Protein 3FMC (pdb70)

CATH classification: 3.40.630.10 (+1 more: 2.40.50.100)

Sequence (1433 aa):
VDKHEVRVGELAAGQPLSSLPVYRFKGKGAGPSVYIQANVHGAEVQGNAVIYQLKLLEHYELLGDISLVPLANPLGINQKSGEFTLGRFDPITGVNWNREYLDHGFNIEVWYQEHSHLDDDTLITAFRATLVEECARRRLNNPWGVTTGHRLAVTLQSAHRADIVLDLHTGPKSCKHLYCCPEYERSAAQYFSIPYTLLIPNSFGGADEAAFVPWWTLAEVASSHGRELGVRVVSALTLELGSQERRIDLDDALEDAEGILAYLSHRGVIAETVLPKPKRYGCFLKNYRKFHAPKKAGVVEYLGKVGVPKATDPLVNLLRLDLYGTGEEELTVLRLPEDGVPILHFASASVHQGTELYKKVTKVFELVDKHEVRVGELAAGQQPLSLPVYRFKGKGAGPSVYIQANVHGAEVQGNAVIYQLKLLEHYELLGDISLVPLANPLGINQKSGEFFTLGRFDPITGVNWNREYLDHGFNIEVWYQEHSHLDDDTLITAFRATLVEECARRLNNPWGVTTGHRLAVTLQSAHRADIVLDLHTGPKKSCKHLYCPEYERSAAQQYFSSIPYTLLIPNSFGGADEAAFVPWWTLAEVASSHGRELGVRVSALTLELGSQERRIDLDDALEEDAEGILAYLSHRGVIAETVLPKPKRYGCFLKNYRKFHAPKAGVEYLGKVGVPKATDPLVNLLRLDLYGTGEELTVLRLLPEDGVPILHFASASSVHQGTELYKVTKVFELRVDKKHEVRVGELAAGQPLSLPVYRFKGKGAGPSVYIQANVHGAEVQGNAVIYQLKLLEHYELLGDISLVPLANPLGINQKSGEFTLGRFDPITGVNWNREYLDHGFNIEVWYQEHSHLDDDTLITAFRATLVEECARRLNNPWGVTTGHRLAVTLQSAHRADIVLDLHTGPKSCKHLYCPEYERSAAQYFSIPYTLLIPNSFGGADEAAFVPWWTLAEVASSHGRELLGVRRVVSALTLELGSQERRIDLDDALEEDAEGILAYLSHRGVIAETVLPKPKRYGCFLKNYRKFHAPKAGVEYLGKVGVPKAATTDDPLVNLLRLDLYGTGEELTVLRLLPEEDGVPILHFASASVHQGTELYKVTKVFELVDKHEVRRVGELAAGQPLSSLPVYRRFKGKGAGPSVYIQANVHGAEVQGNAVIYQLKLLEEHHYELLGDISLVPLANPLGINQKSGEFFTLGRFDPITGVNWNREYLDHGFNIEVWYQQEHSHLDDDTLITAFRATLVEECARRLNNPWGVTTGHRLAVTLQSAHRADIVLDLHTGPKSCKHLYCPEYERSAAQQYFSIPYTLLIPNSFGGADEAAFVPWWTLAEVASSHGRELGVRVVSALTLELGSQERRIDLDDALEEDAEGILAYLSHRGVIAETVLPKPKRYGCFLKNYRKFHAPKAGVEYLGKVGVPKAATTDDPLVNLLRLDLYGTGEELTVLRLLPEDGVPILHFASASVHQGTELYKVTKVFEL

B-factor: mean 22.58, std 10.39, range [2.0, 94.21]

Solvent-accessible surface area: 49249 Å² total

Structure (mmCIF, N/CA/C/O backbone):
data_3FMC
#
_entry.id   3FMC
#
_cell.length_a   98.279
_cell.length_b   140.101
_cell.length_c   164.170
_cell.angle_alpha   90.000
_cell.angle_beta   90.000
_cell.angle_gamma   90.000
#
_symmetry.space_group_name_H-M   'P 21 21 21'
#
loop_
_entity.id
_entity.type
_entity.pdbx_description
1 polymer 'Putative succinylglutamate desuccinylase / aspartoacylase'
2 non-polymer 'SULFATE ION'
3 non-polymer GLYCEROL
4 water water
#
loop_
_atom_site.group_PDB
_atom_site.id
_atom_site.type_symbol
_atom_site.label_atom_id
_atom_site.label_alt_id
_atom_site.label_comp_id
_atom_site.label_asym_id
_atom_site.label_entity_id
_atom_site.label_seq_id
_atom_site.pdbx_PDB_ins_code
_atom_site.Cartn_x
_atom_site.Cartn_y
_atom_site.Cartn_z
_atom_site.occupancy
_atom_site.B_iso_or_equiv
_atom_site.auth_seq_id
_atom_site.auth_comp_id
_atom_site.auth_asym_id
_atom_site.auth_atom_id
_atom_site.pdbx_PDB_model_num
ATOM 1 N N . VAL A 1 4 ? 118.243 31.888 52.609 1.00 51.43 3 VAL A N 1
ATOM 2 C CA . VAL A 1 4 ? 116.896 31.389 52.149 1.00 47.78 3 VAL A CA 1
ATOM 3 C C . VAL A 1 4 ? 116.780 29.861 52.311 1.00 45.95 3 VAL A C 1
ATOM 4 O O . VAL A 1 4 ? 117.409 29.095 51.552 1.00 47.21 3 VAL A O 1
ATOM 8 N N . ASP A 1 5 ? 115.962 29.435 53.280 1.00 39.85 4 ASP A N 1
ATOM 9 C CA . ASP A 1 5 ? 115.679 28.021 53.526 1.00 35.82 4 ASP A CA 1
ATOM 10 C C . ASP A 1 5 ? 114.858 27.482 52.336 1.00 31.99 4 ASP A C 1
ATOM 11 O O . ASP A 1 5 ? 113.942 28.141 51.866 1.00 26.84 4 ASP A O 1
ATOM 16 N N . LYS A 1 6 ? 115.208 26.309 51.835 1.00 27.17 5 LYS A N 1
ATOM 17 C CA . LYS A 1 6 ? 114.468 25.683 50.734 1.00 26.42 5 LYS A CA 1
ATOM 18 C C . LYS A 1 6 ? 114.114 24.248 51.067 1.00 24.55 5 LYS A C 1
ATOM 19 O O . LYS A 1 6 ? 114.950 23.524 51.597 1.00 24.18 5 LYS A O 1
ATOM 25 N N . HIS A 1 7 ? 112.894 23.832 50.782 1.00 22.61 6 HIS A N 1
ATOM 26 C CA . HIS A 1 7 ? 112.547 22.409 50.880 1.00 25.21 6 HIS A CA 1
ATOM 27 C C . HIS A 1 7 ? 111.693 22.054 49.663 1.00 23.57 6 HIS A C 1
ATOM 28 O O . HIS A 1 7 ? 111.333 22.929 48.880 1.00 23.65 6 HIS A O 1
ATOM 35 N N . GLU A 1 8 ? 111.438 20.776 49.476 1.00 22.69 7 GLU A N 1
ATOM 36 C CA . GLU A 1 8 ? 110.611 20.303 48.369 1.00 23.12 7 GLU A CA 1
ATOM 37 C C . GLU A 1 8 ? 109.334 19.654 48.915 1.00 21.39 7 GLU A C 1
ATOM 38 O O . GLU A 1 8 ? 109.333 19.007 49.968 1.00 21.78 7 GLU A O 1
ATOM 44 N N . VAL A 1 9 ? 108.242 19.854 48.208 1.00 17.66 8 VAL A N 1
ATOM 45 C CA . VAL A 1 9 ? 106.925 19.366 48.592 1.00 15.87 8 VAL A CA 1
ATOM 46 C C . VAL A 1 9 ? 106.419 18.482 47.461 1.00 17.74 8 VAL A C 1
ATOM 47 O O . VAL A 1 9 ? 106.407 18.901 46.318 1.00 17.35 8 VAL A O 1
ATOM 51 N N . ARG A 1 10 ? 106.042 17.243 47.783 1.00 16.57 9 ARG A N 1
ATOM 52 C CA . ARG A 1 10 ? 105.581 16.276 46.802 1.00 17.11 9 ARG A CA 1
ATOM 53 C C . ARG A 1 10 ? 104.115 16.541 46.479 1.00 17.05 9 ARG A C 1
ATOM 54 O O . ARG A 1 10 ? 103.300 16.715 47.378 1.00 15.47 9 ARG A O 1
ATOM 62 N N . VAL A 1 11 ? 103.788 16.627 45.195 1.00 15.99 10 VAL A N 1
ATOM 63 C CA . VAL A 1 11 ? 102.432 16.893 44.760 1.00 13.73 10 VAL A CA 1
ATOM 64 C C . VAL A 1 11 ? 101.851 15.825 43.829 1.00 14.65 10 VAL A C 1
ATOM 65 O O . VAL A 1 11 ? 100.680 15.892 43.472 1.00 17.22 10 VAL A O 1
ATOM 69 N N . GLY A 1 12 ? 102.655 14.856 43.416 1.00 16.37 11 GLY A N 1
ATOM 70 C CA . GLY A 1 12 ? 102.136 13.812 42.501 1.00 16.19 11 GLY A CA 1
ATOM 71 C C . GLY A 1 12 ? 103.247 12.880 42.072 1.00 15.56 11 GLY A C 1
ATOM 72 O O . GLY A 1 12 ? 104.354 12.897 42.640 1.00 14.68 11 GLY A O 1
ATOM 73 N N . GLU A 1 13 ? 102.957 12.098 41.043 1.00 18.88 12 GLU A N 1
ATOM 74 C CA . GLU A 1 13 ? 103.898 11.120 40.503 1.00 15.64 12 GLU A CA 1
ATOM 75 C C . GLU A 1 13 ? 103.419 10.729 39.106 1.00 15.43 12 GLU A C 1
ATOM 76 O O . GLU A 1 13 ? 102.223 10.528 38.865 1.00 13.16 12 GLU A O 1
ATOM 82 N N . LEU A 1 14 ? 104.385 10.504 38.231 1.00 13.87 13 LEU A N 1
ATOM 83 C CA . LEU A 1 14 ? 104.152 10.168 36.831 1.00 14.49 13 LEU A CA 1
ATOM 84 C C . LEU A 1 14 ? 104.325 8.664 36.610 1.00 14.10 13 LEU A C 1
ATOM 85 O O . LEU A 1 14 ? 105.042 7.988 37.353 1.00 13.65 13 LEU A O 1
ATOM 90 N N . ALA A 1 15 ? 103.657 8.188 35.578 1.00 14.15 14 ALA A N 1
ATOM 91 C CA . ALA A 1 15 ? 103.599 6.799 35.149 1.00 14.03 14 ALA A CA 1
ATOM 92 C C . ALA A 1 15 ? 104.923 6.102 35.066 1.00 15.62 14 ALA A C 1
ATOM 93 O O . ALA A 1 15 ? 105.013 4.961 35.500 1.00 16.11 14 ALA A O 1
ATOM 95 N N . ALA A 1 16 ? 105.936 6.770 34.494 1.00 14.34 15 ALA A N 1
ATOM 96 C CA . ALA A 1 16 ? 107.304 6.201 34.382 1.00 13.60 15 ALA A CA 1
ATOM 97 C C . ALA A 1 16 ? 108.104 6.160 35.699 1.00 13.36 15 ALA A C 1
ATOM 98 O O . ALA A 1 16 ? 109.175 5.558 35.760 1.00 18.27 15 ALA A O 1
ATOM 100 N N . GLY A 1 17 ? 107.539 6.737 36.758 1.00 15.67 16 GLY A N 1
ATOM 101 C CA . GLY A 1 17 ? 108.104 6.681 38.096 1.00 16.98 16 GLY A CA 1
ATOM 102 C C . GLY A 1 17 ? 108.547 7.974 38.727 1.00 19.89 16 GLY A C 1
ATOM 103 O O . GLY A 1 17 ? 108.730 8.041 39.941 1.00 22.64 16 GLY A O 1
ATOM 104 N N . GLN A 1 18 ? 108.646 9.030 37.933 1.00 17.93 17 GLN A N 1
ATOM 105 C CA . GLN A 1 18 ? 109.185 10.299 38.420 1.00 19.58 17 GLN A CA 1
ATOM 106 C C . GLN A 1 18 ? 108.252 11.012 39.386 1.00 18.05 17 GLN A C 1
ATOM 107 O O . GLN A 1 18 ? 107.069 11.122 39.123 1.00 15.40 17 GLN A O 1
ATOM 113 N N . PRO A 1 19 ? 108.769 11.429 40.541 1.00 20.82 18 PRO A N 1
ATOM 114 C CA . PRO A 1 19 ? 107.954 12.204 41.446 1.00 22.27 18 PRO A CA 1
ATOM 115 C C . PRO A 1 19 ? 107.763 13.625 40.922 1.00 18.80 18 PRO A C 1
ATOM 116 O O . PRO A 1 19 ? 108.620 14.176 40.210 1.00 21.86 18 PRO A O 1
ATOM 120 N N . LEU A 1 20 ? 106.614 14.179 41.251 1.00 16.04 19 LEU A N 1
ATOM 121 C CA . LEU A 1 20 ? 106.288 15.556 40.918 1.00 14.92 19 LEU A CA 1
ATOM 122 C C . LEU A 1 20 ? 106.406 16.341 42.238 1.00 17.40 19 LEU A C 1
ATOM 123 O O . LEU A 1 20 ? 105.681 16.070 43.190 1.00 15.75 19 LEU A O 1
ATOM 128 N N A SER A 1 21 ? 107.356 17.274 42.291 0.50 16.70 20 SER A N 1
ATOM 129 N N B SER A 1 21 ? 107.325 17.297 42.284 0.50 16.86 20 SER A N 1
ATOM 130 C CA A SER A 1 21 ? 107.606 18.059 43.488 0.50 16.48 20 SER A CA 1
ATOM 131 C CA B SER A 1 21 ? 107.545 18.071 43.486 0.50 17.15 20 SER A CA 1
ATOM 132 C C A SER A 1 21 ? 107.773 19.533 43.144 0.50 14.59 20 SER A C 1
ATOM 133 C C B SER A 1 21 ? 107.759 19.536 43.143 0.50 14.96 20 SER A C 1
ATOM 134 O O A SER A 1 21 ? 108.028 19.889 41.973 0.50 13.35 20 SER A O 1
ATOM 135 O O B SER A 1 21 ? 108.037 19.886 41.977 0.50 13.75 20 SER A O 1
ATOM 140 N N . LEU A 1 22 ? 107.599 20.367 44.172 1.00 14.56 21 LEU A N 1
ATOM 141 C CA . LEU A 1 22 ? 107.717 21.830 44.079 1.00 16.66 21 LEU A CA 1
ATOM 142 C C . LEU A 1 22 ? 108.811 22.328 45.013 1.00 18.01 21 LEU A C 1
ATOM 143 O O . LEU A 1 22 ? 108.989 21.767 46.121 1.00 17.63 21 LEU A O 1
ATOM 148 N N . PRO A 1 23 ? 109.537 23.396 44.593 1.00 16.32 22 PRO A N 1
ATOM 149 C CA . PRO A 1 23 ? 110.533 23.998 45.452 1.00 16.46 22 PRO A CA 1
ATOM 150 C C . PRO A 1 23 ? 109.842 25.076 46.269 1.00 17.41 22 PRO A C 1
ATOM 151 O O . PRO A 1 23 ? 109.113 25.885 45.696 1.00 17.95 22 PRO A O 1
ATOM 155 N N . VAL A 1 24 ? 110.047 25.080 47.596 1.00 16.91 23 VAL A N 1
ATOM 156 C CA . VAL A 1 24 ? 109.399 26.030 48.500 1.00 17.72 23 VAL A CA 1
ATOM 157 C C . VAL A 1 24 ? 110.546 26.772 49.156 1.00 18.98 23 VAL A C 1
ATOM 158 O O . VAL A 1 24 ? 111.391 26.155 49.823 1.00 20.91 23 VAL A O 1
ATOM 162 N N . TYR A 1 25 ? 110.596 28.078 48.943 1.00 18.44 24 TYR A N 1
ATOM 163 C CA . TYR A 1 25 ? 111.643 28.959 49.462 1.00 17.54 24 TYR A CA 1
ATOM 164 C C . TYR A 1 25 ? 111.058 29.743 50.602 1.00 21.14 24 TYR A C 1
ATOM 165 O O . TYR A 1 25 ? 109.937 30.244 50.497 1.00 18.30 24 TYR A O 1
ATOM 174 N N . ARG A 1 26 ? 111.764 29.774 51.746 1.00 22.09 25 ARG A N 1
ATOM 175 C CA . ARG A 1 26 ? 111.222 30.437 52.935 1.00 25.56 25 ARG A CA 1
ATOM 176 C C . ARG A 1 26 ? 112.216 31.456 53.524 1.00 23.71 25 ARG A C 1
ATOM 177 O O . ARG A 1 26 ? 113.411 31.201 53.607 1.00 23.44 25 ARG A O 1
ATOM 185 N N . PHE A 1 27 ? 111.701 32.640 53.827 1.00 23.55 26 PHE A N 1
ATOM 186 C CA . PHE A 1 27 ? 112.431 33.697 54.470 1.00 23.04 26 PHE A CA 1
ATOM 187 C C . PHE A 1 27 ? 111.799 33.789 55.880 1.00 25.32 26 PHE A C 1
ATOM 188 O O . PHE A 1 27 ? 110.586 33.909 56.021 1.00 22.75 26 PHE A O 1
ATOM 196 N N . LYS A 1 28 ? 112.624 33.697 56.918 1.00 25.89 27 LYS A N 1
ATOM 197 C CA . LYS A 1 28 ? 112.135 33.757 58.289 1.00 26.54 27 LYS A CA 1
ATOM 198 C C . LYS A 1 28 ? 112.017 35.215 58.728 1.00 25.44 27 LYS A C 1
ATOM 199 O O . LYS A 1 28 ? 112.929 35.995 58.536 1.00 29.77 27 LYS A O 1
ATOM 202 N N . GLY A 1 29 ? 110.856 35.580 59.256 1.00 26.97 28 GLY A N 1
ATOM 203 C CA . GLY A 1 29 ? 110.630 36.917 59.758 1.00 29.25 28 GLY A CA 1
ATOM 204 C C . GLY A 1 29 ? 111.113 37.038 61.194 1.00 29.00 28 GLY A C 1
ATOM 205 O O . GLY A 1 29 ? 111.253 36.044 61.886 1.00 25.77 28 GLY A O 1
ATOM 206 N N . LYS A 1 30 ? 111.421 38.256 61.600 1.00 34.32 29 LYS A N 1
ATOM 207 C CA . LYS A 1 30 ? 111.893 38.560 62.965 1.00 36.62 29 LYS A CA 1
ATOM 208 C C . LYS A 1 30 ? 111.065 39.740 63.354 1.00 36.42 29 LYS A C 1
ATOM 209 O O . LYS A 1 30 ? 111.436 40.878 63.066 1.00 40.21 29 LYS A O 1
ATOM 211 N N . GLY A 1 31 ? 109.892 39.462 63.915 1.00 36.40 30 GLY A N 1
ATOM 212 C CA . GLY A 1 31 ? 108.936 40.506 64.274 1.00 35.69 30 GLY A CA 1
ATOM 213 C C . GLY A 1 31 ? 107.516 39.968 64.322 1.00 32.70 30 GLY A C 1
ATOM 214 O O . GLY A 1 31 ? 107.302 38.752 64.319 1.00 34.21 30 GLY A O 1
ATOM 215 N N . ALA A 1 32 ? 106.548 40.879 64.388 1.00 31.41 31 ALA A N 1
ATOM 216 C CA . ALA A 1 32 ? 105.137 40.492 64.498 1.00 31.70 31 ALA A CA 1
ATOM 217 C C . ALA A 1 32 ? 104.375 40.783 63.218 1.00 30.54 31 ALA A C 1
ATOM 218 O O . ALA A 1 32 ? 103.156 40.956 63.257 1.00 32.17 31 ALA A O 1
ATOM 220 N N . GLY A 1 33 ? 105.086 40.845 62.093 1.00 27.57 32 GLY A N 1
ATOM 221 C CA . GLY A 1 33 ? 104.447 41.121 60.811 1.00 25.61 32 GLY A CA 1
ATOM 222 C C . GLY A 1 33 ? 103.665 39.923 60.280 1.00 24.47 32 GLY A C 1
ATOM 223 O O . GLY A 1 33 ? 103.908 38.760 60.704 1.00 22.12 32 GLY A O 1
ATOM 224 N N . PRO A 1 34 ? 102.703 40.187 59.375 1.00 20.95 33 PRO A N 1
ATOM 225 C CA . PRO A 1 34 ? 101.900 39.099 58.826 1.00 18.59 33 PRO A CA 1
ATOM 226 C C . PRO A 1 34 ? 102.714 38.136 58.016 1.00 17.38 33 PRO A C 1
ATOM 227 O O . PRO A 1 34 ? 103.738 38.526 57.446 1.00 18.36 33 PRO A O 1
ATOM 231 N N . SER A 1 35 ? 102.273 36.871 57.989 1.00 16.07 34 SER A N 1
ATOM 232 C CA . SER A 1 35 ? 102.946 35.856 57.170 1.00 17.00 34 SER A CA 1
ATOM 233 C C . SER A 1 35 ? 102.358 35.896 55.745 1.00 17.68 34 SER A C 1
ATOM 234 O O . SER A 1 35 ? 101.179 36.225 55.550 1.00 19.87 34 SER A O 1
ATOM 237 N N . VAL A 1 36 ? 103.210 35.575 54.784 1.00 17.08 35 VAL A N 1
ATOM 238 C CA . VAL A 1 36 ? 102.871 35.616 53.360 1.00 15.30 35 VAL A CA 1
ATOM 239 C C . VAL A 1 36 ? 103.203 34.284 52.662 1.00 15.92 35 VAL A C 1
ATOM 240 O O . VAL A 1 36 ? 104.234 33.640 52.920 1.00 15.14 35 VAL A O 1
ATOM 244 N N . TYR A 1 37 ? 102.306 33.885 51.772 1.00 14.10 36 TYR A N 1
ATOM 245 C CA . TYR A 1 37 ? 102.527 32.709 50.901 1.00 14.49 36 TYR A CA 1
ATOM 246 C C . TYR A 1 37 ? 102.334 33.197 49.458 1.00 14.16 36 TYR A C 1
ATOM 247 O O . TYR A 1 37 ? 101.310 33.797 49.177 1.00 13.34 36 TYR A O 1
ATOM 256 N N . ILE A 1 38 ? 103.336 32.989 48.608 1.00 14.57 37 ILE A N 1
ATOM 257 C CA . ILE A 1 38 ? 103.325 33.408 47.182 1.00 14.61 37 ILE A CA 1
ATOM 258 C C . ILE A 1 38 ? 103.590 32.176 46.322 1.00 12.91 37 ILE A C 1
ATOM 259 O O . ILE A 1 38 ? 104.462 31.391 46.623 1.00 14.18 37 ILE A O 1
ATOM 264 N N . GLN A 1 39 ? 102.810 31.997 45.259 1.00 13.32 38 GLN A N 1
ATOM 265 C CA . GLN A 1 39 ? 103.036 30.886 44.335 1.00 13.05 38 GLN A CA 1
ATOM 266 C C . GLN A 1 39 ? 102.881 31.389 42.904 1.00 12.22 38 GLN A C 1
ATOM 267 O O . GLN A 1 39 ? 102.227 32.413 42.657 1.00 13.17 38 GLN A O 1
ATOM 273 N N . ALA A 1 40 ? 103.491 30.668 41.964 1.00 12.45 39 ALA A N 1
ATOM 274 C CA . ALA A 1 40 ? 103.436 31.029 40.532 1.00 12.65 39 ALA A CA 1
ATOM 275 C C . ALA A 1 40 ? 103.351 29.774 39.670 1.00 14.18 39 ALA A C 1
ATOM 276 O O . ALA A 1 40 ? 103.777 28.714 40.110 1.00 13.06 39 ALA A O 1
ATOM 278 N N . ASN A 1 41 ? 102.766 29.932 38.478 1.00 13.36 40 ASN A N 1
ATOM 279 C CA . ASN A 1 41 ? 102.839 28.951 37.396 1.00 13.02 40 ASN A CA 1
ATOM 280 C C . ASN A 1 41 ? 102.003 27.689 37.661 1.00 12.56 40 ASN A C 1
ATOM 281 O O . ASN A 1 41 ? 102.356 26.601 37.198 1.00 14.62 40 ASN A O 1
ATOM 286 N N . VAL A 1 42 ? 100.871 27.855 38.345 1.00 12.25 41 VAL A N 1
ATOM 287 C CA . VAL A 1 42 ? 99.888 26.761 38.453 1.00 12.07 41 VAL A CA 1
ATOM 288 C C . VAL A 1 42 ? 99.391 26.450 37.048 1.00 11.21 41 VAL A C 1
ATOM 289 O O . VAL A 1 42 ? 99.146 25.302 36.718 1.00 12.99 41 VAL A O 1
ATOM 293 N N . HIS A 1 43 ? 99.223 27.509 36.235 1.00 10.23 42 HIS A N 1
ATOM 294 C CA . HIS A 1 43 ? 98.895 27.402 34.824 1.00 11.86 42 HIS A CA 1
ATOM 295 C C . HIS A 1 43 ? 100.248 27.354 34.127 1.00 11.58 42 HIS A C 1
ATOM 296 O O . HIS A 1 43 ? 101.021 28.315 34.150 1.00 14.15 42 HIS A O 1
ATOM 303 N N . GLY A 1 44 ? 100.511 26.234 33.492 1.00 12.30 43 GLY A N 1
ATOM 304 C CA . GLY A 1 44 ? 101.811 25.930 32.881 1.00 13.07 43 GLY A CA 1
ATOM 305 C C . GLY A 1 44 ? 102.412 26.953 31.957 1.00 9.77 43 GLY A C 1
ATOM 306 O O . GLY A 1 44 ? 103.643 27.127 31.935 1.00 13.00 43 GLY A O 1
ATOM 307 N N . ALA A 1 45 ? 101.574 27.596 31.138 1.00 13.05 44 ALA A N 1
ATOM 308 C CA . ALA A 1 45 ? 102.070 28.586 30.181 1.00 13.40 44 ALA A CA 1
ATOM 309 C C . ALA A 1 45 ? 102.388 29.936 30.797 1.00 13.27 44 ALA A C 1
ATOM 310 O O . ALA A 1 45 ? 103.077 30.752 30.168 1.00 12.82 44 ALA A O 1
ATOM 312 N N . GLU A 1 46 ? 101.939 30.144 32.036 1.00 12.37 45 GLU A N 1
ATOM 313 C CA . GLU A 1 46 ? 101.996 31.451 32.693 1.00 11.88 45 GLU A CA 1
ATOM 314 C C . GLU A 1 46 ? 103.326 31.599 33.464 1.00 8.65 45 GLU A C 1
ATOM 315 O O . GLU A 1 46 ? 103.364 31.754 34.667 1.00 15.17 45 GLU A O 1
ATOM 321 N N . VAL A 1 47 ? 104.414 31.562 32.696 1.00 9.59 46 VAL A N 1
ATOM 322 C CA . VAL A 1 47 ? 105.750 31.444 33.283 1.00 10.61 46 VAL A CA 1
ATOM 323 C C . VAL A 1 47 ? 106.357 32.701 33.895 1.00 11.51 46 VAL A C 1
ATOM 324 O O . VAL A 1 47 ? 107.230 32.605 34.737 1.00 11.50 46 VAL A O 1
ATOM 328 N N . GLN A 1 48 ? 105.864 33.882 33.525 1.00 12.47 47 GLN A N 1
ATOM 329 C CA . GLN A 1 48 ? 106.446 35.122 34.049 1.00 13.51 47 GLN A CA 1
ATOM 330 C C . GLN A 1 48 ? 106.408 35.213 35.568 1.00 13.78 47 GLN A C 1
ATOM 331 O O . GLN A 1 48 ? 107.279 35.842 36.189 1.00 12.98 47 GLN A O 1
ATOM 337 N N . GLY A 1 49 ? 105.401 34.607 36.200 1.00 13.87 48 GLY A N 1
ATOM 338 C CA . GLY A 1 49 ? 105.364 34.560 37.645 1.00 12.58 48 GLY A CA 1
ATOM 339 C C . GLY A 1 49 ? 106.642 34.051 38.288 1.00 10.92 48 GLY A C 1
ATOM 340 O O . GLY A 1 49 ? 106.924 34.398 39.406 1.00 12.22 48 GLY A O 1
ATOM 341 N N . ASN A 1 50 ? 107.362 33.155 37.617 1.00 12.00 49 ASN A N 1
ATOM 342 C CA . ASN A 1 50 ? 108.627 32.626 38.128 1.00 13.67 49 ASN A CA 1
ATOM 343 C C . ASN A 1 50 ? 109.682 33.747 38.174 1.00 15.53 49 ASN A C 1
ATOM 344 O O . ASN A 1 50 ? 110.443 33.856 39.127 1.00 15.49 49 ASN A O 1
ATOM 349 N N . ALA A 1 51 ? 109.720 34.546 37.100 1.00 12.03 50 ALA A N 1
ATOM 350 C CA . ALA A 1 51 ? 110.627 35.693 37.031 1.00 13.76 50 ALA A CA 1
ATOM 351 C C . ALA A 1 51 ? 110.297 36.728 38.108 1.00 14.25 50 ALA A C 1
ATOM 352 O O . ALA A 1 51 ? 111.216 37.290 38.707 1.00 14.52 50 ALA A O 1
ATOM 354 N N . VAL A 1 52 ? 109.009 36.914 38.429 1.00 12.78 51 VAL A N 1
ATOM 355 C CA . VAL A 1 52 ? 108.584 37.820 39.503 1.00 12.82 51 VAL A CA 1
ATOM 356 C C . VAL A 1 52 ? 109.070 37.313 40.850 1.00 15.58 51 VAL A C 1
ATOM 357 O O . VAL A 1 52 ? 109.588 38.088 41.640 1.00 15.73 51 VAL A O 1
ATOM 361 N N . ILE A 1 53 ? 108.921 36.013 41.100 1.00 13.49 52 ILE A N 1
ATOM 362 C CA . ILE A 1 53 ? 109.419 35.371 42.341 1.00 13.69 52 ILE A CA 1
ATOM 363 C C . ILE A 1 53 ? 110.945 35.527 42.424 1.00 13.15 52 ILE A C 1
ATOM 364 O O . ILE A 1 53 ? 111.455 35.866 43.490 1.00 14.48 52 ILE A O 1
ATOM 369 N N . TYR A 1 54 ? 111.644 35.296 41.320 1.00 13.86 53 TYR A N 1
ATOM 370 C CA . TYR A 1 54 ? 113.102 35.465 41.260 1.00 14.98 53 TYR A CA 1
ATOM 371 C C . TYR A 1 54 ? 113.501 36.880 41.685 1.00 18.03 53 TYR A C 1
ATOM 372 O O . TYR A 1 54 ? 114.320 37.078 42.590 1.00 16.18 53 TYR A O 1
ATOM 381 N N . GLN A 1 55 ? 112.854 37.865 41.075 1.00 17.93 54 GLN A N 1
ATOM 382 C CA . GLN A 1 55 ? 113.170 39.296 41.369 1.00 17.64 54 GLN A CA 1
ATOM 383 C C . GLN A 1 55 ? 112.778 39.652 42.784 1.00 17.54 54 GLN A C 1
ATOM 384 O O . GLN A 1 55 ? 113.517 40.374 43.474 1.00 16.16 54 GLN A O 1
ATOM 390 N N . LEU A 1 56 ? 111.632 39.164 43.238 1.00 15.47 55 LEU A N 1
ATOM 391 C CA . LEU A 1 56 ? 111.204 39.456 44.591 1.00 18.11 55 LEU A CA 1
ATOM 392 C C . LEU A 1 56 ? 112.211 38.903 45.640 1.00 20.38 55 LEU A C 1
ATOM 393 O O . LEU A 1 56 ? 112.601 39.605 46.590 1.00 17.54 55 LEU A O 1
ATOM 406 N N . LYS A 1 58 ? 115.375 38.296 45.151 1.00 18.56 57 LYS A N 1
ATOM 407 C CA . LYS A 1 58 ? 116.611 39.088 45.086 1.00 21.30 57 LYS A CA 1
ATOM 408 C C . LYS A 1 58 ? 116.445 40.389 45.892 1.00 21.17 57 LYS A C 1
ATOM 409 O O . LYS A 1 58 ? 117.348 40.792 46.618 1.00 23.15 57 LYS A O 1
ATOM 415 N N . LEU A 1 59 ? 115.293 41.040 45.761 1.00 21.62 58 LEU A N 1
ATOM 416 C CA . LEU A 1 59 ? 115.021 42.262 46.513 1.00 22.71 58 LEU A CA 1
ATOM 417 C C . LEU A 1 59 ? 114.899 41.992 48.005 1.00 26.30 58 LEU A C 1
ATOM 418 O O . LEU A 1 59 ? 115.507 42.710 48.795 1.00 26.59 58 LEU A O 1
ATOM 423 N N . LEU A 1 60 ? 114.117 40.981 48.396 1.00 21.47 59 LEU A N 1
ATOM 424 C CA . LEU A 1 60 ? 113.882 40.679 49.824 1.00 24.10 59 LEU A CA 1
ATOM 425 C C . LEU A 1 60 ? 115.153 40.470 50.617 1.00 28.23 59 LEU A C 1
ATOM 426 O O . LEU A 1 60 ? 115.177 40.678 51.846 1.00 31.77 59 LEU A O 1
ATOM 431 N N . GLU A 1 61 ? 116.200 40.051 49.922 1.00 29.17 60 GLU A N 1
ATOM 432 C CA . GLU A 1 61 ? 117.510 39.823 50.530 1.00 34.76 60 GLU A CA 1
ATOM 433 C C . GLU A 1 61 ? 118.137 41.097 51.078 1.00 35.40 60 GLU A C 1
ATOM 434 O O . GLU A 1 61 ? 119.178 41.013 51.712 1.00 40.53 60 GLU A O 1
ATOM 440 N N . HIS A 1 62 ? 117.522 42.261 50.845 1.00 33.80 61 HIS A N 1
ATOM 441 C CA . HIS A 1 62 ? 118.023 43.536 51.348 1.00 34.21 61 HIS A CA 1
ATOM 442 C C . HIS A 1 62 ? 116.985 44.308 52.181 1.00 31.55 61 HIS A C 1
ATOM 443 O O . HIS A 1 62 ? 117.109 45.520 52.376 1.00 33.66 61 HIS A O 1
ATOM 450 N N . TYR A 1 63 ? 115.951 43.628 52.648 1.00 26.31 62 TYR A N 1
ATOM 451 C CA . TYR A 1 63 ? 114.954 44.261 53.485 1.00 25.57 62 TYR A CA 1
ATOM 452 C C . TYR A 1 63 ? 114.921 43.568 54.836 1.00 27.21 62 TYR A C 1
ATOM 453 O O . TYR A 1 63 ? 115.466 42.482 55.005 1.00 28.44 62 TYR A O 1
ATOM 462 N N . GLU A 1 64 ? 114.294 44.231 55.799 1.00 25.31 63 GLU A N 1
ATOM 463 C CA . GLU A 1 64 ? 114.163 43.693 57.125 1.00 27.12 63 GLU A CA 1
ATOM 464 C C . GLU A 1 64 ? 112.808 43.033 57.192 1.00 23.44 63 GLU A C 1
ATOM 465 O O . GLU A 1 64 ? 111.795 43.723 57.228 1.00 20.11 63 GLU A O 1
ATOM 471 N N . LEU A 1 65 ? 112.798 41.701 57.201 1.00 24.29 64 LEU A N 1
ATOM 472 C CA . LEU A 1 65 ? 111.559 40.942 57.239 1.00 25.53 64 LEU A CA 1
ATOM 473 C C . LEU A 1 65 ? 110.993 40.859 58.650 1.00 24.05 64 LEU A C 1
ATOM 474 O O . LEU A 1 65 ? 111.638 40.358 59.570 1.00 23.24 64 LEU A O 1
ATOM 479 N N . LEU A 1 66 ? 109.777 41.365 58.810 1.00 23.95 65 LEU A N 1
ATOM 480 C CA . LEU A 1 66 ? 109.077 41.328 60.074 1.00 22.21 65 LEU A CA 1
ATOM 481 C C . LEU A 1 66 ? 108.150 40.116 60.114 1.00 22.93 65 LEU A C 1
ATOM 482 O O . LEU A 1 66 ? 107.819 39.617 61.188 1.00 20.37 65 LEU A O 1
ATOM 487 N N . GLY A 1 67 ? 107.733 39.647 58.941 1.00 22.74 66 GLY A N 1
ATOM 488 C CA . GLY A 1 67 ? 106.907 38.442 58.840 1.00 23.32 66 GLY A CA 1
ATOM 489 C C . GLY A 1 67 ? 107.511 37.377 57.938 1.00 21.02 66 GLY A C 1
ATOM 490 O O . GLY A 1 67 ? 108.347 37.674 57.074 1.00 23.36 66 GLY A O 1
ATOM 491 N N . ASP A 1 68 ? 107.071 36.139 58.126 1.00 19.06 67 ASP A N 1
ATOM 492 C CA . ASP A 1 68 ? 107.564 35.050 57.303 1.00 19.75 67 ASP A CA 1
ATOM 493 C C . ASP A 1 68 ? 107.030 35.181 55.889 1.00 19.65 67 ASP A C 1
ATOM 494 O O . ASP A 1 68 ? 105.885 35.578 55.686 1.00 19.86 67 ASP A O 1
ATOM 499 N N . ILE A 1 69 ? 107.868 34.799 54.928 1.00 19.08 68 ILE A N 1
ATOM 500 C CA . ILE A 1 69 ? 107.434 34.707 53.541 1.00 19.01 68 ILE A CA 1
ATOM 501 C C . ILE A 1 69 ? 107.860 33.362 52.950 1.00 19.05 68 ILE A C 1
ATOM 502 O O . ILE A 1 69 ? 109.033 32.996 53.020 1.00 21.41 68 ILE A O 1
ATOM 507 N N . SER A 1 70 ? 106.897 32.649 52.356 1.00 17.17 69 SER A N 1
ATOM 508 C CA . SER A 1 70 ? 107.154 31.419 51.632 1.00 17.11 69 SER A CA 1
ATOM 509 C C . SER A 1 70 ? 106.838 31.653 50.159 1.00 16.40 69 SER A C 1
ATOM 510 O O . SER A 1 70 ? 105.803 32.250 49.860 1.00 15.95 69 SER A O 1
ATOM 513 N N . LEU A 1 71 ? 107.717 31.201 49.259 1.00 14.91 70 LEU A N 1
ATOM 514 C CA . LEU A 1 71 ? 107.503 31.384 47.802 1.00 14.56 70 LEU A CA 1
ATOM 515 C C . LEU A 1 71 ? 107.632 30.051 47.056 1.00 12.30 70 LEU A C 1
ATOM 516 O O . LEU A 1 71 ? 108.628 29.303 47.252 1.00 15.40 70 LEU A O 1
ATOM 521 N N . VAL A 1 72 ? 106.630 29.767 46.218 1.00 12.48 71 VAL A N 1
ATOM 522 C CA . VAL A 1 72 ? 106.525 28.503 45.483 1.00 13.07 71 VAL A CA 1
ATOM 523 C C . VAL A 1 72 ? 106.438 28.775 43.965 1.00 12.37 71 VAL A C 1
ATOM 524 O O . VAL A 1 72 ? 105.353 28.846 43.413 1.00 13.40 71 VAL A O 1
ATOM 528 N N . PRO A 1 73 ? 107.592 28.934 43.314 1.00 12.43 72 PRO A N 1
ATOM 529 C CA . PRO A 1 73 ? 107.597 29.058 41.864 1.00 12.56 72 PRO A CA 1
ATOM 530 C C . PRO A 1 73 ? 107.421 27.645 41.307 1.00 13.53 72 PRO A C 1
ATOM 531 O O . PRO A 1 73 ? 107.439 26.651 42.080 1.00 13.86 72 PRO A O 1
ATOM 535 N N . LEU A 1 74 ? 107.207 27.530 40.003 1.00 12.41 73 LEU A N 1
ATOM 536 C CA . LEU A 1 74 ? 107.142 26.225 39.347 1.00 11.37 73 LEU A CA 1
ATOM 537 C C . LEU A 1 74 ? 106.156 25.290 40.044 1.00 12.84 73 LEU A C 1
ATOM 538 O O . LEU A 1 74 ? 106.432 24.100 40.251 1.00 13.47 73 LEU A O 1
ATOM 543 N N . ALA A 1 75 ? 104.999 25.844 40.381 1.00 13.94 74 ALA A N 1
ATOM 544 C CA . ALA A 1 75 ? 104.010 25.202 41.243 1.00 11.17 74 ALA A CA 1
ATOM 545 C C . ALA A 1 75 ? 103.188 24.049 40.653 1.00 13.94 74 ALA A C 1
ATOM 546 O O . ALA A 1 75 ? 102.465 23.396 41.379 1.00 18.35 74 ALA A O 1
ATOM 548 N N . ASN A 1 76 ? 103.328 23.793 39.363 1.00 13.14 75 ASN A N 1
ATOM 549 C CA . ASN A 1 76 ? 102.608 22.702 38.683 1.00 13.20 75 ASN A CA 1
ATOM 550 C C . ASN A 1 76 ? 103.472 22.109 37.604 1.00 11.85 75 ASN A C 1
ATOM 551 O O . ASN A 1 76 ? 103.241 22.359 36.407 1.00 11.81 75 ASN A O 1
ATOM 556 N N . PRO A 1 77 ? 104.500 21.301 37.989 1.00 12.24 76 PRO A N 1
ATOM 557 C CA . PRO A 1 77 ? 105.375 20.749 36.954 1.00 14.02 76 PRO A CA 1
ATOM 558 C C . PRO A 1 77 ? 104.656 19.940 35.866 1.00 11.38 76 PRO A C 1
ATOM 559 O O . PRO A 1 77 ? 105.067 19.973 34.688 1.00 12.80 76 PRO A O 1
ATOM 563 N N . LEU A 1 78 ? 103.613 19.191 36.225 1.00 13.29 77 LEU A N 1
ATOM 564 C CA . LEU A 1 78 ? 102.909 18.397 35.206 1.00 13.51 77 LEU A CA 1
ATOM 565 C C . LEU A 1 78 ? 102.343 19.337 34.111 1.00 13.65 77 LEU A C 1
ATOM 566 O O . LEU A 1 78 ? 102.425 19.043 32.940 1.00 12.97 77 LEU A O 1
ATOM 571 N N . GLY A 1 79 ? 101.763 20.471 34.511 1.00 13.66 78 GLY A N 1
ATOM 572 C CA . GLY A 1 79 ? 101.268 21.458 33.513 1.00 12.05 78 GLY A CA 1
ATOM 573 C C . GLY A 1 79 ? 102.388 22.228 32.813 1.00 12.39 78 GLY A C 1
ATOM 574 O O . GLY A 1 79 ? 102.337 22.473 31.598 1.00 13.59 78 GLY A O 1
ATOM 575 N N . ILE A 1 80 ? 103.412 22.617 33.567 1.00 10.91 79 ILE A N 1
ATOM 576 C CA . ILE A 1 80 ? 104.565 23.382 33.075 1.00 11.68 79 ILE A CA 1
ATOM 577 C C . ILE A 1 80 ? 105.299 22.604 31.964 1.00 13.95 79 ILE A C 1
ATOM 578 O O . ILE A 1 80 ? 105.757 23.152 30.975 1.00 12.30 79 ILE A O 1
ATOM 583 N N . ASN A 1 81 ? 105.404 21.289 32.148 1.00 12.55 80 ASN A N 1
ATOM 584 C CA . ASN A 1 81 ? 106.157 20.483 31.222 1.00 12.29 80 ASN A CA 1
ATOM 585 C C . ASN A 1 81 ? 105.354 19.911 30.052 1.00 13.79 80 ASN A C 1
ATOM 586 O O . ASN A 1 81 ? 105.927 19.190 29.230 1.00 15.55 80 ASN A O 1
ATOM 591 N N . GLN A 1 82 ? 104.075 20.275 29.950 1.00 12.14 81 GLN A N 1
ATOM 592 C CA . GLN A 1 82 ? 103.192 19.695 28.933 1.00 11.76 81 GLN A CA 1
ATOM 593 C C . GLN A 1 82 ? 103.190 20.540 27.667 1.00 12.70 81 GLN A C 1
ATOM 594 O O . GLN A 1 82 ? 102.678 21.636 27.680 1.00 13.60 81 GLN A O 1
ATOM 600 N N . LYS A 1 83 ? 103.771 20.028 26.590 1.00 15.11 82 LYS A N 1
ATOM 601 C CA . LYS A 1 83 ? 103.732 20.727 25.293 1.00 14.21 82 LYS A CA 1
ATOM 602 C C . LYS A 1 83 ? 102.748 20.074 24.318 1.00 13.94 82 LYS A C 1
ATOM 603 O O . LYS A 1 83 ? 102.530 18.850 24.351 1.00 12.98 82 LYS A O 1
ATOM 609 N N . SER A 1 84 ? 102.176 20.914 23.450 1.00 11.91 83 SER A N 1
ATOM 610 C CA . SER A 1 84 ? 101.364 20.477 22.296 1.00 11.84 83 SER A CA 1
ATOM 611 C C . SER A 1 84 ? 101.762 21.425 21.198 1.00 13.87 83 SER A C 1
ATOM 612 O O . SER A 1 84 ? 101.458 22.636 21.263 1.00 15.26 83 SER A O 1
ATOM 615 N N . GLY A 1 85 ? 102.497 20.935 20.215 1.00 13.92 84 GLY A N 1
ATOM 616 C CA . GLY A 1 85 ? 103.114 21.851 19.260 1.00 14.87 84 GLY A CA 1
ATOM 617 C C . GLY A 1 85 ? 104.102 22.736 20.015 1.00 16.12 84 GLY A C 1
ATOM 618 O O . GLY A 1 85 ? 104.656 22.352 21.053 1.00 14.54 84 GLY A O 1
ATOM 619 N N . GLU A 1 86 ? 104.239 23.986 19.577 1.00 16.63 85 GLU A N 1
ATOM 620 C CA . GLU A 1 86 ? 105.203 24.935 20.139 1.00 19.78 85 GLU A CA 1
ATOM 621 C C . GLU A 1 86 ? 104.530 25.816 21.193 1.00 22.03 85 GLU A C 1
ATOM 622 O O . GLU A 1 86 ? 104.742 27.031 21.231 1.00 28.20 85 GLU A O 1
ATOM 628 N N . PHE A 1 87 ? 103.702 25.204 22.029 1.00 14.96 86 PHE A N 1
ATOM 629 C CA . PHE A 1 87 ? 102.850 25.891 22.997 1.00 13.28 86 PHE A CA 1
ATOM 630 C C . PHE A 1 87 ? 102.733 24.974 24.207 1.00 14.62 86 PHE A C 1
ATOM 631 O O . PHE A 1 87 ? 102.617 23.748 24.062 1.00 13.88 86 PHE A O 1
ATOM 639 N N . THR A 1 88 ? 102.761 25.564 25.387 1.00 11.53 87 THR A N 1
ATOM 640 C CA . THR A 1 88 ? 102.565 24.814 26.605 1.00 12.37 87 THR A CA 1
ATOM 641 C C . THR A 1 88 ? 101.069 24.627 26.801 1.00 15.36 87 THR A C 1
ATOM 642 O O . THR A 1 88 ? 100.328 25.596 26.958 1.00 16.03 87 THR A O 1
ATOM 646 N N . LEU A 1 89 ? 100.632 23.358 26.813 1.00 10.65 88 LEU A N 1
ATOM 647 C CA . LEU A 1 89 ? 99.236 22.992 27.072 1.00 9.99 88 LEU A CA 1
ATOM 648 C C . LEU A 1 89 ? 99.140 22.831 28.595 1.00 14.13 88 LEU A C 1
ATOM 649 O O . LEU A 1 89 ? 99.102 21.710 29.134 1.00 13.14 88 LEU A O 1
ATOM 654 N N . GLY A 1 90 ? 99.083 23.969 29.297 1.00 11.40 89 GLY A N 1
ATOM 655 C CA . GLY A 1 90 ? 99.321 23.987 30.720 1.00 11.32 89 GLY A CA 1
ATOM 656 C C . GLY A 1 90 ? 98.231 24.440 31.617 1.00 11.80 89 GLY A C 1
ATOM 657 O O . GLY A 1 90 ? 98.447 24.522 32.837 1.00 13.19 89 GLY A O 1
ATOM 658 N N . ARG A 1 91 ? 97.057 24.639 31.031 1.00 12.25 90 ARG A N 1
ATOM 659 C CA . ARG A 1 91 ? 95.938 25.250 31.725 1.00 11.68 90 ARG A CA 1
ATOM 660 C C . ARG A 1 91 ? 95.003 24.262 32.402 1.00 11.98 90 ARG A C 1
ATOM 661 O O . ARG A 1 91 ? 94.373 24.576 33.427 1.00 10.51 90 ARG A O 1
ATOM 669 N N . PHE A 1 92 ? 94.926 23.065 31.828 1.00 12.38 91 PHE A N 1
ATOM 670 C CA . PHE A 1 92 ? 94.028 22.040 32.340 1.00 13.45 91 PHE A CA 1
ATOM 671 C C . PHE A 1 92 ? 94.652 20.667 32.203 1.00 10.94 91 PHE A C 1
ATOM 672 O O . PHE A 1 92 ? 95.594 20.448 31.419 1.00 13.83 91 PHE A O 1
ATOM 680 N N . ASP A 1 93 ? 94.074 19.738 32.956 1.00 13.54 92 ASP A N 1
ATOM 681 C CA . ASP A 1 93 ? 94.479 18.337 32.865 1.00 11.45 92 ASP A CA 1
ATOM 682 C C . ASP A 1 93 ? 94.228 17.902 31.420 1.00 11.03 92 ASP A C 1
ATOM 683 O O . ASP A 1 93 ? 93.090 17.933 30.939 1.00 11.95 92 ASP A O 1
ATOM 688 N N . PRO A 1 94 ? 95.287 17.479 30.704 1.00 10.04 93 PRO A N 1
ATOM 689 C CA . PRO A 1 94 ? 95.130 17.125 29.282 1.00 13.50 93 PRO A CA 1
ATOM 690 C C . PRO A 1 94 ? 94.267 15.873 29.076 1.00 14.50 93 PRO A C 1
ATOM 691 O O . PRO A 1 94 ? 93.745 15.637 27.976 1.00 14.11 93 PRO A O 1
ATOM 695 N N . ILE A 1 95 ? 94.123 15.083 30.140 1.00 13.20 94 ILE A N 1
ATOM 696 C CA . ILE A 1 95 ? 93.268 13.899 30.086 1.00 12.04 94 ILE A CA 1
ATOM 697 C C . ILE A 1 95 ? 91.784 14.274 30.178 1.00 15.00 94 ILE A C 1
ATOM 698 O O . ILE A 1 95 ? 90.955 13.824 29.369 1.00 13.04 94 ILE A O 1
ATOM 703 N N . THR A 1 96 ? 91.449 15.124 31.141 1.00 13.16 95 THR A N 1
ATOM 704 C CA . THR A 1 96 ? 90.030 15.404 31.437 1.00 13.20 95 THR A CA 1
ATOM 705 C C . THR A 1 96 ? 89.483 16.744 31.062 1.00 12.17 95 THR A C 1
ATOM 706 O O . THR A 1 96 ? 88.252 16.904 30.990 1.00 11.38 95 THR A O 1
ATOM 710 N N . GLY A 1 97 ? 90.400 17.704 30.863 1.00 12.77 96 GLY A N 1
ATOM 711 C CA . GLY A 1 97 ? 90.054 19.081 30.481 1.00 13.03 96 GLY A CA 1
ATOM 712 C C . GLY A 1 97 ? 89.814 19.979 31.671 1.00 13.41 96 GLY A C 1
ATOM 713 O O . GLY A 1 97 ? 89.516 21.160 31.512 1.00 11.73 96 GLY A O 1
ATOM 714 N N . VAL A 1 98 ? 90.023 19.454 32.892 1.00 11.45 97 VAL A N 1
ATOM 715 C CA . VAL A 1 98 ? 89.706 20.228 34.087 1.00 12.79 97 VAL A CA 1
ATOM 716 C C . VAL A 1 98 ? 90.801 21.232 34.370 1.00 12.81 97 VAL A C 1
ATOM 717 O O . VAL A 1 98 ? 91.928 20.860 34.558 1.00 11.70 97 VAL A O 1
ATOM 721 N N . ASN A 1 99 ? 90.421 22.507 34.414 1.00 11.80 98 ASN A N 1
ATOM 722 C CA . ASN A 1 99 ? 91.308 23.613 34.744 1.00 11.95 98 ASN A CA 1
ATOM 723 C C . ASN A 1 99 ? 91.964 23.384 36.110 1.00 11.31 98 ASN A C 1
ATOM 724 O O . ASN A 1 99 ? 91.282 23.133 37.093 1.00 12.57 98 ASN A O 1
ATOM 729 N N . TRP A 1 100 ? 93.296 23.469 36.176 1.00 10.92 99 TRP A N 1
ATOM 730 C CA . TRP A 1 100 ? 94.012 23.221 37.389 1.00 10.76 99 TRP A CA 1
ATOM 731 C C . TRP A 1 100 ? 93.603 24.213 38.466 1.00 9.56 99 TRP A C 1
ATOM 732 O O . TRP A 1 100 ? 93.591 23.867 39.637 1.00 13.37 99 TRP A O 1
ATOM 743 N N . ASN A 1 101 ? 93.271 25.439 38.068 1.00 12.39 100 ASN A N 1
ATOM 744 C CA . ASN A 1 101 ? 92.809 26.478 39.008 1.00 12.80 100 ASN A CA 1
ATOM 745 C C . ASN A 1 101 ? 91.292 26.429 39.225 1.00 13.14 100 ASN A C 1
ATOM 746 O O . ASN A 1 101 ? 90.668 27.439 39.582 1.00 12.58 100 ASN A O 1
ATOM 751 N N . ARG A 1 102 ? 90.685 25.260 38.956 1.00 13.03 101 ARG A N 1
ATOM 752 C CA . ARG A 1 102 ? 89.334 25.001 39.382 1.00 11.98 101 ARG A CA 1
ATOM 753 C C . ARG A 1 102 ? 89.252 23.796 40.349 1.00 13.55 101 ARG A C 1
ATOM 754 O O . ARG A 1 102 ? 88.160 23.347 40.683 1.00 14.21 101 ARG A O 1
ATOM 762 N N . GLU A 1 103 ? 90.406 23.330 40.798 1.00 11.07 102 GLU A N 1
ATOM 763 C CA . GLU A 1 103 ? 90.532 22.138 41.655 1.00 13.77 102 GLU A CA 1
ATOM 764 C C . GLU A 1 103 ? 90.733 22.399 43.152 1.00 15.72 102 GLU A C 1
ATOM 765 O O . GLU A 1 103 ? 91.040 21.465 43.928 1.00 15.28 102 GLU A O 1
ATOM 771 N N . TYR A 1 104 ? 90.583 23.641 43.594 1.00 13.70 103 TYR A N 1
ATOM 772 C CA . TYR A 1 104 ? 90.796 23.895 45.021 1.00 12.70 103 TYR A CA 1
ATOM 773 C C . TYR A 1 104 ? 89.574 23.401 45.837 1.00 13.12 103 TYR A C 1
ATOM 774 O O . TYR A 1 104 ? 88.485 23.071 45.293 1.00 14.64 103 TYR A O 1
ATOM 783 N N . LEU A 1 105 ? 89.773 23.329 47.144 1.00 12.80 104 LEU A N 1
ATOM 784 C CA . LEU A 1 105 ? 88.792 22.765 48.093 1.00 15.83 104 LEU A CA 1
ATOM 785 C C . LEU A 1 105 ? 87.895 23.815 48.768 1.00 15.62 104 LEU A C 1
ATOM 786 O O . LEU A 1 105 ? 88.384 24.724 49.435 1.00 16.18 104 LEU A O 1
ATOM 791 N N . ASP A 1 106 ? 86.590 23.675 48.554 1.00 16.90 105 ASP A N 1
ATOM 792 C CA . ASP A 1 106 ? 85.576 24.503 49.184 1.00 19.18 105 ASP A CA 1
ATOM 793 C C . ASP A 1 106 ? 85.332 23.873 50.522 1.00 20.58 105 ASP A C 1
ATOM 794 O O . ASP A 1 106 ? 84.874 22.764 50.584 1.00 24.63 105 ASP A O 1
ATOM 799 N N . HIS A 1 107 ? 85.662 24.553 51.594 1.00 24.23 106 HIS A N 1
ATOM 800 C CA . HIS A 1 107 ? 85.381 23.946 52.907 1.00 28.79 106 HIS A CA 1
ATOM 801 C C . HIS A 1 107 ? 83.865 23.894 53.141 1.00 31.91 106 HIS A C 1
ATOM 802 O O . HIS A 1 107 ? 83.199 24.915 53.224 1.00 36.95 106 HIS A O 1
ATOM 809 N N . GLY A 1 108 ? 83.362 22.671 53.246 1.00 37.52 107 GLY A N 1
ATOM 810 C CA . GLY A 1 108 ? 81.934 22.402 53.372 1.00 40.93 107 GLY A CA 1
ATOM 811 C C . GLY A 1 108 ? 81.281 22.704 54.718 1.00 39.28 107 GLY A C 1
ATOM 812 O O . GLY A 1 108 ? 80.142 23.182 54.761 1.00 43.46 107 GLY A O 1
ATOM 813 N N . PHE A 1 109 ? 82.028 22.470 55.791 1.00 34.65 108 PHE A N 1
ATOM 814 C CA . PHE A 1 109 ? 81.515 22.583 57.139 1.00 30.86 108 PHE A CA 1
ATOM 815 C C . PHE A 1 109 ? 80.711 23.852 57.466 1.00 30.87 108 PHE A C 1
ATOM 816 O O . PHE A 1 109 ? 80.850 24.914 56.839 1.00 25.23 108 PHE A O 1
ATOM 824 N N . ASN A 1 110 ? 79.820 23.707 58.438 1.00 28.25 109 ASN A N 1
ATOM 825 C CA . ASN A 1 110 ? 78.936 24.805 58.802 1.00 29.64 109 ASN A CA 1
ATOM 826 C C . ASN A 1 110 ? 79.711 25.765 59.687 1.00 26.25 109 ASN A C 1
ATOM 827 O O . ASN A 1 110 ? 80.077 25.422 60.826 1.00 24.91 109 ASN A O 1
ATOM 832 N N . ILE A 1 111 ? 79.973 26.964 59.148 1.00 25.32 110 ILE A N 1
ATOM 833 C CA . ILE A 1 111 ? 80.759 27.977 59.857 1.00 24.39 110 ILE A CA 1
ATOM 834 C C . ILE A 1 111 ? 79.966 28.588 61.033 1.00 23.49 110 ILE A C 1
ATOM 835 O O . ILE A 1 111 ? 80.554 28.964 62.048 1.00 23.23 110 ILE A O 1
ATOM 840 N N . GLU A 1 112 ? 78.650 28.708 60.864 1.00 24.56 111 GLU A N 1
ATOM 841 C CA . GLU A 1 112 ? 77.761 29.131 61.950 1.00 28.28 111 GLU A CA 1
ATOM 842 C C . GLU A 1 112 ? 77.963 28.197 63.155 1.00 26.97 111 GLU A C 1
ATOM 843 O O . GLU A 1 112 ? 78.219 28.641 64.280 1.00 26.86 111 GLU A O 1
ATOM 849 N N . VAL A 1 113 ? 77.927 26.889 62.919 1.00 26.38 112 VAL A N 1
ATOM 850 C CA . VAL A 1 113 ? 78.126 25.923 63.990 1.00 26.29 112 VAL A CA 1
ATOM 851 C C . VAL A 1 113 ? 79.546 25.953 64.524 1.00 27.02 112 VAL A C 1
ATOM 852 O O . VAL A 1 113 ? 79.783 25.924 65.745 1.00 26.79 112 VAL A O 1
ATOM 856 N N . TRP A 1 114 ? 80.517 26.052 63.626 1.00 24.62 113 TRP A N 1
ATOM 857 C CA . TRP A 1 114 ? 81.904 26.077 64.057 1.00 21.51 113 TRP A CA 1
ATOM 858 C C . TRP A 1 114 ? 82.108 27.274 64.986 1.00 24.55 113 TRP A C 1
ATOM 859 O O . TRP A 1 114 ? 82.769 27.151 66.026 1.00 25.01 113 TRP A O 1
ATOM 870 N N . TYR A 1 115 ? 81.577 28.434 64.575 1.00 24.43 114 TYR A N 1
ATOM 871 C CA . TYR A 1 115 ? 81.722 29.684 65.341 1.00 24.35 114 TYR A CA 1
ATOM 872 C C . TYR A 1 115 ? 81.118 29.510 66.746 1.00 26.42 114 TYR A C 1
ATOM 873 O O . TYR A 1 115 ? 81.769 29.810 67.734 1.00 25.90 114 TYR A O 1
ATOM 882 N N . GLN A 1 116 ? 79.883 29.026 66.816 1.00 27.49 115 GLN A N 1
ATOM 883 C CA . GLN A 1 116 ? 79.212 28.838 68.114 1.00 30.59 115 GLN A CA 1
ATOM 884 C C . GLN A 1 116 ? 80.017 27.933 69.006 1.00 31.45 115 GLN A C 1
ATOM 885 O O . GLN A 1 116 ? 80.181 28.214 70.200 1.00 31.08 115 GLN A O 1
ATOM 891 N N . GLU A 1 117 ? 80.585 26.884 68.434 1.00 29.94 116 GLU A N 1
ATOM 892 C CA . GLU A 1 117 ? 81.400 25.965 69.215 1.00 31.50 116 GLU A CA 1
ATOM 893 C C . GLU A 1 117 ? 82.736 26.532 69.668 1.00 29.61 116 GLU A C 1
ATOM 894 O O . GLU A 1 117 ? 83.394 25.925 70.503 1.00 34.00 116 GLU A O 1
ATOM 900 N N . HIS A 1 118 ? 83.155 27.681 69.141 1.00 27.12 117 HIS A N 1
ATOM 901 C CA . HIS A 1 118 ? 84.448 28.297 69.517 1.00 27.29 117 HIS A CA 1
ATOM 902 C C . HIS A 1 118 ? 84.303 29.737 70.008 1.00 25.67 117 HIS A C 1
ATOM 903 O O . HIS A 1 118 ? 85.303 30.399 70.314 1.00 27.76 117 HIS A O 1
ATOM 910 N N . SER A 1 119 ? 83.075 30.225 70.071 1.00 29.57 118 SER A N 1
ATOM 911 C CA . SER A 1 119 ? 82.837 31.642 70.387 1.00 33.67 118 SER A CA 1
ATOM 912 C C . SER A 1 119 ? 83.285 32.097 71.769 1.00 36.68 118 SER A C 1
ATOM 913 O O . SER A 1 119 ? 83.329 33.297 72.038 1.00 38.83 118 SER A O 1
ATOM 916 N N . HIS A 1 120 ? 83.587 31.141 72.640 1.00 36.48 119 HIS A N 1
ATOM 917 C CA . HIS A 1 120 ? 84.071 31.421 73.989 1.00 36.90 119 HIS A CA 1
ATOM 918 C C . HIS A 1 120 ? 85.578 31.689 73.998 1.00 37.29 119 HIS A C 1
ATOM 919 O O . HIS A 1 120 ? 86.136 32.116 75.028 1.00 36.20 119 HIS A O 1
ATOM 926 N N . LEU A 1 121 ? 86.245 31.418 72.870 1.00 32.96 120 LEU A N 1
ATOM 927 C CA . LEU A 1 121 ? 87.687 31.619 72.759 1.00 30.33 120 LEU A CA 1
ATOM 928 C C . LEU A 1 121 ? 88.004 33.070 72.445 1.00 31.67 120 LEU A C 1
ATOM 929 O O . LEU A 1 121 ? 87.184 33.759 71.862 1.00 32.62 120 LEU A O 1
ATOM 934 N N . ASP A 1 122 ? 89.198 33.541 72.826 1.00 29.68 121 ASP A N 1
ATOM 935 C CA . ASP A 1 122 ? 89.558 34.909 72.485 1.00 30.16 121 ASP A CA 1
ATOM 936 C C . ASP A 1 122 ? 89.899 34.952 70.994 1.00 30.61 121 ASP A C 1
ATOM 937 O O . ASP A 1 122 ? 90.095 33.902 70.374 1.00 29.96 121 ASP A O 1
ATOM 942 N N . ASP A 1 123 ? 89.939 36.160 70.425 1.00 32.16 122 ASP A N 1
ATOM 943 C CA . ASP A 1 123 ? 90.193 36.338 68.983 1.00 29.95 122 ASP A CA 1
ATOM 944 C C . ASP A 1 123 ? 91.343 35.538 68.453 1.00 29.73 122 ASP A C 1
ATOM 945 O O . ASP A 1 123 ? 91.172 34.821 67.477 1.00 28.23 122 ASP A O 1
ATOM 950 N N . ASP A 1 124 ? 92.517 35.659 69.080 1.00 30.47 123 ASP A N 1
ATOM 951 C CA . ASP A 1 124 ? 93.702 34.978 68.570 1.00 31.80 123 ASP A CA 1
ATOM 952 C C . ASP A 1 124 ? 93.594 33.467 68.646 1.00 31.86 123 ASP A C 1
ATOM 953 O O . ASP A 1 124 ? 94.047 32.764 67.733 1.00 31.31 123 ASP A O 1
ATOM 958 N N . THR A 1 125 ? 92.995 32.981 69.731 1.00 31.29 124 THR A N 1
ATOM 959 C CA . THR A 1 125 ? 92.811 31.543 69.949 1.00 29.97 124 THR A CA 1
ATOM 960 C C . THR A 1 125 ? 91.807 30.988 68.967 1.00 27.75 124 THR A C 1
ATOM 961 O O . THR A 1 125 ? 91.984 29.872 68.458 1.00 27.54 124 THR A O 1
ATOM 965 N N . LEU A 1 126 ? 90.750 31.755 68.736 1.00 25.63 125 LEU A N 1
ATOM 966 C CA . LEU A 1 126 ? 89.720 31.378 67.790 1.00 24.53 125 LEU A CA 1
ATOM 967 C C . LEU A 1 126 ? 90.330 31.310 66.368 1.00 22.72 125 LEU A C 1
ATOM 968 O O . LEU A 1 126 ? 90.097 30.361 65.634 1.00 23.53 125 LEU A O 1
ATOM 973 N N . ILE A 1 127 ? 91.128 32.304 66.011 1.00 22.23 126 ILE A N 1
ATOM 974 C CA . ILE A 1 127 ? 91.773 32.372 64.701 1.00 22.22 126 ILE A CA 1
ATOM 975 C C . ILE A 1 127 ? 92.705 31.178 64.484 1.00 23.90 126 ILE A C 1
ATOM 976 O O . ILE A 1 127 ? 92.685 30.548 63.421 1.00 20.93 126 ILE A O 1
ATOM 981 N N . THR A 1 128 ? 93.483 30.852 65.505 1.00 24.79 127 THR A N 1
ATOM 982 C CA . THR A 1 128 ? 94.398 29.714 65.458 1.00 22.65 127 THR A CA 1
ATOM 983 C C . THR A 1 128 ? 93.615 28.429 65.269 1.00 20.71 127 THR A C 1
ATOM 984 O O . THR A 1 128 ? 94.001 27.584 64.473 1.00 21.96 127 THR A O 1
ATOM 988 N N . ALA A 1 129 ? 92.494 28.306 65.959 1.00 21.76 128 ALA A N 1
ATOM 989 C CA . ALA A 1 129 ? 91.655 27.116 65.858 1.00 22.79 128 ALA A CA 1
ATOM 990 C C . ALA A 1 129 ? 91.037 26.998 64.463 1.00 22.03 128 ALA A C 1
ATOM 991 O O . ALA A 1 129 ? 90.894 25.902 63.921 1.00 23.38 128 ALA A O 1
ATOM 993 N N . PHE A 1 130 ? 90.556 28.118 63.921 1.00 20.40 129 PHE A N 1
ATOM 994 C CA . PHE A 1 130 ? 89.945 28.101 62.598 1.00 20.61 129 PHE A CA 1
ATOM 995 C C . PHE A 1 130 ? 90.959 27.678 61.543 1.00 18.83 129 PHE A C 1
ATOM 996 O O . PHE A 1 130 ? 90.651 26.867 60.684 1.00 18.86 129 PHE A O 1
ATOM 1004 N N . ARG A 1 131 ? 92.171 28.221 61.618 1.00 19.96 130 ARG A N 1
ATOM 1005 C CA . ARG A 1 131 ? 93.247 27.896 60.686 1.00 17.65 130 ARG A CA 1
ATOM 1006 C C . ARG A 1 131 ? 93.539 26.385 60.773 1.00 19.71 130 ARG A C 1
ATOM 1007 O O . ARG A 1 131 ? 93.679 25.682 59.753 1.00 17.92 130 ARG A O 1
ATOM 1015 N N . ALA A 1 132 ? 93.640 25.875 61.996 1.00 20.94 131 ALA A N 1
ATOM 1016 C CA . ALA A 1 132 ? 93.865 24.445 62.197 1.00 19.19 131 ALA A CA 1
ATOM 1017 C C . ALA A 1 132 ? 92.763 23.595 61.564 1.00 16.56 131 ALA A C 1
ATOM 1018 O O . ALA A 1 132 ? 93.061 22.551 60.902 1.00 19.39 131 ALA A O 1
ATOM 1020 N N . THR A 1 133 ? 91.505 24.039 61.680 1.00 16.85 132 THR A N 1
ATOM 1021 C CA . THR A 1 133 ? 90.391 23.323 61.111 1.00 17.15 132 THR A CA 1
ATOM 1022 C C . THR A 1 133 ? 90.539 23.266 59.567 1.00 19.28 132 THR A C 1
ATOM 1023 O O . THR A 1 133 ? 90.338 22.218 58.956 1.00 19.88 132 THR A O 1
ATOM 1027 N N . LEU A 1 134 ? 90.875 24.386 58.938 1.00 19.86 133 LEU A N 1
ATOM 1028 C CA . LEU A 1 134 ? 91.108 24.379 57.476 1.00 16.58 133 LEU A CA 1
ATOM 1029 C C . LEU A 1 134 ? 92.270 23.466 57.063 1.00 17.35 133 LEU A C 1
ATOM 1030 O O . LEU A 1 134 ? 92.142 22.748 56.094 1.00 18.19 133 LEU A O 1
ATOM 1035 N N . VAL A 1 135 ? 93.392 23.506 57.783 1.00 15.08 134 VAL A N 1
ATOM 1036 C CA . VAL A 1 135 ? 94.547 22.676 57.462 1.00 18.00 134 VAL A CA 1
ATOM 1037 C C . VAL A 1 135 ? 94.175 21.174 57.608 1.00 20.92 134 VAL A C 1
ATOM 1038 O O . VAL A 1 135 ? 94.508 20.333 56.760 1.00 19.06 134 VAL A O 1
ATOM 1042 N N . GLU A 1 136 ? 93.415 20.869 58.655 1.00 22.55 135 GLU A N 1
ATOM 1043 C CA . GLU A 1 136 ? 92.995 19.503 58.914 1.00 20.73 135 GLU A CA 1
ATOM 1044 C C . GLU A 1 136 ? 92.012 19.030 57.860 1.00 19.44 135 GLU A C 1
ATOM 1045 O O . GLU A 1 136 ? 92.087 17.881 57.427 1.00 20.04 135 GLU A O 1
ATOM 1051 N N . GLU A 1 137 ? 91.114 19.904 57.419 1.00 18.99 136 GLU A N 1
ATOM 1052 C CA . GLU A 1 137 ? 90.157 19.541 56.370 1.00 17.98 136 GLU A CA 1
ATOM 1053 C C . GLU A 1 137 ? 90.875 19.181 55.072 1.00 19.48 136 GLU A C 1
ATOM 1054 O O . GLU A 1 137 ? 90.410 18.303 54.327 1.00 16.84 136 GLU A O 1
ATOM 1060 N N . CYS A 1 138 ? 91.993 19.852 54.802 1.00 19.71 137 CYS A N 1
ATOM 1061 C CA . CYS A 1 138 ? 92.787 19.522 53.617 1.00 18.88 137 CYS A CA 1
ATOM 1062 C C . CYS A 1 138 ? 93.370 18.120 53.753 1.00 17.84 137 CYS A C 1
ATOM 1063 O O . CYS A 1 138 ? 93.348 17.330 52.780 1.00 17.62 137 CYS A O 1
ATOM 1066 N N . ALA A 1 139 ? 93.927 17.830 54.929 1.00 17.91 138 ALA A N 1
ATOM 1067 C CA . ALA A 1 139 ? 94.505 16.520 55.214 1.00 20.39 138 ALA A CA 1
ATOM 1068 C C . ALA A 1 139 ? 93.471 15.419 55.069 1.00 19.17 138 ALA A C 1
ATOM 1069 O O . ALA A 1 139 ? 93.744 14.346 54.496 1.00 21.08 138 ALA A O 1
ATOM 1071 N N A ARG A 1 140 ? 92.289 15.659 55.603 0.50 20.96 139 ARG A N 1
ATOM 1072 N N B ARG A 1 140 ? 92.278 15.679 55.594 0.50 21.46 139 ARG A N 1
ATOM 1073 C CA A ARG A 1 140 ? 91.212 14.691 55.501 0.50 21.53 139 ARG A CA 1
ATOM 1074 C CA B ARG A 1 140 ? 91.154 14.733 55.540 0.50 21.12 139 ARG A CA 1
ATOM 1075 C C A ARG A 1 140 ? 90.903 14.379 54.050 0.50 20.46 139 ARG A C 1
ATOM 1076 C C B ARG A 1 140 ? 90.743 14.414 54.096 0.50 20.51 139 ARG A C 1
ATOM 1077 O O A ARG A 1 140 ? 90.817 13.200 53.655 0.50 17.50 139 ARG A O 1
ATOM 1078 O O B ARG A 1 140 ? 90.375 13.277 53.762 0.50 17.83 139 ARG A O 1
ATOM 1093 N N . ARG A 1 141 ? 90.772 15.435 53.252 1.00 18.19 140 ARG A N 1
ATOM 1094 C CA . ARG A 1 141 ? 90.451 15.278 51.850 1.00 17.68 140 ARG A CA 1
ATOM 1095 C C . ARG A 1 141 ? 91.424 14.375 51.121 1.00 15.86 140 ARG A C 1
ATOM 1096 O O . ARG A 1 141 ? 91.017 13.573 50.249 1.00 17.95 140 ARG A O 1
ATOM 1104 N N . LEU A 1 142 ? 92.717 14.524 51.423 1.00 19.23 141 LEU A N 1
ATOM 1105 C CA . LEU A 1 142 ? 93.757 13.777 50.762 1.00 17.85 141 LEU A CA 1
ATOM 1106 C C . LEU A 1 142 ? 93.859 12.360 51.290 1.00 20.30 141 LEU A C 1
ATOM 1107 O O . LEU A 1 142 ? 94.466 11.510 50.642 1.00 22.67 141 LEU A O 1
ATOM 1112 N N . ASN A 1 143 ? 93.268 12.115 52.448 1.00 19.24 142 ASN A N 1
ATOM 1113 C CA . ASN A 1 143 ? 93.285 10.785 53.065 1.00 23.26 142 ASN A CA 1
ATOM 1114 C C . ASN A 1 143 ? 92.174 9.831 52.615 1.00 26.15 142 ASN A C 1
ATOM 1115 O O . ASN A 1 143 ? 92.105 8.732 53.074 1.00 37.84 142 ASN A O 1
ATOM 1120 N N . ASN A 1 144 ? 91.365 10.194 51.651 1.00 28.63 143 ASN A N 1
ATOM 1121 C CA . ASN A 1 144 ? 90.261 9.356 51.177 1.00 28.30 143 ASN A CA 1
ATOM 1122 C C . ASN A 1 144 ? 90.737 8.091 50.445 1.00 28.80 143 ASN A C 1
ATOM 1123 O O . ASN A 1 144 ? 91.582 8.179 49.539 1.00 27.34 143 ASN A O 1
ATOM 1128 N N . PRO A 1 145 ? 90.213 6.885 50.827 1.00 24.81 144 PRO A N 1
ATOM 1129 C CA . PRO A 1 145 ? 90.678 5.664 50.170 1.00 22.81 144 PRO A CA 1
ATOM 1130 C C . PRO A 1 145 ? 90.291 5.541 48.691 1.00 16.97 144 PRO A C 1
ATOM 1131 O O . PRO A 1 145 ? 90.859 4.710 47.956 1.00 19.32 144 PRO A O 1
ATOM 1135 N N . TRP A 1 146 ? 89.298 6.316 48.265 1.00 18.64 145 TRP A N 1
ATOM 1136 C CA . TRP A 1 146 ? 88.952 6.360 46.838 1.00 17.93 145 TRP A CA 1
ATOM 1137 C C . TRP A 1 146 ? 89.892 7.306 46.046 1.00 16.12 145 TRP A C 1
ATOM 1138 O O . TRP A 1 146 ? 89.801 7.387 44.805 1.00 17.35 145 TRP A O 1
ATOM 1149 N N . GLY A 1 147 ? 90.759 8.014 46.759 1.00 16.27 146 GLY A N 1
ATOM 1150 C CA . GLY A 1 147 ? 91.745 8.919 46.144 1.00 16.17 146 GLY A CA 1
ATOM 1151 C C . GLY A 1 147 ? 91.106 10.210 45.667 1.00 16.20 146 GLY A C 1
ATOM 1152 O O . GLY A 1 147 ? 89.892 10.442 45.833 1.00 14.69 146 GLY A O 1
ATOM 1153 N N . VAL A 1 148 ? 91.934 11.066 45.058 1.00 15.81 147 VAL A N 1
ATOM 1154 C CA . VAL A 1 148 ? 91.461 12.353 44.519 1.00 14.49 147 VAL A CA 1
ATOM 1155 C C . VAL A 1 148 ? 92.101 12.526 43.143 1.00 13.85 147 VAL A C 1
ATOM 1156 O O . VAL A 1 148 ? 93.092 11.824 42.800 1.00 14.63 147 VAL A O 1
ATOM 1160 N N . THR A 1 149 ? 91.592 13.478 42.357 1.00 13.83 148 THR A N 1
ATOM 1161 C CA . THR A 1 149 ? 92.178 13.689 41.024 1.00 14.17 148 THR A CA 1
ATOM 1162 C C . THR A 1 149 ? 93.619 14.196 41.094 1.00 14.34 148 THR A C 1
ATOM 1163 O O . THR A 1 149 ? 94.111 14.669 42.127 1.00 14.24 148 THR A O 1
ATOM 1167 N N . THR A 1 150 ? 94.305 14.073 39.979 1.00 12.26 149 THR A N 1
ATOM 1168 C CA . THR A 1 150 ? 95.662 14.562 39.881 1.00 11.42 149 THR A CA 1
ATOM 1169 C C . THR A 1 150 ? 95.693 16.059 40.245 1.00 13.98 149 THR A C 1
ATOM 1170 O O . THR A 1 150 ? 96.561 16.516 41.022 1.00 13.12 149 THR A O 1
ATOM 1174 N N . GLY A 1 151 ? 94.764 16.820 39.691 1.00 14.86 150 GLY A N 1
ATOM 1175 C CA . GLY A 1 151 ? 94.770 18.271 39.947 1.00 14.17 150 GLY A CA 1
ATOM 1176 C C . GLY A 1 151 ? 94.319 18.611 41.342 1.00 14.12 150 GLY A C 1
ATOM 1177 O O . GLY A 1 151 ? 94.741 19.636 41.889 1.00 13.40 150 GLY A O 1
ATOM 1178 N N . HIS A 1 152 ? 93.428 17.788 41.913 1.00 10.50 151 HIS A N 1
ATOM 1179 C CA . HIS A 1 152 ? 92.932 18.035 43.282 1.00 12.39 151 HIS A CA 1
ATOM 1180 C C . HIS A 1 152 ? 94.043 17.837 44.284 1.00 12.85 151 HIS A C 1
ATOM 1181 O O . HIS A 1 152 ? 94.191 18.640 45.197 1.00 12.89 151 HIS A O 1
ATOM 1188 N N . ARG A 1 153 ? 94.840 16.778 44.133 1.00 12.92 152 ARG A N 1
ATOM 1189 C CA . ARG A 1 153 ? 95.992 16.576 45.009 1.00 11.08 152 ARG A CA 1
ATOM 1190 C C . ARG A 1 153 ? 96.930 17.775 44.978 1.00 12.38 152 ARG A C 1
ATOM 1191 O O . ARG A 1 153 ? 97.359 18.276 46.012 1.00 13.47 152 ARG A O 1
ATOM 1199 N N . LEU A 1 154 ? 97.221 18.266 43.785 1.00 10.92 153 LEU A N 1
ATOM 1200 C CA . LEU A 1 154 ? 98.092 19.435 43.644 1.00 11.79 153 LEU A CA 1
ATOM 1201 C C . LEU A 1 154 ? 97.505 20.636 44.356 1.00 13.05 153 LEU A C 1
ATOM 1202 O O . LEU A 1 154 ? 98.142 21.243 45.195 1.00 12.58 153 LEU A O 1
ATOM 1207 N N . ALA A 1 155 ? 96.270 20.945 44.024 1.00 15.01 154 ALA A N 1
ATOM 1208 C CA . ALA A 1 155 ? 95.614 22.156 44.517 1.00 11.78 154 ALA A CA 1
ATOM 1209 C C . ALA A 1 155 ? 95.444 22.139 46.033 1.00 13.92 154 ALA A C 1
ATOM 1210 O O . ALA A 1 155 ? 95.643 23.144 46.705 1.00 14.26 154 ALA A O 1
ATOM 1212 N N . VAL A 1 156 ? 95.047 20.995 46.580 1.00 14.47 155 VAL A N 1
ATOM 1213 C CA . VAL A 1 156 ? 94.846 20.874 48.024 1.00 14.36 155 VAL A CA 1
ATOM 1214 C C . VAL A 1 156 ? 96.177 20.964 48.749 1.00 12.35 155 VAL A C 1
ATOM 1215 O O . VAL A 1 156 ? 96.266 21.548 49.839 1.00 15.38 155 VAL A O 1
ATOM 1219 N N . THR A 1 157 ? 97.222 20.423 48.142 1.00 13.70 156 THR A N 1
ATOM 1220 C CA . THR A 1 157 ? 98.556 20.535 48.721 1.00 13.39 156 THR A CA 1
ATOM 1221 C C . THR A 1 157 ? 99.029 22.005 48.825 1.00 14.50 156 THR A C 1
ATOM 1222 O O . THR A 1 157 ? 99.572 22.443 49.850 1.00 16.13 156 THR A O 1
ATOM 1226 N N . LEU A 1 158 ? 98.811 22.766 47.756 1.00 14.84 157 LEU A N 1
ATOM 1227 C CA . LEU A 1 158 ? 99.112 24.213 47.725 1.00 15.80 157 LEU A CA 1
ATOM 1228 C C . LEU A 1 158 ? 98.231 24.950 48.716 1.00 14.60 157 LEU A C 1
ATOM 1229 O O . LEU A 1 158 ? 98.727 25.816 49.483 1.00 13.90 157 LEU A O 1
ATOM 1234 N N . GLN A 1 159 ? 96.946 24.579 48.762 1.00 12.06 158 GLN A N 1
ATOM 1235 C CA . GLN A 1 159 ? 95.969 25.220 49.637 1.00 13.47 158 GLN A CA 1
ATOM 1236 C C . GLN A 1 159 ? 96.299 25.067 51.124 1.00 15.30 158 GLN A C 1
ATOM 1237 O O . GLN A 1 159 ? 96.208 26.013 51.904 1.00 14.42 158 GLN A O 1
ATOM 1243 N N . SER A 1 160 ? 96.727 23.876 51.499 1.00 16.89 159 SER A N 1
ATOM 1244 C CA . SER A 1 160 ? 97.134 23.622 52.858 1.00 17.07 159 SER A CA 1
ATOM 1245 C C . SER A 1 160 ? 98.235 24.591 53.273 1.00 15.64 159 SER A C 1
ATOM 1246 O O . SER A 1 160 ? 98.176 25.138 54.377 1.00 19.23 159 SER A O 1
ATOM 1257 N N . ALA A 1 162 ? 98.913 27.534 51.785 1.00 17.81 161 ALA A N 1
ATOM 1258 C CA . ALA A 1 162 ? 98.301 28.889 51.709 1.00 18.50 161 ALA A CA 1
ATOM 1259 C C . ALA A 1 162 ? 97.509 29.188 52.963 1.00 17.96 161 ALA A C 1
ATOM 1260 O O . ALA A 1 162 ? 97.605 30.286 53.501 1.00 17.98 161 ALA A O 1
ATOM 1262 N N . HIS A 1 163 ? 96.758 28.206 53.461 1.00 16.73 162 HIS A N 1
ATOM 1263 C CA . HIS A 1 163 ? 95.948 28.405 54.668 1.00 15.78 162 HIS A CA 1
ATOM 1264 C C . HIS A 1 163 ? 96.761 28.819 55.896 1.00 15.75 162 HIS A C 1
ATOM 1265 O O . HIS A 1 163 ? 96.213 29.411 56.849 1.00 19.69 162 HIS A O 1
ATOM 1272 N N . ARG A 1 164 ? 98.042 28.483 55.901 1.00 15.83 163 ARG A N 1
ATOM 1273 C CA . ARG A 1 164 ? 98.889 28.786 57.048 1.00 18.24 163 ARG A CA 1
ATOM 1274 C C . ARG A 1 164 ? 99.255 30.248 57.123 1.00 20.33 163 ARG A C 1
ATOM 1275 O O . ARG A 1 164 ? 99.652 30.715 58.195 1.00 18.80 163 ARG A O 1
ATOM 1283 N N . ALA A 1 165 ? 99.159 30.949 55.982 1.00 17.49 164 ALA A N 1
ATOM 1284 C CA . ALA A 1 165 ? 99.545 32.360 55.868 1.00 17.02 164 ALA A CA 1
ATOM 1285 C C . ALA A 1 165 ? 98.444 33.352 56.145 1.00 16.14 164 ALA A C 1
ATOM 1286 O O . ALA A 1 165 ? 97.248 33.046 56.087 1.00 17.09 164 ALA A O 1
ATOM 1288 N N . ASP A 1 166 ? 98.845 34.583 56.446 1.00 16.90 165 ASP A N 1
ATOM 1289 C CA . ASP A 1 166 ? 97.899 35.668 56.645 1.00 15.91 165 ASP A CA 1
ATOM 1290 C C . ASP A 1 166 ? 97.538 36.330 55.308 1.00 14.73 165 ASP A C 1
ATOM 1291 O O . ASP A 1 166 ? 96.449 36.895 55.143 1.00 14.74 165 ASP A O 1
ATOM 1296 N N . ILE A 1 167 ? 98.473 36.218 54.373 1.00 12.96 166 ILE A N 1
ATOM 1297 C CA . ILE A 1 167 ? 98.391 36.833 53.051 1.00 13.64 166 ILE A CA 1
ATOM 1298 C C . ILE A 1 167 ? 98.853 35.845 51.983 1.00 13.53 166 ILE A C 1
ATOM 1299 O O . ILE A 1 167 ? 99.986 35.305 52.057 1.00 15.55 166 ILE A O 1
ATOM 1304 N N . VAL A 1 168 ? 97.973 35.635 50.990 1.00 15.16 167 VAL A N 1
ATOM 1305 C CA . VAL A 1 168 ? 98.215 34.737 49.849 1.00 14.33 167 VAL A CA 1
ATOM 1306 C C . VAL A 1 168 ? 98.204 35.548 48.543 1.00 15.73 167 VAL A C 1
ATOM 1307 O O . VAL A 1 168 ? 97.247 36.283 48.264 1.00 16.22 167 VAL A O 1
ATOM 1311 N N . LEU A 1 169 ? 99.299 35.434 47.800 1.00 15.91 168 LEU A N 1
ATOM 1312 C CA . LEU A 1 169 ? 99.444 36.063 46.486 1.00 15.13 168 LEU A CA 1
ATOM 1313 C C . LEU A 1 169 ? 99.654 34.934 45.459 1.00 13.18 168 LEU A C 1
ATOM 1314 O O . LEU A 1 169 ? 100.605 34.183 45.552 1.00 15.04 168 LEU A O 1
ATOM 1319 N N . ASP A 1 170 ? 98.723 34.802 44.536 1.00 12.74 169 ASP A N 1
ATOM 1320 C CA . ASP A 1 170 ? 98.757 33.767 43.484 1.00 12.65 169 ASP A CA 1
ATOM 1321 C C . ASP A 1 170 ? 99.166 34.482 42.217 1.00 11.10 169 ASP A C 1
ATOM 1322 O O . ASP A 1 170 ? 98.422 35.338 41.746 1.00 13.81 169 ASP A O 1
ATOM 1327 N N . LEU A 1 171 ? 100.343 34.158 41.667 1.00 12.14 170 LEU A N 1
ATOM 1328 C CA . LEU A 1 171 ? 100.839 34.846 40.478 1.00 12.27 170 LEU A CA 1
ATOM 1329 C C . LEU A 1 171 ? 100.520 34.082 39.190 1.00 13.67 170 LEU A C 1
ATOM 1330 O O . LEU A 1 171 ? 101.013 32.953 39.001 1.00 12.27 170 LEU A O 1
ATOM 1335 N N . HIS A 1 172 ? 99.744 34.724 38.315 1.00 11.18 171 HIS A N 1
ATOM 1336 C CA . HIS A 1 172 ? 99.365 34.207 36.999 1.00 11.25 171 HIS A CA 1
ATOM 1337 C C . HIS A 1 172 ? 99.703 35.180 35.865 1.00 14.39 171 HIS A C 1
ATOM 1338 O O . HIS A 1 172 ? 100.243 36.247 36.075 1.00 14.01 171 HIS A O 1
ATOM 1345 N N . THR A 1 173 ? 99.329 34.791 34.663 1.00 13.60 172 THR A N 1
ATOM 1346 C CA . THR A 1 173 ? 99.367 35.695 33.528 1.00 11.72 172 THR A CA 1
ATOM 1347 C C . THR A 1 173 ? 98.119 35.468 32.728 1.00 12.92 172 THR A C 1
ATOM 1348 O O . THR A 1 173 ? 97.454 34.445 32.875 1.00 13.29 172 THR A O 1
ATOM 1352 N N . GLY A 1 174 ? 97.774 36.431 31.882 1.00 12.11 173 GLY A N 1
ATOM 1353 C CA . GLY A 1 174 ? 96.708 36.222 30.907 1.00 13.78 173 GLY A CA 1
ATOM 1354 C C . GLY A 1 174 ? 97.341 35.653 29.633 1.00 10.70 173 GLY A C 1
ATOM 1355 O O . GLY A 1 174 ? 98.536 35.319 29.628 1.00 14.54 173 GLY A O 1
ATOM 1356 N N . PRO A 1 175 ? 96.567 35.516 28.541 1.00 11.12 174 PRO A N 1
ATOM 1357 C CA . PRO A 1 175 ? 97.123 35.032 27.247 1.00 13.86 174 PRO A CA 1
ATOM 1358 C C . PRO A 1 175 ? 97.949 36.137 26.528 1.00 13.07 174 PRO A C 1
ATOM 1359 O O . PRO A 1 175 ? 99.171 36.233 26.755 1.00 10.55 174 PRO A O 1
ATOM 1363 N N . LYS A 1 176 ? 97.291 36.925 25.673 1.00 11.90 175 LYS A N 1
ATOM 1364 C CA . LYS A 1 176 ? 97.837 38.222 25.175 1.00 14.21 175 LYS A CA 1
ATOM 1365 C C . LYS A 1 176 ? 97.097 39.192 26.098 1.00 11.32 175 LYS A C 1
ATOM 1366 O O . LYS A 1 176 ? 95.902 39.368 25.951 1.00 13.54 175 LYS A O 1
ATOM 1372 N N . SER A 1 177 ? 97.797 39.768 27.085 1.00 13.92 176 SER A N 1
ATOM 1373 C CA . SER A 1 177 ? 97.116 40.449 28.170 1.00 12.93 176 SER A CA 1
ATOM 1374 C C . SER A 1 177 ? 97.845 41.615 28.793 1.00 12.72 176 SER A C 1
ATOM 1375 O O . SER A 1 177 ? 99.064 41.628 28.817 1.00 13.78 176 SER A O 1
ATOM 1378 N N . CYS A 1 178 ? 97.093 42.577 29.337 1.00 12.81 177 CYS A N 1
ATOM 1379 C CA . CYS A 1 178 ? 97.687 43.610 30.157 1.00 15.71 177 CYS A CA 1
ATOM 1380 C C . CYS A 1 178 ? 97.795 43.083 31.604 1.00 17.40 177 CYS A C 1
ATOM 1381 O O . CYS A 1 178 ? 97.279 41.993 31.947 1.00 12.97 177 CYS A O 1
ATOM 1384 N N . LYS A 1 179 ? 98.442 43.855 32.451 1.00 13.49 178 LYS A N 1
ATOM 1385 C CA . LYS A 1 179 ? 98.543 43.508 33.874 1.00 13.62 178 LYS A CA 1
ATOM 1386 C C . LYS A 1 179 ? 97.221 43.837 34.501 1.00 14.71 178 LYS A C 1
ATOM 1387 O O . LYS A 1 179 ? 96.679 44.939 34.297 1.00 13.62 178 LYS A O 1
ATOM 1393 N N . HIS A 1 180 ? 96.671 42.869 35.252 1.00 12.09 179 HIS A N 1
ATOM 1394 C CA . HIS A 1 180 ? 95.426 43.068 35.997 1.00 12.84 179 HIS A CA 1
ATOM 1395 C C . HIS A 1 180 ? 95.468 42.300 37.328 1.00 14.53 179 HIS A C 1
ATOM 1396 O O . HIS A 1 180 ? 96.355 41.473 37.522 1.00 15.57 179 HIS A O 1
ATOM 1403 N N . LEU A 1 181 ? 94.511 42.584 38.214 1.00 13.83 180 LEU A N 1
ATOM 1404 C CA . LEU A 1 181 ? 94.486 42.095 39.593 1.00 10.18 180 LEU A CA 1
ATOM 1405 C C . LEU A 1 181 ? 93.078 41.694 39.999 1.00 13.30 180 LEU A C 1
ATOM 1406 O O . LEU A 1 181 ? 92.109 42.373 39.679 1.00 16.07 180 LEU A O 1
ATOM 1411 N N . TYR A 1 182 ? 92.959 40.579 40.721 1.00 13.00 181 TYR A N 1
ATOM 1412 C CA . TYR A 1 182 ? 91.718 40.186 41.311 1.00 16.23 181 TYR A CA 1
ATOM 1413 C C . TYR A 1 182 ? 91.862 40.455 42.812 1.00 16.25 181 TYR A C 1
ATOM 1414 O O . TYR A 1 182 ? 92.844 40.027 43.454 1.00 14.25 181 TYR A O 1
ATOM 1423 N N A CYS A 1 183 ? 90.938 41.255 43.361 0.50 17.51 182 CYS A N 1
ATOM 1424 N N B CYS A 1 183 ? 90.811 41.044 43.354 0.50 18.76 182 CYS A N 1
ATOM 1425 C CA A CYS A 1 183 ? 90.862 41.555 44.807 0.50 15.36 182 CYS A CA 1
ATOM 1426 C CA B CYS A 1 183 ? 90.804 41.483 44.710 0.50 17.48 182 CYS A CA 1
ATOM 1427 C C A CYS A 1 183 ? 89.468 41.214 45.267 0.50 14.88 182 CYS A C 1
ATOM 1428 C C B CYS A 1 183 ? 89.424 41.255 45.284 0.50 16.18 182 CYS A C 1
ATOM 1429 O O A CYS A 1 183 ? 88.531 41.531 44.563 0.50 13.86 182 CYS A O 1
ATOM 1430 O O B CYS A 1 183 ? 88.457 41.689 44.686 0.50 15.23 182 CYS A O 1
ATOM 1435 N N . PRO A 1 184 ? 89.311 40.599 46.452 1.00 13.37 183 PRO A N 1
ATOM 1436 C CA . PRO A 1 184 ? 87.942 40.444 46.967 1.00 16.05 183 PRO A CA 1
ATOM 1437 C C . PRO A 1 184 ? 87.418 41.844 47.367 1.00 16.75 183 PRO A C 1
ATOM 1438 O O . PRO A 1 184 ? 88.217 42.732 47.668 1.00 13.12 183 PRO A O 1
ATOM 1442 N N . GLU A 1 185 ? 86.107 42.026 47.370 1.00 16.03 184 GLU A N 1
ATOM 1443 C CA . GLU A 1 185 ? 85.523 43.333 47.626 1.00 18.16 184 GLU A CA 1
ATOM 1444 C C . GLU A 1 185 ? 85.960 43.967 48.960 1.00 17.22 184 GLU A C 1
ATOM 1445 O O . GLU A 1 185 ? 86.140 45.194 49.034 1.00 19.23 184 GLU A O 1
ATOM 1451 N N . TYR A 1 186 ? 86.187 43.127 49.968 1.00 15.68 185 TYR A N 1
ATOM 1452 C CA . TYR A 1 186 ? 86.600 43.613 51.274 1.00 17.30 185 TYR A CA 1
ATOM 1453 C C . TYR A 1 186 ? 88.010 44.206 51.296 1.00 17.83 185 TYR A C 1
ATOM 1454 O O . TYR A 1 186 ? 88.360 44.867 52.277 1.00 19.23 185 TYR A O 1
ATOM 1463 N N . GLU A 1 187 ? 88.841 43.964 50.282 1.00 16.32 186 GLU A N 1
ATOM 1464 C CA . GLU A 1 187 ? 90.177 44.564 50.282 1.00 17.61 186 GLU A CA 1
ATOM 1465 C C . GLU A 1 187 ? 90.489 45.255 48.946 1.00 16.62 186 GLU A C 1
ATOM 1466 O O . GLU A 1 187 ? 91.582 45.118 48.356 1.00 17.72 186 GLU A O 1
ATOM 1472 N N . ARG A 1 188 ? 89.507 46.031 48.485 1.00 17.78 187 ARG A N 1
ATOM 1473 C CA . ARG A 1 188 ? 89.676 46.921 47.366 1.00 15.57 187 ARG A CA 1
ATOM 1474 C C . ARG A 1 188 ? 90.938 47.797 47.508 1.00 15.14 187 ARG A C 1
ATOM 1475 O O . ARG A 1 188 ? 91.631 48.070 46.521 1.00 15.79 187 ARG A O 1
ATOM 1483 N N . SER A 1 189 ? 91.272 48.186 48.736 1.00 17.28 188 SER A N 1
ATOM 1484 C CA . SER A 1 189 ? 92.419 49.042 48.993 1.00 16.76 188 SER A CA 1
ATOM 1485 C C . SER A 1 189 ? 93.750 48.441 48.555 1.00 17.41 188 SER A C 1
ATOM 1486 O O . SER A 1 189 ? 94.720 49.183 48.280 1.00 13.17 188 SER A O 1
ATOM 1489 N N . ALA A 1 190 ? 93.812 47.103 48.464 1.00 16.68 189 ALA A N 1
ATOM 1490 C CA . ALA A 1 190 ? 95.057 46.433 48.093 1.00 14.26 189 ALA A CA 1
ATOM 1491 C C . ALA A 1 190 ? 95.586 46.913 46.764 1.00 12.83 189 ALA A C 1
ATOM 1492 O O . ALA A 1 190 ? 96.805 46.980 46.574 1.00 13.82 189 ALA A O 1
ATOM 1494 N N . ALA A 1 191 ? 94.681 47.240 45.848 1.00 13.90 190 ALA A N 1
ATOM 1495 C CA . ALA A 1 191 ? 95.038 47.669 44.516 1.00 14.50 190 ALA A CA 1
ATOM 1496 C C . ALA A 1 191 ? 95.907 48.929 44.517 1.00 15.44 190 ALA A C 1
ATOM 1497 O O . ALA A 1 191 ? 96.713 49.138 43.613 1.00 16.85 190 ALA A O 1
ATOM 1499 N N . GLN A 1 192 ? 95.749 49.763 45.542 1.00 15.37 191 GLN A N 1
ATOM 1500 C CA . GLN A 1 192 ? 96.516 51.010 45.652 1.00 14.06 191 GLN A CA 1
ATOM 1501 C C . GLN A 1 192 ? 98.022 50.788 45.770 1.00 15.78 191 GLN A C 1
ATOM 1502 O O . GLN A 1 192 ? 98.771 51.673 45.452 1.00 15.60 191 GLN A O 1
ATOM 1508 N N . TYR A 1 193 ? 98.443 49.618 46.264 1.00 16.22 192 TYR A N 1
ATOM 1509 C CA . TYR A 1 193 ? 99.864 49.346 46.563 1.00 13.45 192 TYR A CA 1
ATOM 1510 C C . TYR A 1 193 ? 100.586 48.617 45.455 1.00 15.86 192 TYR A C 1
ATOM 1511 O O . TYR A 1 193 ? 101.780 48.857 45.262 1.00 15.94 192 TYR A O 1
ATOM 1520 N N . PHE A 1 194 ? 99.895 47.716 44.743 1.00 16.69 193 PHE A N 1
ATOM 1521 C CA . PHE A 1 194 ? 100.513 47.031 43.593 1.00 14.96 193 PHE A CA 1
ATOM 1522 C C . PHE A 1 194 ? 100.641 48.040 42.446 1.00 16.49 193 PHE A C 1
ATOM 1523 O O . PHE A 1 194 ? 100.056 49.112 42.514 1.00 16.25 193 PHE A O 1
ATOM 1531 N N . SER A 1 195 ? 101.411 47.693 41.422 1.00 15.23 194 SER A N 1
ATOM 1532 C CA . SER A 1 195 ? 101.581 48.500 40.220 1.00 16.27 194 SER A CA 1
ATOM 1533 C C . SER A 1 195 ? 100.738 47.955 39.065 1.00 14.85 194 SER A C 1
ATOM 1534 O O . SER A 1 195 ? 101.252 47.672 37.967 1.00 19.86 194 SER A O 1
ATOM 1537 N N . ILE A 1 196 ? 99.444 47.846 39.295 1.00 14.42 195 ILE A N 1
ATOM 1538 C CA . ILE A 1 196 ? 98.577 47.175 38.325 1.00 14.25 195 ILE A CA 1
ATOM 1539 C C . ILE A 1 196 ? 97.399 48.080 37.993 1.00 13.52 195 ILE A C 1
ATOM 1540 O O . ILE A 1 196 ? 96.628 48.441 38.863 1.00 13.03 195 ILE A O 1
ATOM 1545 N N . PRO A 1 197 ? 97.267 48.449 36.714 1.00 12.72 196 PRO A N 1
ATOM 1546 C CA . PRO A 1 197 ? 96.274 49.442 36.362 1.00 13.60 196 PRO A CA 1
ATOM 1547 C C . PRO A 1 197 ? 94.788 49.071 36.411 1.00 13.37 196 PRO A C 1
ATOM 1548 O O . PRO A 1 197 ? 93.967 49.961 36.502 1.00 13.17 196 PRO A O 1
ATOM 1552 N N . TYR A 1 198 ? 94.458 47.776 36.332 1.00 13.98 197 TYR A N 1
ATOM 1553 C CA . TYR A 1 198 ? 93.077 47.348 36.237 1.00 11.48 197 TYR A CA 1
ATOM 1554 C C . TYR A 1 198 ? 92.835 46.245 37.254 1.00 13.80 197 TYR A C 1
ATOM 1555 O O . TYR A 1 198 ? 93.569 45.253 37.280 1.00 15.17 197 TYR A O 1
ATOM 1564 N N . THR A 1 199 ? 91.818 46.435 38.093 1.00 11.62 198 THR A N 1
ATOM 1565 C CA . THR A 1 199 ? 91.476 45.494 39.122 1.00 12.82 198 THR A CA 1
ATOM 1566 C C . THR A 1 199 ? 90.047 45.032 38.990 1.00 13.50 198 THR A C 1
ATOM 1567 O O . THR A 1 199 ? 89.167 45.844 38.755 1.00 14.25 198 THR A O 1
ATOM 1571 N N . LEU A 1 200 ? 89.845 43.719 39.163 1.00 12.35 199 LEU A N 1
ATOM 1572 C CA . LEU A 1 200 ? 88.539 43.104 39.227 1.00 15.87 199 LEU A CA 1
ATOM 1573 C C . LEU A 1 200 ? 88.207 42.814 40.703 1.00 13.96 199 LEU A C 1
ATOM 1574 O O . LEU A 1 200 ? 88.972 42.173 41.413 1.00 15.64 199 LEU A O 1
ATOM 1579 N N . LEU A 1 201 ? 87.072 43.341 41.152 1.00 14.14 200 LEU A N 1
ATOM 1580 C CA . LEU A 1 201 ? 86.634 43.210 42.536 1.00 14.10 200 LEU A CA 1
ATOM 1581 C C . LEU A 1 201 ? 85.677 42.025 42.553 1.00 14.78 200 LEU A C 1
ATOM 1582 O O . LEU A 1 201 ? 84.663 42.041 41.852 1.00 15.74 200 LEU A O 1
ATOM 1587 N N . ILE A 1 202 ? 85.993 41.049 43.397 1.00 14.01 201 ILE A N 1
ATOM 1588 C CA . ILE A 1 202 ? 85.278 39.792 43.390 1.00 13.70 201 ILE A CA 1
ATOM 1589 C C . ILE A 1 202 ? 84.521 39.523 44.710 1.00 13.99 201 ILE A C 1
ATOM 1590 O O . ILE A 1 202 ? 84.920 39.965 45.799 1.00 16.00 201 ILE A O 1
ATOM 1595 N N . PRO A 1 203 ? 83.395 38.819 44.600 1.00 16.41 202 PRO A N 1
ATOM 1596 C CA . PRO A 1 203 ? 82.557 38.611 45.753 1.00 16.89 202 PRO A CA 1
ATOM 1597 C C . PRO A 1 203 ? 82.948 37.421 46.647 1.00 16.85 202 PRO A C 1
ATOM 1598 O O . PRO A 1 203 ? 83.883 36.637 46.327 1.00 14.87 202 PRO A O 1
ATOM 1602 N N . ASN A 1 204 ? 82.199 37.267 47.728 1.00 17.65 203 ASN A N 1
ATOM 1603 C CA . ASN A 1 204 ? 82.444 36.192 48.669 1.00 17.19 203 ASN A CA 1
ATOM 1604 C C . ASN A 1 204 ? 81.745 34.957 48.135 1.00 17.14 203 ASN A C 1
ATOM 1605 O O . ASN A 1 204 ? 80.640 34.608 48.583 1.00 16.04 203 ASN A O 1
ATOM 1610 N N . SER A 1 205 ? 82.382 34.316 47.179 1.00 18.36 204 SER A N 1
ATOM 1611 C CA . SER A 1 205 ? 81.811 33.175 46.501 1.00 19.43 204 SER A CA 1
ATOM 1612 C C . SER A 1 205 ? 82.927 32.244 46.070 1.00 19.62 204 SER A C 1
ATOM 1613 O O . SER A 1 205 ? 83.891 32.678 45.474 1.00 15.73 204 SER A O 1
ATOM 1616 N N . PHE A 1 206 ? 82.760 30.953 46.334 1.00 19.14 205 PHE A N 1
ATOM 1617 C CA . PHE A 1 206 ? 83.762 30.000 45.962 1.00 16.77 205 PHE A CA 1
ATOM 1618 C C . PHE A 1 206 ? 83.507 29.522 44.541 1.00 19.25 205 PHE A C 1
ATOM 1619 O O . PHE A 1 206 ? 82.423 29.037 44.224 1.00 19.24 205 PHE A O 1
ATOM 1627 N N . GLY A 1 207 ? 84.533 29.628 43.703 1.00 17.37 206 GLY A N 1
ATOM 1628 C CA . GLY A 1 207 ? 84.447 29.212 42.324 1.00 18.93 206 GLY A CA 1
ATOM 1629 C C . GLY A 1 207 ? 85.565 28.292 41.835 1.00 18.64 206 GLY A C 1
ATOM 1630 O O . GLY A 1 207 ? 85.813 28.210 40.618 1.00 23.37 206 GLY A O 1
ATOM 1631 N N . GLY A 1 208 ? 86.278 27.661 42.764 1.00 15.02 207 GLY A N 1
ATOM 1632 C CA . GLY A 1 208 ? 87.308 26.695 42.454 1.00 14.93 207 GLY A CA 1
ATOM 1633 C C . GLY A 1 208 ? 88.744 27.132 42.468 1.00 15.44 207 GLY A C 1
ATOM 1634 O O . GLY A 1 208 ? 89.631 26.286 42.404 1.00 14.24 207 GLY A O 1
ATOM 1635 N N . ALA A 1 209 ? 88.980 28.440 42.592 1.00 14.90 208 ALA A N 1
ATOM 1636 C CA . ALA A 1 209 ? 90.320 29.013 42.473 1.00 13.72 208 ALA A CA 1
ATOM 1637 C C . ALA A 1 209 ? 90.980 29.229 43.799 1.00 14.39 208 ALA A C 1
ATOM 1638 O O . ALA A 1 209 ? 90.296 29.262 44.828 1.00 14.76 208 ALA A O 1
ATOM 1648 N N . ASP A 1 211 ? 92.488 31.917 45.249 1.00 14.13 210 ASP A N 1
ATOM 1649 C CA . ASP A 1 211 ? 92.160 33.069 46.088 1.00 13.59 210 ASP A CA 1
ATOM 1650 C C . ASP A 1 211 ? 90.836 32.896 46.864 1.00 14.31 210 ASP A C 1
ATOM 1651 O O . ASP A 1 211 ? 90.806 33.071 48.081 1.00 15.63 210 ASP A O 1
ATOM 1656 N N . GLU A 1 212 ? 89.805 32.432 46.176 1.00 12.63 211 GLU A N 1
ATOM 1657 C CA . GLU A 1 212 ? 88.514 32.152 46.773 1.00 13.92 211 GLU A CA 1
ATOM 1658 C C . GLU A 1 212 ? 88.658 31.069 47.828 1.00 15.35 211 GLU A C 1
ATOM 1659 O O . GLU A 1 212 ? 88.114 31.204 48.914 1.00 14.41 211 GLU A O 1
ATOM 1665 N N . ALA A 1 213 ? 89.425 30.018 47.516 1.00 13.37 212 ALA A N 1
ATOM 1666 C CA . ALA A 1 213 ? 89.636 28.917 48.455 1.00 14.96 212 ALA A CA 1
ATOM 1667 C C . ALA A 1 213 ? 90.235 29.458 49.779 1.00 12.74 212 ALA A C 1
ATOM 1668 O O . ALA A 1 213 ? 89.873 29.004 50.899 1.00 13.05 212 ALA A O 1
ATOM 1670 N N . ALA A 1 214 ? 91.110 30.454 49.652 1.00 13.54 213 ALA A N 1
ATOM 1671 C CA . ALA A 1 214 ? 91.812 31.022 50.792 1.00 14.55 213 ALA A CA 1
ATOM 1672 C C . ALA A 1 214 ? 90.985 32.042 51.565 1.00 16.79 213 ALA A C 1
ATOM 1673 O O . ALA A 1 214 ? 91.043 32.051 52.802 1.00 16.56 213 ALA A O 1
ATOM 1675 N N . PHE A 1 215 ? 90.253 32.903 50.864 1.00 17.90 214 PHE A N 1
ATOM 1676 C CA . PHE A 1 215 ? 89.501 33.970 51.565 1.00 17.42 214 PHE A CA 1
ATOM 1677 C C . PHE A 1 215 ? 88.080 33.657 51.974 1.00 15.89 214 PHE A C 1
ATOM 1678 O O . PHE A 1 215 ? 87.594 34.158 53.002 1.00 16.09 214 PHE A O 1
ATOM 1686 N N . VAL A 1 216 ? 87.400 32.795 51.228 1.00 17.42 215 VAL A N 1
ATOM 1687 C CA . VAL A 1 216 ? 85.969 32.569 51.510 1.00 16.42 215 VAL A CA 1
ATOM 1688 C C . VAL A 1 216 ? 85.689 32.085 52.957 1.00 17.66 215 VAL A C 1
ATOM 1689 O O . VAL A 1 216 ? 84.774 32.608 53.606 1.00 19.00 215 VAL A O 1
ATOM 1693 N N . PRO A 1 217 ? 86.477 31.126 53.468 1.00 18.44 216 PRO A N 1
ATOM 1694 C CA . PRO A 1 217 ? 86.205 30.686 54.844 1.00 16.91 216 PRO A CA 1
ATOM 1695 C C . PRO A 1 217 ? 86.363 31.831 55.861 1.00 15.40 216 PRO A C 1
ATOM 1696 O O . PRO A 1 217 ? 85.550 31.982 56.757 1.00 15.65 216 PRO A O 1
ATOM 1700 N N . TRP A 1 218 ? 87.357 32.682 55.663 1.00 15.60 217 TRP A N 1
ATOM 1701 C CA . TRP A 1 218 ? 87.609 33.772 56.613 1.00 16.87 217 TRP A CA 1
ATOM 1702 C C . TRP A 1 218 ? 86.659 34.938 56.513 1.00 15.93 217 TRP A C 1
ATOM 1703 O O . TRP A 1 218 ? 86.309 35.571 57.519 1.00 16.02 217 TRP A O 1
ATOM 1714 N N . TRP A 1 219 ? 86.233 35.246 55.300 1.00 17.18 218 TRP A N 1
ATOM 1715 C CA . TRP A 1 219 ? 85.293 36.318 55.070 1.00 16.99 218 TRP A CA 1
ATOM 1716 C C . TRP A 1 219 ? 83.927 35.889 55.649 1.00 19.02 218 TRP A C 1
ATOM 1717 O O . TRP A 1 219 ? 83.212 36.682 56.308 1.00 15.55 218 TRP A O 1
ATOM 1728 N N . THR A 1 220 ? 83.576 34.631 55.417 1.00 17.77 219 THR A N 1
ATOM 1729 C CA . THR A 1 220 ? 82.338 34.075 55.948 1.00 18.57 219 THR A CA 1
ATOM 1730 C C . THR A 1 220 ? 82.355 34.032 57.501 1.00 18.00 219 THR A C 1
ATOM 1731 O O . THR A 1 220 ? 81.396 34.434 58.139 1.00 20.20 219 THR A O 1
ATOM 1735 N N . LEU A 1 221 ? 83.464 33.600 58.077 1.00 17.15 220 LEU A N 1
ATOM 1736 C CA . LEU A 1 221 ? 83.635 33.548 59.531 1.00 15.78 220 LEU A CA 1
ATOM 1737 C C . LEU A 1 221 ? 83.462 34.969 60.069 1.00 19.86 220 LEU A C 1
ATOM 1738 O O . LEU A 1 221 ? 82.738 35.178 61.058 1.00 17.47 220 LEU A O 1
ATOM 1743 N N . ALA A 1 222 ? 84.086 35.944 59.401 1.00 17.25 221 ALA A N 1
ATOM 1744 C CA . ALA A 1 222 ? 83.981 37.349 59.869 1.00 17.61 221 ALA A CA 1
ATOM 1745 C C . ALA A 1 222 ? 82.518 37.809 59.910 1.00 17.56 221 ALA A C 1
ATOM 1746 O O . ALA A 1 222 ? 82.079 38.472 60.877 1.00 18.68 221 ALA A O 1
ATOM 1748 N N . GLU A 1 223 ? 81.765 37.486 58.881 1.00 16.81 222 GLU A N 1
ATOM 1749 C CA . GLU A 1 223 ? 80.367 37.893 58.817 1.00 19.49 222 GLU A CA 1
ATOM 1750 C C . GLU A 1 223 ? 79.476 37.211 59.846 1.00 23.36 222 GLU A C 1
ATOM 1751 O O . GLU A 1 223 ? 78.562 37.849 60.395 1.00 22.71 222 GLU A O 1
ATOM 1757 N N . VAL A 1 224 ? 79.742 35.933 60.079 1.00 24.32 223 VAL A N 1
ATOM 1758 C CA . VAL A 1 224 ? 79.027 35.154 61.081 1.00 22.07 223 VAL A CA 1
ATOM 1759 C C . VAL A 1 224 ? 79.359 35.750 62.460 1.00 20.96 223 VAL A C 1
ATOM 1760 O O . VAL A 1 224 ? 78.439 36.046 63.218 1.00 22.83 223 VAL A O 1
ATOM 1764 N N . ALA A 1 225 ? 80.647 35.978 62.765 1.00 17.58 224 ALA A N 1
ATOM 1765 C CA . ALA A 1 225 ? 81.041 36.539 64.036 1.00 18.11 224 ALA A CA 1
ATOM 1766 C C . ALA A 1 225 ? 80.336 37.879 64.269 1.00 22.43 224 ALA A C 1
ATOM 1767 O O . ALA A 1 225 ? 79.708 38.083 65.305 1.00 24.08 224 ALA A O 1
ATOM 1769 N N . SER A 1 226 ? 80.376 38.761 63.282 1.00 22.48 225 SER A N 1
ATOM 1770 C CA . SER A 1 226 ? 79.749 40.075 63.410 1.00 25.56 225 SER A CA 1
ATOM 1771 C C . SER A 1 226 ? 78.240 39.958 63.595 1.00 26.69 225 SER A C 1
ATOM 1772 O O . SER A 1 226 ? 77.640 40.739 64.322 1.00 24.88 225 SER A O 1
ATOM 1775 N N . SER A 1 227 ? 77.620 38.980 62.963 1.00 24.45 226 SER A N 1
ATOM 1776 C CA . SER A 1 227 ? 76.176 38.785 63.117 1.00 26.25 226 SER A CA 1
ATOM 1777 C C . SER A 1 227 ? 75.814 38.421 64.565 1.00 28.52 226 SER A C 1
ATOM 1778 O O . SER A 1 227 ? 74.657 38.562 64.944 1.00 30.03 226 SER A O 1
ATOM 1781 N N . HIS A 1 228 ? 76.774 37.933 65.357 1.00 29.46 227 HIS A N 1
ATOM 1782 C CA . HIS A 1 228 ? 76.521 37.610 66.765 1.00 30.42 227 HIS A CA 1
ATOM 1783 C C . HIS A 1 228 ? 77.136 38.633 67.688 1.00 31.22 227 HIS A C 1
ATOM 1784 O O . HIS A 1 228 ? 77.388 38.355 68.857 1.00 33.78 227 HIS A O 1
ATOM 1791 N N . GLY A 1 229 ? 77.361 39.829 67.146 1.00 29.41 228 GLY A N 1
ATOM 1792 C CA . GLY A 1 229 ? 77.910 40.926 67.906 1.00 31.01 228 GLY A CA 1
ATOM 1793 C C . GLY A 1 229 ? 79.404 40.928 68.157 1.00 28.94 228 GLY A C 1
ATOM 1794 O O . GLY A 1 229 ? 79.890 41.747 68.937 1.00 30.13 228 GLY A O 1
ATOM 1795 N N . ARG A 1 230 ? 80.154 40.057 67.500 1.00 26.31 229 ARG A N 1
ATOM 1796 C CA . ARG A 1 230 ? 81.607 40.012 67.695 1.00 21.94 229 ARG A CA 1
ATOM 1797 C C . ARG A 1 230 ? 82.345 40.448 66.437 1.00 27.01 229 ARG A C 1
ATOM 1798 O O . ARG A 1 230 ? 82.349 39.732 65.413 1.00 23.70 229 ARG A O 1
ATOM 1806 N N . GLU A 1 231 ? 83.007 41.592 66.525 1.00 23.92 230 GLU A N 1
ATOM 1807 C CA . GLU A 1 231 ? 83.729 42.120 65.375 1.00 23.95 230 GLU A CA 1
ATOM 1808 C C . GLU A 1 231 ? 85.113 41.504 65.333 1.00 22.18 230 GLU A C 1
ATOM 1809 O O . GLU A 1 231 ? 86.076 42.062 65.819 1.00 24.24 230 GLU A O 1
ATOM 1815 N N . LEU A 1 232 ? 85.186 40.314 64.743 1.00 21.09 231 LEU A N 1
ATOM 1816 C CA . LEU A 1 232 ? 86.443 39.604 64.563 1.00 19.51 231 LEU A CA 1
ATOM 1817 C C . LEU A 1 232 ? 87.269 40.207 63.417 1.00 17.39 231 LEU A C 1
ATOM 1818 O O . LEU A 1 232 ? 88.494 40.420 63.557 1.00 19.76 231 LEU A O 1
ATOM 1823 N N . GLY A 1 233 ? 86.599 40.462 62.300 1.00 18.99 232 GLY A N 1
ATOM 1824 C CA . GLY A 1 233 ? 87.250 40.979 61.106 1.00 20.99 232 GLY A CA 1
ATOM 1825 C C . GLY A 1 233 ? 87.728 39.873 60.168 1.00 20.60 232 GLY A C 1
ATOM 1826 O O . GLY A 1 233 ? 87.901 38.741 60.590 1.00 20.22 232 GLY A O 1
ATOM 1827 N N . VAL A 1 234 ? 87.941 40.213 58.896 1.00 19.65 233 VAL A N 1
ATOM 1828 C CA . VAL A 1 234 ? 88.461 39.276 57.897 1.00 16.78 233 VAL A CA 1
ATOM 1829 C C . VAL A 1 234 ? 89.970 39.196 58.134 1.00 17.96 233 VAL A C 1
ATOM 1830 O O . VAL A 1 234 ? 90.665 40.193 58.006 1.00 19.99 233 VAL A O 1
ATOM 1834 N N . ARG A 1 235 ? 90.449 38.000 58.494 1.00 15.26 234 ARG A N 1
ATOM 1835 C CA . ARG A 1 235 ? 91.819 37.777 58.930 1.00 16.16 234 ARG A CA 1
ATOM 1836 C C . ARG A 1 235 ? 92.813 37.252 57.916 1.00 17.81 234 ARG A C 1
ATOM 1837 O O . ARG A 1 235 ? 93.949 36.950 58.267 1.00 19.95 234 ARG A O 1
ATOM 1845 N N A VAL A 1 236 ? 92.401 37.152 56.655 0.50 17.10 235 VAL A N 1
ATOM 1846 N N B VAL A 1 236 ? 92.398 37.169 56.658 0.50 17.95 235 VAL A N 1
ATOM 1847 C CA A VAL A 1 236 ? 93.287 36.689 55.581 0.50 15.57 235 VAL A CA 1
ATOM 1848 C CA B VAL A 1 236 ? 93.312 36.778 55.597 0.50 17.52 235 VAL A CA 1
ATOM 1849 C C A VAL A 1 236 ? 93.082 37.566 54.335 0.50 16.54 235 VAL A C 1
ATOM 1850 C C B VAL A 1 236 ? 93.114 37.700 54.398 0.50 16.70 235 VAL A C 1
ATOM 1851 O O A VAL A 1 236 ? 91.957 37.974 54.039 0.50 18.57 235 VAL A O 1
ATOM 1852 O O B VAL A 1 236 ? 92.050 38.272 54.201 0.50 18.42 235 VAL A O 1
ATOM 1859 N N . SER A 1 237 ? 94.182 37.856 53.638 1.00 14.92 236 SER A N 1
ATOM 1860 C CA . SER A 1 237 ? 94.168 38.569 52.376 1.00 14.01 236 SER A CA 1
ATOM 1861 C C . SER A 1 237 ? 94.555 37.529 51.328 1.00 14.22 236 SER A C 1
ATOM 1862 O O . SER A 1 237 ? 95.452 36.725 51.553 1.00 14.18 236 SER A O 1
ATOM 1865 N N . ALA A 1 238 ? 93.847 37.501 50.195 1.00 12.22 237 ALA A N 1
ATOM 1866 C CA . ALA A 1 238 ? 94.222 36.578 49.101 1.00 11.54 237 ALA A CA 1
ATOM 1867 C C . ALA A 1 238 ? 93.904 37.281 47.783 1.00 11.48 237 ALA A C 1
ATOM 1868 O O . ALA A 1 238 ? 92.752 37.587 47.479 1.00 12.80 237 ALA A O 1
ATOM 1870 N N . LEU A 1 239 ? 94.947 37.492 47.003 1.00 13.28 238 LEU A N 1
ATOM 1871 C CA . LEU A 1 239 ? 94.861 38.288 45.783 1.00 15.27 238 LEU A CA 1
ATOM 1872 C C . LEU A 1 239 ? 95.505 37.527 44.633 1.00 16.73 238 LEU A C 1
ATOM 1873 O O . LEU A 1 239 ? 96.444 36.748 44.829 1.00 15.78 238 LEU A O 1
ATOM 1878 N N . THR A 1 240 ? 95.030 37.769 43.418 1.00 14.95 239 THR A N 1
ATOM 1879 C CA . THR A 1 240 ? 95.550 37.067 42.253 1.00 14.81 239 THR A CA 1
ATOM 1880 C C . THR A 1 240 ? 96.041 38.128 41.293 1.00 12.65 239 THR A C 1
ATOM 1881 O O . THR A 1 240 ? 95.271 38.965 40.860 1.00 14.40 239 THR A O 1
ATOM 1885 N N . LEU A 1 241 ? 97.325 38.074 40.989 1.00 12.82 240 LEU A N 1
ATOM 1886 C CA . LEU A 1 241 ? 97.979 38.993 40.076 1.00 13.81 240 LEU A CA 1
ATOM 1887 C C . LEU A 1 241 ? 98.138 38.349 38.735 1.00 13.92 240 LEU A C 1
ATOM 1888 O O . LEU A 1 241 ? 98.753 37.272 38.642 1.00 14.05 240 LEU A O 1
ATOM 1893 N N . GLU A 1 242 ? 97.568 38.986 37.699 1.00 13.63 241 GLU A N 1
ATOM 1894 C CA . GLU A 1 242 ? 97.654 38.501 36.325 1.00 13.78 241 GLU A CA 1
ATOM 1895 C C . GLU A 1 242 ? 98.664 39.406 35.605 1.00 13.60 241 GLU A C 1
ATOM 1896 O O . GLU A 1 242 ? 98.330 40.461 35.100 1.00 15.00 241 GLU A O 1
ATOM 1902 N N . LEU A 1 243 ? 99.890 38.956 35.555 1.00 12.66 242 LEU A N 1
ATOM 1903 C CA . LEU A 1 243 ? 100.998 39.791 35.134 1.00 15.18 242 LEU A CA 1
ATOM 1904 C C . LEU A 1 243 ? 101.391 39.759 33.707 1.00 13.73 242 LEU A C 1
ATOM 1905 O O . LEU A 1 243 ? 102.449 39.296 33.330 1.00 16.90 242 LEU A O 1
ATOM 1910 N N . GLY A 1 244 ? 100.509 40.272 32.877 1.00 13.29 243 GLY A N 1
ATOM 1911 C CA . GLY A 1 244 ? 100.814 40.389 31.484 1.00 11.96 243 GLY A CA 1
ATOM 1912 C C . GLY A 1 244 ? 100.56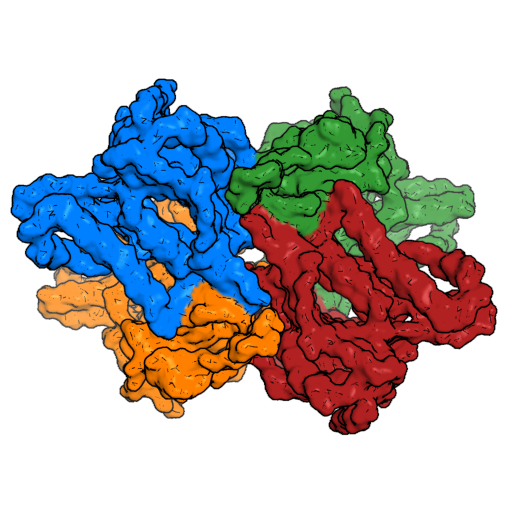0 39.112 30.716 1.00 11.75 243 GLY A C 1
ATOM 1913 O O . GLY A 1 244 ? 99.644 38.348 31.062 1.00 14.66 243 GLY A O 1
ATOM 1914 N N . SER A 1 245 ? 101.381 38.863 29.704 1.00 11.38 244 SER A N 1
ATOM 1915 C CA . SER A 1 245 ? 101.138 37.790 28.777 1.00 11.99 244 SER A CA 1
ATOM 1916 C C . SER A 1 245 ? 101.845 36.482 29.141 1.00 14.24 244 SER A C 1
ATOM 1917 O O . SER A 1 245 ? 102.885 36.457 29.828 1.00 13.44 244 SER A O 1
ATOM 1920 N N . GLN A 1 246 ? 101.281 35.395 28.625 1.00 13.17 245 GLN A N 1
ATOM 1921 C CA . GLN A 1 246 ? 101.810 34.062 28.855 1.00 12.58 245 GLN A CA 1
ATOM 1922 C C . GLN A 1 246 ? 102.989 33.792 27.918 1.00 14.05 245 GLN A C 1
ATOM 1923 O O . GLN A 1 246 ? 103.292 34.594 27.014 1.00 12.42 245 GLN A O 1
ATOM 1929 N N . GLU A 1 247 ? 103.635 32.643 28.112 1.00 13.80 246 GLU A N 1
ATOM 1930 C CA . GLU A 1 247 ? 104.711 32.191 27.249 1.00 13.53 246 GLU A CA 1
ATOM 1931 C C . GLU A 1 247 ? 105.771 33.227 27.048 1.00 15.31 246 GLU A C 1
ATOM 1932 O O . GLU A 1 247 ? 106.287 33.388 25.941 1.00 16.19 246 GLU A O 1
ATOM 1938 N N A ARG A 1 248 ? 106.132 33.888 28.142 0.50 13.39 247 ARG A N 1
ATOM 1939 N N B ARG A 1 248 ? 106.134 33.917 28.117 0.50 14.44 247 ARG A N 1
ATOM 1940 C CA A ARG A 1 248 ? 107.046 35.019 28.113 0.50 14.29 247 ARG A CA 1
ATOM 1941 C CA B ARG A 1 248 ? 107.189 34.908 28.021 0.50 15.12 247 ARG A CA 1
ATOM 1942 C C A ARG A 1 248 ? 107.802 35.142 29.421 0.50 13.79 247 ARG A C 1
ATOM 1943 C C B ARG A 1 248 ? 107.819 35.092 29.375 0.50 14.09 247 ARG A C 1
ATOM 1944 O O A ARG A 1 248 ? 107.188 35.052 30.495 0.50 13.70 247 ARG A O 1
ATOM 1945 O O B ARG A 1 248 ? 107.150 34.993 30.412 0.50 13.75 247 ARG A O 1
ATOM 1960 N N . ILE A 1 249 ? 109.120 35.366 29.327 1.00 13.93 248 ILE A N 1
ATOM 1961 C CA . ILE A 1 249 ? 109.921 35.732 30.486 1.00 14.25 248 ILE A CA 1
ATOM 1962 C C . ILE A 1 249 ? 110.484 37.130 30.141 1.00 12.83 248 ILE A C 1
ATOM 1963 O O . ILE A 1 249 ? 111.069 37.323 29.062 1.00 14.16 248 ILE A O 1
ATOM 1968 N N . ASP A 1 250 ? 110.244 38.105 31.019 1.00 14.28 249 ASP A N 1
ATOM 1969 C CA . ASP A 1 250 ? 110.779 39.464 30.828 1.00 13.35 249 ASP A CA 1
ATOM 1970 C C . ASP A 1 250 ? 111.258 39.922 32.211 1.00 13.37 249 ASP A C 1
ATOM 1971 O O . ASP A 1 250 ? 110.469 40.300 33.103 1.00 13.19 249 ASP A O 1
ATOM 1976 N N . LEU A 1 251 ? 112.553 39.769 32.419 1.00 15.73 250 LEU A N 1
ATOM 1977 C CA . LEU A 1 251 ? 113.126 40.059 33.741 1.00 16.74 250 LEU A CA 1
ATOM 1978 C C . LEU A 1 251 ? 112.981 41.508 34.211 1.00 16.70 250 LEU A C 1
ATOM 1979 O O . LEU A 1 251 ? 112.767 41.747 35.406 1.00 16.21 250 LEU A O 1
ATOM 1984 N N . ASP A 1 252 ? 113.140 42.476 33.315 1.00 17.28 251 ASP A N 1
ATOM 1985 C CA . ASP A 1 252 ? 112.952 43.884 33.705 1.00 19.14 251 ASP A CA 1
ATOM 1986 C C . ASP A 1 252 ? 111.510 44.147 34.106 1.00 18.29 251 ASP A C 1
ATOM 1987 O O . ASP A 1 252 ? 111.254 44.784 35.114 1.00 18.11 251 ASP A O 1
ATOM 1992 N N . ASP A 1 253 ? 110.569 43.631 33.335 1.00 17.51 252 ASP A N 1
ATOM 1993 C CA . ASP A 1 253 ? 109.159 43.819 33.659 1.00 17.52 252 ASP A CA 1
ATOM 1994 C C . ASP A 1 253 ? 108.784 43.136 34.991 1.00 16.87 252 ASP A C 1
ATOM 1995 O O . ASP A 1 253 ? 107.966 43.637 35.758 1.00 16.59 252 ASP A O 1
ATOM 2000 N N . ALA A 1 254 ? 109.342 41.954 35.221 1.00 18.82 253 ALA A N 1
ATOM 2001 C CA . ALA A 1 254 ? 109.136 41.174 36.444 1.00 16.07 253 ALA A CA 1
ATOM 2002 C C . ALA A 1 254 ? 109.625 41.973 37.676 1.00 16.43 253 ALA A C 1
ATOM 2003 O O . ALA A 1 254 ? 109.073 41.860 38.774 1.00 14.95 253 ALA A O 1
ATOM 2005 N N . LEU A 1 255 ? 110.704 42.733 37.505 1.00 19.97 254 LEU A N 1
ATOM 2006 C CA . LEU A 1 255 ? 111.211 43.582 38.591 1.00 18.39 254 LEU A CA 1
ATOM 2007 C C . LEU A 1 255 ? 110.193 44.647 38.959 1.00 17.77 254 LEU A C 1
ATOM 2008 O O . LEU A 1 255 ? 109.984 44.932 40.133 1.00 18.98 254 LEU A O 1
ATOM 2013 N N . GLU A 1 256 ? 109.576 45.266 37.951 1.00 16.29 255 GLU A N 1
ATOM 2014 C CA . GLU A 1 256 ? 108.567 46.246 38.215 1.00 18.59 255 GLU A CA 1
ATOM 2015 C C . GLU A 1 256 ? 107.433 45.634 38.998 1.00 17.40 255 GLU A C 1
ATOM 2016 O O . GLU A 1 256 ? 106.876 46.259 39.903 1.00 16.62 255 GLU A O 1
ATOM 2022 N N . ASP A 1 257 ? 107.064 44.402 38.646 1.00 16.80 256 ASP A N 1
ATOM 2023 C CA . ASP A 1 257 ? 105.954 43.720 39.343 1.00 14.05 256 ASP A CA 1
ATOM 2024 C C . ASP A 1 257 ? 106.339 43.462 40.808 1.00 13.25 256 ASP A C 1
ATOM 2025 O O . ASP A 1 257 ? 105.546 43.693 41.741 1.00 13.90 256 ASP A O 1
ATOM 2030 N N . ALA A 1 258 ? 107.569 43.004 40.991 1.00 14.43 257 ALA A N 1
ATOM 2031 C CA . ALA A 1 258 ? 108.130 42.694 42.314 1.00 12.45 257 ALA A CA 1
ATOM 2032 C C . ALA A 1 258 ? 108.199 43.955 43.183 1.00 13.09 257 ALA A C 1
ATOM 2033 O O . ALA A 1 258 ? 107.911 43.898 44.364 1.00 16.52 257 ALA A O 1
ATOM 2035 N N . GLU A 1 259 ? 108.533 45.107 42.581 1.00 16.65 258 GLU A N 1
ATOM 2036 C CA . GLU A 1 259 ? 108.561 46.391 43.303 1.00 15.20 258 GLU A CA 1
ATOM 2037 C C . GLU A 1 259 ? 107.183 46.765 43.821 1.00 15.35 258 GLU A C 1
ATOM 2038 O O . GLU A 1 259 ? 107.039 47.227 44.945 1.00 16.02 258 GLU A O 1
ATOM 2044 N N . GLY A 1 260 ? 106.156 46.526 43.021 1.00 12.50 259 GLY A N 1
ATOM 2045 C CA . GLY A 1 260 ? 104.790 46.730 43.479 1.00 14.75 259 GLY A CA 1
ATOM 2046 C C . GLY A 1 260 ? 104.393 45.813 44.611 1.00 14.97 259 GLY A C 1
ATOM 2047 O O . GLY A 1 260 ? 103.672 46.218 45.551 1.00 16.54 259 GLY A O 1
ATOM 2048 N N . ILE A 1 261 ? 104.797 44.542 44.532 1.00 16.29 260 ILE A N 1
ATOM 2049 C CA . ILE A 1 261 ? 104.512 43.595 45.592 1.00 16.25 260 ILE A CA 1
ATOM 2050 C C . ILE A 1 261 ? 105.172 44.077 46.922 1.00 13.99 260 ILE A C 1
ATOM 2051 O O . ILE A 1 261 ? 104.566 44.009 47.988 1.00 16.09 260 ILE A O 1
ATOM 2056 N N . LEU A 1 262 ? 106.401 44.569 46.828 1.00 16.93 261 LEU A N 1
ATOM 2057 C CA . LEU A 1 262 ? 107.107 45.101 47.990 1.00 20.36 261 LEU A CA 1
ATOM 2058 C C . LEU A 1 262 ? 106.346 46.262 48.646 1.00 19.29 261 LEU A C 1
ATOM 2059 O O . LEU A 1 262 ? 106.337 46.387 49.896 1.00 17.38 261 LEU A O 1
ATOM 2064 N N . ALA A 1 263 ? 105.697 47.080 47.818 1.00 14.80 262 ALA A N 1
ATOM 2065 C CA . ALA A 1 263 ? 104.905 48.207 48.313 1.00 15.25 262 ALA A CA 1
ATOM 2066 C C . ALA A 1 263 ? 103.738 47.687 49.151 1.00 16.57 262 ALA A C 1
ATOM 2067 O O . ALA A 1 263 ? 103.462 48.208 50.243 1.00 15.26 262 ALA A O 1
ATOM 2069 N N . TYR A 1 264 ? 103.080 46.627 48.660 1.00 15.73 263 TYR A N 1
ATOM 2070 C CA . TYR A 1 264 ? 101.994 46.014 49.409 1.00 14.52 263 TYR A CA 1
ATOM 2071 C C . TYR A 1 264 ? 102.558 45.378 50.682 1.00 15.85 263 TYR A C 1
ATOM 2072 O O . TYR A 1 264 ? 101.955 45.517 51.751 1.00 14.85 263 TYR A O 1
ATOM 2081 N N . LEU A 1 265 ? 103.707 44.683 50.573 1.00 15.64 264 LEU A N 1
ATOM 2082 C CA . LEU A 1 265 ? 104.346 44.046 51.761 1.00 15.96 264 LEU A CA 1
ATOM 2083 C C . LEU A 1 265 ? 104.740 45.112 52.804 1.00 18.05 264 LEU A C 1
ATOM 2084 O O . LEU A 1 265 ? 104.527 44.914 54.008 1.00 16.13 264 LEU A O 1
ATOM 2089 N N . SER A 1 266 ? 105.252 46.261 52.341 1.00 18.43 265 SER A N 1
ATOM 2090 C CA . SER A 1 266 ? 105.594 47.376 53.228 1.00 17.56 265 SER A CA 1
ATOM 2091 C C . SER A 1 266 ? 104.338 47.909 53.938 1.00 17.68 265 SER A C 1
ATOM 2092 O O . SER A 1 266 ? 104.310 48.068 55.157 1.00 18.39 265 SER A O 1
ATOM 2095 N N . HIS A 1 267 ? 103.292 48.140 53.172 1.00 18.55 266 HIS A N 1
ATOM 2096 C CA . HIS A 1 267 ? 101.991 48.585 53.686 1.00 18.34 266 HIS A CA 1
ATOM 2097 C C . HIS A 1 267 ? 101.466 47.645 54.777 1.00 20.27 266 HIS A C 1
ATOM 2098 O O . HIS A 1 267 ? 100.990 48.097 55.816 1.00 17.72 266 HIS A O 1
ATOM 2105 N N . ARG A 1 268 ? 101.612 46.326 54.565 1.00 17.65 267 ARG A N 1
ATOM 2106 C CA . ARG A 1 268 ? 101.082 45.353 55.516 1.00 17.76 267 ARG A CA 1
ATOM 2107 C C . ARG A 1 268 ? 101.990 45.071 56.684 1.00 17.96 267 ARG A C 1
ATOM 2108 O O . ARG A 1 268 ? 101.633 44.279 57.562 1.00 19.62 267 ARG A O 1
ATOM 2116 N N . GLY A 1 269 ? 103.166 45.700 56.692 1.00 18.84 268 GLY A N 1
ATOM 2117 C CA . GLY A 1 269 ? 104.128 45.519 57.776 1.00 19.94 268 GLY A CA 1
ATOM 2118 C C . GLY A 1 269 ? 104.889 44.216 57.736 1.00 20.60 268 GLY A C 1
ATOM 2119 O O . GLY A 1 269 ? 105.379 43.748 58.762 1.00 17.79 268 GLY A O 1
ATOM 2120 N N . VAL A 1 270 ? 104.990 43.609 56.549 1.00 20.07 269 VAL A N 1
ATOM 2121 C CA . VAL A 1 270 ? 105.723 42.402 56.389 1.00 18.66 269 VAL A CA 1
ATOM 2122 C C . VAL A 1 270 ? 107.218 42.721 56.373 1.00 17.88 269 VAL A C 1
ATOM 2123 O O . VAL A 1 270 ? 108.043 41.904 56.814 1.00 18.29 269 VAL A O 1
ATOM 2127 N N . ILE A 1 271 ? 107.552 43.878 55.792 1.00 20.62 270 ILE A N 1
ATOM 2128 C CA . ILE A 1 271 ? 108.923 44.397 55.767 1.00 19.39 270 ILE A CA 1
ATOM 2129 C C . ILE A 1 271 ? 108.905 45.703 56.568 1.00 20.92 270 ILE A C 1
ATOM 2130 O O . ILE A 1 271 ? 107.882 46.388 56.636 1.00 19.18 270 ILE A O 1
ATOM 2135 N N . ALA A 1 272 ? 110.032 46.000 57.211 1.00 20.30 271 ALA A N 1
ATOM 2136 C CA . ALA A 1 272 ? 110.140 47.168 58.118 1.00 22.88 271 ALA A CA 1
ATOM 2137 C C . ALA A 1 272 ? 110.216 48.458 57.330 1.00 21.96 271 ALA A C 1
ATOM 2138 O O . ALA A 1 272 ? 109.621 49.457 57.712 1.00 20.75 271 ALA A O 1
ATOM 2140 N N . GLU A 1 273 ? 110.934 48.419 56.217 1.00 23.09 272 GLU A N 1
ATOM 2141 C CA . GLU A 1 273 ? 111.109 49.587 55.396 1.00 21.94 272 GLU A CA 1
ATOM 2142 C C . GLU A 1 273 ? 109.814 50.123 54.774 1.00 24.97 272 GLU A C 1
ATOM 2143 O O . GLU A 1 273 ? 108.845 49.390 54.518 1.00 23.27 272 GLU A O 1
ATOM 2149 N N . THR A 1 274 ? 109.793 51.435 54.581 1.00 22.63 273 THR A N 1
ATOM 2150 C CA . THR A 1 274 ? 108.691 52.080 53.899 1.00 24.03 273 THR A CA 1
ATOM 2151 C C . THR A 1 274 ? 108.986 52.039 52.408 1.00 26.14 273 THR A C 1
ATOM 2152 O O . THR A 1 274 ? 110.022 52.549 51.963 1.00 27.73 273 THR A O 1
ATOM 2156 N N . VAL A 1 275 ? 108.129 51.342 51.659 1.00 24.58 274 VAL A N 1
ATOM 2157 C CA . VAL A 1 275 ? 108.232 51.275 50.214 1.00 20.95 274 VAL A CA 1
ATOM 2158 C C . VAL A 1 275 ? 106.891 51.809 49.729 1.00 19.52 274 VAL A C 1
ATOM 2159 O O . VAL A 1 275 ? 105.854 51.221 49.993 1.00 17.39 274 VAL A O 1
ATOM 2163 N N . LEU A 1 276 ? 106.907 52.959 49.067 1.00 18.65 275 LEU A N 1
ATOM 2164 C CA . LEU A 1 276 ? 105.697 53.589 48.620 1.00 17.55 275 LEU A CA 1
ATOM 2165 C C . LEU A 1 276 ? 105.196 53.015 47.282 1.00 17.69 275 LEU A C 1
ATOM 2166 O O . LEU A 1 276 ? 105.972 52.596 46.453 1.00 19.43 275 LEU A O 1
ATOM 2171 N N . PRO A 1 277 ? 103.885 53.060 47.066 1.00 16.98 276 PRO A N 1
ATOM 2172 C CA . PRO A 1 277 ? 103.319 52.625 45.804 1.00 18.39 276 PRO A CA 1
ATOM 2173 C C . PRO A 1 277 ? 103.749 53.503 44.664 1.00 18.28 276 PRO A C 1
ATOM 2174 O O . PRO A 1 277 ? 104.016 54.681 44.858 1.00 17.35 276 PRO A O 1
ATOM 2178 N N . LYS A 1 278 ? 103.752 52.935 43.467 1.00 17.16 277 LYS A N 1
ATOM 2179 C CA . LYS A 1 278 ? 104.055 53.690 42.262 1.00 18.00 277 LYS A CA 1
ATOM 2180 C C . LYS A 1 278 ? 102.924 54.652 41.974 1.00 17.32 277 LYS A C 1
ATOM 2181 O O . LYS A 1 278 ? 101.775 54.304 42.069 1.00 16.17 277 LYS A O 1
ATOM 2187 N N . PRO A 1 279 ? 103.244 55.927 41.751 1.00 16.22 278 PRO A N 1
ATOM 2188 C CA . PRO A 1 279 ? 102.178 56.861 41.430 1.00 17.70 278 PRO A CA 1
ATOM 2189 C C . PRO A 1 279 ? 101.699 56.626 39.987 1.00 17.24 278 PRO A C 1
ATOM 2190 O O . PRO A 1 279 ? 102.491 56.718 39.039 1.00 19.78 278 PRO A O 1
ATOM 2202 N N . LYS A 1 281 ? 97.578 55.889 37.665 1.00 18.35 280 LYS A N 1
ATOM 2203 C CA . LYS A 1 281 ? 96.122 55.748 37.685 1.00 19.79 280 LYS A CA 1
ATOM 2204 C C . LYS A 1 281 ? 95.766 54.241 37.822 1.00 17.06 280 LYS A C 1
ATOM 2205 O O . LYS A 1 281 ? 96.398 53.376 37.194 1.00 16.02 280 LYS A O 1
ATOM 2211 N N . ARG A 1 282 ? 94.777 53.977 38.651 1.00 18.67 281 ARG A N 1
ATOM 2212 C CA . ARG A 1 282 ? 94.316 52.642 38.933 1.00 13.48 281 ARG A CA 1
ATOM 2213 C C . ARG A 1 282 ? 92.812 52.648 38.795 1.00 17.00 281 ARG A C 1
ATOM 2214 O O . ARG A 1 282 ? 92.127 53.464 39.405 1.00 16.23 281 ARG A O 1
ATOM 2222 N N . TYR A 1 283 ? 92.315 51.698 38.011 1.00 12.97 282 TYR A N 1
ATOM 2223 C CA . TYR A 1 283 ? 90.930 51.551 37.698 1.00 14.15 282 TYR A CA 1
ATOM 2224 C C . TYR A 1 283 ? 90.450 50.164 38.139 1.00 18.37 282 TYR A C 1
ATOM 2225 O O . TYR A 1 283 ? 91.255 49.244 38.353 1.00 17.27 282 TYR A O 1
ATOM 2234 N N . GLY A 1 284 ? 89.126 50.035 38.190 1.00 18.17 283 GLY A N 1
ATOM 2235 C CA . GLY A 1 284 ? 88.514 48.774 38.547 1.00 19.30 283 GLY A CA 1
ATOM 2236 C C . GLY A 1 284 ? 87.173 48.525 37.897 1.00 15.10 283 GLY A C 1
ATOM 2237 O O . GLY A 1 284 ? 86.636 49.354 37.239 1.00 13.48 283 GLY A O 1
ATOM 2238 N N . CYS A 1 285 ? 86.688 47.312 38.068 1.00 15.53 284 CYS A N 1
ATOM 2239 C CA . CYS A 1 285 ? 85.313 46.968 37.766 1.00 15.16 284 CYS A CA 1
ATOM 2240 C C . CYS A 1 285 ? 84.890 45.798 38.650 1.00 16.02 284 CYS A C 1
ATOM 2241 O O . CYS A 1 285 ? 85.708 45.049 39.142 1.00 14.93 284 CYS A O 1
ATOM 2244 N N . PHE A 1 286 ? 83.609 45.694 38.891 1.00 14.87 285 PHE A N 1
ATOM 2245 C CA . PHE A 1 286 ? 83.089 44.587 39.640 1.00 14.01 285 PHE A CA 1
ATOM 2246 C C . PHE A 1 286 ? 83.004 43.410 38.684 1.00 14.60 285 PHE A C 1
ATOM 2247 O O . PHE A 1 286 ? 82.618 43.568 37.514 1.00 16.34 285 PHE A O 1
ATOM 2255 N N . LEU A 1 287 ? 83.365 42.226 39.192 1.00 15.59 286 LEU A N 1
ATOM 2256 C CA . LEU A 1 287 ? 83.458 41.003 38.376 1.00 15.30 286 LEU A CA 1
ATOM 2257 C C . LEU A 1 287 ? 82.303 40.765 37.400 1.00 16.24 286 LEU A C 1
ATOM 2258 O O . LEU A 1 287 ? 82.502 40.294 36.254 1.00 15.22 286 LEU A O 1
ATOM 2263 N N . LYS A 1 288 ? 81.075 41.057 37.846 1.00 17.02 287 LYS A N 1
ATOM 2264 C CA . LYS A 1 288 ? 79.909 40.856 37.007 1.00 18.46 287 LYS A CA 1
ATOM 2265 C C . LYS A 1 288 ? 79.944 41.655 35.707 1.00 18.57 287 LYS A C 1
ATOM 2266 O O . LYS A 1 288 ? 79.258 41.307 34.755 1.00 16.68 287 LYS A O 1
ATOM 2272 N N . ASN A 1 289 ? 80.725 42.734 35.659 1.00 15.02 288 ASN A N 1
ATOM 2273 C CA . ASN A 1 289 ? 80.869 43.525 34.454 1.00 12.91 288 ASN A CA 1
ATOM 2274 C C . ASN A 1 289 ? 82.092 43.190 33.564 1.00 12.54 288 ASN A C 1
ATOM 2275 O O . ASN A 1 289 ? 82.432 43.953 32.619 1.00 14.82 288 ASN A O 1
ATOM 2280 N N . TYR A 1 290 ? 82.742 42.069 33.856 1.00 14.48 289 TYR A N 1
ATOM 2281 C CA . TYR A 1 290 ? 83.905 41.596 33.086 1.00 14.21 289 TYR A CA 1
ATOM 2282 C C . TYR A 1 290 ? 83.258 40.670 32.068 1.00 17.01 289 TYR A C 1
ATOM 2283 O O . TYR A 1 290 ? 82.662 39.646 32.433 1.00 17.29 289 TYR A O 1
ATOM 2292 N N . ARG A 1 291 ? 83.361 41.060 30.806 1.00 13.93 290 ARG A N 1
ATOM 2293 C CA . ARG A 1 291 ? 82.631 40.421 29.707 1.00 13.39 290 ARG A CA 1
ATOM 2294 C C . ARG A 1 291 ? 83.496 39.664 28.753 1.00 14.17 290 ARG A C 1
ATOM 2295 O O . ARG A 1 291 ? 84.618 40.067 28.468 1.00 14.21 290 ARG A O 1
ATOM 2303 N N . LYS A 1 292 ? 82.945 38.576 28.227 1.00 13.79 291 LYS A N 1
ATOM 2304 C CA . LYS A 1 292 ? 83.630 37.749 27.242 1.00 15.89 291 LYS A CA 1
ATOM 2305 C C . LYS A 1 292 ? 83.052 38.060 25.867 1.00 14.94 291 LYS A C 1
ATOM 2306 O O . LYS A 1 292 ? 81.838 38.006 25.690 1.00 14.55 291 LYS A O 1
ATOM 2312 N N . PHE A 1 293 ? 83.931 38.359 24.907 1.00 14.45 292 PHE A N 1
ATOM 2313 C CA . PHE A 1 293 ? 83.501 38.636 23.530 1.00 13.25 292 PHE A CA 1
ATOM 2314 C C . PHE A 1 293 ? 83.886 37.450 22.649 1.00 13.66 292 PHE A C 1
ATOM 2315 O O . PHE A 1 293 ? 85.055 37.218 22.425 1.00 13.52 292 PHE A O 1
ATOM 2323 N N . HIS A 1 294 ? 82.896 36.738 22.113 1.00 12.99 293 HIS A N 1
ATOM 2324 C CA . HIS A 1 294 ? 83.126 35.546 21.284 1.00 14.99 293 HIS A CA 1
ATOM 2325 C C . HIS A 1 294 ? 82.976 35.878 19.801 1.00 14.98 293 HIS A C 1
ATOM 2326 O O . HIS A 1 294 ? 82.178 36.760 19.446 1.00 14.76 293 HIS A O 1
ATOM 2333 N N . ALA A 1 295 ? 83.765 35.201 18.962 1.00 13.23 294 ALA A N 1
ATOM 2334 C CA . ALA A 1 295 ? 83.697 35.368 17.518 1.00 10.08 294 ALA A CA 1
ATOM 2335 C C . ALA A 1 295 ? 82.270 35.098 17.034 1.00 13.73 294 ALA A C 1
ATOM 2336 O O . ALA A 1 295 ? 81.751 34.004 17.234 1.00 11.41 294 ALA A O 1
ATOM 2338 N N . PRO A 1 296 ? 81.627 36.093 16.378 1.00 13.38 295 PRO A N 1
ATOM 2339 C CA . PRO A 1 296 ? 80.289 35.865 15.839 1.00 15.47 295 PRO A CA 1
ATOM 2340 C C . PRO A 1 296 ? 80.285 35.086 14.526 1.00 15.97 295 PRO A C 1
ATOM 2341 O O . PRO A 1 296 ? 79.242 34.579 14.104 1.00 16.32 295 PRO A O 1
ATOM 2345 N N A LYS A 1 297 ? 81.461 35.006 13.896 0.50 16.95 296 LYS A N 1
ATOM 2346 N N B LYS A 1 297 ? 81.474 34.894 13.962 0.50 16.22 296 LYS A N 1
ATOM 2347 C CA A LYS A 1 297 ? 81.733 34.269 12.644 0.50 19.03 296 LYS A CA 1
ATOM 2348 C CA B LYS A 1 297 ? 81.693 34.270 12.659 0.50 18.53 296 LYS A CA 1
ATOM 2349 C C A LYS A 1 297 ? 83.133 33.736 12.770 0.50 16.26 296 LYS A C 1
ATOM 2350 C C B LYS A 1 297 ? 83.139 33.805 12.683 0.50 15.75 296 LYS A C 1
ATOM 2351 O O A LYS A 1 297 ? 83.938 34.285 13.508 0.50 16.69 296 LYS A O 1
ATOM 2352 O O B LYS A 1 297 ? 83.970 34.453 13.307 0.50 15.67 296 LYS A O 1
ATOM 2363 N N . ALA A 1 298 ? 83.446 32.700 12.007 1.00 16.06 297 ALA A N 1
ATOM 2364 C CA . ALA A 1 298 ? 84.805 32.140 11.988 1.00 12.78 297 ALA A CA 1
ATOM 2365 C C . ALA A 1 298 ? 85.673 32.978 11.068 1.00 15.06 297 ALA A C 1
ATOM 2366 O O . ALA A 1 298 ? 85.180 33.745 10.252 1.00 12.51 297 ALA A O 1
ATOM 2368 N N . GLY A 1 299 ? 86.972 32.837 11.206 1.00 13.74 298 GLY A N 1
ATOM 2369 C CA . GLY A 1 299 ? 87.874 33.427 10.219 1.00 14.83 298 GLY A CA 1
ATOM 2370 C C . GLY A 1 299 ? 89.235 33.749 10.770 1.00 14.47 298 GLY A C 1
ATOM 2371 O O . GLY A 1 299 ? 89.595 33.304 11.870 1.00 13.66 298 GLY A O 1
ATOM 2396 N N A VAL A 1 301 ? 92.077 36.585 12.028 0.50 12.60 300 VAL A N 1
ATOM 2397 N N B VAL A 1 301 ? 91.932 36.564 12.062 0.50 14.25 300 VAL A N 1
ATOM 2398 C CA A VAL A 1 301 ? 91.911 37.725 12.926 0.50 12.33 300 VAL A CA 1
ATOM 2399 C CA B VAL A 1 301 ? 91.781 37.826 12.764 0.50 14.03 300 VAL A CA 1
ATOM 2400 C C A VAL A 1 301 ? 93.128 38.639 13.063 0.50 12.08 300 VAL A C 1
ATOM 2401 C C B VAL A 1 301 ? 93.062 38.628 13.015 0.50 12.92 300 VAL A C 1
ATOM 2402 O O A VAL A 1 301 ? 94.243 38.183 13.400 0.50 11.72 300 VAL A O 1
ATOM 2403 O O B VAL A 1 301 ? 94.128 38.095 13.375 0.50 13.42 300 VAL A O 1
ATOM 2410 N N . GLU A 1 302 ? 92.903 39.935 12.823 1.00 14.02 301 GLU A N 1
ATOM 2411 C CA . GLU A 1 302 ? 93.891 40.968 13.074 1.00 13.47 301 GLU A CA 1
ATOM 2412 C C . GLU A 1 302 ? 93.320 41.748 14.282 1.00 14.95 301 GLU A C 1
ATOM 2413 O O . GLU A 1 302 ? 92.179 42.247 14.228 1.00 16.92 301 GLU A O 1
ATOM 2419 N N . TYR A 1 303 ? 94.031 41.724 15.419 1.00 14.75 302 TYR A N 1
ATOM 2420 C CA . TYR A 1 303 ? 93.552 42.310 16.661 1.00 14.09 302 TYR A CA 1
ATOM 2421 C C . TYR A 1 303 ? 93.810 43.832 16.628 1.00 16.69 302 TYR A C 1
ATOM 2422 O O . TYR A 1 303 ? 94.959 44.255 16.438 1.00 18.32 302 TYR A O 1
ATOM 2431 N N . LEU A 1 304 ? 92.750 44.614 16.769 1.00 16.50 303 LEU A N 1
ATOM 2432 C CA . LEU A 1 304 ? 92.841 46.106 16.747 1.00 16.74 303 LEU A CA 1
ATOM 2433 C C . LEU A 1 304 ? 92.796 46.741 18.134 1.00 19.34 303 LEU A C 1
ATOM 2434 O O . LEU A 1 304 ? 93.459 47.735 18.365 1.00 15.63 303 LEU A O 1
ATOM 2439 N N . GLY A 1 305 ? 92.000 46.166 19.044 1.00 16.09 304 GLY A N 1
ATOM 2440 C CA . GLY A 1 305 ? 91.883 46.604 20.425 1.00 18.01 304 GLY A CA 1
ATOM 2441 C C . GLY A 1 305 ? 93.134 46.269 21.175 1.00 20.36 304 GLY A C 1
ATOM 2442 O O . GLY A 1 305 ? 93.503 45.100 21.308 1.00 17.43 304 GLY A O 1
ATOM 2443 N N . LYS A 1 306 ? 93.820 47.301 21.633 1.00 18.10 305 LYS A N 1
ATOM 2444 C CA . LYS A 1 306 ? 95.076 47.115 22.338 1.00 18.60 305 LYS A CA 1
ATOM 2445 C C . LYS A 1 306 ? 94.767 46.855 23.772 1.00 15.66 305 LYS A C 1
ATOM 2446 O O . LYS A 1 306 ? 93.939 47.531 24.366 1.00 14.62 305 LYS A O 1
ATOM 2452 N N . VAL A 1 307 ? 95.408 45.838 24.343 1.00 17.42 306 VAL A N 1
ATOM 2453 C CA . VAL A 1 307 ? 95.108 45.486 25.727 1.00 18.15 306 VAL A CA 1
ATOM 2454 C C . VAL A 1 307 ? 95.466 46.625 26.640 1.00 18.51 306 VAL A C 1
ATOM 2455 O O . VAL A 1 307 ? 96.496 47.280 26.463 1.00 18.15 306 VAL A O 1
ATOM 2459 N N . GLY A 1 308 ? 94.595 46.881 27.602 1.00 16.34 307 GLY A N 1
ATOM 2460 C CA . GLY A 1 308 ? 94.831 47.910 28.619 1.00 19.10 307 GLY A CA 1
ATOM 2461 C C . GLY A 1 308 ? 94.531 49.341 28.172 1.00 18.99 307 GLY A C 1
ATOM 2462 O O . GLY A 1 308 ? 94.791 50.277 28.906 1.00 18.13 307 GLY A O 1
ATOM 2463 N N . VAL A 1 309 ? 93.942 49.498 26.998 1.00 20.71 308 VAL A N 1
ATOM 2464 C CA . VAL A 1 309 ? 93.598 50.822 26.444 1.00 20.71 308 VAL A CA 1
ATOM 2465 C C . VAL A 1 309 ? 92.056 50.933 26.341 1.00 19.61 308 VAL A C 1
ATOM 2466 O O . VAL A 1 309 ? 91.402 50.106 25.675 1.00 17.37 308 VAL A O 1
ATOM 2470 N N . PRO A 1 310 ? 91.467 51.927 27.017 1.00 18.28 309 PRO A N 1
ATOM 2471 C CA . PRO A 1 310 ? 90.018 52.105 26.923 1.00 20.88 309 PRO A CA 1
ATOM 2472 C C . PRO A 1 310 ? 89.535 52.312 25.510 1.00 18.69 309 PRO A C 1
ATOM 2473 O O . PRO A 1 310 ? 90.223 52.931 24.701 1.00 17.74 309 PRO A O 1
ATOM 2485 N N . LYS A 1 312 ? 85.594 52.719 23.143 1.00 18.83 311 LYS A N 1
ATOM 2486 C CA . LYS A 1 312 ? 84.184 53.078 23.249 1.00 16.71 311 LYS A CA 1
ATOM 2487 C C . LYS A 1 312 ? 83.319 52.091 22.513 1.00 16.59 311 LYS A C 1
ATOM 2488 O O . LYS A 1 312 ? 83.759 51.433 21.576 1.00 16.82 311 LYS A O 1
ATOM 2494 N N . ALA A 1 313 ? 82.061 52.020 22.929 1.00 17.29 312 ALA A N 1
ATOM 2495 C CA . ALA A 1 313 ? 81.069 51.235 22.224 1.00 17.92 312 ALA A CA 1
ATOM 2496 C C . ALA A 1 313 ? 81.130 51.533 20.727 1.00 18.35 312 ALA A C 1
ATOM 2497 O O . ALA A 1 313 ? 81.194 52.699 20.337 1.00 18.71 312 ALA A O 1
ATOM 2499 N N . THR A 1 314 ? 81.186 50.466 19.923 1.00 17.84 313 THR A N 1
ATOM 2500 C CA . THR A 1 314 ? 81.243 50.446 18.450 1.00 19.64 313 THR A CA 1
ATOM 2501 C C . THR A 1 314 ? 82.651 50.593 17.872 1.00 19.14 313 THR A C 1
ATOM 2502 O O . THR A 1 314 ? 82.801 50.511 16.661 1.00 18.46 313 THR A O 1
ATOM 2506 N N . ASP A 1 315 ? 83.670 50.828 18.709 1.00 19.50 314 ASP A N 1
ATOM 2507 C CA . ASP A 1 315 ? 85.053 50.933 18.202 1.00 19.75 314 ASP A CA 1
ATOM 2508 C C . ASP A 1 315 ? 85.493 49.571 17.654 1.00 18.65 314 ASP A C 1
ATOM 2509 O O . ASP A 1 315 ? 85.057 48.523 18.170 1.00 19.55 314 ASP A O 1
ATOM 2514 N N . PRO A 1 316 ? 86.341 49.571 16.618 1.00 21.54 315 PRO A N 1
ATOM 2515 C CA . PRO A 1 316 ? 86.796 48.279 16.058 1.00 21.87 315 PRO A CA 1
ATOM 2516 C C . PRO A 1 316 ? 87.610 47.469 17.057 1.00 20.10 315 PRO A C 1
ATOM 2517 O O . PRO A 1 316 ? 88.506 47.999 17.712 1.00 21.06 315 PRO A O 1
ATOM 2521 N N . LEU A 1 317 ? 87.257 46.204 17.217 1.00 20.54 316 LEU A N 1
ATOM 2522 C CA . LEU A 1 317 ? 88.008 45.320 18.098 1.00 18.09 316 LEU A CA 1
ATOM 2523 C C . LEU A 1 317 ? 88.905 44.418 17.243 1.00 15.47 316 LEU A C 1
ATOM 2524 O O . LEU A 1 317 ? 90.070 44.208 17.572 1.00 15.27 316 LEU A O 1
ATOM 2529 N N . VAL A 1 318 ? 88.363 43.863 16.146 1.00 14.20 317 VAL A N 1
ATOM 2530 C CA . VAL A 1 318 ? 89.201 43.093 15.241 1.00 15.79 317 VAL A CA 1
ATOM 2531 C C . VAL A 1 318 ? 88.756 43.273 13.793 1.00 15.03 317 VAL A C 1
ATOM 2532 O O . VAL A 1 318 ? 87.604 43.663 13.535 1.00 15.51 317 VAL A O 1
ATOM 2536 N N . ASN A 1 319 ? 89.702 43.029 12.887 1.00 13.86 318 ASN A N 1
ATOM 2537 C CA . ASN A 1 319 ? 89.387 42.830 11.489 1.00 15.44 318 ASN A CA 1
ATOM 2538 C C . ASN A 1 319 ? 89.299 41.314 11.317 1.00 17.54 318 ASN A C 1
ATOM 2539 O O . ASN A 1 319 ? 90.249 40.575 11.712 1.00 15.36 318 ASN A O 1
ATOM 2544 N N . LEU A 1 320 ? 88.226 40.858 10.678 1.00 15.62 319 LEU A N 1
ATOM 2545 C CA . LEU A 1 320 ? 88.019 39.428 10.373 1.00 15.91 319 LEU A CA 1
ATOM 2546 C C . LEU A 1 320 ? 88.187 39.189 8.856 1.00 15.24 319 LEU A C 1
ATOM 2547 O O . LEU A 1 320 ? 87.430 39.768 8.049 1.00 14.79 319 LEU A O 1
ATOM 2552 N N . LEU A 1 321 ? 89.192 38.391 8.485 1.00 13.81 320 LEU A N 1
ATOM 2553 C CA . LEU A 1 321 ? 89.567 38.127 7.116 1.00 11.72 320 LEU A CA 1
ATOM 2554 C C . LEU A 1 321 ? 89.141 36.732 6.673 1.00 14.40 320 LEU A C 1
ATOM 2555 O O . LEU A 1 321 ? 89.459 35.707 7.325 1.00 14.54 320 LEU A O 1
ATOM 2560 N N . ARG A 1 322 ? 88.480 36.693 5.525 1.00 13.03 321 ARG A N 1
ATOM 2561 C CA . ARG A 1 322 ? 87.886 35.467 4.974 1.00 13.61 321 ARG A CA 1
ATOM 2562 C C . ARG A 1 322 ? 88.262 35.292 3.540 1.00 14.98 321 ARG A C 1
ATOM 2563 O O . ARG A 1 322 ? 87.531 35.733 2.648 1.00 15.51 321 ARG A O 1
ATOM 2571 N N . LEU A 1 323 ? 89.390 34.625 3.313 1.00 12.86 322 LEU A N 1
ATOM 2572 C CA . LEU A 1 323 ? 89.877 34.390 1.958 1.00 14.18 322 LEU A CA 1
ATOM 2573 C C . LEU A 1 323 ? 88.947 33.541 1.134 1.00 15.09 322 LEU A C 1
ATOM 2574 O O . LEU A 1 323 ? 89.007 33.618 -0.104 1.00 17.75 322 LEU A O 1
ATOM 2579 N N . ASP A 1 324 ? 88.121 32.719 1.806 1.00 12.45 323 ASP A N 1
ATOM 2580 C CA . ASP A 1 324 ? 87.131 31.886 1.116 1.00 14.32 323 ASP A CA 1
ATOM 2581 C C . ASP A 1 324 ? 85.988 32.715 0.528 1.00 14.46 323 ASP A C 1
ATOM 2582 O O . ASP A 1 324 ? 85.190 32.192 -0.217 1.00 18.19 323 ASP A O 1
ATOM 2587 N N . LEU A 1 325 ? 85.875 33.965 0.988 1.00 13.36 324 LEU A N 1
ATOM 2588 C CA . LEU A 1 325 ? 84.784 34.881 0.640 1.00 18.99 324 LEU A CA 1
ATOM 2589 C C . LEU A 1 325 ? 85.288 36.117 -0.247 1.00 14.32 324 LEU A C 1
ATOM 2590 O O . LEU A 1 325 ? 84.631 37.106 -0.347 1.00 17.87 324 LEU A O 1
ATOM 2595 N N . TYR A 1 326 ? 86.454 35.957 -0.880 1.00 15.67 325 TYR A N 1
ATOM 2596 C CA . TYR A 1 326 ? 87.064 37.025 -1.620 1.00 17.62 325 TYR A CA 1
ATOM 2597 C C . TYR A 1 326 ? 86.119 37.447 -2.699 1.00 16.68 325 TYR A C 1
ATOM 2598 O O . TYR A 1 326 ? 85.565 36.587 -3.382 1.00 17.25 325 TYR A O 1
ATOM 2607 N N . GLY A 1 327 ? 85.966 38.759 -2.854 1.00 21.33 326 GLY A N 1
ATOM 2608 C CA . GLY A 1 327 ? 85.088 39.326 -3.885 1.00 26.30 326 GLY A CA 1
ATOM 2609 C C . GLY A 1 327 ? 83.598 39.316 -3.618 1.00 28.04 326 GLY A C 1
ATOM 2610 O O . GLY A 1 327 ? 82.838 39.871 -4.404 1.00 29.67 326 GLY A O 1
ATOM 2611 N N . THR A 1 328 ? 83.174 38.756 -2.489 1.00 22.78 327 THR A N 1
ATOM 2612 C CA . THR A 1 328 ? 81.770 38.616 -2.188 1.00 25.80 327 THR A CA 1
ATOM 2613 C C . THR A 1 328 ? 81.199 39.815 -1.485 1.00 28.19 327 THR A C 1
ATOM 2614 O O . THR A 1 328 ? 79.984 40.027 -1.527 1.00 28.72 327 THR A O 1
ATOM 2618 N N . GLY A 1 329 ? 82.053 40.558 -0.788 1.00 27.21 328 GLY A N 1
ATOM 2619 C CA . GLY A 1 329 ? 81.576 41.668 0.024 1.00 28.64 328 GLY A CA 1
ATOM 2620 C C . GLY A 1 329 ? 81.891 41.463 1.501 1.00 27.94 328 GLY A C 1
ATOM 2621 O O . GLY A 1 329 ? 81.931 42.422 2.248 1.00 32.12 328 GLY A O 1
ATOM 2622 N N . GLU A 1 330 ? 82.146 40.229 1.895 1.00 23.70 329 GLU A N 1
ATOM 2623 C CA . GLU A 1 330 ? 82.439 39.876 3.284 1.00 27.90 329 GLU A CA 1
ATOM 2624 C C . GLU A 1 330 ? 83.842 39.340 3.537 1.00 22.51 329 GLU A C 1
ATOM 2625 O O . GLU A 1 330 ? 84.068 38.677 4.560 1.00 22.34 329 GLU A O 1
ATOM 2631 N N A GLU A 1 331 ? 84.779 39.567 2.623 0.50 20.47 330 GLU A N 1
ATOM 2632 N N B GLU A 1 331 ? 84.740 39.616 2.590 0.50 20.53 330 GLU A N 1
ATOM 2633 C CA A GLU A 1 331 ? 86.116 39.018 2.824 0.50 18.29 330 GLU A CA 1
ATOM 2634 C CA B GLU A 1 331 ? 86.137 39.200 2.638 0.50 18.71 330 GLU A CA 1
ATOM 2635 C C A GLU A 1 331 ? 86.895 39.742 3.903 0.50 18.70 330 GLU A C 1
ATOM 2636 C C B GLU A 1 331 ? 86.838 39.739 3.872 0.50 19.06 330 GLU A C 1
ATOM 2637 O O A GLU A 1 331 ? 87.888 39.206 4.387 0.50 16.62 330 GLU A O 1
ATOM 2638 O O B GLU A 1 331 ? 87.652 39.052 4.480 0.50 18.58 330 GLU A O 1
ATOM 2649 N N . LEU A 1 332 ? 86.490 40.972 4.230 1.00 16.72 331 LEU A N 1
ATOM 2650 C CA . LEU A 1 332 ? 87.112 41.719 5.303 1.00 21.37 331 LEU A CA 1
ATOM 2651 C C . LEU A 1 332 ? 86.051 42.537 6.041 1.00 22.99 331 LEU A C 1
ATOM 2652 O O . LEU A 1 332 ? 85.500 43.503 5.519 1.00 20.07 331 LEU A O 1
ATOM 2657 N N . THR A 1 333 ? 85.778 42.156 7.272 1.00 18.97 332 THR A N 1
ATOM 2658 C CA . THR A 1 333 ? 84.748 42.806 8.081 1.00 20.47 332 THR A CA 1
ATOM 2659 C C . THR A 1 333 ? 85.340 43.222 9.429 1.00 21.25 332 THR A C 1
ATOM 2660 O O . THR A 1 333 ? 86.398 42.717 9.835 1.00 17.87 332 THR A O 1
ATOM 2664 N N . VAL A 1 334 ? 84.667 44.151 10.099 1.00 19.42 333 VAL A N 1
ATOM 2665 C CA . VAL A 1 334 ? 85.117 44.680 11.376 1.00 21.13 333 VAL A CA 1
ATOM 2666 C C . VAL A 1 334 ? 84.158 44.191 12.445 1.00 21.79 333 VAL A C 1
ATOM 2667 O O . VAL A 1 334 ? 82.948 44.274 12.266 1.00 21.97 333 VAL A O 1
ATOM 2671 N N . LEU A 1 335 ? 84.696 43.642 13.537 1.00 18.05 334 LEU A N 1
ATOM 2672 C CA . LEU A 1 335 ? 83.882 43.242 14.690 1.00 17.53 334 LEU A CA 1
ATOM 2673 C C . LEU A 1 335 ? 84.075 44.344 15.714 1.00 18.23 334 LEU A C 1
ATOM 2674 O O . LEU A 1 335 ? 85.201 44.776 15.933 1.00 18.84 334 LEU A O 1
ATOM 2679 N N . ARG A 1 336 ? 82.987 44.807 16.325 1.00 18.32 335 ARG A N 1
ATOM 2680 C CA . ARG A 1 336 ? 83.055 45.985 17.190 1.00 19.27 335 ARG A CA 1
ATOM 2681 C C . ARG A 1 336 ? 82.664 45.684 18.631 1.00 17.26 335 ARG A C 1
ATOM 2682 O O . ARG A 1 336 ? 81.917 44.733 18.916 1.00 18.73 335 ARG A O 1
ATOM 2690 N N . LEU A 1 337 ? 83.175 46.519 19.520 1.00 18.42 336 LEU A N 1
ATOM 2691 C CA . LEU A 1 337 ? 82.961 46.391 20.937 1.00 19.25 336 LEU A CA 1
ATOM 2692 C C . LEU A 1 337 ? 81.555 46.827 21.296 1.00 21.21 336 LEU A C 1
ATOM 2693 O O . LEU A 1 337 ? 81.169 47.950 20.961 1.00 20.02 336 LEU A O 1
ATOM 2698 N N . PRO A 1 338 ? 80.781 45.946 21.966 1.00 20.81 337 PRO A N 1
ATOM 2699 C CA . PRO A 1 338 ? 79.411 46.345 22.283 1.00 20.27 337 PRO A CA 1
ATOM 2700 C C . PRO A 1 338 ? 79.175 47.462 23.265 1.00 19.91 337 PRO A C 1
ATOM 2701 O O . PRO A 1 338 ? 78.149 48.066 23.163 1.00 18.13 337 PRO A O 1
ATOM 2705 N N . GLU A 1 339 ? 80.089 47.711 24.214 1.00 17.32 338 GLU A N 1
ATOM 2706 C CA . GLU A 1 339 ? 79.884 48.689 25.279 1.00 18.27 338 GLU A CA 1
ATOM 2707 C C . GLU A 1 339 ? 81.224 49.289 25.603 1.00 20.60 338 GLU A C 1
ATOM 2708 O O . GLU A 1 339 ? 82.243 48.602 25.456 1.00 18.38 338 GLU A O 1
ATOM 2714 N N . ASP A 1 340 ? 81.233 50.524 26.109 1.00 18.60 339 ASP A N 1
ATOM 2715 C CA . ASP A 1 340 ? 82.474 51.144 26.510 1.00 18.98 339 ASP A CA 1
ATOM 2716 C C . ASP A 1 340 ? 83.161 50.213 27.512 1.00 17.40 339 ASP A C 1
ATOM 2717 O O . ASP A 1 340 ? 82.536 49.717 28.460 1.00 18.77 339 ASP A O 1
ATOM 2722 N N . GLY A 1 341 ? 84.467 50.065 27.352 1.00 16.70 340 GLY A N 1
ATOM 2723 C CA . GLY A 1 341 ? 85.231 49.232 28.279 1.00 18.06 340 GLY A CA 1
ATOM 2724 C C . GLY A 1 341 ? 86.694 49.188 27.959 1.00 17.81 340 GLY A C 1
ATOM 2725 O O . GLY A 1 341 ? 87.191 49.876 27.049 1.00 17.09 340 GLY A O 1
ATOM 2726 N N . VAL A 1 342 ? 87.411 48.379 28.720 1.00 16.11 341 VAL A N 1
ATOM 2727 C CA . VAL A 1 342 ? 88.834 48.263 28.520 1.00 14.95 341 VAL A CA 1
ATOM 2728 C C . VAL A 1 342 ? 89.125 46.780 28.249 1.00 14.20 341 VAL A C 1
ATOM 2729 O O . VAL A 1 342 ? 88.870 45.919 29.133 1.00 14.13 341 VAL A O 1
ATOM 2733 N N . PRO A 1 343 ? 89.619 46.491 27.038 1.00 14.66 342 PRO A N 1
ATOM 2734 C CA . PRO A 1 343 ? 90.016 45.128 26.707 1.00 16.45 342 PRO A CA 1
ATOM 2735 C C . PRO A 1 343 ? 91.208 44.793 27.550 1.00 16.66 342 PRO A C 1
ATOM 2736 O O . PRO A 1 343 ? 92.165 45.548 27.571 1.00 15.88 342 PRO A O 1
ATOM 2740 N N . ILE A 1 344 ? 91.105 43.705 28.305 1.00 12.31 343 ILE A N 1
ATOM 2741 C CA . ILE A 1 344 ? 92.171 43.231 29.173 1.00 14.61 343 ILE A CA 1
ATOM 2742 C C . ILE A 1 344 ? 93.102 42.230 28.474 1.00 13.90 343 ILE A C 1
ATOM 2743 O O . ILE A 1 344 ? 94.326 42.275 28.630 1.00 13.46 343 ILE A O 1
ATOM 2748 N N . LEU A 1 345 ? 92.505 41.317 27.721 1.00 14.61 344 LEU A N 1
ATOM 2749 C CA . LEU A 1 345 ? 93.223 40.230 27.090 1.00 12.32 344 LEU A CA 1
ATOM 2750 C C . LEU A 1 345 ? 92.518 39.795 25.820 1.00 10.05 344 LEU A C 1
ATOM 2751 O O . LEU A 1 345 ? 91.304 40.012 25.668 1.00 13.25 344 LEU A O 1
ATOM 2756 N N . HIS A 1 346 ? 93.287 39.139 24.951 1.00 12.11 345 HIS A N 1
ATOM 2757 C CA . HIS A 1 346 ? 92.766 38.578 23.738 1.00 11.80 345 HIS A CA 1
ATOM 2758 C C . HIS A 1 346 ? 93.403 37.204 23.428 1.00 12.02 345 HIS A C 1
ATOM 2759 O O . HIS A 1 346 ? 94.445 36.830 23.980 1.00 10.39 345 HIS A O 1
ATOM 2766 N N . PHE A 1 347 ? 92.744 36.510 22.521 1.00 12.34 346 PHE A N 1
ATOM 2767 C CA . PHE A 1 347 ? 93.104 35.151 22.114 1.00 12.11 346 PHE A CA 1
ATOM 2768 C C . PHE A 1 347 ? 94.503 35.171 21.515 1.00 12.84 346 PHE A C 1
ATOM 2769 O O . PHE A 1 347 ? 94.894 36.115 20.806 1.00 11.25 346 PHE A O 1
ATOM 2777 N N . ALA A 1 348 ? 95.275 34.128 21.831 1.00 13.48 347 ALA A N 1
ATOM 2778 C CA . ALA A 1 348 ? 96.669 34.056 21.419 1.00 10.93 347 ALA A CA 1
ATOM 2779 C C . ALA A 1 348 ? 96.945 33.606 19.997 1.00 13.47 347 ALA A C 1
ATOM 2780 O O . ALA A 1 348 ? 98.105 33.633 19.565 1.00 15.41 347 ALA A O 1
ATOM 2782 N N . SER A 1 349 ? 95.907 33.204 19.277 1.00 11.14 348 SER A N 1
ATOM 2783 C CA . SER A 1 349 ? 95.984 32.664 17.940 1.00 12.16 348 SER A CA 1
ATOM 2784 C C . SER A 1 349 ? 95.187 33.603 17.016 1.00 9.45 348 SER A C 1
ATOM 2785 O O . SER A 1 349 ? 94.367 34.403 17.492 1.00 12.95 348 SER A O 1
ATOM 2788 N N . ALA A 1 350 ? 95.474 33.568 15.727 1.00 10.28 349 ALA A N 1
ATOM 2789 C CA . ALA A 1 350 ? 94.837 34.456 14.720 1.00 11.06 349 ALA A CA 1
ATOM 2790 C C . ALA A 1 350 ? 93.765 33.770 13.886 1.00 14.85 349 ALA A C 1
ATOM 2791 O O . ALA A 1 350 ? 93.395 34.283 12.839 1.00 17.87 349 ALA A O 1
ATOM 2793 N N . SER A 1 351 ? 93.383 32.547 14.253 1.00 14.81 350 SER A N 1
ATOM 2794 C CA . SER A 1 351 ? 92.369 31.835 13.530 1.00 14.34 350 SER A CA 1
ATOM 2795 C C . SER A 1 351 ? 91.370 31.320 14.551 1.00 16.18 350 SER A C 1
ATOM 2796 O O . SER A 1 351 ? 91.739 30.678 15.568 1.00 14.53 350 SER A O 1
ATOM 2799 N N . VAL A 1 352 ? 90.114 31.650 14.282 1.00 13.23 351 VAL A N 1
ATOM 2800 C CA . VAL A 1 352 ? 89.006 31.329 15.191 1.00 14.68 351 VAL A CA 1
ATOM 2801 C C . VAL A 1 352 ? 87.843 30.636 14.508 1.00 13.95 351 VAL A C 1
ATOM 2802 O O . VAL A 1 352 ? 87.601 30.849 13.325 1.00 14.62 351 VAL A O 1
ATOM 2806 N N . HIS A 1 353 ? 87.138 29.811 15.282 1.00 15.76 352 HIS A N 1
ATOM 2807 C CA . HIS A 1 353 ? 85.909 29.236 14.882 1.00 12.50 352 HIS A CA 1
ATOM 2808 C C . HIS A 1 353 ? 84.818 30.144 15.417 1.00 13.81 352 HIS A C 1
ATOM 2809 O O . HIS A 1 353 ? 85.068 31.025 16.269 1.00 13.18 352 HIS A O 1
ATOM 2816 N N . GLN A 1 354 ? 83.597 30.002 14.908 1.00 13.98 353 GLN A N 1
ATOM 2817 C CA . GLN A 1 354 ? 82.488 30.760 15.477 1.00 12.45 353 GLN A CA 1
ATOM 2818 C C . GLN A 1 354 ? 82.449 30.387 16.967 1.00 13.70 353 GLN A C 1
ATOM 2819 O O . GLN A 1 354 ? 82.560 29.190 17.321 1.00 13.57 353 GLN A O 1
ATOM 2825 N N . GLY A 1 355 ? 82.366 31.381 17.828 1.00 14.36 354 GLY A N 1
ATOM 2826 C CA . GLY A 1 355 ? 82.277 31.142 19.263 1.00 13.17 354 GLY A CA 1
ATOM 2827 C C . GLY A 1 355 ? 83.590 31.173 20.021 1.00 12.29 354 GLY A C 1
ATOM 2828 O O . GLY A 1 355 ? 83.582 31.295 21.242 1.00 14.10 354 GLY A O 1
ATOM 2829 N N . THR A 1 356 ? 84.724 31.104 19.331 1.00 11.05 355 THR A N 1
ATOM 2830 C CA . THR A 1 356 ? 86.007 31.210 20.013 1.00 11.69 355 THR A CA 1
ATOM 2831 C C . THR A 1 356 ? 86.059 32.537 20.788 1.00 12.99 355 THR A C 1
ATOM 2832 O O . THR A 1 356 ? 85.716 33.588 20.266 1.00 14.99 355 THR A O 1
ATOM 2836 N N . GLU A 1 357 ? 86.510 32.495 22.031 1.00 14.39 356 GLU A N 1
ATOM 2837 C CA . GLU A 1 357 ? 86.606 33.692 22.831 1.00 13.52 356 GLU A CA 1
ATOM 2838 C C . GLU A 1 357 ? 87.735 34.591 22.309 1.00 16.10 356 GLU A C 1
ATOM 2839 O O . GLU A 1 357 ? 88.911 34.225 22.424 1.00 13.12 356 GLU A O 1
ATOM 2845 N N . LEU A 1 358 ? 87.355 35.760 21.768 1.00 13.67 357 LEU A N 1
ATOM 2846 C CA . LEU A 1 358 ? 88.336 36.709 21.223 1.00 12.26 357 LEU A CA 1
ATOM 2847 C C . LEU A 1 358 ? 88.967 37.636 22.259 1.00 12.34 357 LEU A C 1
ATOM 2848 O O . LEU A 1 358 ? 90.175 37.862 22.224 1.00 12.79 357 LEU A O 1
ATOM 2853 N N . TYR A 1 359 ? 88.142 38.158 23.154 1.00 12.35 358 TYR A N 1
ATOM 2854 C CA . TYR A 1 359 ? 88.577 39.065 24.185 1.00 14.12 358 TYR A CA 1
ATOM 2855 C C . TYR A 1 359 ? 87.822 38.939 25.451 1.00 11.95 358 TYR A C 1
ATOM 2856 O O . TYR A 1 359 ? 86.704 38.411 25.453 1.00 11.10 358 TYR A O 1
ATOM 2865 N N A LYS A 1 360 ? 88.449 39.389 26.544 0.50 12.58 359 LYS A N 1
ATOM 2866 N N B LYS A 1 360 ? 88.448 39.424 26.525 0.50 13.33 359 LYS A N 1
ATOM 2867 C CA A LYS A 1 360 ? 87.745 39.671 27.790 0.50 12.99 359 LYS A CA 1
ATOM 2868 C CA B LYS A 1 360 ? 87.778 39.688 27.781 0.50 14.00 359 LYS A CA 1
ATOM 2869 C C A LYS A 1 360 ? 87.910 41.194 28.015 0.50 13.58 359 LYS A C 1
ATOM 2870 C C B LYS A 1 360 ? 87.919 41.207 28.017 0.50 14.13 359 LYS A C 1
ATOM 2871 O O A LYS A 1 360 ? 89.013 41.733 27.875 0.50 13.05 359 LYS A O 1
ATOM 2872 O O B LYS A 1 360 ? 89.017 41.760 27.894 0.50 13.64 359 LYS A O 1
ATOM 2883 N N . VAL A 1 361 ? 86.804 41.849 28.364 1.00 15.08 360 VAL A N 1
ATOM 2884 C CA . VAL A 1 361 ? 86.701 43.325 28.506 1.00 14.64 360 VAL A CA 1
ATOM 2885 C C . VAL A 1 361 ? 86.006 43.750 29.787 1.00 14.07 360 VAL A C 1
ATOM 2886 O O . VAL A 1 361 ? 84.904 43.267 30.109 1.00 14.28 360 VAL A O 1
ATOM 2898 N N . THR A 1 363 ? 83.882 46.224 31.668 1.00 14.51 362 THR A N 1
ATOM 2899 C CA . THR A 1 363 ? 82.907 47.238 31.352 1.00 14.91 362 THR A CA 1
ATOM 2900 C C . THR A 1 363 ? 82.511 47.944 32.659 1.00 16.23 362 THR A C 1
ATOM 2901 O O . THR A 1 363 ? 82.798 47.474 33.744 1.00 13.78 362 THR A O 1
ATOM 2905 N N . LYS A 1 364 ? 81.870 49.109 32.542 1.00 17.63 363 LYS A N 1
ATOM 2906 C CA . LYS A 1 364 ? 81.464 49.903 33.670 1.00 14.74 363 LYS A CA 1
ATOM 2907 C C . LYS A 1 364 ? 82.633 50.155 34.614 1.00 15.42 363 LYS A C 1
ATOM 2908 O O . LYS A 1 364 ? 82.514 50.037 35.845 1.00 17.53 363 LYS A O 1
ATOM 2914 N N . VAL A 1 365 ? 83.760 50.512 33.995 1.00 13.40 364 VAL A N 1
ATOM 2915 C CA . VAL A 1 365 ? 85.029 50.730 34.660 1.00 16.87 364 VAL A CA 1
ATOM 2916 C C . VAL A 1 365 ? 85.008 52.079 35.383 1.00 17.95 364 VAL A C 1
ATOM 2917 O O . VAL A 1 365 ? 84.443 53.055 34.880 1.00 15.86 364 VAL A O 1
ATOM 2921 N N . PHE A 1 366 ? 85.643 52.129 36.552 1.00 18.58 365 PHE A N 1
ATOM 2922 C CA . PHE A 1 366 ? 85.771 53.362 37.323 1.00 17.53 365 PHE A CA 1
ATOM 2923 C C . PHE A 1 366 ? 87.171 53.495 37.867 1.00 19.71 365 PHE A C 1
ATOM 2924 O O . PHE A 1 366 ? 87.921 52.511 37.964 1.00 16.28 365 PHE A O 1
ATOM 2932 N N . GLU A 1 367 ? 87.546 54.725 38.209 1.00 18.42 366 GLU A N 1
ATOM 2933 C CA . GLU A 1 367 ? 88.823 54.933 38.858 1.00 19.09 366 GLU A CA 1
ATOM 2934 C C . GLU A 1 367 ? 88.625 54.456 40.302 1.00 19.16 366 GLU A C 1
ATOM 2935 O O . GLU A 1 367 ? 87.604 54.747 40.956 1.00 21.15 366 GLU A O 1
ATOM 2941 N N . LEU A 1 368 ? 89.590 53.701 40.800 1.00 17.71 367 LEU A N 1
ATOM 2942 C CA . LEU A 1 368 ? 89.481 53.152 42.137 1.00 19.04 367 LEU A CA 1
ATOM 2943 C C . LEU A 1 368 ? 89.480 54.274 43.180 1.00 22.06 367 LEU A C 1
ATOM 2944 O O . LEU A 1 368 ? 90.212 55.267 42.970 1.00 18.45 367 LEU A O 1
ATOM 2950 N N . VAL B 1 4 ? 61.015 8.911 5.873 1.00 48.85 3 VAL B N 1
ATOM 2951 C CA . VAL B 1 4 ? 61.994 9.682 6.713 1.00 48.14 3 VAL B CA 1
ATOM 2952 C C . VAL B 1 4 ? 62.405 10.976 6.026 1.00 45.52 3 VAL B C 1
ATOM 2953 O O . VAL B 1 4 ? 62.959 10.936 4.937 1.00 48.26 3 VAL B O 1
ATOM 2957 N N . ASP B 1 5 ? 62.145 12.110 6.668 1.00 41.83 4 ASP B N 1
ATOM 2958 C CA . ASP B 1 5 ? 62.555 13.408 6.158 1.00 39.08 4 ASP B CA 1
ATOM 2959 C C . ASP B 1 5 ? 63.935 13.731 6.700 1.00 36.38 4 ASP B C 1
ATOM 2960 O O . ASP B 1 5 ? 64.166 13.551 7.885 1.00 35.03 4 ASP B O 1
ATOM 2965 N N . LYS B 1 6 ? 64.837 14.195 5.834 1.00 30.80 5 LYS B N 1
ATOM 2966 C CA . LYS B 1 6 ? 66.163 14.630 6.232 1.00 28.25 5 LYS B CA 1
ATOM 2967 C C . LYS B 1 6 ? 66.232 16.161 6.197 1.00 27.06 5 LYS B C 1
ATOM 2968 O O . LYS B 1 6 ? 65.598 16.836 5.346 1.00 26.66 5 LYS B O 1
ATOM 2974 N N . HIS B 1 7 ? 66.940 16.711 7.184 1.00 22.90 6 HIS B N 1
ATOM 2975 C CA . HIS B 1 7 ? 67.184 18.126 7.315 1.00 20.81 6 HIS B CA 1
ATOM 2976 C C . HIS B 1 7 ? 68.614 18.308 7.819 1.00 22.72 6 HIS B C 1
ATOM 2977 O O . HIS B 1 7 ? 69.277 17.350 8.218 1.00 22.52 6 HIS B O 1
ATOM 2984 N N . GLU B 1 8 ? 69.093 19.534 7.753 1.00 19.28 7 GLU B N 1
ATOM 2985 C CA . GLU B 1 8 ? 70.425 19.866 8.263 1.00 25.45 7 GLU B CA 1
ATOM 2986 C C . GLU B 1 8 ? 70.322 21.104 9.071 1.00 20.19 7 GLU B C 1
ATOM 2987 O O . GLU B 1 8 ? 69.689 22.061 8.647 1.00 25.56 7 GLU B O 1
ATOM 2993 N N . VAL B 1 9 ? 70.944 21.082 10.239 1.00 16.81 8 VAL B N 1
ATOM 2994 C CA . VAL B 1 9 ? 70.908 22.194 11.136 1.00 14.85 8 VAL B CA 1
ATOM 2995 C C . VAL B 1 9 ? 72.335 22.679 11.367 1.00 15.28 8 VAL B C 1
ATOM 2996 O O . VAL B 1 9 ? 73.218 21.876 11.643 1.00 17.17 8 VAL B O 1
ATOM 3000 N N . ARG B 1 10 ? 72.540 23.983 11.275 1.00 14.26 9 ARG B N 1
ATOM 3001 C CA . ARG B 1 10 ? 73.859 24.566 11.510 1.00 15.63 9 ARG B CA 1
ATOM 3002 C C . ARG B 1 10 ? 74.081 24.834 12.960 1.00 15.03 9 ARG B C 1
ATOM 3003 O O . ARG B 1 10 ? 73.187 25.332 13.652 1.00 14.77 9 ARG B O 1
ATOM 3011 N N . VAL B 1 11 ? 75.292 24.498 13.410 1.00 18.04 10 VAL B N 1
ATOM 3012 C CA . VAL B 1 11 ? 75.670 24.667 14.796 1.00 15.98 10 VAL B CA 1
ATOM 3013 C C . VAL B 1 11 ? 76.957 25.464 15.017 1.00 17.03 10 VAL B C 1
ATOM 3014 O O . VAL B 1 11 ? 77.304 25.743 16.162 1.00 17.03 10 VAL B O 1
ATOM 3018 N N . GLY B 1 12 ? 77.660 25.796 13.926 1.00 17.48 11 GLY B N 1
ATOM 3019 C CA . GLY B 1 12 ? 78.919 26.522 14.043 1.00 16.60 11 GLY B CA 1
ATOM 3020 C C . GLY B 1 12 ? 79.595 26.766 12.709 1.00 16.38 11 GLY B C 1
ATOM 3021 O O . GLY B 1 12 ? 79.006 26.533 11.664 1.00 13.90 11 GLY B O 1
ATOM 3022 N N . GLU B 1 13 ? 80.865 27.200 12.754 1.00 13.59 12 GLU B N 1
ATOM 3023 C CA . GLU B 1 13 ? 81.607 27.504 11.562 1.00 14.20 12 GLU B CA 1
ATOM 3024 C C . GLU B 1 13 ? 83.078 27.386 11.869 1.00 13.46 12 GLU B C 1
ATOM 3025 O O . GLU B 1 13 ? 83.513 27.849 12.920 1.00 14.08 12 GLU B O 1
ATOM 3031 N N . LEU B 1 14 ? 83.818 26.797 10.948 1.00 12.71 13 LEU B N 1
ATOM 3032 C CA . LEU B 1 14 ? 85.253 26.606 11.111 1.00 12.18 13 LEU B CA 1
ATOM 3033 C C . LEU B 1 14 ? 86.037 27.770 10.485 1.00 14.17 13 LEU B C 1
ATOM 3034 O O . LEU B 1 14 ? 85.613 28.390 9.492 1.00 15.48 13 LEU B O 1
ATOM 3039 N N . ALA B 1 15 ? 87.204 28.037 11.059 1.00 14.93 14 ALA B N 1
ATOM 3040 C CA . ALA B 1 15 ? 88.093 29.126 10.609 1.00 14.13 14 ALA B CA 1
ATOM 3041 C C . ALA B 1 15 ? 88.318 29.168 9.099 1.00 14.04 14 ALA B C 1
ATOM 3042 O O . ALA B 1 15 ? 88.303 30.255 8.521 1.00 17.91 14 ALA B O 1
ATOM 3044 N N . ALA B 1 16 ? 88.565 28.023 8.464 1.00 13.73 15 ALA B N 1
ATOM 3045 C CA . ALA B 1 16 ? 88.830 28.009 7.003 1.00 13.83 15 ALA B CA 1
ATOM 3046 C C . ALA B 1 16 ? 87.571 28.267 6.157 1.00 16.30 15 ALA B C 1
ATOM 3047 O O . ALA B 1 16 ? 87.661 28.407 4.922 1.00 17.05 15 ALA B O 1
ATOM 3049 N N . GLY B 1 17 ? 86.414 28.306 6.811 1.00 14.21 16 GLY B N 1
ATOM 3050 C CA . GLY B 1 17 ? 85.162 28.731 6.189 1.00 16.86 16 GLY B CA 1
ATOM 3051 C C . GLY B 1 17 ? 83.996 27.779 6.156 1.00 18.78 16 GLY B C 1
ATOM 3052 O O . GLY B 1 17 ? 82.862 28.206 5.950 1.00 22.71 16 GLY B O 1
ATOM 3053 N N A GLN B 1 18 ? 84.251 26.494 6.402 0.50 17.68 17 GLN B N 1
ATOM 3054 N N B GLN B 1 18 ? 84.251 26.521 6.449 0.50 16.07 17 GLN B N 1
ATOM 3055 C CA A GLN B 1 18 ? 83.187 25.499 6.359 0.50 21.48 17 GLN B CA 1
ATOM 3056 C CA B GLN B 1 18 ? 83.246 25.491 6.347 0.50 18.57 17 GLN B CA 1
ATOM 3057 C C A GLN B 1 18 ? 82.191 25.682 7.505 0.50 18.74 17 GLN B C 1
ATOM 3058 C C B GLN B 1 18 ? 82.226 25.509 7.515 0.50 18.05 17 GLN B C 1
ATOM 3059 O O A GLN B 1 18 ? 82.560 26.005 8.632 0.50 13.76 17 GLN B O 1
ATOM 3060 O O B GLN B 1 18 ? 82.620 25.483 8.687 0.50 14.08 17 GLN B O 1
ATOM 3071 N N . PRO B 1 19 ? 80.909 25.532 7.205 1.00 19.41 18 PRO B N 1
ATOM 3072 C CA . PRO B 1 19 ? 79.915 25.499 8.262 1.00 18.02 18 PRO B CA 1
ATOM 3073 C C . PRO B 1 19 ? 79.933 24.135 8.928 1.00 17.73 18 PRO B C 1
ATOM 3074 O O . PRO B 1 19 ? 80.329 23.144 8.320 1.00 20.90 18 PRO B O 1
ATOM 3078 N N . LEU B 1 20 ? 79.568 24.123 10.197 1.00 16.35 19 LEU B N 1
ATOM 3079 C CA . LEU B 1 20 ? 79.441 22.918 11.021 1.00 15.32 19 LEU B CA 1
ATOM 3080 C C . LEU B 1 20 ? 77.929 22.665 11.064 1.00 15.84 19 LEU B C 1
ATOM 3081 O O . LEU B 1 20 ? 77.131 23.558 11.396 1.00 16.17 19 LEU B O 1
ATOM 3086 N N . SER B 1 21 ? 77.525 21.477 10.644 1.00 16.88 20 SER B N 1
ATOM 3087 C CA . SER B 1 21 ? 76.124 21.179 10.607 1.00 18.48 20 SER B CA 1
ATOM 3088 C C . SER B 1 21 ? 75.883 19.716 10.976 1.00 18.61 20 SER B C 1
ATOM 3089 O O . SER B 1 21 ? 76.807 18.888 10.937 1.00 14.03 20 SER B O 1
ATOM 3092 N N . LEU B 1 22 ? 74.621 19.449 11.335 1.00 14.97 21 LEU B N 1
ATOM 3093 C CA . LEU B 1 22 ? 74.173 18.140 11.786 1.00 16.71 21 LEU B CA 1
ATOM 3094 C C . LEU B 1 22 ? 73.028 17.635 10.883 1.00 16.94 21 LEU B C 1
ATOM 3095 O O . LEU B 1 22 ? 72.200 18.437 10.436 1.00 17.90 21 LEU B O 1
ATOM 3100 N N . PRO B 1 23 ? 72.985 16.321 10.652 1.00 15.94 22 PRO B N 1
ATOM 3101 C CA . PRO B 1 23 ? 71.879 15.716 9.936 1.00 16.90 22 PRO B CA 1
ATOM 3102 C C . PRO B 1 23 ? 70.756 15.432 10.935 1.00 20.57 22 PRO B C 1
ATOM 3103 O O . PRO B 1 23 ? 71.007 14.861 11.991 1.00 20.39 22 PRO B O 1
ATOM 3107 N N . VAL B 1 24 ? 69.537 15.863 10.622 1.00 17.92 23 VAL B N 1
ATOM 3108 C CA . VAL B 1 24 ? 68.370 15.582 11.459 1.00 19.32 23 VAL B CA 1
ATOM 3109 C C . VAL B 1 24 ? 67.375 14.735 10.619 1.00 18.65 23 VAL B C 1
ATOM 3110 O O . VAL B 1 24 ? 66.841 15.206 9.606 1.00 19.57 23 VAL B O 1
ATOM 3114 N N . TYR B 1 25 ? 67.114 13.519 11.064 1.00 18.93 24 TYR B N 1
ATOM 3115 C CA . TYR B 1 25 ? 66.170 12.595 10.431 1.00 16.29 24 TYR B CA 1
ATOM 3116 C C . TYR B 1 25 ? 64.892 12.642 11.244 1.00 20.68 24 TYR B C 1
ATOM 3117 O O . TYR B 1 25 ? 64.923 12.510 12.472 1.00 19.36 24 TYR B O 1
ATOM 3126 N N . ARG B 1 26 ? 63.782 12.898 10.571 1.00 20.52 25 ARG B N 1
ATOM 3127 C CA . ARG B 1 26 ? 62.499 13.022 11.232 1.00 24.53 25 ARG B CA 1
ATOM 3128 C C . ARG B 1 26 ? 61.444 12.090 10.644 1.00 26.81 25 ARG B C 1
ATOM 3129 O O . ARG B 1 26 ? 61.178 12.099 9.441 1.00 27.27 25 ARG B O 1
ATOM 3137 N N . PHE B 1 27 ? 60.863 11.253 11.504 1.00 26.49 26 PHE B N 1
ATOM 3138 C CA . PHE B 1 27 ? 59.769 10.356 11.125 1.00 28.79 26 PHE B CA 1
ATOM 3139 C C . PHE B 1 27 ? 58.516 10.980 11.675 1.00 28.55 26 PHE B C 1
ATOM 3140 O O . PHE B 1 27 ? 58.455 11.257 12.860 1.00 24.70 26 PHE B O 1
ATOM 3148 N N . LYS B 1 28 ? 57.510 11.223 10.837 1.00 31.24 27 LYS B N 1
ATOM 3149 C CA . LYS B 1 28 ? 56.263 11.818 11.326 1.00 33.12 27 LYS B CA 1
ATOM 3150 C C . LYS B 1 28 ? 55.373 10.694 11.850 1.00 35.18 27 LYS B C 1
ATOM 3151 O O . LYS B 1 28 ? 55.233 9.645 11.212 1.00 36.75 27 LYS B O 1
ATOM 3154 N N . GLY B 1 29 ? 54.811 10.900 13.035 1.00 35.88 28 GLY B N 1
ATOM 3155 C CA . GLY B 1 29 ? 53.891 9.940 13.606 1.00 37.83 28 GLY B CA 1
ATOM 3156 C C . GLY B 1 29 ? 52.487 10.230 13.097 1.00 39.81 28 GLY B C 1
ATOM 3157 O O . GLY B 1 29 ? 52.180 11.361 12.720 1.00 39.36 28 GLY B O 1
ATOM 3158 N N . LYS B 1 30 ? 51.649 9.195 13.057 1.00 42.82 29 LYS B N 1
ATOM 3159 C CA . LYS B 1 30 ? 50.252 9.320 12.643 1.00 44.79 29 LYS B CA 1
ATOM 3160 C C . LYS B 1 30 ? 49.459 8.881 13.849 1.00 46.05 29 LYS B C 1
ATOM 3161 O O . LYS B 1 30 ? 49.151 7.699 13.992 1.00 48.58 29 LYS B O 1
ATOM 3163 N N . GLY B 1 31 ? 49.178 9.826 14.739 1.00 45.96 30 GLY B N 1
ATOM 3164 C CA . GLY B 1 31 ? 48.452 9.525 15.969 1.00 44.25 30 GLY B CA 1
ATOM 3165 C C . GLY B 1 31 ? 48.772 10.475 17.107 1.00 43.50 30 GLY B C 1
ATOM 3166 O O . GLY B 1 31 ? 49.392 11.527 16.932 1.00 45.35 30 GLY B O 1
ATOM 3167 N N . ALA B 1 32 ? 48.358 10.084 18.294 1.00 40.70 31 ALA B N 1
ATOM 3168 C CA . ALA B 1 32 ? 48.535 10.920 19.453 1.00 40.53 31 ALA B CA 1
ATOM 3169 C C . ALA B 1 32 ? 49.691 10.448 20.358 1.00 37.07 31 ALA B C 1
ATOM 3170 O O . ALA B 1 32 ? 49.705 10.755 21.555 1.00 39.35 31 ALA B O 1
ATOM 3172 N N . GLY B 1 33 ? 50.644 9.712 19.805 1.00 31.33 32 GLY B N 1
ATOM 3173 C CA . GLY B 1 33 ? 51.757 9.225 20.609 1.00 28.40 32 GLY B CA 1
ATOM 3174 C C . GLY B 1 33 ? 52.674 10.364 21.021 1.00 26.71 32 GLY B C 1
ATOM 3175 O O . GLY B 1 33 ? 52.651 11.437 20.402 1.00 25.88 32 GLY B O 1
ATOM 3176 N N . PRO B 1 34 ? 53.481 10.163 22.083 1.00 25.93 33 PRO B N 1
ATOM 3177 C CA . PRO B 1 34 ? 54.430 11.221 22.451 1.00 23.13 33 PRO B CA 1
ATOM 3178 C C . PRO B 1 34 ? 55.501 11.413 21.386 1.00 18.56 33 PRO B C 1
ATOM 3179 O O . PRO B 1 34 ? 55.815 10.473 20.652 1.00 21.65 33 PRO B O 1
ATOM 3183 N N . SER B 1 35 ? 56.069 12.618 21.346 1.00 20.97 34 SER B N 1
ATOM 3184 C CA . SER B 1 35 ? 57.151 12.927 20.420 1.00 21.25 34 SER B CA 1
ATOM 3185 C C . SER B 1 35 ? 58.481 12.614 21.072 1.00 21.06 34 SER B C 1
ATOM 3186 O O . SER B 1 35 ? 58.665 12.765 22.291 1.00 19.63 34 SER B O 1
ATOM 3189 N N . VAL B 1 36 ? 59.423 12.189 20.242 1.00 21.01 35 VAL B N 1
ATOM 3190 C CA . VAL B 1 36 ? 60.729 11.752 20.722 1.00 19.53 35 VAL B CA 1
ATOM 3191 C C . VAL B 1 36 ? 61.872 12.482 20.004 1.00 19.43 35 VAL B C 1
ATOM 3192 O O . VAL B 1 36 ? 61.742 12.830 18.823 1.00 18.79 35 VAL B O 1
ATOM 3196 N N . TYR B 1 37 ? 62.935 12.767 20.760 1.00 18.37 36 TYR B N 1
ATOM 3197 C CA . TYR B 1 37 ? 64.161 13.370 20.243 1.00 18.44 36 TYR B CA 1
ATOM 3198 C C . TYR B 1 37 ? 65.320 12.483 20.696 1.00 16.99 36 TYR B C 1
ATOM 3199 O O . TYR B 1 37 ? 65.494 12.249 21.880 1.00 16.15 36 TYR B O 1
ATOM 3208 N N . ILE B 1 38 ? 66.124 12.036 19.756 1.00 14.25 37 ILE B N 1
ATOM 3209 C CA . ILE B 1 38 ? 67.246 11.144 20.023 1.00 14.48 37 ILE B CA 1
ATOM 3210 C C . ILE B 1 38 ? 68.505 11.731 19.375 1.00 15.36 37 ILE B C 1
ATOM 3211 O O . ILE B 1 38 ? 68.472 12.110 18.202 1.00 18.32 37 ILE B O 1
ATOM 3216 N N . GLN B 1 39 ? 69.596 11.827 20.129 1.00 17.45 38 GLN B N 1
ATOM 3217 C CA . GLN B 1 39 ? 70.902 12.318 19.549 1.00 12.99 38 GLN B CA 1
ATOM 3218 C C . GLN B 1 39 ? 72.048 11.438 19.977 1.00 14.16 38 GLN B C 1
ATOM 3219 O O . GLN B 1 39 ? 71.960 10.750 20.989 1.00 16.32 38 GLN B O 1
ATOM 3225 N N . ALA B 1 40 ? 73.144 11.475 19.211 1.00 14.76 39 ALA B N 1
ATOM 3226 C CA . ALA B 1 40 ? 74.321 10.714 19.528 1.00 11.98 39 ALA B CA 1
ATOM 3227 C C . ALA B 1 40 ? 75.603 11.474 19.183 1.00 15.35 39 ALA B C 1
ATOM 3228 O O . ALA B 1 40 ? 75.613 12.348 18.325 1.00 13.53 39 ALA B O 1
ATOM 3230 N N . ASN B 1 41 ? 76.674 11.098 19.866 1.00 13.19 40 ASN B N 1
ATOM 3231 C CA . ASN B 1 41 ? 78.038 11.495 19.519 1.00 11.84 40 ASN B CA 1
ATOM 3232 C C . ASN B 1 41 ? 78.325 12.964 19.806 1.00 11.63 40 ASN B C 1
ATOM 3233 O O . ASN B 1 41 ? 79.099 13.576 19.075 1.00 12.58 40 ASN B O 1
ATOM 3238 N N . VAL B 1 42 ? 77.707 13.506 20.867 1.00 13.19 41 VAL B N 1
ATOM 3239 C CA . VAL B 1 42 ? 78.054 14.833 21.356 1.00 13.80 41 VAL B CA 1
ATOM 3240 C C . VAL B 1 42 ? 79.495 14.777 21.837 1.00 13.39 41 VAL B C 1
ATOM 3241 O O . VAL B 1 42 ? 80.258 15.727 21.638 1.00 13.97 41 VAL B O 1
ATOM 3245 N N . HIS B 1 43 ? 79.877 13.676 22.498 1.00 10.52 42 HIS B N 1
ATOM 3246 C CA . HIS B 1 43 ? 81.284 13.428 22.831 1.00 10.90 42 HIS B CA 1
ATOM 3247 C C . HIS B 1 43 ? 81.858 12.690 21.617 1.00 11.80 42 HIS B C 1
ATOM 3248 O O . HIS B 1 43 ? 81.399 11.573 21.235 1.00 12.29 42 HIS B O 1
ATOM 3255 N N . GLY B 1 44 ? 82.845 13.290 20.958 1.00 12.50 43 GLY B N 1
ATOM 3256 C CA . GLY B 1 44 ? 83.341 12.779 19.665 1.00 11.24 43 GLY B CA 1
ATOM 3257 C C . GLY B 1 44 ? 83.812 11.332 19.562 1.00 10.60 43 GLY B C 1
ATOM 3258 O O . GLY B 1 44 ? 83.711 10.676 18.532 1.00 14.29 43 GLY B O 1
ATOM 3259 N N . ALA B 1 45 ? 84.380 10.817 20.641 1.00 10.50 44 ALA B N 1
ATOM 3260 C CA . ALA B 1 45 ? 84.862 9.434 20.601 1.00 11.89 44 ALA B CA 1
ATOM 3261 C C . ALA B 1 45 ? 83.738 8.412 20.765 1.00 12.70 44 ALA B C 1
ATOM 3262 O O . ALA B 1 45 ? 83.978 7.233 20.563 1.00 14.32 44 ALA B O 1
ATOM 3264 N N . GLU B 1 46 ? 82.538 8.861 21.160 1.00 11.32 45 GLU B N 1
ATOM 3265 C CA . GLU B 1 46 ? 81.455 7.955 21.583 1.00 11.95 45 GLU B CA 1
ATOM 3266 C C . GLU B 1 46 ? 80.567 7.636 20.384 1.00 12.57 45 GLU B C 1
ATOM 3267 O O . GLU B 1 46 ? 79.389 7.971 20.318 1.00 15.86 45 GLU B O 1
ATOM 3273 N N . VAL B 1 47 ? 81.191 6.989 19.420 1.00 14.27 46 VAL B N 1
ATOM 3274 C CA . VAL B 1 47 ? 80.604 6.815 18.100 1.00 13.07 46 VAL B CA 1
ATOM 3275 C C . VAL B 1 47 ? 79.553 5.724 17.990 1.00 15.45 46 VAL B C 1
ATOM 3276 O O . VAL B 1 47 ? 78.753 5.732 17.030 1.00 14.06 46 VAL B O 1
ATOM 3280 N N . GLN B 1 48 ? 79.535 4.794 18.953 1.00 16.42 47 GLN B N 1
ATOM 3281 C CA . GLN B 1 48 ? 78.586 3.662 18.852 1.00 15.59 47 GLN B CA 1
ATOM 3282 C C . GLN B 1 48 ? 77.146 4.146 18.738 1.00 13.87 47 GLN B C 1
ATOM 3283 O O . GLN B 1 48 ? 76.324 3.471 18.111 1.00 16.73 47 GLN B O 1
ATOM 3289 N N . GLY B 1 49 ? 76.823 5.288 19.342 1.00 11.89 48 GLY B N 1
ATOM 3290 C CA . GLY B 1 49 ? 75.474 5.864 19.256 1.00 12.74 48 GLY B CA 1
ATOM 3291 C C . GLY B 1 49 ? 74.959 6.070 17.852 1.00 13.29 48 GLY B C 1
ATOM 3292 O O . GLY B 1 49 ? 73.743 5.990 17.583 1.00 12.32 48 GLY B O 1
ATOM 3293 N N . ASN B 1 50 ? 75.871 6.366 16.931 1.00 14.40 49 ASN B N 1
ATOM 3294 C CA . ASN B 1 50 ? 75.518 6.465 15.531 1.00 14.31 49 ASN B CA 1
ATOM 3295 C C . ASN B 1 50 ? 74.975 5.120 15.002 1.00 13.92 49 ASN B C 1
ATOM 3296 O O . ASN B 1 50 ? 73.984 5.101 14.269 1.00 14.50 49 ASN B O 1
ATOM 3301 N N . ALA B 1 51 ? 75.652 4.031 15.349 1.00 14.52 50 ALA B N 1
ATOM 3302 C CA . ALA B 1 51 ? 75.233 2.673 14.936 1.00 16.57 50 ALA B CA 1
ATOM 3303 C C . ALA B 1 51 ? 73.864 2.336 15.548 1.00 16.94 50 ALA B C 1
ATOM 3304 O O . ALA B 1 51 ? 73.020 1.708 14.905 1.00 15.33 50 ALA B O 1
ATOM 3306 N N . VAL B 1 52 ? 73.644 2.756 16.793 1.00 16.40 51 VAL B N 1
ATOM 3307 C CA . VAL B 1 52 ? 72.342 2.558 17.430 1.00 15.74 51 VAL B CA 1
ATOM 3308 C C . VAL B 1 52 ? 71.289 3.338 16.635 1.00 16.74 51 VAL B C 1
ATOM 3309 O O . VAL B 1 52 ? 70.224 2.813 16.335 1.00 16.75 51 VAL B O 1
ATOM 3313 N N . ILE B 1 53 ? 71.568 4.588 16.253 1.00 14.95 52 ILE B N 1
ATOM 3314 C CA . ILE B 1 53 ? 70.597 5.372 15.477 1.00 15.64 52 ILE B CA 1
ATOM 3315 C C . ILE B 1 53 ? 70.349 4.694 14.123 1.00 16.51 52 ILE B C 1
ATOM 3316 O O . ILE B 1 53 ? 69.195 4.575 13.718 1.00 16.54 52 ILE B O 1
ATOM 3321 N N . TYR B 1 54 ? 71.405 4.248 13.450 1.00 14.93 53 TYR B N 1
ATOM 3322 C CA . TYR B 1 54 ? 71.259 3.539 12.172 1.00 16.53 53 TYR B CA 1
ATOM 3323 C C . TYR B 1 54 ? 70.249 2.355 12.330 1.00 18.45 53 TYR B C 1
ATOM 3324 O O . TYR B 1 54 ? 69.262 2.246 11.585 1.00 16.64 53 TYR B O 1
ATOM 3333 N N . GLN B 1 55 ? 70.507 1.512 13.326 1.00 18.84 54 GLN B N 1
ATOM 3334 C CA . GLN B 1 55 ? 69.707 0.293 13.557 1.00 19.97 54 GLN B CA 1
ATOM 3335 C C . GLN B 1 55 ? 68.280 0.623 13.970 1.00 19.57 54 GLN B C 1
ATOM 3336 O O . GLN B 1 55 ? 67.352 -0.037 13.519 1.00 21.61 54 GLN B O 1
ATOM 3342 N N . LEU B 1 56 ? 68.098 1.648 14.781 1.00 17.17 55 LEU B N 1
ATOM 3343 C CA . LEU B 1 56 ? 66.755 2.084 15.164 1.00 19.08 55 LEU B CA 1
ATOM 3344 C C . LEU B 1 56 ? 65.945 2.587 13.965 1.00 21.01 55 LEU B C 1
ATOM 3345 O O . LEU B 1 56 ? 64.764 2.260 13.826 1.00 19.94 55 LEU B O 1
ATOM 3358 N N . LYS B 1 58 ? 66.385 1.773 10.815 1.00 19.58 57 LYS B N 1
ATOM 3359 C CA . LYS B 1 58 ? 66.118 0.577 9.999 1.00 23.11 57 LYS B CA 1
ATOM 3360 C C . LYS B 1 58 ? 64.900 -0.234 10.543 1.00 25.99 57 LYS B C 1
ATOM 3361 O O . LYS B 1 58 ? 64.048 -0.715 9.762 1.00 27.97 57 LYS B O 1
ATOM 3367 N N . LEU B 1 59 ? 64.821 -0.345 11.868 1.00 27.24 58 LEU B N 1
ATOM 3368 C CA . LEU B 1 59 ? 63.707 -1.006 12.550 1.00 25.51 58 LEU B CA 1
ATOM 3369 C C . LEU B 1 59 ? 62.437 -0.184 12.411 1.00 26.65 58 LEU B C 1
ATOM 3370 O O . LEU B 1 59 ? 61.388 -0.742 12.096 1.00 28.82 58 LEU B O 1
ATOM 3375 N N . LEU B 1 60 ? 62.528 1.137 12.630 1.00 26.04 59 LEU B N 1
ATOM 3376 C CA . LEU B 1 60 ? 61.360 2.026 12.658 1.00 28.26 59 LEU B CA 1
ATOM 3377 C C . LEU B 1 60 ? 60.588 1.983 11.348 1.00 34.63 59 LEU B C 1
ATOM 3378 O O . LEU B 1 60 ? 59.368 2.218 11.313 1.00 31.30 59 LEU B O 1
ATOM 3383 N N . GLU B 1 61 ? 61.310 1.693 10.275 1.00 38.67 60 GLU B N 1
ATOM 3384 C CA . GLU B 1 61 ? 60.693 1.598 8.964 1.00 45.26 60 GLU B CA 1
ATOM 3385 C C . GLU B 1 61 ? 59.658 0.464 8.914 1.00 46.68 60 GLU B C 1
ATOM 3386 O O . GLU B 1 61 ? 58.788 0.474 8.047 1.00 51.10 60 GLU B O 1
ATOM 3392 N N . HIS B 1 62 ? 59.698 -0.471 9.866 1.00 46.89 61 HIS B N 1
ATOM 3393 C CA . HIS B 1 62 ? 58.719 -1.549 9.905 1.00 46.61 61 HIS B CA 1
ATOM 3394 C C . HIS B 1 62 ? 57.685 -1.417 11.020 1.00 43.58 61 HIS B C 1
ATOM 3395 O O . HIS B 1 62 ? 56.980 -2.380 11.311 1.00 43.07 61 HIS B O 1
ATOM 3402 N N . TYR B 1 63 ? 57.599 -0.261 11.667 1.00 38.23 62 TYR B N 1
ATOM 3403 C CA . TYR B 1 63 ? 56.631 -0.091 12.745 1.00 34.57 62 TYR B CA 1
ATOM 3404 C C . TYR B 1 63 ? 55.657 0.982 12.393 1.00 31.60 62 TYR B C 1
ATOM 3405 O O . TYR B 1 63 ? 55.871 1.738 11.444 1.00 31.06 62 TYR B O 1
ATOM 3414 N N . GLU B 1 64 ? 54.571 1.031 13.155 1.00 28.78 63 GLU B N 1
ATOM 3415 C CA . GLU B 1 64 ? 53.556 2.042 12.960 1.00 30.92 63 GLU B CA 1
ATOM 3416 C C . GLU B 1 64 ? 53.802 3.148 13.960 1.00 29.97 63 GLU B C 1
ATOM 3417 O O . GLU B 1 64 ? 53.558 2.965 15.148 1.00 31.51 63 GLU B O 1
ATOM 3423 N N . LEU B 1 65 ? 54.251 4.298 13.465 1.00 30.65 64 LEU B N 1
ATOM 3424 C CA . LEU B 1 65 ? 54.557 5.426 14.325 1.00 31.83 64 LEU B CA 1
ATOM 3425 C C . LEU B 1 65 ? 53.338 6.260 14.675 1.00 31.00 64 LEU B C 1
ATOM 3426 O O . LEU B 1 65 ? 52.675 6.804 13.801 1.00 30.22 64 LEU B O 1
ATOM 3431 N N . LEU B 1 66 ? 53.091 6.389 15.974 1.00 28.13 65 LEU B N 1
ATOM 3432 C CA . LEU B 1 66 ? 51.989 7.153 16.497 1.00 28.12 65 LEU B CA 1
ATOM 3433 C C . LEU B 1 66 ? 52.430 8.535 16.965 1.00 29.28 65 LEU B C 1
ATOM 3434 O O . LEU B 1 66 ? 51.599 9.422 17.121 1.00 29.33 65 LEU B O 1
ATOM 3439 N N . GLY B 1 67 ? 53.728 8.699 17.220 1.00 25.19 66 GLY B N 1
ATOM 3440 C CA . GLY B 1 67 ? 54.288 9.980 17.612 1.00 24.81 66 GLY B CA 1
ATOM 3441 C C . GLY B 1 67 ? 55.481 10.291 16.717 1.00 22.15 66 GLY B C 1
ATOM 3442 O O . GLY B 1 67 ? 56.015 9.386 16.061 1.00 26.42 66 GLY B O 1
ATOM 3443 N N . ASP B 1 68 ? 55.862 11.563 16.662 1.00 22.03 67 ASP B N 1
ATOM 3444 C CA . ASP B 1 68 ? 57.008 12.004 15.848 1.00 22.94 67 ASP B CA 1
ATOM 3445 C C . ASP B 1 68 ? 58.321 11.585 16.492 1.00 23.26 67 ASP B C 1
ATOM 3446 O O . ASP B 1 68 ? 58.441 11.613 17.716 1.00 20.00 67 ASP B O 1
ATOM 3451 N N . ILE B 1 69 ? 59.307 11.201 15.678 1.00 22.75 68 ILE B N 1
ATOM 3452 C CA . ILE B 1 69 ? 60.638 10.865 16.215 1.00 21.84 68 ILE B CA 1
ATOM 3453 C C . ILE B 1 69 ? 61.688 11.623 15.401 1.00 20.57 68 ILE B C 1
ATOM 3454 O O . ILE B 1 69 ? 61.701 11.464 14.186 1.00 22.86 68 ILE B O 1
ATOM 3459 N N . SER B 1 70 ? 62.521 12.433 16.057 1.00 21.17 69 SER B N 1
ATOM 3460 C CA . SER B 1 70 ? 63.674 13.080 15.395 1.00 20.43 69 SER B CA 1
ATOM 3461 C C . SER B 1 70 ? 64.978 12.446 15.888 1.00 19.76 69 SER B C 1
ATOM 3462 O O . SER B 1 70 ? 65.170 12.262 17.100 1.00 18.16 69 SER B O 1
ATOM 3465 N N . LEU B 1 71 ? 65.884 12.144 14.961 1.00 15.94 70 LEU B N 1
ATOM 3466 C CA . LEU B 1 71 ? 67.145 11.468 15.271 1.00 18.13 70 LEU B CA 1
ATOM 3467 C C . LEU B 1 71 ? 68.336 12.311 14.738 1.00 17.81 70 LEU B C 1
ATOM 3468 O O . LEU B 1 71 ? 68.360 12.674 13.579 1.00 20.00 70 LEU B O 1
ATOM 3473 N N . VAL B 1 72 ? 69.259 12.626 15.635 1.00 15.69 71 VAL B N 1
ATOM 3474 C CA . VAL B 1 72 ? 70.412 13.467 15.319 1.00 14.37 71 VAL B CA 1
ATOM 3475 C C . VAL B 1 72 ? 71.716 12.700 15.596 1.00 14.21 71 VAL B C 1
ATOM 3476 O O . VAL B 1 72 ? 72.326 12.830 16.687 1.00 13.86 71 VAL B O 1
ATOM 3480 N N . PRO B 1 73 ? 72.158 11.893 14.621 1.00 14.61 72 PRO B N 1
ATOM 3481 C CA . PRO B 1 73 ? 73.429 11.237 14.781 1.00 15.31 72 PRO B CA 1
ATOM 3482 C C . PRO B 1 73 ? 74.497 12.298 14.487 1.00 15.92 72 PRO B C 1
ATOM 3483 O O . PRO B 1 73 ? 74.155 13.399 14.061 1.00 14.70 72 PRO B O 1
ATOM 3487 N N . LEU B 1 74 ? 75.749 11.989 14.787 1.00 13.83 73 LEU B N 1
ATOM 3488 C CA . LEU B 1 74 ? 76.853 12.850 14.434 1.00 14.24 73 LEU B CA 1
ATOM 3489 C C . LEU B 1 74 ? 76.603 14.274 14.917 1.00 14.72 73 LEU B C 1
ATOM 3490 O O . LEU B 1 74 ? 76.818 15.264 14.186 1.00 14.04 73 LEU B O 1
ATOM 3495 N N . ALA B 1 75 ? 76.200 14.391 16.181 1.00 13.20 74 ALA B N 1
ATOM 3496 C CA . ALA B 1 75 ? 75.701 15.656 16.705 1.00 12.62 74 ALA B CA 1
ATOM 3497 C C . ALA B 1 75 ? 76.731 16.728 17.054 1.00 14.47 74 ALA B C 1
ATOM 3498 O O . ALA B 1 75 ? 76.338 17.821 17.419 1.00 19.20 74 ALA B O 1
ATOM 3500 N N . ASN B 1 76 ? 78.016 16.414 16.938 1.00 12.33 75 ASN B N 1
ATOM 3501 C CA . ASN B 1 76 ? 79.103 17.353 17.280 1.00 12.81 75 ASN B CA 1
ATOM 3502 C C . ASN B 1 76 ? 80.276 17.144 16.350 1.00 11.61 75 ASN B C 1
ATOM 3503 O O . ASN B 1 76 ? 81.310 16.577 16.759 1.00 12.48 75 ASN B O 1
ATOM 3508 N N . PRO B 1 77 ? 80.133 17.555 15.070 1.00 12.18 76 PRO B N 1
ATOM 3509 C CA . PRO B 1 77 ? 81.259 17.319 14.126 1.00 13.50 76 PRO B CA 1
ATOM 3510 C C . PRO B 1 77 ? 82.623 17.881 14.557 1.00 12.40 76 PRO B C 1
ATOM 3511 O O . PRO B 1 77 ? 83.652 17.256 14.281 1.00 11.50 76 PRO B O 1
ATOM 3515 N N . LEU B 1 78 ? 82.625 19.026 15.232 1.00 11.45 77 LEU B N 1
ATOM 3516 C CA . LEU B 1 78 ? 83.910 19.600 15.693 1.00 13.69 77 LEU B CA 1
ATOM 3517 C C . LEU B 1 78 ? 84.596 18.626 16.618 1.00 11.57 77 LEU B C 1
ATOM 3518 O O . LEU B 1 78 ? 85.778 18.421 16.516 1.00 13.58 77 LEU B O 1
ATOM 3523 N N . GLY B 1 79 ? 83.858 18.024 17.550 1.00 11.83 78 GLY B N 1
ATOM 3524 C CA . GLY B 1 79 ? 84.466 17.013 18.428 1.00 11.34 78 GLY B CA 1
ATOM 3525 C C . GLY B 1 79 ? 84.737 15.687 17.761 1.00 11.43 78 GLY B C 1
ATOM 3526 O O . GLY B 1 79 ? 85.756 15.032 17.997 1.00 14.03 78 GLY B O 1
ATOM 3527 N N . ILE B 1 80 ? 83.799 15.243 16.924 1.00 13.68 79 ILE B N 1
ATOM 3528 C CA . ILE B 1 80 ? 83.915 13.966 16.197 1.00 12.14 79 ILE B CA 1
ATOM 3529 C C . ILE B 1 80 ? 85.190 13.920 15.327 1.00 10.71 79 ILE B C 1
ATOM 3530 O O . ILE B 1 80 ? 85.887 12.898 15.257 1.00 12.86 79 ILE B O 1
ATOM 3535 N N . ASN B 1 81 ? 85.475 15.040 14.647 1.00 11.02 80 ASN B N 1
ATOM 3536 C CA . ASN B 1 81 ? 86.576 15.107 13.689 1.00 10.39 80 ASN B CA 1
ATOM 3537 C C . ASN B 1 81 ? 87.954 15.441 14.279 1.00 13.38 80 ASN B C 1
ATOM 3538 O O . ASN B 1 81 ? 88.962 15.458 13.554 1.00 15.02 80 ASN B O 1
ATOM 3543 N N . GLN B 1 82 ? 87.992 15.631 15.585 1.00 12.25 81 GLN B N 1
ATOM 3544 C CA . GLN B 1 82 ? 89.208 16.034 16.313 1.00 11.04 81 GLN B CA 1
ATOM 3545 C C . GLN B 1 82 ? 90.005 14.833 16.758 1.00 12.11 81 GLN B C 1
ATOM 3546 O O . GLN B 1 82 ? 89.611 14.101 17.685 1.00 14.65 81 GLN B O 1
ATOM 3552 N N . LYS B 1 83 ? 91.138 14.632 16.111 1.00 14.37 82 LYS B N 1
ATOM 3553 C CA . LYS B 1 83 ? 92.045 13.555 16.454 1.00 16.95 82 LYS B CA 1
ATOM 3554 C C . LYS B 1 83 ? 93.269 14.076 17.187 1.00 18.09 82 LYS B C 1
ATOM 3555 O O . LYS B 1 83 ? 93.665 15.225 17.025 1.00 15.58 82 LYS B O 1
ATOM 3561 N N . SER B 1 84 ? 93.813 13.239 18.067 1.00 14.26 83 SER B N 1
ATOM 3562 C CA . SER B 1 84 ? 95.060 13.493 18.775 1.00 14.09 83 SER B CA 1
ATOM 3563 C C . SER B 1 84 ? 95.683 12.114 18.914 1.00 15.96 83 SER B C 1
ATOM 3564 O O . SER B 1 84 ? 95.152 11.271 19.627 1.00 13.62 83 SER B O 1
ATOM 3567 N N . GLY B 1 85 ? 96.746 11.871 18.161 1.00 13.78 84 GLY B N 1
ATOM 3568 C CA . GLY B 1 85 ? 97.287 10.528 18.047 1.00 15.17 84 GLY B CA 1
ATOM 3569 C C . GLY B 1 85 ? 96.238 9.666 17.381 1.00 16.69 84 GLY B C 1
ATOM 3570 O O . GLY B 1 85 ? 95.418 10.142 16.588 1.00 17.33 84 GLY B O 1
ATOM 3571 N N . GLU B 1 86 ? 96.196 8.397 17.757 1.00 17.52 85 GLU B N 1
ATOM 3572 C CA . GLU B 1 86 ? 95.289 7.454 17.151 1.00 19.35 85 GLU B CA 1
ATOM 3573 C C . GLU B 1 86 ? 93.996 7.361 17.930 1.00 20.82 85 GLU B C 1
ATOM 3574 O O . GLU B 1 86 ? 93.455 6.283 18.070 1.00 29.26 85 GLU B O 1
ATOM 3580 N N A PHE B 1 87 ? 93.448 8.487 18.331 0.50 17.07 86 PHE B N 1
ATOM 3581 N N B PHE B 1 87 ? 93.561 8.504 18.489 0.50 14.57 86 PHE B N 1
ATOM 3582 C CA A PHE B 1 87 ? 92.204 8.486 19.044 0.50 16.91 86 PHE B CA 1
ATOM 3583 C CA B PHE B 1 87 ? 92.443 8.673 19.448 0.50 14.92 86 PHE B CA 1
ATOM 3584 C C A PHE B 1 87 ? 91.540 9.820 18.811 0.50 14.83 86 PHE B C 1
ATOM 3585 C C B PHE B 1 87 ? 91.643 9.956 19.126 0.50 13.64 86 PHE B C 1
ATOM 3586 O O A PHE B 1 87 ? 92.122 10.741 18.229 0.50 15.97 86 PHE B O 1
ATOM 3587 O O B PHE B 1 87 ? 92.256 11.009 18.798 0.50 12.11 86 PHE B O 1
ATOM 3602 N N . THR B 1 88 ? 90.306 9.910 19.259 1.00 13.98 87 THR B N 1
ATOM 3603 C CA . THR B 1 88 ? 89.483 11.101 19.061 1.00 12.85 87 THR B CA 1
ATOM 3604 C C . THR B 1 88 ? 89.523 11.908 20.359 1.00 15.18 87 THR B C 1
ATOM 3605 O O . THR B 1 88 ? 89.189 11.377 21.441 1.00 16.41 87 THR B O 1
ATOM 3609 N N . LEU B 1 89 ? 89.923 13.175 20.250 1.00 10.45 88 LEU B N 1
ATOM 3610 C CA . LEU B 1 89 ? 89.949 14.105 21.375 1.00 10.76 88 LEU B CA 1
ATOM 3611 C C . LEU B 1 89 ? 88.618 14.850 21.258 1.00 12.26 88 LEU B C 1
ATOM 3612 O O . LEU B 1 89 ? 88.549 16.028 20.868 1.00 10.33 88 LEU B O 1
ATOM 3617 N N . GLY B 1 90 ? 87.560 14.138 21.656 1.00 10.88 89 GLY B N 1
ATOM 3618 C CA . GLY B 1 90 ? 86.207 14.544 21.402 1.00 11.70 89 GLY B CA 1
ATOM 3619 C C . GLY B 1 90 ? 85.350 14.939 22.556 1.00 11.60 89 GLY B C 1
ATOM 3620 O O . GLY B 1 90 ? 84.230 15.293 22.343 1.00 11.72 89 GLY B O 1
ATOM 3621 N N . ARG B 1 91 ? 85.877 14.891 23.774 1.00 12.23 90 ARG B N 1
ATOM 3622 C CA . ARG B 1 91 ? 85.077 15.126 24.957 1.00 13.01 90 ARG B CA 1
ATOM 3623 C C . ARG B 1 91 ? 84.898 16.562 25.357 1.00 11.91 90 ARG B C 1
ATOM 3624 O O . ARG B 1 91 ? 83.875 16.935 25.940 1.00 11.99 90 ARG B O 1
ATOM 3632 N N . PHE B 1 92 ? 85.898 17.378 25.055 1.00 10.61 91 PHE B N 1
ATOM 3633 C CA . PHE B 1 92 ? 85.903 18.765 25.468 1.00 10.93 91 PHE B CA 1
ATOM 3634 C C . PHE B 1 92 ? 86.478 19.674 24.384 1.00 9.61 91 PHE B C 1
ATOM 3635 O O . PHE B 1 92 ? 87.191 19.213 23.494 1.00 14.00 91 PHE B O 1
ATOM 3643 N N . ASP B 1 93 ? 86.170 20.969 24.500 1.00 10.33 92 ASP B N 1
ATOM 3644 C CA . ASP B 1 93 ? 86.734 21.950 23.575 1.00 10.36 92 ASP B CA 1
ATOM 3645 C C . ASP B 1 93 ? 88.278 21.889 23.772 1.00 7.57 92 ASP B C 1
ATOM 3646 O O . ASP B 1 93 ? 88.742 22.094 24.909 1.00 14.14 92 ASP B O 1
ATOM 3651 N N . PRO B 1 94 ? 89.041 21.548 22.716 1.00 10.83 93 PRO B N 1
ATOM 3652 C CA . PRO B 1 94 ? 90.496 21.433 22.878 1.00 13.48 93 PRO B CA 1
ATOM 3653 C C . PRO B 1 94 ? 91.201 22.725 23.241 1.00 12.45 93 PRO B C 1
ATOM 3654 O O . PRO B 1 94 ? 92.344 22.692 23.742 1.00 12.33 93 PRO B O 1
ATOM 3658 N N . ILE B 1 95 ? 90.538 23.855 22.983 1.00 12.49 94 ILE B N 1
ATOM 3659 C CA . ILE B 1 95 ? 91.087 25.170 23.314 1.00 10.40 94 ILE B CA 1
ATOM 3660 C C . ILE B 1 95 ? 90.974 25.420 24.798 1.00 14.11 94 ILE B C 1
ATOM 3661 O O . ILE B 1 95 ? 91.939 25.821 25.427 1.00 13.18 94 ILE B O 1
ATOM 3666 N N . THR B 1 96 ? 89.797 25.168 25.366 1.00 11.80 95 THR B N 1
ATOM 3667 C CA . THR B 1 96 ? 89.510 25.597 26.727 1.00 12.33 95 THR B CA 1
ATOM 3668 C C . THR B 1 96 ? 89.366 24.500 27.786 1.00 12.11 95 THR B C 1
ATOM 3669 O O . THR B 1 96 ? 89.440 24.794 28.985 1.00 11.92 95 THR B O 1
ATOM 3673 N N . GLY B 1 97 ? 89.143 23.276 27.333 1.00 11.76 96 GLY B N 1
ATOM 3674 C CA . GLY B 1 97 ? 88.976 22.119 28.195 1.00 12.59 96 GLY B CA 1
ATOM 3675 C C . GLY B 1 97 ? 87.574 21.902 28.681 1.00 11.62 96 GLY B C 1
ATOM 3676 O O . GLY B 1 97 ? 87.312 20.930 29.398 1.00 12.44 96 GLY B O 1
ATOM 3677 N N . VAL B 1 98 ? 86.628 22.735 28.243 1.00 12.25 97 VAL B N 1
ATOM 3678 C CA . VAL B 1 98 ? 85.234 22.615 28.716 1.00 11.51 97 VAL B CA 1
ATOM 3679 C C . VAL B 1 98 ? 84.512 21.473 28.017 1.00 14.50 97 VAL B C 1
ATOM 3680 O O . VAL B 1 98 ? 84.447 21.422 26.787 1.00 11.16 97 VAL B O 1
ATOM 3684 N N . ASN B 1 99 ? 83.981 20.561 28.837 1.00 10.64 98 ASN B N 1
ATOM 3685 C CA . ASN B 1 99 ? 83.242 19.394 28.388 1.00 12.00 98 ASN B CA 1
ATOM 3686 C C . ASN B 1 99 ? 82.032 19.849 27.561 1.00 9.67 98 ASN B C 1
ATOM 3687 O O . ASN B 1 99 ? 81.241 20.667 28.006 1.00 12.10 98 ASN B O 1
ATOM 3692 N N . TRP B 1 100 ? 81.863 19.296 26.373 1.00 13.61 99 TRP B N 1
ATOM 3693 C CA . TRP B 1 100 ? 80.772 19.719 25.504 1.00 13.30 99 TRP B CA 1
ATOM 3694 C C . TRP B 1 100 ? 79.434 19.426 26.158 1.00 13.07 99 TRP B C 1
ATOM 3695 O O . TRP B 1 100 ? 78.417 20.105 25.872 1.00 13.25 99 TRP B O 1
ATOM 3706 N N . ASN B 1 101 ? 79.432 18.389 27.006 1.00 15.49 100 ASN B N 1
ATOM 3707 C CA . ASN B 1 101 ? 78.221 17.983 27.732 1.00 14.44 100 ASN B CA 1
ATOM 3708 C C . ASN B 1 101 ? 78.088 18.696 29.073 1.00 13.95 100 ASN B C 1
ATOM 3709 O O . ASN B 1 101 ? 77.451 18.186 29.968 1.00 14.96 100 ASN B O 1
ATOM 3714 N N . ARG B 1 102 ? 78.734 19.852 29.224 1.00 12.77 101 ARG B N 1
ATOM 3715 C CA . ARG B 1 102 ? 78.513 20.728 30.347 1.00 12.92 101 ARG B CA 1
ATOM 3716 C C . ARG B 1 102 ? 78.096 22.141 29.886 1.00 13.24 101 ARG B C 1
ATOM 3717 O O . ARG B 1 102 ? 78.030 23.089 30.684 1.00 14.13 101 ARG B O 1
ATOM 3725 N N . GLU B 1 103 ? 77.756 22.261 28.608 1.00 14.59 102 GLU B N 1
ATOM 3726 C CA . GLU B 1 103 ? 77.409 23.544 27.974 1.00 14.18 102 GLU B CA 1
ATOM 3727 C C . GLU B 1 103 ? 75.931 23.821 27.801 1.00 13.74 102 GLU B C 1
ATOM 3728 O O . GLU B 1 103 ? 75.563 24.786 27.160 1.00 16.11 102 GLU B O 1
ATOM 3734 N N . TYR B 1 104 ? 75.077 22.961 28.350 1.00 14.21 103 TYR B N 1
ATOM 3735 C CA . TYR B 1 104 ? 73.655 23.158 28.178 1.00 13.04 103 TYR B CA 1
ATOM 3736 C C . TYR B 1 104 ? 73.183 24.316 29.053 1.00 14.63 103 TYR B C 1
ATOM 3737 O O . TYR B 1 104 ? 73.893 24.786 29.949 1.00 13.83 103 TYR B O 1
ATOM 3746 N N . LEU B 1 105 ? 71.991 24.787 28.762 1.00 13.94 104 LEU B N 1
ATOM 3747 C CA . LEU B 1 105 ? 71.458 25.962 29.410 1.00 14.84 104 LEU B CA 1
ATOM 3748 C C . LEU B 1 105 ? 70.460 25.627 30.551 1.00 14.70 104 LEU B C 1
ATOM 3749 O O . LEU B 1 105 ? 69.510 24.870 30.352 1.00 15.73 104 LEU B O 1
ATOM 3754 N N . ASP B 1 106 ? 70.727 26.223 31.715 1.00 17.51 105 ASP B N 1
ATOM 3755 C CA . ASP B 1 106 ? 69.881 26.133 32.891 1.00 20.57 105 ASP B CA 1
ATOM 3756 C C . ASP B 1 106 ? 69.043 27.379 32.780 1.00 19.49 105 ASP B C 1
ATOM 3757 O O . ASP B 1 106 ? 69.553 28.513 32.767 1.00 22.04 105 ASP B O 1
ATOM 3762 N N . HIS B 1 107 ? 67.751 27.198 32.666 1.00 20.51 106 HIS B N 1
ATOM 3763 C CA . HIS B 1 107 ? 66.870 28.345 32.504 1.00 22.33 106 HIS B CA 1
ATOM 3764 C C . HIS B 1 107 ? 66.783 29.159 33.793 1.00 26.55 106 HIS B C 1
ATOM 3765 O O . HIS B 1 107 ? 66.478 28.618 34.844 1.00 25.98 106 HIS B O 1
ATOM 3772 N N . GLY B 1 108 ? 67.037 30.450 33.694 1.00 30.85 107 GLY B N 1
ATOM 3773 C CA . GLY B 1 108 ? 67.045 31.303 34.870 1.00 34.14 107 GLY B CA 1
ATOM 3774 C C . GLY B 1 108 ? 65.697 31.812 35.380 1.00 35.95 107 GLY B C 1
ATOM 3775 O O . GLY B 1 108 ? 65.568 32.135 36.576 1.00 39.00 107 GLY B O 1
ATOM 3776 N N . PHE B 1 109 ? 64.703 31.880 34.503 1.00 31.42 108 PHE B N 1
ATOM 3777 C CA . PHE B 1 109 ? 63.416 32.461 34.871 1.00 29.62 108 PHE B CA 1
ATOM 3778 C C . PHE B 1 109 ? 62.724 31.781 36.057 1.00 28.89 108 PHE B C 1
ATOM 3779 O O . PHE B 1 109 ? 62.872 30.577 36.307 1.00 26.40 108 PHE B O 1
ATOM 3787 N N . ASN B 1 110 ? 61.955 32.579 36.797 1.00 31.07 109 ASN B N 1
ATOM 3788 C CA . ASN B 1 110 ? 61.279 32.091 38.003 1.00 30.10 109 ASN B CA 1
ATOM 3789 C C . ASN B 1 110 ? 60.080 31.231 37.656 1.00 27.86 109 ASN B C 1
ATOM 3790 O O . ASN B 1 110 ? 59.067 31.732 37.162 1.00 29.90 109 ASN B O 1
ATOM 3795 N N . ILE B 1 111 ? 60.183 29.938 37.923 1.00 26.87 110 ILE B N 1
ATOM 3796 C CA . ILE B 1 111 ? 59.120 29.009 37.550 1.00 26.70 110 ILE B CA 1
ATOM 3797 C C . ILE B 1 111 ? 57.843 29.201 38.395 1.00 29.22 110 ILE B C 1
ATOM 3798 O O . ILE B 1 111 ? 56.733 28.978 37.920 1.00 29.39 110 ILE B O 1
ATOM 3803 N N . GLU B 1 112 ? 58.021 29.604 39.642 1.00 32.17 111 GLU B N 1
ATOM 3804 C CA . GLU B 1 112 ? 56.911 29.905 40.524 1.00 33.56 111 GLU B CA 1
ATOM 3805 C C . GLU B 1 112 ? 56.081 31.062 39.932 1.00 32.78 111 GLU B C 1
ATOM 3806 O O . GLU B 1 112 ? 54.874 30.946 39.831 1.00 33.17 111 GLU B O 1
ATOM 3812 N N . VAL B 1 113 ? 56.732 32.157 39.537 1.00 30.43 112 VAL B N 1
ATOM 3813 C CA . VAL B 1 113 ? 56.044 33.305 38.964 1.00 30.90 112 VAL B CA 1
ATOM 3814 C C . VAL B 1 113 ? 55.384 32.912 37.666 1.00 31.79 112 VAL B C 1
ATOM 3815 O O . VAL B 1 113 ? 54.229 33.252 37.427 1.00 29.29 112 VAL B O 1
ATOM 3819 N N . TRP B 1 114 ? 56.127 32.183 36.817 1.00 29.67 113 TRP B N 1
ATOM 3820 C CA . TRP B 1 114 ? 55.613 31.715 35.546 1.00 26.80 113 TRP B CA 1
ATOM 3821 C C . TRP B 1 114 ? 54.341 30.904 35.767 1.00 28.24 113 TRP B C 1
ATOM 3822 O O . TRP B 1 114 ? 53.331 31.094 35.074 1.00 26.13 113 TRP B O 1
ATOM 3833 N N . TYR B 1 115 ? 54.418 29.942 36.687 1.00 28.44 114 TYR B N 1
ATOM 3834 C CA . TYR B 1 115 ? 53.260 29.106 37.002 1.00 31.20 114 TYR B CA 1
ATOM 3835 C C . TYR B 1 115 ? 52.083 29.995 37.419 1.00 32.35 114 TYR B C 1
ATOM 3836 O O . TYR B 1 115 ? 50.984 29.849 36.918 1.00 32.46 114 TYR B O 1
ATOM 3845 N N . GLN B 1 116 ? 52.325 30.926 38.324 1.00 34.23 115 GLN B N 1
ATOM 3846 C CA . GLN B 1 116 ? 51.227 31.786 38.778 1.00 37.35 115 GLN B CA 1
ATOM 3847 C C . GLN B 1 116 ? 50.558 32.475 37.599 1.00 37.54 115 GLN B C 1
ATOM 3848 O O . GLN B 1 116 ? 49.337 32.465 37.474 1.00 37.77 115 GLN B O 1
ATOM 3854 N N . GLU B 1 117 ? 51.365 32.997 36.693 1.00 36.41 116 GLU B N 1
ATOM 3855 C CA . GLU B 1 117 ? 50.845 33.682 35.525 1.00 35.53 116 GLU B CA 1
ATOM 3856 C C . GLU B 1 117 ? 50.132 32.798 34.516 1.00 33.04 116 GLU B C 1
ATOM 3857 O O . GLU B 1 117 ? 49.480 33.331 33.639 1.00 33.38 116 GLU B O 1
ATOM 3863 N N . HIS B 1 118 ? 50.257 31.471 34.620 1.00 31.09 117 HIS B N 1
ATOM 3864 C CA . HIS B 1 118 ? 49.600 30.532 33.706 1.00 29.81 117 HIS B CA 1
ATOM 3865 C C . HIS B 1 118 ? 48.703 29.514 34.369 1.00 30.59 117 HIS B C 1
ATOM 3866 O O . HIS B 1 118 ? 48.172 28.622 33.687 1.00 28.88 117 HIS B O 1
ATOM 3873 N N . SER B 1 119 ? 48.538 29.616 35.690 1.00 33.07 118 SER B N 1
ATOM 3874 C CA . SER B 1 119 ? 47.800 28.596 36.477 1.00 35.57 118 SER B CA 1
ATOM 3875 C C . SER B 1 119 ? 46.367 28.365 36.050 1.00 38.71 118 SER B C 1
ATOM 3876 O O . SER B 1 119 ? 45.821 27.280 36.275 1.00 41.90 118 SER B O 1
ATOM 3879 N N . HIS B 1 120 ? 45.764 29.384 35.448 1.00 39.12 119 HIS B N 1
ATOM 3880 C CA . HIS B 1 120 ? 44.406 29.289 34.916 1.00 39.74 119 HIS B CA 1
ATOM 3881 C C . HIS B 1 120 ? 44.258 28.356 33.709 1.00 39.81 119 HIS B C 1
ATOM 3882 O O . HIS B 1 120 ? 43.156 27.905 33.395 1.00 41.66 119 HIS B O 1
ATOM 3889 N N . LEU B 1 121 ? 45.350 28.056 33.024 1.00 36.98 120 LEU B N 1
ATOM 3890 C CA . LEU B 1 121 ? 45.261 27.218 31.828 1.00 36.14 120 LEU B CA 1
ATOM 3891 C C . LEU B 1 121 ? 45.047 25.781 32.204 1.00 35.10 120 LEU B C 1
ATOM 3892 O O . LEU B 1 121 ? 45.443 25.374 33.278 1.00 39.28 120 LEU B O 1
ATOM 3897 N N . ASP B 1 122 ? 44.431 25.014 31.321 1.00 32.69 121 ASP B N 1
ATOM 3898 C CA . ASP B 1 122 ? 44.306 23.593 31.532 1.00 34.34 121 ASP B CA 1
ATOM 3899 C C . ASP B 1 122 ? 45.695 22.969 31.309 1.00 35.78 121 ASP B C 1
ATOM 3900 O O . ASP B 1 122 ? 46.645 23.650 30.880 1.00 32.14 121 ASP B O 1
ATOM 3905 N N . ASP B 1 123 ? 45.800 21.672 31.570 1.00 34.70 122 ASP B N 1
ATOM 3906 C CA . ASP B 1 123 ? 47.094 20.995 31.503 1.00 35.63 122 ASP B CA 1
ATOM 3907 C C . ASP B 1 123 ? 47.775 21.128 30.159 1.00 32.81 122 ASP B C 1
ATOM 3908 O O . ASP B 1 123 ? 48.907 21.603 30.098 1.00 30.69 122 ASP B O 1
ATOM 3913 N N . ASP B 1 124 ? 47.093 20.712 29.101 1.00 29.82 123 ASP B N 1
ATOM 3914 C CA . ASP B 1 124 ? 47.684 20.739 27.769 1.00 30.34 123 ASP B CA 1
ATOM 3915 C C . ASP B 1 124 ? 48.173 22.117 27.290 1.00 29.14 123 ASP B C 1
ATOM 3916 O O . ASP B 1 124 ? 49.212 22.208 26.633 1.00 28.51 123 ASP B O 1
ATOM 3921 N N . THR B 1 125 ? 47.446 23.174 27.630 1.00 28.92 124 THR B N 1
ATOM 3922 C CA . THR B 1 125 ? 47.783 24.521 27.185 1.00 29.47 124 THR B CA 1
ATOM 3923 C C . THR B 1 125 ? 48.909 25.053 28.015 1.00 29.25 124 THR B C 1
ATOM 3924 O O . THR B 1 125 ? 49.808 25.749 27.502 1.00 30.75 124 THR B O 1
ATOM 3928 N N . LEU B 1 126 ? 48.890 24.708 29.300 1.00 28.25 125 LEU B N 1
ATOM 3929 C CA . LEU B 1 126 ? 49.973 25.112 30.197 1.00 25.83 125 LEU B CA 1
ATOM 3930 C C . LEU B 1 126 ? 51.295 24.443 29.719 1.00 22.47 125 LEU B C 1
ATOM 3931 O O . LEU B 1 126 ? 52.351 25.087 29.717 1.00 25.93 125 LEU B O 1
ATOM 3936 N N . ILE B 1 127 ? 51.216 23.182 29.321 1.00 20.30 126 ILE B N 1
ATOM 3937 C CA . ILE B 1 127 ? 52.371 22.419 28.833 1.00 22.40 126 ILE B CA 1
ATOM 3938 C C . ILE B 1 127 ? 52.881 23.067 27.506 1.00 24.49 126 ILE B C 1
ATOM 3939 O O . ILE B 1 127 ? 54.075 23.291 27.324 1.00 20.53 126 ILE B O 1
ATOM 3944 N N . THR B 1 128 ? 51.963 23.357 26.594 1.00 22.73 127 THR B N 1
ATOM 3945 C CA . THR B 1 128 ? 52.311 24.041 25.343 1.00 22.42 127 THR B CA 1
ATOM 3946 C C . THR B 1 128 ? 52.987 25.385 25.620 1.00 21.13 127 THR B C 1
ATOM 3947 O O . THR B 1 128 ? 53.990 25.701 24.984 1.00 22.50 127 THR B O 1
ATOM 3951 N N . ALA B 1 129 ? 52.459 26.154 26.569 1.00 20.04 128 ALA B N 1
ATOM 3952 C CA . ALA B 1 129 ? 53.001 27.452 26.924 1.00 21.76 128 ALA B CA 1
ATOM 3953 C C . ALA B 1 129 ? 54.423 27.316 27.523 1.00 24.18 128 ALA B C 1
ATOM 3954 O O . ALA B 1 129 ? 55.331 28.125 27.244 1.00 22.47 128 ALA B O 1
ATOM 3956 N N . PHE B 1 130 ? 54.617 26.314 28.370 1.00 22.04 129 PHE B N 1
ATOM 3957 C CA . PHE B 1 130 ? 55.903 26.164 29.043 1.00 20.16 129 PHE B CA 1
ATOM 3958 C C . PHE B 1 130 ? 56.937 25.771 28.003 1.00 18.67 129 PHE B C 1
ATOM 3959 O O . PHE B 1 130 ? 58.039 26.301 27.998 1.00 18.84 129 PHE B O 1
ATOM 3967 N N . ARG B 1 131 ? 56.564 24.840 27.140 1.00 19.60 130 ARG B N 1
ATOM 3968 C CA . ARG B 1 131 ? 57.435 24.368 26.076 1.00 20.08 130 ARG B CA 1
ATOM 3969 C C . ARG B 1 131 ? 57.874 25.533 25.168 1.00 20.68 130 ARG B C 1
ATOM 3970 O O . ARG B 1 131 ? 59.055 25.678 24.862 1.00 17.20 130 ARG B O 1
ATOM 3978 N N . ALA B 1 132 ? 56.921 26.381 24.799 1.00 18.45 131 ALA B N 1
ATOM 3979 C CA . ALA B 1 132 ? 57.192 27.564 23.968 1.00 17.44 131 ALA B CA 1
ATOM 3980 C C . ALA B 1 132 ? 58.165 28.505 24.667 1.00 18.38 131 ALA B C 1
ATOM 3981 O O . ALA B 1 132 ? 59.083 29.068 24.042 1.00 19.38 131 ALA B O 1
ATOM 3983 N N . THR B 1 133 ? 57.995 28.672 25.969 1.00 16.54 132 THR B N 1
ATOM 3984 C CA . THR B 1 133 ? 58.886 29.534 26.759 1.00 17.04 132 THR B CA 1
ATOM 3985 C C . THR B 1 133 ? 60.328 28.996 26.712 1.00 17.20 132 THR B C 1
ATOM 3986 O O . THR B 1 133 ? 61.254 29.750 26.511 1.00 18.15 132 THR B O 1
ATOM 3990 N N . LEU B 1 134 ? 60.491 27.686 26.901 1.00 18.40 133 LEU B N 1
ATOM 3991 C CA . LEU B 1 134 ? 61.812 27.050 26.895 1.00 17.48 133 LEU B CA 1
ATOM 3992 C C . LEU B 1 134 ? 62.525 27.232 25.550 1.00 16.09 133 LEU B C 1
ATOM 3993 O O . LEU B 1 134 ? 63.700 27.599 25.518 1.00 17.05 133 LEU B O 1
ATOM 3998 N N . VAL B 1 135 ? 61.808 26.951 24.467 1.00 17.85 134 VAL B N 1
ATOM 3999 C CA . VAL B 1 135 ? 62.281 27.166 23.083 1.00 15.40 134 VAL B CA 1
ATOM 4000 C C . VAL B 1 135 ? 62.667 28.630 22.892 1.00 17.94 134 VAL B C 1
ATOM 4001 O O . VAL B 1 135 ? 63.787 28.932 22.419 1.00 17.79 134 VAL B O 1
ATOM 4005 N N . GLU B 1 136 ? 61.815 29.545 23.365 1.00 18.26 135 GLU B N 1
ATOM 4006 C CA . GLU B 1 136 ? 62.088 30.965 23.189 1.00 19.40 135 GLU B CA 1
ATOM 4007 C C . GLU B 1 136 ? 63.329 31.392 23.964 1.00 21.63 135 GLU B C 1
ATOM 4008 O O . GLU B 1 136 ? 64.133 32.176 23.459 1.00 20.01 135 GLU B O 1
ATOM 4014 N N . GLU B 1 137 ? 63.494 30.889 25.186 1.00 18.37 136 GLU B N 1
ATOM 4015 C CA . GLU B 1 137 ? 64.678 31.216 26.007 1.00 18.06 136 GLU B CA 1
ATOM 4016 C C . GLU B 1 137 ? 65.955 30.749 25.343 1.00 16.71 136 GLU B C 1
ATOM 4017 O O . GLU B 1 137 ? 66.971 31.430 25.463 1.00 17.91 136 GLU B O 1
ATOM 4023 N N . CYS B 1 138 ? 65.920 29.613 24.659 1.00 17.36 137 CYS B N 1
ATOM 4024 C CA . CYS B 1 138 ? 67.112 29.171 23.897 1.00 18.19 137 CYS B CA 1
ATOM 4025 C C . CYS B 1 138 ? 67.460 30.158 22.800 1.00 18.74 137 CYS B C 1
ATOM 4026 O O . CYS B 1 138 ? 68.645 30.464 22.560 1.00 15.77 137 CYS B O 1
ATOM 4029 N N . ALA B 1 139 ? 66.447 30.611 22.081 1.00 18.99 138 ALA B N 1
ATOM 4030 C CA . ALA B 1 139 ? 66.673 31.622 21.018 1.00 20.41 138 ALA B CA 1
ATOM 4031 C C . ALA B 1 139 ? 67.277 32.913 21.595 1.00 19.01 138 ALA B C 1
ATOM 4032 O O . ALA B 1 139 ? 68.257 33.434 21.057 1.00 17.94 138 ALA B O 1
ATOM 4034 N N . ARG B 1 140 ? 66.713 33.418 22.689 1.00 19.79 139 ARG B N 1
ATOM 4035 C CA . ARG B 1 140 ? 67.217 34.622 23.358 1.00 22.98 139 ARG B CA 1
ATOM 4036 C C . ARG B 1 140 ? 68.713 34.484 23.740 1.00 22.73 139 ARG B C 1
ATOM 4037 O O . ARG B 1 140 ? 69.556 35.416 23.589 1.00 21.65 139 ARG B O 1
ATOM 4045 N N . ARG B 1 141 ? 69.059 33.290 24.184 1.00 22.07 140 ARG B N 1
ATOM 4046 C CA . ARG B 1 141 ? 70.409 33.006 24.593 1.00 22.95 140 ARG B CA 1
ATOM 4047 C C . ARG B 1 141 ? 71.408 33.135 23.458 1.00 19.86 140 ARG B C 1
ATOM 4048 O O . ARG B 1 141 ? 72.521 33.607 23.661 1.00 21.51 140 ARG B O 1
ATOM 4056 N N . LEU B 1 142 ? 71.011 32.713 22.262 1.00 22.57 141 LEU B N 1
ATOM 4057 C CA . LEU B 1 142 ? 71.930 32.752 21.117 1.00 21.09 141 LEU B CA 1
ATOM 4058 C C . LEU B 1 142 ? 72.026 34.149 20.493 1.00 24.85 141 LEU B C 1
ATOM 4059 O O . LEU B 1 142 ? 72.922 34.407 19.717 1.00 26.02 141 LEU B O 1
ATOM 4064 N N . ASN B 1 143 ? 71.087 35.032 20.822 1.00 20.19 142 ASN B N 1
ATOM 4065 C CA . ASN B 1 143 ? 71.097 36.402 20.342 1.00 22.76 142 ASN B CA 1
ATOM 4066 C C . ASN B 1 143 ? 71.737 37.278 21.430 1.00 22.22 142 ASN B C 1
ATOM 4067 O O . ASN B 1 143 ? 71.048 37.680 22.380 1.00 25.87 142 ASN B O 1
ATOM 4072 N N . ASN B 1 144 ? 73.038 37.563 21.288 1.00 22.01 143 ASN B N 1
ATOM 4073 C CA . ASN B 1 144 ? 73.844 38.313 22.280 1.00 19.98 143 ASN B CA 1
ATOM 4074 C C . ASN B 1 144 ? 74.989 38.962 21.489 1.00 19.54 143 ASN B C 1
ATOM 4075 O O . ASN B 1 144 ? 75.711 38.256 20.803 1.00 16.80 143 ASN B O 1
ATOM 4080 N N . PRO B 1 145 ? 75.146 40.293 21.548 1.00 18.46 144 PRO B N 1
ATOM 4081 C CA . PRO B 1 145 ? 76.253 40.922 20.791 1.00 19.51 144 PRO B CA 1
ATOM 4082 C C . PRO B 1 145 ? 77.641 40.505 21.275 1.00 16.74 144 PRO B C 1
ATOM 4083 O O . PRO B 1 145 ? 78.619 40.680 20.533 1.00 19.63 144 PRO B O 1
ATOM 4087 N N . TRP B 1 146 ? 77.719 39.960 22.496 1.00 18.24 145 TRP B N 1
ATOM 4088 C CA . TRP B 1 146 ? 78.981 39.449 23.032 1.00 16.43 145 TRP B CA 1
ATOM 4089 C C . TRP B 1 146 ? 79.209 37.987 22.605 1.00 16.57 145 TRP B C 1
ATOM 4090 O O . TRP B 1 146 ? 80.269 37.440 22.820 1.00 15.99 145 TRP B O 1
ATOM 4101 N N . GLY B 1 147 ? 78.194 37.363 22.017 1.00 15.19 146 GLY B N 1
ATOM 4102 C CA . GLY B 1 147 ? 78.300 36.009 21.514 1.00 15.46 146 GLY B CA 1
ATOM 4103 C C . GLY B 1 147 ? 78.258 34.990 22.613 1.00 14.85 146 GLY B C 1
ATOM 4104 O O . GLY B 1 147 ? 78.068 35.310 23.788 1.00 12.39 146 GLY B O 1
ATOM 4105 N N . VAL B 1 148 ? 78.431 33.738 22.203 1.00 17.79 147 VAL B N 1
ATOM 4106 C CA . VAL B 1 148 ? 78.438 32.581 23.108 1.00 16.82 147 VAL B CA 1
ATOM 4107 C C . VAL B 1 148 ? 79.563 31.644 22.693 1.00 15.29 147 VAL B C 1
ATOM 4108 O O . VAL B 1 148 ? 80.043 31.707 21.559 1.00 13.90 147 VAL B O 1
ATOM 4112 N N . THR B 1 149 ? 80.011 30.784 23.614 1.00 15.84 148 THR B N 1
ATOM 4113 C CA . THR B 1 149 ? 81.059 29.825 23.271 1.00 13.57 148 THR B CA 1
ATOM 4114 C C . THR B 1 149 ? 80.656 28.897 22.131 1.00 12.36 148 THR B C 1
ATOM 4115 O O . THR B 1 149 ? 79.471 28.720 21.811 1.00 12.36 148 THR B O 1
ATOM 4119 N N . THR B 1 150 ? 81.663 28.302 21.498 1.00 12.86 149 THR B N 1
ATOM 4120 C CA . THR B 1 150 ? 81.480 27.293 20.449 1.00 12.64 149 THR B CA 1
ATOM 4121 C C . THR B 1 150 ? 80.588 26.140 20.983 1.00 11.77 149 THR B C 1
ATOM 4122 O O . THR B 1 150 ? 79.633 25.722 20.332 1.00 12.59 149 THR B O 1
ATOM 4126 N N . GLY B 1 151 ? 80.913 25.659 22.170 1.00 12.25 150 GLY B N 1
ATOM 4127 C CA . GLY B 1 151 ? 80.185 24.545 22.777 1.00 13.23 150 GLY B CA 1
ATOM 4128 C C . GLY B 1 151 ? 78.797 24.980 23.194 1.00 13.40 150 GLY B C 1
ATOM 4129 O O . GLY B 1 151 ? 77.844 24.180 23.081 1.00 12.06 150 GLY B O 1
ATOM 4130 N N . HIS B 1 152 ? 78.650 26.219 23.664 1.00 11.36 151 HIS B N 1
ATOM 4131 C CA . HIS B 1 152 ? 77.311 26.718 24.060 1.00 11.63 151 HIS B CA 1
ATOM 4132 C C . HIS B 1 152 ? 76.360 26.878 22.903 1.00 11.56 151 HIS B C 1
ATOM 4133 O O . HIS B 1 152 ? 75.168 26.484 23.016 1.00 11.85 151 HIS B O 1
ATOM 4140 N N . ARG B 1 153 ? 76.847 27.376 21.755 1.00 13.19 152 ARG B N 1
ATOM 4141 C CA . ARG B 1 153 ? 76.011 27.432 20.549 1.00 13.89 152 ARG B CA 1
ATOM 4142 C C . ARG B 1 153 ? 75.560 26.044 20.167 1.00 14.04 152 ARG B C 1
ATOM 4143 O O . ARG B 1 153 ? 74.406 25.860 19.811 1.00 12.64 152 ARG B O 1
ATOM 4151 N N . LEU B 1 154 ? 76.481 25.071 20.147 1.00 12.98 153 LEU B N 1
ATOM 4152 C CA . LEU B 1 154 ? 76.100 23.704 19.803 1.00 14.39 153 LEU B CA 1
ATOM 4153 C C . LEU B 1 154 ? 75.017 23.170 20.763 1.00 12.90 153 LEU B C 1
ATOM 4154 O O . LEU B 1 154 ? 73.946 22.723 20.337 1.00 13.50 153 LEU B O 1
ATOM 4159 N N . ALA B 1 155 ? 75.303 23.272 22.049 1.00 13.51 154 ALA B N 1
ATOM 4160 C CA . ALA B 1 155 ? 74.455 22.708 23.100 1.00 11.54 154 ALA B CA 1
ATOM 4161 C C . ALA B 1 155 ? 73.048 23.327 23.105 1.00 12.95 154 ALA B C 1
ATOM 4162 O O . ALA B 1 155 ? 72.051 22.596 23.182 1.00 15.47 154 ALA B O 1
ATOM 4164 N N . VAL B 1 156 ? 72.966 24.647 22.972 1.00 13.58 155 VAL B N 1
ATOM 4165 C CA . VAL B 1 156 ? 71.682 25.369 22.951 1.00 14.78 155 VAL B CA 1
ATOM 4166 C C . VAL B 1 156 ? 70.841 25.028 21.700 1.00 14.65 155 VAL B C 1
ATOM 4167 O O . VAL B 1 156 ? 69.622 24.893 21.781 1.00 16.44 155 VAL B O 1
ATOM 4171 N N . THR B 1 157 ? 71.511 24.828 20.565 1.00 13.18 156 THR B N 1
ATOM 4172 C CA . THR B 1 157 ? 70.873 24.397 19.343 1.00 14.55 156 THR B CA 1
ATOM 4173 C C . THR B 1 157 ? 70.236 23.002 19.525 1.00 14.59 156 THR B C 1
ATOM 4174 O O . THR B 1 157 ? 69.081 22.776 19.164 1.00 13.75 156 THR B O 1
ATOM 4178 N N . LEU B 1 158 ? 70.989 22.066 20.077 1.00 14.51 157 LEU B N 1
ATOM 4179 C CA . LEU B 1 158 ? 70.482 20.713 20.343 1.00 13.21 157 LEU B CA 1
ATOM 4180 C C . LEU B 1 158 ? 69.333 20.742 21.353 1.00 16.46 157 LEU B C 1
ATOM 4181 O O . LEU B 1 158 ? 68.282 20.147 21.125 1.00 15.44 157 LEU B O 1
ATOM 4186 N N . GLN B 1 159 ? 69.494 21.558 22.392 1.00 14.28 158 GLN B N 1
ATOM 4187 C CA . GLN B 1 159 ? 68.548 21.687 23.480 1.00 13.36 158 GLN B CA 1
ATOM 4188 C C . GLN B 1 159 ? 67.262 22.280 22.974 1.00 16.39 158 GLN B C 1
ATOM 4189 O O . GLN B 1 159 ? 66.193 21.860 23.389 1.00 16.25 158 GLN B O 1
ATOM 4195 N N . SER B 1 160 ? 67.341 23.250 22.057 1.00 14.64 159 SER B N 1
ATOM 4196 C CA . SER B 1 160 ? 66.104 23.830 21.546 1.00 17.69 159 SER B CA 1
ATOM 4197 C C . SER B 1 160 ? 65.262 22.750 20.848 1.00 15.43 159 SER B C 1
ATOM 4198 O O . SER B 1 160 ? 64.032 22.717 20.983 1.00 18.55 159 SER B O 1
ATOM 4209 N N . ALA B 1 162 ? 65.509 19.485 21.543 1.00 16.15 161 ALA B N 1
ATOM 4210 C CA . ALA B 1 162 ? 65.087 18.562 22.586 1.00 15.53 161 ALA B CA 1
ATOM 4211 C C . ALA B 1 162 ? 63.853 19.059 23.369 1.00 16.22 161 ALA B C 1
ATOM 4212 O O . ALA B 1 162 ? 62.950 18.266 23.686 1.00 16.65 161 ALA B O 1
ATOM 4214 N N . HIS B 1 163 ? 63.804 20.352 23.667 1.00 14.81 162 HIS B N 1
ATOM 4215 C CA . HIS B 1 163 ? 62.680 20.955 24.392 1.00 14.54 162 HIS B CA 1
ATOM 4216 C C . HIS B 1 163 ? 61.315 20.770 23.694 1.00 18.34 162 HIS B C 1
ATOM 4217 O O . HIS B 1 163 ? 60.276 20.767 24.351 1.00 18.26 162 HIS B O 1
ATOM 4224 N N . ARG B 1 164 ? 61.348 20.600 22.372 1.00 18.11 163 ARG B N 1
ATOM 4225 C CA . ARG B 1 164 ? 60.151 20.403 21.571 1.00 18.34 163 ARG B CA 1
ATOM 4226 C C . ARG B 1 164 ? 59.553 19.012 21.699 1.00 19.43 163 ARG B C 1
ATOM 4227 O O . ARG B 1 164 ? 58.390 18.837 21.348 1.00 21.41 163 ARG B O 1
ATOM 4235 N N . ALA B 1 165 ? 60.335 18.037 22.209 1.00 20.32 164 ALA B N 1
ATOM 4236 C CA . ALA B 1 165 ? 59.898 16.659 22.376 1.00 16.95 164 ALA B CA 1
ATOM 4237 C C . ALA B 1 165 ? 59.398 16.360 23.785 1.00 18.22 164 ALA B C 1
ATOM 4238 O O . ALA B 1 165 ? 59.748 17.024 24.783 1.00 16.71 164 ALA B O 1
ATOM 4240 N N . ASP B 1 166 ? 58.593 15.307 23.849 1.00 19.81 165 ASP B N 1
ATOM 4241 C CA . ASP B 1 166 ? 58.058 14.780 25.140 1.00 18.07 165 ASP B CA 1
ATOM 4242 C C . ASP B 1 166 ? 59.084 13.820 25.773 1.00 17.25 165 ASP B C 1
ATOM 4243 O O . ASP B 1 166 ? 59.114 13.646 26.996 1.00 19.16 165 ASP B O 1
ATOM 4248 N N . ILE B 1 167 ? 59.913 13.204 24.928 1.00 15.82 166 ILE B N 1
ATOM 4249 C CA . ILE B 1 167 ? 60.928 12.219 25.354 1.00 15.19 166 ILE B CA 1
ATOM 4250 C C . ILE B 1 167 ? 62.249 12.531 24.667 1.00 16.02 166 ILE B C 1
ATOM 4251 O O . ILE B 1 167 ? 62.285 12.676 23.421 1.00 16.73 166 ILE B O 1
ATOM 4256 N N . VAL B 1 168 ? 63.310 12.609 25.473 1.00 16.58 167 VAL B N 1
ATOM 4257 C CA . VAL B 1 168 ? 64.662 12.903 25.005 1.00 16.87 167 VAL B CA 1
ATOM 4258 C C . VAL B 1 168 ? 65.559 11.744 25.358 1.00 15.73 167 VAL B C 1
ATOM 4259 O O . VAL B 1 168 ? 65.600 11.320 26.535 1.00 15.40 167 VAL B O 1
ATOM 4263 N N . LEU B 1 169 ? 66.236 11.174 24.367 1.00 14.09 168 LEU B N 1
ATOM 4264 C CA . LEU B 1 169 ? 67.200 10.094 24.648 1.00 14.74 168 LEU B CA 1
ATOM 4265 C C . LEU B 1 169 ? 68.581 10.583 24.149 1.00 15.66 168 LEU B C 1
ATOM 4266 O O . LEU B 1 169 ? 68.759 10.798 22.942 1.00 15.80 168 LEU B O 1
ATOM 4271 N N . ASP B 1 170 ? 69.540 10.706 25.073 1.00 16.35 169 ASP B N 1
ATOM 4272 C CA . ASP B 1 170 ? 70.906 11.164 24.757 1.00 14.52 169 ASP B CA 1
ATOM 4273 C C . ASP B 1 170 ? 71.807 9.937 24.767 1.00 15.02 169 ASP B C 1
ATOM 4274 O O . ASP B 1 170 ? 71.982 9.269 25.792 1.00 13.37 169 ASP B O 1
ATOM 4279 N N . LEU B 1 171 ? 72.334 9.597 23.595 1.00 13.41 170 LEU B N 1
ATOM 4280 C CA . LEU B 1 171 ? 73.161 8.399 23.414 1.00 11.26 170 LEU B CA 1
ATOM 4281 C C . LEU B 1 171 ? 74.656 8.698 23.501 1.00 16.03 170 LEU B C 1
ATOM 4282 O O . LEU B 1 171 ? 75.235 9.405 22.646 1.00 13.26 170 LEU B O 1
ATOM 4287 N N . HIS B 1 172 ? 75.244 8.103 24.527 1.00 13.26 171 HIS B N 1
ATOM 4288 C CA . HIS B 1 172 ? 76.654 8.195 24.861 1.00 13.71 171 HIS B CA 1
ATOM 4289 C C . HIS B 1 172 ? 77.275 6.823 24.957 1.00 14.83 171 HIS B C 1
ATOM 4290 O O . HIS B 1 172 ? 76.595 5.783 24.771 1.00 14.11 171 HIS B O 1
ATOM 4297 N N . THR B 1 173 ? 78.580 6.822 25.207 1.00 11.41 172 THR B N 1
ATOM 4298 C CA . THR B 1 173 ? 79.289 5.625 25.631 1.00 14.07 172 THR B CA 1
ATOM 4299 C C . THR B 1 173 ? 80.202 6.011 26.794 1.00 15.16 172 THR B C 1
ATOM 4300 O O . THR B 1 173 ? 80.439 7.206 27.051 1.00 13.84 172 THR B O 1
ATOM 4304 N N . GLY B 1 174 ? 80.707 5.016 27.509 1.00 14.43 173 GLY B N 1
ATOM 4305 C CA . GLY B 1 174 ? 81.738 5.235 28.490 1.00 14.69 173 GLY B CA 1
ATOM 4306 C C . GLY B 1 174 ? 83.087 4.970 27.818 1.00 14.19 173 GLY B C 1
ATOM 4307 O O . GLY B 1 174 ? 83.157 4.814 26.620 1.00 13.93 173 GLY B O 1
ATOM 4308 N N . PRO B 1 175 ? 84.190 4.945 28.594 1.00 13.81 174 PRO B N 1
ATOM 4309 C CA . PRO B 1 175 ? 85.532 4.693 28.011 1.00 12.24 174 PRO B CA 1
ATOM 4310 C C . PRO B 1 175 ? 85.669 3.191 27.717 1.00 15.24 174 PRO B C 1
ATOM 4311 O O . PRO B 1 175 ? 85.415 2.757 26.591 1.00 14.06 174 PRO B O 1
ATOM 4315 N N A LYS B 1 176 ? 86.138 2.428 28.706 0.50 15.59 175 LYS B N 1
ATOM 4316 N N B LYS B 1 176 ? 86.147 2.425 28.695 0.50 16.21 175 LYS B N 1
ATOM 4317 C CA A LYS B 1 176 ? 86.075 0.963 28.667 0.50 15.32 175 LYS B CA 1
ATOM 4318 C CA B LYS B 1 176 ? 86.059 0.965 28.630 0.50 15.56 175 LYS B CA 1
ATOM 4319 C C A LYS B 1 176 ? 84.936 0.796 29.654 0.50 13.66 175 LYS B C 1
ATOM 4320 C C B LYS B 1 176 ? 84.944 0.784 29.643 0.50 13.91 175 LYS B C 1
ATOM 4321 O O A LYS B 1 176 ? 85.120 1.075 30.829 0.50 13.18 175 LYS B O 1
ATOM 4322 O O B LYS B 1 176 ? 85.158 1.032 30.821 0.50 13.44 175 LYS B O 1
ATOM 4333 N N . SER B 1 177 ? 83.752 0.441 29.161 1.00 14.01 176 SER B N 1
ATOM 4334 C CA . SER B 1 177 ? 82.568 0.452 29.960 1.00 13.92 176 SER B CA 1
ATOM 4335 C C . SER B 1 177 ? 81.495 -0.581 29.635 1.00 14.28 176 SER B C 1
ATOM 4336 O O . SER B 1 177 ? 81.357 -1.018 28.496 1.00 14.03 176 SER B O 1
ATOM 4339 N N . CYS B 1 178 ? 80.709 -0.947 30.643 1.00 15.69 177 CYS B N 1
ATOM 4340 C CA . CYS B 1 178 ? 79.513 -1.762 30.417 1.00 15.64 177 CYS B CA 1
ATOM 4341 C C . CYS B 1 178 ? 78.394 -0.788 30.062 1.00 16.77 177 CYS B C 1
ATOM 4342 O O . CYS B 1 178 ? 78.550 0.454 30.155 1.00 16.10 177 CYS B O 1
ATOM 4345 N N . LYS B 1 179 ? 77.273 -1.340 29.615 1.00 16.65 178 LYS B N 1
ATOM 4346 C CA . LYS B 1 179 ? 76.094 -0.561 29.342 1.00 16.65 178 LYS B CA 1
ATOM 4347 C C . LYS B 1 179 ? 75.443 -0.128 30.651 1.00 16.63 178 LYS B C 1
ATOM 4348 O O . LYS B 1 179 ? 75.220 -0.944 31.572 1.00 18.70 178 LYS B O 1
ATOM 4354 N N . HIS B 1 180 ? 75.176 1.172 30.726 1.00 15.61 179 HIS B N 1
ATOM 4355 C CA . HIS B 1 180 ? 74.505 1.764 31.854 1.00 16.70 179 HIS B CA 1
ATOM 4356 C C . HIS B 1 180 ? 73.571 2.893 31.423 1.00 18.03 179 HIS B C 1
ATOM 4357 O O . HIS B 1 180 ? 73.660 3.398 30.306 1.00 17.60 179 HIS B O 1
ATOM 4364 N N . LEU B 1 181 ? 72.705 3.279 32.347 1.00 17.37 180 LEU B N 1
ATOM 4365 C CA . LEU B 1 181 ? 71.644 4.248 32.113 1.00 16.51 180 LEU B CA 1
ATOM 4366 C C . LEU B 1 181 ? 71.556 5.259 33.222 1.00 17.65 180 LEU B C 1
ATOM 4367 O O . LEU B 1 181 ? 71.682 4.917 34.388 1.00 15.73 180 LEU B O 1
ATOM 4372 N N . TYR B 1 182 ? 71.357 6.519 32.842 1.00 16.08 181 TYR B N 1
ATOM 4373 C CA . TYR B 1 182 ? 71.047 7.575 33.776 1.00 16.14 181 TYR B CA 1
ATOM 4374 C C . TYR B 1 182 ? 69.548 7.830 33.609 1.00 19.65 181 TYR B C 1
ATOM 4375 O O . TYR B 1 182 ? 69.050 8.091 32.486 1.00 18.06 181 TYR B O 1
ATOM 4384 N N . CYS B 1 183 ? 68.840 7.771 34.723 1.00 17.73 182 CYS B N 1
ATOM 4385 C CA . CYS B 1 183 ? 67.394 7.862 34.744 1.00 19.83 182 CYS B CA 1
ATOM 4386 C C . CYS B 1 183 ? 66.958 8.735 35.905 1.00 19.95 182 CYS B C 1
ATOM 4387 O O . CYS B 1 183 ? 67.414 8.543 37.029 1.00 20.56 182 CYS B O 1
ATOM 4390 N N . PRO B 1 184 ? 66.125 9.747 35.651 1.00 18.57 183 PRO B N 1
ATOM 4391 C CA . PRO B 1 184 ? 65.702 10.587 36.779 1.00 18.79 183 PRO B CA 1
ATOM 4392 C C . PRO B 1 184 ? 64.830 9.783 37.768 1.00 18.70 183 PRO B C 1
ATOM 4393 O O . PRO B 1 184 ? 64.061 8.919 37.341 1.00 17.90 183 PRO B O 1
ATOM 4397 N N . GLU B 1 185 ? 64.943 10.113 39.045 1.00 21.17 184 GLU B N 1
ATOM 4398 C CA . GLU B 1 185 ? 64.168 9.442 40.108 1.00 21.04 184 GLU B CA 1
ATOM 4399 C C . GLU B 1 185 ? 62.677 9.430 39.871 1.00 23.25 184 GLU B C 1
ATOM 4400 O O . GLU B 1 185 ? 61.993 8.497 40.311 1.00 23.32 184 GLU B O 1
ATOM 4406 N N . TYR B 1 186 ? 62.155 10.449 39.189 1.00 20.32 185 TYR B N 1
ATOM 4407 C CA . TYR B 1 186 ? 60.703 10.506 38.925 1.00 20.76 185 TYR B CA 1
ATOM 4408 C C . TYR B 1 186 ? 60.186 9.478 37.915 1.00 20.95 185 TYR B C 1
ATOM 4409 O O . TYR B 1 186 ? 58.969 9.298 37.783 1.00 23.37 185 TYR B O 1
ATOM 4418 N N . GLU B 1 187 ? 61.069 8.811 37.183 1.00 21.71 186 GLU B N 1
ATOM 4419 C CA . GLU B 1 187 ? 60.629 7.804 36.219 1.00 23.54 186 GLU B CA 1
ATOM 4420 C C . GLU B 1 187 ? 61.541 6.593 36.308 1.00 21.75 186 GLU B C 1
ATOM 4421 O O . GLU B 1 187 ? 62.097 6.098 35.331 1.00 19.75 186 GLU B O 1
ATOM 4427 N N . ARG B 1 188 ? 61.662 6.073 37.517 1.00 22.19 187 ARG B N 1
ATOM 4428 C CA . ARG B 1 188 ? 62.449 4.853 37.738 1.00 22.27 187 ARG B CA 1
ATOM 4429 C C . ARG B 1 188 ? 61.973 3.664 36.907 1.00 18.98 187 ARG B C 1
ATOM 4430 O O . ARG B 1 188 ? 62.772 2.772 36.527 1.00 22.44 187 ARG B O 1
ATOM 4438 N N . SER B 1 189 ? 60.674 3.663 36.594 1.00 22.51 188 SER B N 1
ATOM 4439 C CA . SER B 1 189 ? 60.048 2.640 35.745 1.00 23.01 188 SER B CA 1
ATOM 4440 C C . SER B 1 189 ? 60.627 2.513 34.349 1.00 22.32 188 SER B C 1
ATOM 4441 O O . SER B 1 189 ? 60.572 1.441 33.736 1.00 21.35 188 SER B O 1
ATOM 4444 N N . ALA B 1 190 ? 61.192 3.596 33.827 1.00 23.45 189 ALA B N 1
ATOM 4445 C CA . ALA B 1 190 ? 61.807 3.570 32.500 1.00 19.65 189 ALA B CA 1
ATOM 4446 C C . ALA B 1 190 ? 62.858 2.490 32.303 1.00 18.91 189 ALA B C 1
ATOM 4447 O O . ALA B 1 190 ? 62.946 1.868 31.239 1.00 20.70 189 ALA B O 1
ATOM 4449 N N . ALA B 1 191 ? 63.656 2.279 33.345 1.00 20.75 190 ALA B N 1
ATOM 4450 C CA . ALA B 1 191 ? 64.767 1.337 33.340 1.00 21.25 190 ALA B CA 1
ATOM 4451 C C . ALA B 1 191 ? 64.405 -0.087 32.946 1.00 22.84 190 ALA B C 1
ATOM 4452 O O . ALA B 1 191 ? 65.201 -0.783 32.325 1.00 23.87 190 ALA B O 1
ATOM 4454 N N A GLN B 1 192 ? 63.197 -0.532 33.272 0.50 23.99 191 GLN B N 1
ATOM 4455 N N B GLN B 1 192 ? 63.164 -0.478 33.254 0.50 23.74 191 GLN B N 1
ATOM 4456 C CA A GLN B 1 192 ? 62.802 -1.901 32.938 0.50 23.34 191 GLN B CA 1
ATOM 4457 C CA B GLN B 1 192 ? 62.648 -1.819 32.964 0.50 23.16 191 GLN B CA 1
ATOM 4458 C C A GLN B 1 192 ? 62.576 -2.167 31.454 0.50 22.28 191 GLN B C 1
ATOM 4459 C C B GLN B 1 192 ? 62.512 -2.145 31.484 0.50 21.97 191 GLN B C 1
ATOM 4460 O O A GLN B 1 192 ? 62.506 -3.325 31.061 0.50 23.91 191 GLN B O 1
ATOM 4461 O O B GLN B 1 192 ? 62.462 -3.313 31.124 0.50 23.43 191 GLN B O 1
ATOM 4472 N N . TYR B 1 193 ? 62.454 -1.121 30.632 1.00 21.42 192 TYR B N 1
ATOM 4473 C CA . TYR B 1 193 ? 62.208 -1.307 29.197 1.00 20.11 192 TYR B CA 1
ATOM 4474 C C . TYR B 1 193 ? 63.452 -1.420 28.340 1.00 22.37 192 TYR B C 1
ATOM 4475 O O . TYR B 1 193 ? 63.449 -2.137 27.333 1.00 20.75 192 TYR B O 1
ATOM 4484 N N . PHE B 1 194 ? 64.502 -0.700 28.736 1.00 21.09 193 PHE B N 1
ATOM 4485 C CA . PHE B 1 194 ? 65.775 -0.719 27.993 1.00 21.25 193 PHE B CA 1
ATOM 4486 C C . PHE B 1 194 ? 66.503 -2.023 28.275 1.00 21.02 193 PHE B C 1
ATOM 4487 O O . PHE B 1 194 ? 66.124 -2.749 29.192 1.00 21.90 193 PHE B O 1
ATOM 4495 N N A SER B 1 195 ? 67.533 -2.311 27.483 0.50 19.78 194 SER B N 1
ATOM 4496 N N B SER B 1 195 ? 67.530 -2.314 27.476 0.50 19.79 194 SER B N 1
ATOM 4497 C CA A SER B 1 195 ? 68.343 -3.512 27.637 0.50 20.35 194 SER B CA 1
ATOM 4498 C CA B SER B 1 195 ? 68.351 -3.511 27.625 0.50 20.36 194 SER B CA 1
ATOM 4499 C C A SER B 1 195 ? 69.690 -3.143 28.263 0.50 20.55 194 SER B C 1
ATOM 4500 C C B SER B 1 195 ? 69.693 -3.139 28.262 0.50 20.54 194 SER B C 1
ATOM 4501 O O A SER B 1 195 ? 70.772 -3.391 27.696 0.50 21.59 194 SER B O 1
ATOM 4502 O O B SER B 1 195 ? 70.778 -3.381 27.698 0.50 21.54 194 SER B O 1
ATOM 4507 N N . ILE B 1 196 ? 69.605 -2.563 29.449 1.00 19.22 195 ILE B N 1
ATOM 4508 C CA . ILE B 1 196 ? 70.741 -2.062 30.154 1.00 18.72 195 ILE B CA 1
ATOM 4509 C C . ILE B 1 196 ? 70.755 -2.559 31.614 1.00 20.04 195 ILE B C 1
ATOM 4510 O O . ILE B 1 196 ? 69.848 -2.242 32.392 1.00 20.44 195 ILE B O 1
ATOM 4515 N N . PRO B 1 197 ? 71.797 -3.296 31.990 1.00 20.55 196 PRO B N 1
ATOM 4516 C CA . PRO B 1 197 ? 71.838 -3.931 33.333 1.00 18.79 196 PRO B CA 1
ATOM 4517 C C . PRO B 1 197 ? 71.998 -3.037 34.544 1.00 20.02 196 PRO B C 1
ATOM 4518 O O . PRO B 1 197 ? 71.555 -3.413 35.638 1.00 18.77 196 PRO B O 1
ATOM 4522 N N . TYR B 1 198 ? 72.608 -1.863 34.374 1.00 14.83 197 TYR B N 1
ATOM 4523 C CA . TYR B 1 198 ? 72.824 -0.964 35.489 1.00 15.75 197 TYR B CA 1
ATOM 4524 C C . TYR B 1 198 ? 72.303 0.447 35.223 1.00 18.66 197 TYR B C 1
ATOM 4525 O O . TYR B 1 198 ? 72.630 1.055 34.200 1.00 18.43 197 TYR B O 1
ATOM 4534 N N . THR B 1 199 ? 71.508 0.952 36.169 1.00 17.92 198 THR B N 1
ATOM 4535 C CA . THR B 1 199 ? 70.913 2.262 36.120 1.00 17.88 198 THR B CA 1
ATOM 4536 C C . THR B 1 199 ? 71.229 3.119 37.338 1.00 17.30 198 THR B C 1
ATOM 4537 O O . THR B 1 199 ? 71.116 2.661 38.470 1.00 15.73 198 THR B O 1
ATOM 4541 N N . LEU B 1 200 ? 71.636 4.374 37.088 1.00 16.50 199 LEU B N 1
ATOM 4542 C CA . LEU B 1 200 ? 71.869 5.380 38.085 1.00 16.31 199 LEU B CA 1
ATOM 4543 C C . LEU B 1 200 ? 70.653 6.259 38.112 1.00 19.69 199 LEU B C 1
ATOM 4544 O O . LEU B 1 200 ? 70.270 6.827 37.074 1.00 16.90 199 LEU B O 1
ATOM 4549 N N . LEU B 1 201 ? 70.047 6.380 39.297 1.00 18.06 200 LEU B N 1
ATOM 4550 C CA . LEU B 1 201 ? 68.841 7.220 39.489 1.00 18.67 200 LEU B CA 1
ATOM 4551 C C . LEU B 1 201 ? 69.332 8.573 39.932 1.00 18.84 200 LEU B C 1
ATOM 4552 O O . LEU B 1 201 ? 70.058 8.697 40.912 1.00 18.86 200 LEU B O 1
ATOM 4557 N N . ILE B 1 202 ? 68.943 9.615 39.203 1.00 19.51 201 ILE B N 1
ATOM 4558 C CA . ILE B 1 202 ? 69.528 10.914 39.447 1.00 17.92 201 ILE B CA 1
ATOM 4559 C C . ILE B 1 202 ? 68.461 11.931 39.901 1.00 18.17 201 ILE B C 1
ATOM 4560 O O . ILE B 1 202 ? 67.286 11.832 39.527 1.00 19.60 201 ILE B O 1
ATOM 4565 N N . PRO B 1 203 ? 68.855 12.899 40.716 1.00 19.67 202 PRO B N 1
ATOM 4566 C CA . PRO B 1 203 ? 67.917 13.845 41.294 1.00 20.66 202 PRO B CA 1
ATOM 4567 C C . PRO B 1 203 ? 67.625 15.085 40.448 1.00 18.98 202 PRO B C 1
ATOM 4568 O O . PRO B 1 203 ? 68.226 15.282 39.382 1.00 21.11 202 PRO B O 1
ATOM 4572 N N . ASN B 1 204 ? 66.763 15.944 40.985 1.00 19.81 203 ASN B N 1
ATOM 4573 C CA . ASN B 1 204 ? 66.365 17.169 40.324 1.00 19.57 203 ASN B CA 1
ATOM 4574 C C . ASN B 1 204 ? 67.446 18.208 40.543 1.00 18.64 203 ASN B C 1
ATOM 4575 O O . ASN B 1 204 ? 67.349 19.043 41.438 1.00 20.42 203 ASN B O 1
ATOM 4580 N N . SER B 1 205 ? 68.484 18.137 39.719 1.00 16.62 204 SER B N 1
ATOM 4581 C CA . SER B 1 205 ? 69.612 19.045 39.838 1.00 18.13 204 SER B CA 1
ATOM 4582 C C . SER B 1 205 ? 70.212 19.262 38.455 1.00 17.03 204 SER B C 1
ATOM 4583 O O . SER B 1 205 ? 70.396 18.317 37.730 1.00 16.99 204 SER B O 1
ATOM 4586 N N . PHE B 1 206 ? 70.568 20.504 38.133 1.00 19.03 205 PHE B N 1
ATOM 4587 C CA . PHE B 1 206 ? 71.186 20.830 36.849 1.00 16.73 205 PHE B CA 1
ATOM 4588 C C . PHE B 1 206 ? 72.686 20.831 37.011 1.00 18.64 205 PHE B C 1
ATOM 4589 O O . PHE B 1 206 ? 73.211 21.548 37.856 1.00 18.64 205 PHE B O 1
ATOM 4597 N N . GLY B 1 207 ? 73.368 20.039 36.213 1.00 19.92 206 GLY B N 1
ATOM 4598 C CA . GLY B 1 207 ? 74.831 19.960 36.238 1.00 22.20 206 GLY B CA 1
ATOM 4599 C C . GLY B 1 207 ? 75.481 20.147 34.868 1.00 22.63 206 GLY B C 1
ATOM 4600 O O . GLY B 1 207 ? 76.583 19.681 34.633 1.00 26.84 206 GLY B O 1
ATOM 4601 N N . GLY B 1 208 ? 74.770 20.790 33.958 1.00 20.65 207 GLY B N 1
ATOM 4602 C CA . GLY B 1 208 ? 75.317 21.151 32.648 1.00 17.91 207 GLY B CA 1
ATOM 4603 C C . GLY B 1 208 ? 75.039 20.215 31.510 1.00 16.92 207 GLY B C 1
ATOM 4604 O O . GLY B 1 208 ? 75.318 20.578 30.370 1.00 13.50 207 GLY B O 1
ATOM 4605 N N . ALA B 1 209 ? 74.482 19.032 31.778 1.00 13.77 208 ALA B N 1
ATOM 4606 C CA . ALA B 1 209 ? 74.279 18.001 30.745 1.00 12.00 208 ALA B CA 1
ATOM 4607 C C . ALA B 1 209 ? 72.893 18.071 30.068 1.00 13.36 208 ALA B C 1
ATOM 4608 O O . ALA B 1 209 ? 71.969 18.691 30.603 1.00 14.54 208 ALA B O 1
ATOM 4618 N N . ASP B 1 211 ? 70.400 15.802 29.589 1.00 14.41 210 ASP B N 1
ATOM 4619 C CA . ASP B 1 211 ? 69.221 15.233 30.239 1.00 16.18 210 ASP B CA 1
ATOM 4620 C C . ASP B 1 211 ? 68.652 16.161 31.297 1.00 15.65 210 ASP B C 1
ATOM 4621 O O . ASP B 1 211 ? 67.456 16.478 31.287 1.00 17.45 210 ASP B O 1
ATOM 4626 N N . GLU B 1 212 ? 69.551 16.667 32.125 1.00 16.71 211 GLU B N 1
ATOM 4627 C CA . GLU B 1 212 ? 69.238 17.650 33.161 1.00 15.06 211 GLU B CA 1
ATOM 4628 C C . GLU B 1 212 ? 68.621 18.906 32.549 1.00 15.50 211 GLU B C 1
ATOM 4629 O O . GLU B 1 212 ? 67.615 19.430 33.038 1.00 12.62 211 GLU B O 1
ATOM 4635 N N . ALA B 1 213 ? 69.263 19.427 31.497 1.00 15.78 212 ALA B N 1
ATOM 4636 C CA . ALA B 1 213 ? 68.761 20.614 30.789 1.00 13.49 212 ALA B CA 1
ATOM 4637 C C . ALA B 1 213 ? 67.292 20.424 30.358 1.00 13.34 212 ALA B C 1
ATOM 4638 O O . ALA B 1 213 ? 66.483 21.344 30.470 1.00 16.28 212 ALA B O 1
ATOM 4640 N N . ALA B 1 214 ? 66.983 19.214 29.892 1.00 14.69 213 ALA B N 1
ATOM 4641 C CA . ALA B 1 214 ? 65.654 18.863 29.372 1.00 14.74 213 ALA B CA 1
ATOM 4642 C C . ALA B 1 214 ? 64.644 18.620 30.473 1.00 18.62 213 ALA B C 1
ATOM 4643 O O . ALA B 1 214 ? 63.467 19.028 30.348 1.00 18.18 213 ALA B O 1
ATOM 4645 N N . PHE B 1 215 ? 65.065 17.929 31.532 1.00 18.37 214 PHE B N 1
ATOM 4646 C CA . PHE B 1 215 ? 64.093 17.571 32.573 1.00 19.28 214 PHE B CA 1
ATOM 4647 C C . PHE B 1 215 ? 63.978 18.540 33.739 1.00 17.11 214 PHE B C 1
ATOM 4648 O O . PHE B 1 215 ? 62.914 18.650 34.307 1.00 17.43 214 PHE B O 1
ATOM 4656 N N . VAL B 1 216 ? 65.027 19.281 34.065 1.00 18.27 215 VAL B N 1
ATOM 4657 C CA . VAL B 1 216 ? 64.969 20.152 35.266 1.00 18.24 215 VAL B CA 1
ATOM 4658 C C . VAL B 1 216 ? 63.800 21.167 35.253 1.00 21.61 215 VAL B C 1
ATOM 4659 O O . VAL B 1 216 ? 63.091 21.281 36.236 1.00 18.99 215 VAL B O 1
ATOM 4663 N N . PRO B 1 217 ? 63.579 21.885 34.130 1.00 18.84 216 PRO B N 1
ATOM 4664 C CA . PRO B 1 217 ? 62.475 22.837 34.150 1.00 17.59 216 PRO B CA 1
ATOM 4665 C C . PRO B 1 217 ? 61.100 22.197 34.424 1.00 16.05 216 PRO B C 1
ATOM 4666 O O . PRO B 1 217 ? 60.284 22.742 35.164 1.00 18.74 216 PRO B O 1
ATOM 4670 N N . TRP B 1 218 ? 60.860 21.047 33.824 1.00 17.02 217 TRP B N 1
ATOM 4671 C CA . TRP B 1 218 ? 59.585 20.343 33.967 1.00 17.77 217 TRP B CA 1
ATOM 4672 C C . TRP B 1 218 ? 59.387 19.699 35.357 1.00 20.07 217 TRP B C 1
ATOM 4673 O O . TRP B 1 218 ? 58.253 19.623 35.876 1.00 19.80 217 TRP B O 1
ATOM 4684 N N . TRP B 1 219 ? 60.489 19.240 35.928 1.00 19.86 218 TRP B N 1
ATOM 4685 C CA . TRP B 1 219 ? 60.473 18.642 37.259 1.00 21.20 218 TRP B CA 1
ATOM 4686 C C . TRP B 1 219 ? 60.213 19.757 38.266 1.00 21.37 218 TRP B C 1
ATOM 4687 O O . TRP B 1 219 ? 59.412 19.621 39.194 1.00 22.38 218 TRP B O 1
ATOM 4698 N N . THR B 1 220 ? 60.890 20.882 38.106 1.00 20.18 219 THR B N 1
ATOM 4699 C CA . THR B 1 220 ? 60.638 22.013 38.955 1.00 20.10 219 THR B CA 1
ATOM 4700 C C . THR B 1 220 ? 59.200 22.507 38.768 1.00 25.02 219 THR B C 1
ATOM 4701 O O . THR B 1 220 ? 58.550 22.831 39.742 1.00 24.76 219 THR B O 1
ATOM 4705 N N . LEU B 1 221 ? 58.689 22.508 37.531 1.00 24.14 220 LEU B N 1
ATOM 4706 C CA . LEU B 1 221 ? 57.305 22.907 37.276 1.00 21.60 220 LEU B CA 1
ATOM 4707 C C . LEU B 1 221 ? 56.317 21.996 38.007 1.00 23.30 220 LEU B C 1
ATOM 4708 O O . LEU B 1 221 ? 55.346 22.501 38.572 1.00 21.98 220 LEU B O 1
ATOM 4713 N N . ALA B 1 222 ? 56.523 20.680 37.914 1.00 21.33 221 ALA B N 1
ATOM 4714 C CA . ALA B 1 222 ? 55.703 19.661 38.605 1.00 23.52 221 ALA B CA 1
ATOM 4715 C C . ALA B 1 222 ? 55.624 19.923 40.133 1.00 25.28 221 ALA B C 1
ATOM 4716 O O . ALA B 1 222 ? 54.540 19.823 40.748 1.00 27.99 221 ALA B O 1
ATOM 4718 N N . GLU B 1 223 ? 56.774 20.241 40.725 1.00 24.85 222 GLU B N 1
ATOM 4719 C CA . GLU B 1 223 ? 56.891 20.546 42.149 1.00 27.14 222 GLU B CA 1
ATOM 4720 C C . GLU B 1 223 ? 56.075 21.796 42.494 1.00 28.87 222 GLU B C 1
ATOM 4721 O O . GLU B 1 223 ? 55.340 21.822 43.486 1.00 27.28 222 GLU B O 1
ATOM 4727 N N . VAL B 1 224 ? 56.225 22.851 41.693 1.00 27.42 223 VAL B N 1
ATOM 4728 C CA . VAL B 1 224 ? 55.487 24.107 41.898 1.00 27.23 223 VAL B CA 1
ATOM 4729 C C . VAL B 1 224 ? 53.987 23.872 41.739 1.00 28.62 223 VAL B C 1
ATOM 4730 O O . VAL B 1 224 ? 53.202 24.269 42.611 1.00 31.72 223 VAL B O 1
ATOM 4734 N N . ALA B 1 225 ? 53.591 23.197 40.660 1.00 26.07 224 ALA B N 1
ATOM 4735 C CA . ALA B 1 225 ? 52.168 22.911 40.420 1.00 27.41 224 ALA B CA 1
ATOM 4736 C C . ALA B 1 225 ? 51.554 22.193 41.624 1.00 30.15 224 ALA B C 1
ATOM 4737 O O . ALA B 1 225 ? 50.551 22.642 42.183 1.00 34.51 224 ALA B O 1
ATOM 4739 N N . SER B 1 226 ? 52.196 21.107 42.034 1.00 30.88 225 SER B N 1
ATOM 4740 C CA . SER B 1 226 ? 51.756 20.292 43.161 1.00 35.04 225 SER B CA 1
ATOM 4741 C C . SER B 1 226 ? 51.645 21.098 44.461 1.00 37.16 225 SER B C 1
ATOM 4742 O O . SER B 1 226 ? 50.701 20.912 45.230 1.00 40.38 225 SER B O 1
ATOM 4745 N N . SER B 1 227 ? 52.583 22.010 44.698 1.00 35.91 226 SER B N 1
ATOM 4746 C CA . SER B 1 227 ? 52.528 22.837 45.882 1.00 39.44 226 SER B CA 1
ATOM 4747 C C . SER B 1 227 ? 51.264 23.702 45.884 1.00 41.01 226 SER B C 1
ATOM 4748 O O . SER B 1 227 ? 50.829 24.134 46.950 1.00 43.40 226 SER B O 1
ATOM 4751 N N . HIS B 1 228 ? 50.704 23.988 44.710 1.00 41.67 227 HIS B N 1
ATOM 4752 C CA . HIS B 1 228 ? 49.446 24.745 44.611 1.00 40.87 227 HIS B CA 1
ATOM 4753 C C . HIS B 1 228 ? 48.263 23.819 44.341 1.00 43.68 227 HIS B C 1
ATOM 4754 O O . HIS B 1 228 ? 47.258 24.223 43.732 1.00 46.48 227 HIS B O 1
ATOM 4761 N N . GLY B 1 229 ? 48.397 22.568 44.772 1.00 42.91 228 GLY B N 1
ATOM 4762 C CA . GLY B 1 229 ? 47.330 21.597 44.655 1.00 43.21 228 GLY B CA 1
ATOM 4763 C C . GLY B 1 229 ? 47.053 21.053 43.284 1.00 43.34 228 GLY B C 1
ATOM 4764 O O . GLY B 1 229 ? 46.029 20.411 43.078 1.00 47.02 228 GLY B O 1
ATOM 4765 N N . ARG B 1 230 ? 47.950 21.287 42.331 1.00 40.61 229 ARG B N 1
ATOM 4766 C CA . ARG B 1 230 ? 47.748 20.772 40.996 1.00 36.78 229 ARG B CA 1
ATOM 4767 C C . ARG B 1 230 ? 48.777 19.685 40.706 1.00 34.84 229 ARG B C 1
ATOM 4768 O O . ARG B 1 230 ? 49.964 19.968 40.626 1.00 35.61 229 ARG B O 1
ATOM 4776 N N . GLU B 1 231 ? 48.320 18.454 40.538 1.00 33.21 230 GLU B N 1
ATOM 4777 C CA . GLU B 1 231 ? 49.230 17.326 40.267 1.00 34.14 230 GLU B CA 1
ATOM 4778 C C . GLU B 1 231 ? 49.463 17.182 38.774 1.00 32.64 230 GLU B C 1
ATOM 4779 O O . GLU B 1 231 ? 48.971 16.251 38.101 1.00 33.39 230 GLU B O 1
ATOM 4785 N N . LEU B 1 232 ? 50.228 18.132 38.254 1.00 30.32 231 LEU B N 1
ATOM 4786 C CA . LEU B 1 232 ? 50.544 18.165 36.832 1.00 25.76 231 LEU B CA 1
ATOM 4787 C C . LEU B 1 232 ? 51.356 16.956 36.420 1.00 25.32 231 LEU B C 1
ATOM 4788 O O . LEU B 1 232 ? 51.036 16.309 35.452 1.00 27.97 231 LEU B O 1
ATOM 4793 N N . GLY B 1 233 ? 52.379 16.600 37.190 1.00 26.29 232 GLY B N 1
ATOM 4794 C CA . GLY B 1 233 ? 53.263 15.486 36.795 1.00 25.21 232 GLY B CA 1
ATOM 4795 C C . GLY B 1 233 ? 54.444 16.084 36.039 1.00 25.33 232 GLY B C 1
ATOM 4796 O O . GLY B 1 233 ? 54.373 17.252 35.611 1.00 22.43 232 GLY B O 1
ATOM 4797 N N . VAL B 1 234 ? 55.531 15.313 35.929 1.00 24.58 233 VAL B N 1
ATOM 4798 C CA . VAL B 1 234 ? 56.753 15.750 35.196 1.00 22.68 233 VAL B CA 1
ATOM 4799 C C . VAL B 1 234 ? 56.463 15.344 33.749 1.00 21.30 233 VAL B C 1
ATOM 4800 O O . VAL B 1 234 ? 56.384 14.160 33.422 1.00 21.19 233 VAL B O 1
ATOM 4804 N N . ARG B 1 235 ? 56.260 16.343 32.897 1.00 21.39 234 ARG B N 1
ATOM 4805 C CA . ARG B 1 235 ? 55.762 16.124 31.535 1.00 21.68 234 ARG B CA 1
ATOM 4806 C C . ARG B 1 235 ? 56.782 15.848 30.419 1.00 22.84 234 ARG B C 1
ATOM 4807 O O . ARG B 1 235 ? 56.441 15.785 29.253 1.00 22.28 234 ARG B O 1
ATOM 4815 N N . VAL B 1 236 ? 58.023 15.629 30.806 1.00 20.99 235 VAL B N 1
ATOM 4816 C CA . VAL B 1 236 ? 59.054 15.235 29.878 1.00 20.85 235 VAL B CA 1
ATOM 4817 C C . VAL B 1 236 ? 59.812 14.071 30.494 1.00 15.98 235 VAL B C 1
ATOM 4818 O O . VAL B 1 236 ? 59.941 14.018 31.707 1.00 18.08 235 VAL B O 1
ATOM 4822 N N . SER B 1 237 ? 60.276 13.156 29.650 1.00 16.83 236 SER B N 1
ATOM 4823 C CA . SER B 1 237 ? 61.200 12.084 30.045 1.00 17.71 236 SER B CA 1
ATOM 4824 C C . SER B 1 237 ? 62.539 12.420 29.370 1.00 18.69 236 SER B C 1
ATOM 4825 O O . SER B 1 237 ? 62.554 12.845 28.215 1.00 18.79 236 SER B O 1
ATOM 4828 N N . ALA B 1 238 ? 63.642 12.261 30.086 1.00 18.93 237 ALA B N 1
ATOM 4829 C CA . ALA B 1 238 ? 64.964 12.541 29.535 1.00 16.62 237 ALA B CA 1
ATOM 4830 C C . ALA B 1 238 ? 65.933 11.575 30.147 1.00 15.86 237 ALA B C 1
ATOM 4831 O O . ALA B 1 238 ? 66.129 11.554 31.376 1.00 18.38 237 ALA B O 1
ATOM 4833 N N . LEU B 1 239 ? 66.484 10.718 29.298 1.00 16.44 238 LEU B N 1
ATOM 4834 C CA . LEU B 1 239 ? 67.369 9.636 29.741 1.00 19.43 238 LEU B CA 1
ATOM 4835 C C . LEU B 1 239 ? 68.678 9.616 28.945 1.00 19.36 238 LEU B C 1
ATOM 4836 O O . LEU B 1 239 ? 68.696 9.984 27.777 1.00 19.06 238 LEU B O 1
ATOM 4841 N N . THR B 1 240 ? 69.765 9.213 29.599 1.00 17.73 239 THR B N 1
ATOM 4842 C CA . THR B 1 240 ? 71.073 9.132 28.951 1.00 16.43 239 THR B CA 1
ATOM 4843 C C . THR B 1 240 ? 71.516 7.697 28.970 1.00 16.37 239 THR B C 1
ATOM 4844 O O . THR B 1 240 ? 71.596 7.118 30.047 1.00 15.28 239 THR B O 1
ATOM 4848 N N . LEU B 1 241 ? 71.757 7.123 27.780 1.00 14.91 240 LEU B N 1
ATOM 4849 C CA . LEU B 1 241 ? 72.189 5.758 27.605 1.00 15.88 240 LEU B CA 1
ATOM 4850 C C . LEU B 1 241 ? 73.701 5.747 27.349 1.00 17.43 240 LEU B C 1
ATOM 4851 O O . LEU B 1 241 ? 74.186 6.394 26.416 1.00 16.30 240 LEU B O 1
ATOM 4856 N N . GLU B 1 242 ? 74.451 5.076 28.221 1.00 15.23 241 GLU B N 1
ATOM 4857 C CA . GLU B 1 242 ? 75.890 4.933 28.071 1.00 15.72 241 GLU B CA 1
ATOM 4858 C C . GLU B 1 242 ? 76.075 3.524 27.551 1.00 15.49 241 GLU B C 1
ATOM 4859 O O . GLU B 1 242 ? 76.192 2.560 28.320 1.00 16.48 241 GLU B O 1
ATOM 4865 N N . LEU B 1 243 ? 76.183 3.407 26.224 1.00 13.34 242 LEU B N 1
ATOM 4866 C CA . LEU B 1 243 ? 76.122 2.112 25.548 1.00 13.37 242 LEU B CA 1
ATOM 4867 C C . LEU B 1 243 ? 77.472 1.458 25.283 1.00 13.63 242 LEU B C 1
ATOM 4868 O O . LEU B 1 243 ? 77.907 1.305 24.142 1.00 19.38 242 LEU B O 1
ATOM 4873 N N . GLY B 1 244 ? 78.151 1.081 26.361 1.00 12.87 243 GLY B N 1
ATOM 4874 C CA . GLY B 1 244 ? 79.364 0.324 26.200 1.00 12.02 243 GLY B CA 1
ATOM 4875 C C . GLY B 1 244 ? 80.536 1.273 26.044 1.00 14.33 243 GLY B C 1
ATOM 4876 O O . GLY B 1 244 ? 80.493 2.405 26.548 1.00 14.24 243 GLY B O 1
ATOM 4877 N N . SER B 1 245 ? 81.541 0.793 25.325 1.00 14.58 244 SER B N 1
ATOM 4878 C CA . SER B 1 245 ? 82.826 1.472 25.204 1.00 15.97 244 SER B CA 1
ATOM 4879 C C . SER B 1 245 ? 82.892 2.436 23.993 1.00 16.69 244 SER B C 1
ATOM 4880 O O . SER B 1 245 ? 82.125 2.331 23.027 1.00 13.48 244 SER B O 1
ATOM 4883 N N . GLN B 1 246 ? 83.828 3.387 24.095 1.00 14.64 245 GLN B N 1
ATOM 4884 C CA . GLN B 1 246 ? 84.065 4.400 23.083 1.00 13.97 245 GLN B CA 1
ATOM 4885 C C . GLN B 1 246 ? 84.963 3.862 21.990 1.00 13.67 245 GLN B C 1
ATOM 4886 O O . GLN B 1 246 ? 85.446 2.741 22.063 1.00 13.45 245 GLN B O 1
ATOM 4892 N N . GLU B 1 247 ? 85.156 4.669 20.956 1.00 13.95 246 GLU B N 1
ATOM 4893 C CA . GLU B 1 247 ? 86.067 4.329 19.879 1.00 14.58 246 GLU B CA 1
ATOM 4894 C C . GLU B 1 247 ? 85.749 2.977 19.231 1.00 16.42 246 GLU B C 1
ATOM 4895 O O . GLU B 1 247 ? 86.647 2.258 18.835 1.00 17.80 246 GLU B O 1
ATOM 4901 N N A ARG B 1 248 ? 84.470 2.650 19.105 0.50 15.47 247 ARG B N 1
ATOM 4902 N N B ARG B 1 248 ? 84.452 2.693 19.108 0.50 14.60 247 ARG B N 1
ATOM 4903 C CA A ARG B 1 248 ? 84.098 1.385 18.479 0.50 15.90 247 ARG B CA 1
ATOM 4904 C CA B ARG B 1 248 ? 83.962 1.385 18.673 0.50 14.96 247 ARG B CA 1
ATOM 4905 C C A ARG B 1 248 ? 82.700 1.442 17.931 0.50 14.57 247 ARG B C 1
ATOM 4906 C C B ARG B 1 248 ? 82.636 1.444 17.950 0.50 13.96 247 ARG B C 1
ATOM 4907 O O A ARG B 1 248 ? 81.820 2.125 18.466 0.50 14.15 247 ARG B O 1
ATOM 4908 O O B ARG B 1 248 ? 81.719 2.147 18.392 0.50 13.39 247 ARG B O 1
ATOM 4923 N N . ILE B 1 249 ? 82.527 0.705 16.847 1.00 15.35 248 ILE B N 1
ATOM 4924 C CA . ILE B 1 249 ? 81.260 0.524 16.154 1.00 15.54 248 ILE B CA 1
ATOM 4925 C C . ILE B 1 249 ? 81.030 -0.995 16.197 1.00 14.81 248 ILE B C 1
ATOM 4926 O O . ILE B 1 249 ? 81.881 -1.749 15.778 1.00 13.94 248 ILE B O 1
ATOM 4931 N N . ASP B 1 250 ? 79.892 -1.429 16.723 1.00 17.55 249 ASP B N 1
ATOM 4932 C CA . ASP B 1 250 ? 79.542 -2.856 16.730 1.00 16.00 249 ASP B CA 1
ATOM 4933 C C . ASP B 1 250 ? 78.084 -2.889 16.325 1.00 16.51 249 ASP B C 1
ATOM 4934 O O . ASP B 1 250 ? 77.215 -2.603 17.124 1.00 17.17 249 ASP B O 1
ATOM 4939 N N . LEU B 1 251 ? 77.817 -3.177 15.050 1.00 17.27 250 LEU B N 1
ATOM 4940 C CA . LEU B 1 251 ? 76.432 -3.131 14.541 1.00 16.78 250 LEU B CA 1
ATOM 4941 C C . LEU B 1 251 ? 75.494 -4.154 15.186 1.00 16.79 250 LEU B C 1
ATOM 4942 O O . LEU B 1 251 ? 74.354 -3.818 15.487 1.00 16.89 250 LEU B O 1
ATOM 4947 N N . ASP B 1 252 ? 75.943 -5.376 15.401 1.00 19.00 251 ASP B N 1
ATOM 4948 C CA . ASP B 1 252 ? 75.090 -6.371 16.153 1.00 21.36 251 ASP B CA 1
ATOM 4949 C C . ASP B 1 252 ? 74.712 -5.907 17.554 1.00 21.00 251 ASP B C 1
ATOM 4950 O O . ASP B 1 252 ? 73.552 -6.003 17.954 1.00 22.27 251 ASP B O 1
ATOM 4955 N N . ASP B 1 253 ? 75.694 -5.397 18.299 1.00 20.06 252 ASP B N 1
ATOM 4956 C CA . ASP B 1 253 ? 75.464 -4.880 19.612 1.00 18.43 252 ASP B CA 1
ATOM 4957 C C . ASP B 1 253 ? 74.541 -3.677 19.535 1.00 18.31 252 ASP B C 1
ATOM 4958 O O . ASP B 1 253 ? 73.668 -3.524 20.378 1.00 17.60 252 ASP B O 1
ATOM 4963 N N . ALA B 1 254 ? 74.749 -2.791 18.545 1.00 17.33 253 ALA B N 1
ATOM 4964 C CA . ALA B 1 254 ? 73.902 -1.630 18.389 1.00 17.49 253 ALA B CA 1
ATOM 4965 C C . ALA B 1 254 ? 72.434 -2.044 18.154 1.00 16.25 253 ALA B C 1
ATOM 4966 O O . ALA B 1 254 ? 71.533 -1.335 18.580 1.00 14.98 253 ALA B O 1
ATOM 4968 N N . LEU B 1 255 ? 72.223 -3.151 17.440 1.00 19.20 254 LEU B N 1
ATOM 4969 C CA . LEU B 1 255 ? 70.850 -3.656 17.186 1.00 19.55 254 LEU B CA 1
ATOM 4970 C C . LEU B 1 255 ? 70.188 -4.017 18.513 1.00 17.39 254 LEU B C 1
ATOM 4971 O O . LEU B 1 255 ? 69.024 -3.704 18.741 1.00 19.49 254 LEU B O 1
ATOM 4976 N N A GLU B 1 256 ? 70.937 -4.643 19.407 0.50 19.79 255 GLU B N 1
ATOM 4977 N N B GLU B 1 256 ? 70.934 -4.670 19.393 0.50 19.09 255 GLU B N 1
ATOM 4978 C CA A GLU B 1 256 ? 70.386 -4.996 20.705 0.50 20.24 255 GLU B CA 1
ATOM 4979 C CA B GLU B 1 256 ? 70.399 -5.000 20.703 0.50 18.81 255 GLU B CA 1
ATOM 4980 C C A GLU B 1 256 ? 69.959 -3.746 21.474 0.50 18.51 255 GLU B C 1
ATOM 4981 C C B GLU B 1 256 ? 69.954 -3.742 21.455 0.50 17.79 255 GLU B C 1
ATOM 4982 O O A GLU B 1 256 ? 68.902 -3.723 22.132 0.50 17.21 255 GLU B O 1
ATOM 4983 O O B GLU B 1 256 ? 68.881 -3.713 22.087 0.50 16.57 255 GLU B O 1
ATOM 4994 N N . ASP B 1 257 ? 70.771 -2.689 21.383 1.00 17.47 256 ASP B N 1
ATOM 4995 C CA . ASP B 1 257 ? 70.458 -1.451 22.055 1.00 16.14 256 ASP B CA 1
ATOM 4996 C C . ASP B 1 257 ? 69.197 -0.864 21.467 1.00 17.25 256 ASP B C 1
ATOM 4997 O O . ASP B 1 257 ? 68.311 -0.396 22.190 1.00 17.97 256 ASP B O 1
ATOM 5002 N N . ALA B 1 258 ? 69.139 -0.863 20.145 1.00 16.77 257 ALA B N 1
ATOM 5003 C CA . ALA B 1 258 ? 67.978 -0.314 19.435 1.00 17.91 257 ALA B CA 1
ATOM 5004 C C . ALA B 1 258 ? 66.683 -1.063 19.825 1.00 16.04 257 ALA B C 1
ATOM 5005 O O . ALA B 1 258 ? 65.638 -0.447 19.991 1.00 18.88 257 ALA B O 1
ATOM 5007 N N . GLU B 1 259 ? 66.775 -2.378 19.942 1.00 18.92 258 GLU B N 1
ATOM 5008 C CA . GLU B 1 259 ? 65.606 -3.210 20.346 1.00 21.52 258 GLU B CA 1
ATOM 5009 C C . GLU B 1 259 ? 65.076 -2.820 21.733 1.00 20.12 258 GLU B C 1
ATOM 5010 O O . GLU B 1 259 ? 63.866 -2.739 21.955 1.00 18.81 258 GLU B O 1
ATOM 5016 N N . GLY B 1 260 ? 65.993 -2.525 22.648 1.00 19.05 259 GLY B N 1
ATOM 5017 C CA . GLY B 1 260 ? 65.662 -2.049 23.975 1.00 17.92 259 GLY B CA 1
ATOM 5018 C C . GLY B 1 260 ? 64.999 -0.695 23.940 1.00 20.73 259 GLY B C 1
ATOM 5019 O O . GLY B 1 260 ? 64.055 -0.422 24.671 1.00 21.51 259 GLY B O 1
ATOM 5020 N N . ILE B 1 261 ? 65.507 0.202 23.096 1.00 19.72 260 ILE B N 1
ATOM 5021 C CA . ILE B 1 261 ? 64.899 1.507 22.935 1.00 19.23 260 ILE B CA 1
ATOM 5022 C C . ILE B 1 261 ? 63.488 1.322 22.388 1.00 15.89 260 ILE B C 1
ATOM 5023 O O . ILE B 1 261 ? 62.565 2.009 22.820 1.00 20.66 260 ILE B O 1
ATOM 5028 N N . LEU B 1 262 ? 63.331 0.425 21.427 1.00 21.31 261 LEU B N 1
ATOM 5029 C CA . LEU B 1 262 ? 62.009 0.160 20.858 1.00 22.63 261 LEU B CA 1
ATOM 5030 C C . LEU B 1 262 ? 60.980 -0.318 21.900 1.00 21.29 261 LEU B C 1
ATOM 5031 O O . LEU B 1 262 ? 59.802 0.073 21.826 1.00 24.04 261 LEU B O 1
ATOM 5036 N N . ALA B 1 263 ? 61.434 -1.134 22.834 1.00 21.23 262 ALA B N 1
ATOM 5037 C CA . ALA B 1 263 ? 60.601 -1.592 23.957 1.00 18.98 262 ALA B CA 1
ATOM 5038 C C . ALA B 1 263 ? 60.095 -0.396 24.772 1.00 22.17 262 ALA B C 1
ATOM 5039 O O . ALA B 1 263 ? 58.918 -0.343 25.159 1.00 22.19 262 ALA B O 1
ATOM 5041 N N . TYR B 1 264 ? 60.962 0.602 25.015 1.00 19.58 263 TYR B N 1
ATOM 5042 C CA . TYR B 1 264 ? 60.541 1.807 25.740 1.00 18.99 263 TYR B CA 1
ATOM 5043 C C . TYR B 1 264 ? 59.559 2.612 24.907 1.00 19.67 263 TYR B C 1
ATOM 5044 O O . TYR B 1 264 ? 58.557 3.076 25.420 1.00 21.71 263 TYR B O 1
ATOM 5053 N N . LEU B 1 265 ? 59.824 2.750 23.603 1.00 21.63 264 LEU B N 1
ATOM 5054 C CA . LEU B 1 265 ? 58.942 3.522 22.736 1.00 22.11 264 LEU B CA 1
ATOM 5055 C C . LEU B 1 265 ? 57.539 2.872 22.623 1.00 22.23 264 LEU B C 1
ATOM 5056 O O . LEU B 1 265 ? 56.532 3.567 22.597 1.00 24.64 264 LEU B O 1
ATOM 5061 N N . SER B 1 266 ? 57.515 1.553 22.564 1.00 24.91 265 SER B N 1
ATOM 5062 C CA . SER B 1 266 ? 56.289 0.775 22.575 1.00 23.88 265 SER B CA 1
ATOM 5063 C C . SER B 1 266 ? 55.532 1.010 23.875 1.00 23.54 265 SER B C 1
ATOM 5064 O O . SER B 1 266 ? 54.337 1.333 23.863 1.00 25.18 265 SER B O 1
ATOM 5067 N N . HIS B 1 267 ? 56.241 0.886 24.990 1.00 23.29 266 HIS B N 1
ATOM 5068 C CA . HIS B 1 267 ? 55.691 1.168 26.319 1.00 23.22 266 HIS B CA 1
ATOM 5069 C C . HIS B 1 267 ? 55.046 2.541 26.366 1.00 24.82 266 HIS B C 1
ATOM 5070 O O . HIS B 1 267 ? 53.944 2.685 26.905 1.00 22.36 266 HIS B O 1
ATOM 5077 N N . ARG B 1 268 ? 55.698 3.549 25.758 1.00 22.13 267 ARG B N 1
ATOM 5078 C CA . ARG B 1 268 ? 55.190 4.935 25.785 1.00 22.94 267 ARG B CA 1
ATOM 5079 C C . ARG B 1 268 ? 54.149 5.256 24.718 1.00 21.95 267 ARG B C 1
ATOM 5080 O O . ARG B 1 268 ? 53.654 6.373 24.650 1.00 25.32 267 ARG B O 1
ATOM 5088 N N . GLY B 1 269 ? 53.825 4.281 23.890 1.00 24.62 268 GLY B N 1
ATOM 5089 C CA . GLY B 1 269 ? 52.846 4.465 22.823 1.00 24.65 268 GLY B CA 1
ATOM 5090 C C . GLY B 1 269 ? 53.341 5.308 21.651 1.00 24.76 268 GLY B C 1
ATOM 5091 O O . GLY B 1 269 ? 52.544 5.951 20.985 1.00 23.85 268 GLY B O 1
ATOM 5092 N N . VAL B 1 270 ? 54.659 5.336 21.449 1.00 23.63 269 VAL B N 1
ATOM 5093 C CA . VAL B 1 270 ? 55.262 6.085 20.340 1.00 24.28 269 VAL B CA 1
ATOM 5094 C C . VAL B 1 270 ? 55.038 5.286 19.077 1.00 24.95 269 VAL B C 1
ATOM 5095 O O . VAL B 1 270 ? 54.803 5.845 18.001 1.00 27.55 269 VAL B O 1
ATOM 5099 N N . ILE B 1 271 ? 55.158 3.969 19.201 1.00 25.96 270 ILE B N 1
ATOM 5100 C CA . ILE B 1 271 ? 54.803 3.064 18.110 1.00 27.44 270 ILE B CA 1
ATOM 5101 C C . ILE B 1 271 ? 53.590 2.267 18.589 1.00 28.59 270 ILE B C 1
ATOM 5102 O O . ILE B 1 271 ? 53.399 2.102 19.797 1.00 25.49 270 ILE B O 1
ATOM 5107 N N . ALA B 1 272 ? 52.791 1.795 17.633 1.00 30.61 271 ALA B N 1
ATOM 5108 C CA . ALA B 1 272 ? 51.562 1.038 17.913 1.00 30.74 271 ALA B CA 1
ATOM 5109 C C . ALA B 1 272 ? 51.830 -0.374 18.372 1.00 28.34 271 ALA B C 1
ATOM 5110 O O . ALA B 1 272 ? 51.180 -0.861 19.273 1.00 31.25 271 ALA B O 1
ATOM 5112 N N . GLU B 1 273 ? 52.792 -1.033 17.760 1.00 28.83 272 GLU B N 1
ATOM 5113 C CA . GLU B 1 273 ? 53.100 -2.403 18.100 1.00 28.63 272 GLU B CA 1
ATOM 5114 C C . GLU B 1 273 ? 53.630 -2.612 19.528 1.00 31.18 272 GLU B C 1
ATOM 5115 O O . GLU B 1 273 ? 54.227 -1.721 20.155 1.00 30.73 272 GLU B O 1
ATOM 5121 N N . THR B 1 274 ? 53.373 -3.811 20.034 1.00 30.29 273 THR B N 1
ATOM 5122 C CA . THR B 1 274 ? 53.835 -4.212 21.348 1.00 29.47 273 THR B CA 1
ATOM 5123 C C . THR B 1 274 ? 55.205 -4.844 21.162 1.00 30.60 273 THR B C 1
ATOM 5124 O O . THR B 1 274 ? 55.358 -5.836 20.439 1.00 31.90 273 THR B O 1
ATOM 5128 N N . VAL B 1 275 ? 56.214 -4.198 21.753 1.00 29.17 274 VAL B N 1
ATOM 5129 C CA . VAL B 1 275 ? 57.585 -4.686 21.763 1.00 29.90 274 VAL B CA 1
ATOM 5130 C C . VAL B 1 275 ? 57.922 -4.793 23.242 1.00 30.06 274 VAL B C 1
ATOM 5131 O O . VAL B 1 275 ? 57.943 -3.791 23.958 1.00 28.72 274 VAL B O 1
ATOM 5135 N N . LEU B 1 276 ? 58.162 -6.024 23.690 1.00 29.68 275 LEU B N 1
ATOM 5136 C CA . LEU B 1 276 ? 58.417 -6.292 25.092 1.00 30.70 275 LEU B CA 1
ATOM 5137 C C . LEU B 1 276 ? 59.889 -6.093 25.444 1.00 27.65 275 LEU B C 1
ATOM 5138 O O . LEU B 1 276 ? 60.748 -6.259 24.599 1.00 25.91 275 LEU B O 1
ATOM 5143 N N . PRO B 1 277 ? 60.165 -5.763 26.706 1.00 26.84 276 PRO B N 1
ATOM 5144 C CA . PRO B 1 277 ? 61.553 -5.649 27.136 1.00 27.10 276 PRO B CA 1
ATOM 5145 C C . PRO B 1 277 ? 62.270 -6.990 27.053 1.00 29.32 276 PRO B C 1
ATOM 5146 O O . PRO B 1 277 ? 61.636 -8.044 27.133 1.00 27.91 276 PRO B O 1
ATOM 5150 N N . LYS B 1 278 ? 63.586 -6.955 26.896 1.00 27.85 277 LYS B N 1
ATOM 5151 C CA . LYS B 1 278 ? 64.356 -8.166 26.875 1.00 26.84 277 LYS B CA 1
ATOM 5152 C C . LYS B 1 278 ? 64.425 -8.710 28.301 1.00 26.38 277 LYS B C 1
ATOM 5153 O O . LYS B 1 278 ? 64.617 -7.949 29.232 1.00 25.57 277 LYS B O 1
ATOM 5159 N N . PRO B 1 279 ? 64.221 -10.034 28.487 1.00 25.94 278 PRO B N 1
ATOM 5160 C CA . PRO B 1 279 ? 64.355 -10.554 29.836 1.00 24.69 278 PRO B CA 1
ATOM 5161 C C . PRO B 1 279 ? 65.802 -10.573 30.270 1.00 22.76 278 PRO B C 1
ATOM 5162 O O . PRO B 1 279 ? 66.642 -11.116 29.576 1.00 27.93 278 PRO B O 1
ATOM 5174 N N . LYS B 1 281 ? 68.330 -9.471 34.146 1.00 23.30 280 LYS B N 1
ATOM 5175 C CA . LYS B 1 281 ? 68.353 -8.816 35.453 1.00 24.04 280 LYS B CA 1
ATOM 5176 C C . LYS B 1 281 ? 68.833 -7.365 35.308 1.00 22.50 280 LYS B C 1
ATOM 5177 O O . LYS B 1 281 ? 69.786 -7.092 34.573 1.00 24.38 280 LYS B O 1
ATOM 5183 N N . ARG B 1 282 ? 68.155 -6.469 36.002 1.00 23.60 281 ARG B N 1
ATOM 5184 C CA . ARG B 1 282 ? 68.447 -5.040 35.961 1.00 22.48 281 ARG B CA 1
ATOM 5185 C C . ARG B 1 282 ? 68.603 -4.540 37.390 1.00 25.28 281 ARG B C 1
ATOM 5186 O O . ARG B 1 282 ? 67.784 -4.863 38.255 1.00 28.11 281 ARG B O 1
ATOM 5194 N N . TYR B 1 283 ? 69.654 -3.740 37.610 1.00 21.02 282 TYR B N 1
ATOM 5195 C CA . TYR B 1 283 ? 70.006 -3.187 38.896 1.00 19.07 282 TYR B CA 1
ATOM 5196 C C . TYR B 1 283 ? 70.040 -1.671 38.853 1.00 21.26 282 TYR B C 1
ATOM 5197 O O . TYR B 1 283 ? 70.188 -1.047 37.786 1.00 22.34 282 TYR B O 1
ATOM 5206 N N . GLY B 1 284 ? 69.892 -1.095 40.029 1.00 20.23 283 GLY B N 1
ATOM 5207 C CA . GLY B 1 284 ? 69.912 0.347 40.226 1.00 22.25 283 GLY B CA 1
ATOM 5208 C C . GLY B 1 284 ? 70.850 0.763 41.334 1.00 22.50 283 GLY B C 1
ATOM 5209 O O . GLY B 1 284 ? 71.318 -0.053 42.127 1.00 19.57 283 GLY B O 1
ATOM 5210 N N . CYS B 1 285 ? 71.131 2.058 41.356 1.00 20.75 284 CYS B N 1
ATOM 5211 C CA . CYS B 1 285 ? 72.010 2.689 42.310 1.00 21.45 284 CYS B CA 1
ATOM 5212 C C . CYS B 1 285 ? 71.642 4.161 42.340 1.00 22.23 284 CYS B C 1
ATOM 5213 O O . CYS B 1 285 ? 71.467 4.733 41.273 1.00 19.10 284 CYS B O 1
ATOM 5216 N N . PHE B 1 286 ? 71.504 4.765 43.521 1.00 19.10 285 PHE B N 1
ATOM 5217 C CA . PHE B 1 286 ? 71.302 6.206 43.629 1.00 21.19 285 PHE B CA 1
ATOM 5218 C C . PHE B 1 286 ? 72.616 6.907 43.303 1.00 19.52 285 PHE B C 1
ATOM 5219 O O . PHE B 1 286 ? 73.699 6.450 43.698 1.00 17.41 285 PHE B O 1
ATOM 5227 N N . LEU B 1 287 ? 72.523 8.030 42.583 1.00 17.84 286 LEU B N 1
ATOM 5228 C CA . LEU B 1 287 ? 73.717 8.720 42.109 1.00 17.49 286 LEU B CA 1
ATOM 5229 C C . LEU B 1 287 ? 74.766 8.996 43.168 1.00 17.57 286 LEU B C 1
ATOM 5230 O O . LEU B 1 287 ? 75.967 8.831 42.903 1.00 17.58 286 LEU B O 1
ATOM 5235 N N . LYS B 1 288 ? 74.353 9.331 44.383 1.00 16.98 287 LYS B N 1
ATOM 5236 C CA . LYS B 1 288 ? 75.322 9.620 45.436 1.00 20.68 287 LYS B CA 1
ATOM 5237 C C . LYS B 1 288 ? 76.257 8.448 45.744 1.00 20.65 287 LYS B C 1
ATOM 5238 O O . LYS B 1 288 ? 77.361 8.675 46.237 1.00 19.43 287 LYS B O 1
ATOM 5244 N N . ASN B 1 289 ? 75.834 7.220 45.445 1.00 18.86 288 ASN B N 1
ATOM 5245 C CA . ASN B 1 289 ? 76.651 6.009 45.695 1.00 19.86 288 ASN B CA 1
ATOM 5246 C C . ASN B 1 289 ? 77.546 5.567 44.536 1.00 18.39 288 ASN B C 1
ATOM 5247 O O . ASN B 1 289 ? 78.108 4.474 44.561 1.00 16.79 288 ASN B O 1
ATOM 5252 N N . TYR B 1 290 ? 77.647 6.403 43.499 1.00 18.76 289 TYR B N 1
ATOM 5253 C CA . TYR B 1 290 ? 78.479 6.116 42.344 1.00 13.26 289 TYR B CA 1
ATOM 5254 C C . TYR B 1 290 ? 79.794 6.800 42.644 1.00 16.64 289 TYR B C 1
ATOM 5255 O O . TYR B 1 290 ? 79.857 8.024 42.749 1.00 20.11 289 TYR B O 1
ATOM 5264 N N . ARG B 1 291 ? 80.838 6.019 42.791 1.00 15.05 290 ARG B N 1
ATOM 5265 C CA . ARG B 1 291 ? 82.112 6.492 43.288 1.00 15.66 290 ARG B CA 1
ATOM 5266 C C . ARG B 1 291 ? 83.196 6.404 42.253 1.00 15.77 290 ARG B C 1
ATOM 5267 O O . ARG B 1 291 ? 83.174 5.532 41.402 1.00 16.18 290 ARG B O 1
ATOM 5275 N N . LYS B 1 292 ? 84.158 7.319 42.371 1.00 15.83 291 LYS B N 1
ATOM 5276 C CA . LYS B 1 292 ? 85.310 7.388 41.521 1.00 15.51 291 LYS B CA 1
ATOM 5277 C C . LYS B 1 292 ? 86.519 6.868 42.275 1.00 13.96 291 LYS B C 1
ATOM 5278 O O . LYS B 1 292 ? 86.818 7.361 43.392 1.00 14.59 291 LYS B O 1
ATOM 5284 N N . PHE B 1 293 ? 87.246 5.936 41.673 1.00 12.99 292 PHE B N 1
ATOM 5285 C CA . PHE B 1 293 ? 88.458 5.387 42.253 1.00 13.74 292 PHE B CA 1
ATOM 5286 C C . PHE B 1 293 ? 89.661 5.913 41.487 1.00 15.13 292 PHE B C 1
ATOM 5287 O O . PHE B 1 293 ? 89.832 5.580 40.322 1.00 15.57 292 PHE B O 1
ATOM 5295 N N . HIS B 1 294 ? 90.526 6.646 42.183 1.00 14.69 293 HIS B N 1
ATOM 5296 C CA . HIS B 1 294 ? 91.738 7.257 41.620 1.00 13.74 293 HIS B CA 1
ATOM 5297 C C . HIS B 1 294 ? 92.972 6.498 41.981 1.00 15.02 293 HIS B C 1
ATOM 5298 O O . HIS B 1 294 ? 93.076 5.936 43.070 1.00 16.05 293 HIS B O 1
ATOM 5305 N N . ALA B 1 295 ? 93.903 6.450 41.040 1.00 16.24 294 ALA B N 1
ATOM 5306 C CA . ALA B 1 295 ? 95.200 5.801 41.233 1.00 15.53 294 ALA B CA 1
ATOM 5307 C C . ALA B 1 295 ? 95.886 6.397 42.467 1.00 14.38 294 ALA B C 1
ATOM 5308 O O . ALA B 1 295 ? 96.118 7.602 42.544 1.00 13.09 294 ALA B O 1
ATOM 5310 N N . PRO B 1 296 ? 96.226 5.545 43.449 1.00 15.26 295 PRO B N 1
ATOM 5311 C CA . PRO B 1 296 ? 96.904 6.052 44.662 1.00 13.25 295 PRO B CA 1
ATOM 5312 C C . PRO B 1 296 ? 98.378 6.247 44.476 1.00 13.81 295 PRO B C 1
ATOM 5313 O O . PRO B 1 296 ? 99.007 6.901 45.283 1.00 14.67 295 PRO B O 1
ATOM 5317 N N . LYS B 1 297 ? 98.886 5.710 43.384 1.00 15.61 296 LYS B N 1
ATOM 5318 C CA . LYS B 1 297 ? 100.284 5.693 43.001 1.00 18.29 296 LYS B CA 1
ATOM 5319 C C . LYS B 1 297 ? 100.253 5.603 41.467 1.00 16.95 296 LYS B C 1
ATOM 5320 O O . LYS B 1 297 ? 99.280 5.085 40.891 1.00 15.96 296 LYS B O 1
ATOM 5326 N N . ALA B 1 298 ? 101.307 6.107 40.831 1.00 14.35 297 ALA B N 1
ATOM 5327 C CA . ALA B 1 298 ? 101.463 6.046 39.363 1.00 14.35 297 ALA B CA 1
ATOM 5328 C C . ALA B 1 298 ? 101.936 4.663 38.952 1.00 12.09 297 ALA B C 1
ATOM 5329 O O . ALA B 1 298 ? 102.412 3.900 39.797 1.00 12.14 297 ALA B O 1
ATOM 5331 N N . GLY B 1 299 ? 101.743 4.328 37.671 1.00 12.19 298 GLY B N 1
ATOM 5332 C CA . GLY B 1 299 ? 102.256 3.095 37.098 1.00 12.77 298 GLY B CA 1
ATOM 5333 C C . GLY B 1 299 ? 101.535 2.523 35.914 1.00 15.51 298 GLY B C 1
ATOM 5334 O O . GLY B 1 299 ? 100.662 3.193 35.328 1.00 16.41 298 GLY B O 1
ATOM 5359 N N . VAL B 1 301 ? 99.099 -0.429 34.407 1.00 14.24 300 VAL B N 1
ATOM 5360 C CA . VAL B 1 301 ? 97.980 -1.150 34.931 1.00 17.68 300 VAL B CA 1
ATOM 5361 C C . VAL B 1 301 ? 97.466 -2.332 34.170 1.00 13.84 300 VAL B C 1
ATOM 5362 O O . VAL B 1 301 ? 97.211 -2.237 32.982 1.00 13.16 300 VAL B O 1
ATOM 5366 N N . GLU B 1 302 ? 97.332 -3.454 34.876 1.00 12.66 301 GLU B N 1
ATOM 5367 C CA . GLU B 1 302 ? 96.611 -4.589 34.349 1.00 11.00 301 GLU B CA 1
ATOM 5368 C C . GLU B 1 302 ? 95.231 -4.529 35.060 1.00 13.15 301 GLU B C 1
ATOM 5369 O O . GLU B 1 302 ? 95.150 -4.651 36.271 1.00 14.13 301 GLU B O 1
ATOM 5375 N N . TYR B 1 303 ? 94.168 -4.346 34.298 1.00 12.06 302 TYR B N 1
ATOM 5376 C CA . TYR B 1 303 ? 92.810 -4.238 34.827 1.00 12.81 302 TYR B CA 1
ATOM 5377 C C . TYR B 1 303 ? 92.224 -5.646 35.108 1.00 10.49 302 TYR B C 1
ATOM 5378 O O . TYR B 1 303 ? 92.160 -6.506 34.219 1.00 13.52 302 TYR B O 1
ATOM 5387 N N . LEU B 1 304 ? 91.855 -5.872 36.357 1.00 15.41 303 LEU B N 1
ATOM 5388 C CA . LEU B 1 304 ? 91.327 -7.186 36.783 1.00 14.44 303 LEU B CA 1
ATOM 5389 C C . LEU B 1 304 ? 89.816 -7.117 36.992 1.00 16.72 303 LEU B C 1
ATOM 5390 O O . LEU B 1 304 ? 89.070 -8.037 36.642 1.00 19.02 303 LEU B O 1
ATOM 5395 N N . GLY B 1 305 ? 89.335 -6.014 37.541 1.00 14.89 304 GLY B N 1
ATOM 5396 C CA . GLY B 1 305 ? 87.897 -5.840 37.706 1.00 17.08 304 GLY B CA 1
ATOM 5397 C C . GLY B 1 305 ? 87.267 -5.694 36.342 1.00 17.75 304 GLY B C 1
ATOM 5398 O O . GLY B 1 305 ? 87.603 -4.784 35.596 1.00 18.28 304 GLY B O 1
ATOM 5399 N N . LYS B 1 306 ? 86.344 -6.592 36.015 1.00 19.51 305 LYS B N 1
ATOM 5400 C CA . LYS B 1 306 ? 85.673 -6.561 34.728 1.00 20.25 305 LYS B CA 1
ATOM 5401 C C . LYS B 1 306 ? 84.459 -5.669 34.808 1.00 18.27 305 LYS B C 1
ATOM 5402 O O . LYS B 1 306 ? 83.756 -5.641 35.820 1.00 18.57 305 LYS B O 1
ATOM 5408 N N . VAL B 1 307 ? 84.216 -4.890 33.760 1.00 19.77 306 VAL B N 1
ATOM 5409 C CA . VAL B 1 307 ? 83.104 -3.962 33.801 1.00 17.80 306 VAL B CA 1
ATOM 5410 C C . VAL B 1 307 ? 81.781 -4.702 33.852 1.00 17.46 306 VAL B C 1
ATOM 5411 O O . VAL B 1 307 ? 81.588 -5.696 33.148 1.00 15.30 306 VAL B O 1
ATOM 5415 N N . GLY B 1 308 ? 80.874 -4.191 34.675 1.00 17.64 307 GLY B N 1
ATOM 5416 C CA . GLY B 1 308 ? 79.538 -4.747 34.817 1.00 19.70 307 GLY B CA 1
ATOM 5417 C C . GLY B 1 308 ? 79.498 -6.044 35.627 1.00 21.37 307 GLY B C 1
ATOM 5418 O O . GLY B 1 308 ? 78.453 -6.711 35.639 1.00 22.06 307 GLY B O 1
ATOM 5419 N N . VAL B 1 309 ? 80.603 -6.388 36.300 1.00 20.32 308 VAL B N 1
ATOM 5420 C CA . VAL B 1 309 ? 80.669 -7.615 37.129 1.00 21.53 308 VAL B CA 1
ATOM 5421 C C . VAL B 1 309 ? 80.847 -7.245 38.603 1.00 22.35 308 VAL B C 1
ATOM 5422 O O . VAL B 1 309 ? 81.876 -6.670 38.979 1.00 21.50 308 VAL B O 1
ATOM 5426 N N . PRO B 1 310 ? 79.849 -7.585 39.470 1.00 20.08 309 PRO B N 1
ATOM 5427 C CA . PRO B 1 310 ? 79.993 -7.215 40.871 1.00 18.70 309 PRO B CA 1
ATOM 5428 C C . PRO B 1 310 ? 81.211 -7.806 41.506 1.00 16.36 309 PRO B C 1
ATOM 5429 O O . PRO B 1 310 ? 81.641 -8.909 41.155 1.00 21.04 309 PRO B O 1
ATOM 5441 N N . LYS B 1 312 ? 83.837 -7.585 45.328 1.00 19.96 311 LYS B N 1
ATOM 5442 C CA . LYS B 1 312 ? 83.999 -7.318 46.740 1.00 22.05 311 LYS B CA 1
ATOM 5443 C C . LYS B 1 312 ? 85.239 -6.488 47.024 1.00 21.57 311 LYS B C 1
ATOM 5444 O O . LYS B 1 312 ? 86.237 -6.534 46.273 1.00 20.27 311 LYS B O 1
ATOM 5450 N N . ALA B 1 313 ? 85.175 -5.727 48.107 1.00 23.25 312 ALA B N 1
ATOM 5451 C CA . ALA B 1 313 ? 86.339 -4.946 48.556 1.00 24.95 312 ALA B CA 1
ATOM 5452 C C . ALA B 1 313 ? 87.641 -5.745 48.717 1.00 26.40 312 ALA B C 1
ATOM 5453 O O . ALA B 1 313 ? 88.757 -5.202 48.693 1.00 25.92 312 ALA B O 1
ATOM 5455 N N . THR B 1 314 ? 87.521 -7.032 48.971 1.00 27.83 313 THR B N 1
ATOM 5456 C CA . THR B 1 314 ? 88.709 -7.829 49.146 1.00 30.54 313 THR B CA 1
ATOM 5457 C C . THR B 1 314 ? 89.321 -8.288 47.813 1.00 32.04 313 THR B C 1
ATOM 5458 O O . THR B 1 314 ? 90.455 -8.755 47.799 1.00 35.62 313 THR B O 1
ATOM 5462 N N . ASP B 1 315 ? 88.592 -8.130 46.701 1.00 27.55 314 ASP B N 1
ATOM 5463 C CA . ASP B 1 315 ? 89.048 -8.634 45.407 1.00 25.59 314 ASP B CA 1
ATOM 5464 C C . ASP B 1 315 ? 90.074 -7.710 44.756 1.00 22.71 314 ASP B C 1
ATOM 5465 O O . ASP B 1 315 ? 89.920 -6.497 44.819 1.00 24.26 314 ASP B O 1
ATOM 5470 N N . PRO B 1 316 ? 91.125 -8.278 44.147 1.00 21.36 315 PRO B N 1
ATOM 5471 C CA . PRO B 1 316 ? 92.063 -7.430 43.363 1.00 18.01 315 PRO B CA 1
ATOM 5472 C C . PRO B 1 316 ? 91.345 -6.657 42.250 1.00 18.96 315 PRO B C 1
ATOM 5473 O O . PRO B 1 316 ? 90.629 -7.258 41.453 1.00 15.00 315 PRO B O 1
ATOM 5477 N N . LEU B 1 317 ? 91.562 -5.347 42.190 1.00 16.04 316 LEU B N 1
ATOM 5478 C CA . LEU B 1 317 ? 90.968 -4.497 41.172 1.00 16.22 316 LEU B CA 1
ATOM 5479 C C . LEU B 1 317 ? 91.914 -4.317 39.980 1.00 16.06 316 LEU B C 1
ATOM 5480 O O . LEU B 1 317 ? 91.520 -4.402 38.810 1.00 15.97 316 LEU B O 1
ATOM 5485 N N . VAL B 1 318 ? 93.169 -4.031 40.285 1.00 15.40 317 VAL B N 1
ATOM 5486 C CA . VAL B 1 318 ? 94.183 -3.935 39.259 1.00 16.31 317 VAL B CA 1
ATOM 5487 C C . VAL B 1 318 ? 95.487 -4.406 39.834 1.00 15.94 317 VAL B C 1
ATOM 5488 O O . VAL B 1 318 ? 95.680 -4.388 41.046 1.00 16.40 317 VAL B O 1
ATOM 5492 N N . ASN B 1 319 ? 96.373 -4.849 38.934 1.00 14.91 318 ASN B N 1
ATOM 5493 C CA . ASN B 1 319 ? 97.782 -5.048 39.255 1.00 15.18 318 ASN B CA 1
ATOM 5494 C C . ASN B 1 319 ? 98.474 -3.799 38.725 1.00 16.57 318 ASN B C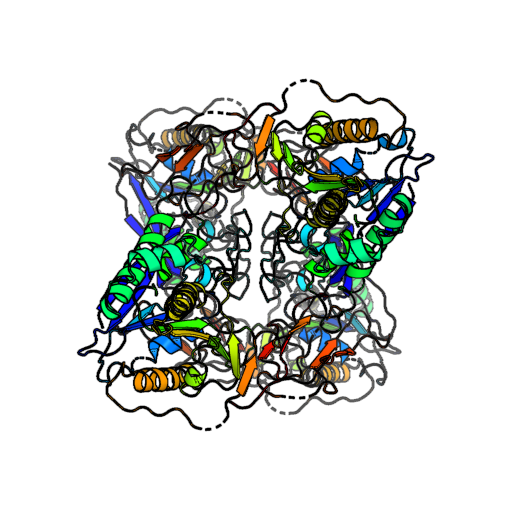 1
ATOM 5495 O O . ASN B 1 319 ? 98.272 -3.442 37.565 1.00 14.81 318 ASN B O 1
ATOM 5500 N N . LEU B 1 320 ? 99.312 -3.195 39.556 1.00 15.85 319 LEU B N 1
ATOM 5501 C CA . LEU B 1 320 ? 100.061 -1.969 39.240 1.00 15.58 319 LEU B CA 1
ATOM 5502 C C . LEU B 1 320 ? 101.552 -2.323 39.152 1.00 17.76 319 LEU B C 1
ATOM 5503 O O . LEU B 1 320 ? 102.205 -2.706 40.158 1.00 17.26 319 LEU B O 1
ATOM 5508 N N . LEU B 1 321 ? 102.083 -2.188 37.951 1.00 14.94 320 LEU B N 1
ATOM 5509 C CA . LEU B 1 321 ? 103.459 -2.598 37.622 1.00 13.93 320 LEU B CA 1
ATOM 5510 C C . LEU B 1 321 ? 104.380 -1.387 37.554 1.00 14.70 320 LEU B C 1
ATOM 5511 O O . LEU B 1 321 ? 104.079 -0.402 36.894 1.00 14.54 320 LEU B O 1
ATOM 5516 N N . ARG B 1 322 ? 105.520 -1.476 38.221 1.00 14.68 321 ARG B N 1
ATOM 5517 C CA . ARG B 1 322 ? 106.464 -0.381 38.293 1.00 10.23 321 ARG B CA 1
ATOM 5518 C C . ARG B 1 322 ? 107.860 -0.904 38.021 1.00 14.55 321 ARG B C 1
ATOM 5519 O O . ARG B 1 322 ? 108.588 -1.288 38.959 1.00 14.64 321 ARG B O 1
ATOM 5527 N N . LEU B 1 323 ? 108.242 -0.895 36.750 1.00 15.44 322 LEU B N 1
ATOM 5528 C CA . LEU B 1 323 ? 109.607 -1.349 36.368 1.00 14.31 322 LEU B CA 1
ATOM 5529 C C . LEU B 1 323 ? 110.758 -0.588 36.960 1.00 16.22 322 LEU B C 1
ATOM 5530 O O . LEU B 1 323 ? 111.877 -1.133 37.093 1.00 17.64 322 LEU B O 1
ATOM 5535 N N . ASP B 1 324 ? 110.496 0.663 37.310 1.00 15.44 323 ASP B N 1
ATOM 5536 C CA . ASP B 1 324 ? 111.478 1.526 37.951 1.00 15.65 323 ASP B CA 1
ATOM 5537 C C . ASP B 1 324 ? 111.775 1.106 39.410 1.00 18.07 323 ASP B C 1
ATOM 5538 O O . ASP B 1 324 ? 112.780 1.551 39.978 1.00 15.86 323 ASP B O 1
ATOM 5543 N N . LEU B 1 325 ? 110.899 0.265 39.985 1.00 16.30 324 LEU B N 1
ATOM 5544 C CA . LEU B 1 325 ? 111.027 -0.216 41.374 1.00 18.71 324 LEU B CA 1
ATOM 5545 C C . LEU B 1 325 ? 111.367 -1.724 41.444 1.00 20.08 324 LEU B C 1
ATOM 5546 O O . LEU B 1 325 ? 111.232 -2.361 42.505 1.00 20.57 324 LEU B O 1
ATOM 5551 N N . TYR B 1 326 ? 111.842 -2.279 40.331 1.00 19.65 325 TYR B N 1
ATOM 5552 C CA . TYR B 1 326 ? 112.174 -3.698 40.295 1.00 18.77 325 TYR B CA 1
ATOM 5553 C C . TYR B 1 326 ? 113.181 -4.016 41.408 1.00 20.70 325 TYR B C 1
ATOM 5554 O O . TYR B 1 326 ? 114.143 -3.276 41.624 1.00 22.35 325 TYR B O 1
ATOM 5563 N N . GLY B 1 327 ? 112.925 -5.118 42.099 1.00 22.44 326 GLY B N 1
ATOM 5564 C CA . GLY B 1 327 ? 113.796 -5.599 43.170 1.00 25.37 326 GLY B CA 1
ATOM 5565 C C . GLY B 1 327 ? 113.507 -5.044 44.559 1.00 27.55 326 GLY B C 1
ATOM 5566 O O . GLY B 1 327 ? 114.133 -5.472 45.521 1.00 28.25 326 GLY B O 1
ATOM 5567 N N . THR B 1 328 ? 112.536 -4.144 44.688 1.00 27.78 327 THR B N 1
ATOM 5568 C CA . THR B 1 328 ? 112.249 -3.473 45.953 1.00 28.25 327 THR B CA 1
ATOM 5569 C C . THR B 1 328 ? 111.048 -4.016 46.705 1.00 31.11 327 THR B C 1
ATOM 5570 O O . THR B 1 328 ? 110.939 -3.792 47.909 1.00 37.09 327 THR B O 1
ATOM 5574 N N . GLY B 1 329 ? 110.139 -4.706 46.033 1.00 31.63 328 GLY B N 1
ATOM 5575 C CA . GLY B 1 329 ? 108.931 -5.133 46.692 1.00 29.55 328 GLY B CA 1
ATOM 5576 C C . GLY B 1 329 ? 107.740 -4.314 46.251 1.00 31.95 328 GLY B C 1
ATOM 5577 O O . GLY B 1 329 ? 106.612 -4.735 46.437 1.00 33.98 328 GLY B O 1
ATOM 5578 N N . GLU B 1 330 ? 107.992 -3.152 45.635 1.00 28.95 329 GLU B N 1
ATOM 5579 C CA . GLU B 1 330 ? 106.944 -2.261 45.159 1.00 28.87 329 GLU B CA 1
ATOM 5580 C C . GLU B 1 330 ? 106.740 -2.367 43.642 1.00 24.44 329 GLU B C 1
ATOM 5581 O O . GLU B 1 330 ? 105.912 -1.670 43.085 1.00 23.27 329 GLU B O 1
ATOM 5587 N N . GLU B 1 331 ? 107.461 -3.263 42.983 1.00 21.39 330 GLU B N 1
ATOM 5588 C CA . GLU B 1 331 ? 107.332 -3.379 41.537 1.00 22.33 330 GLU B CA 1
ATOM 5589 C C . GLU B 1 331 ? 106.010 -3.895 41.041 1.00 21.61 330 GLU B C 1
ATOM 5590 O O . GLU B 1 331 ? 105.678 -3.675 39.882 1.00 20.82 330 GLU B O 1
ATOM 5596 N N . LEU B 1 332 ? 105.291 -4.665 41.854 1.00 22.35 331 LEU B N 1
ATOM 5597 C CA . LEU B 1 332 ? 103.980 -5.166 41.447 1.00 23.51 331 LEU B CA 1
ATOM 5598 C C . LEU B 1 332 ? 103.102 -5.187 42.663 1.00 26.76 331 LEU B C 1
ATOM 5599 O O . LEU B 1 332 ? 103.322 -5.984 43.566 1.00 30.68 331 LEU B O 1
ATOM 5604 N N . THR B 1 333 ? 102.138 -4.289 42.711 1.00 22.97 332 THR B N 1
ATOM 5605 C CA . THR B 1 333 ? 101.263 -4.217 43.844 1.00 23.18 332 THR B CA 1
ATOM 5606 C C . THR B 1 333 ? 99.822 -4.306 43.373 1.00 20.49 332 THR B C 1
ATOM 5607 O O . THR B 1 333 ? 99.482 -4.021 42.224 1.00 22.24 332 THR B O 1
ATOM 5611 N N . VAL B 1 334 ? 98.972 -4.771 44.259 1.00 16.49 333 VAL B N 1
ATOM 5612 C CA . VAL B 1 334 ? 97.595 -4.980 43.947 1.00 14.79 333 VAL B CA 1
ATOM 5613 C C . VAL B 1 334 ? 96.772 -3.856 44.576 1.00 19.15 333 VAL B C 1
ATOM 5614 O O . VAL B 1 334 ? 96.948 -3.538 45.755 1.00 19.78 333 VAL B O 1
ATOM 5618 N N . LEU B 1 335 ? 95.909 -3.232 43.781 1.00 17.86 334 LEU B N 1
ATOM 5619 C CA . LEU B 1 335 ? 94.973 -2.241 44.288 1.00 18.85 334 LEU B CA 1
ATOM 5620 C C . LEU B 1 335 ? 93.624 -2.923 44.450 1.00 17.80 334 LEU B C 1
ATOM 5621 O O . LEU B 1 335 ? 93.241 -3.793 43.647 1.00 18.39 334 LEU B O 1
ATOM 5626 N N . ARG B 1 336 ? 92.904 -2.496 45.477 1.00 18.36 335 ARG B N 1
ATOM 5627 C CA . ARG B 1 336 ? 91.576 -3.004 45.786 1.00 21.68 335 ARG B CA 1
ATOM 5628 C C . ARG B 1 336 ? 90.605 -1.876 46.035 1.00 20.16 335 ARG B C 1
ATOM 5629 O O . ARG B 1 336 ? 91.009 -0.789 46.445 1.00 19.82 335 ARG B O 1
ATOM 5637 N N A LEU B 1 337 ? 89.322 -2.095 45.775 0.50 21.73 336 LEU B N 1
ATOM 5638 N N B LEU B 1 337 ? 89.323 -2.161 45.816 0.50 23.20 336 LEU B N 1
ATOM 5639 C CA A LEU B 1 337 ? 88.329 -1.037 46.024 0.50 22.66 336 LEU B CA 1
ATOM 5640 C CA B LEU B 1 337 ? 88.231 -1.213 46.100 0.50 25.87 336 LEU B CA 1
ATOM 5641 C C A LEU B 1 337 ? 88.021 -1.007 47.511 0.50 23.68 336 LEU B C 1
ATOM 5642 C C B LEU B 1 337 ? 88.097 -1.027 47.607 0.50 25.61 336 LEU B C 1
ATOM 5643 O O A LEU B 1 337 ? 87.961 -2.076 48.133 0.50 22.24 336 LEU B O 1
ATOM 5644 O O B LEU B 1 337 ? 88.293 -1.989 48.348 0.50 25.72 336 LEU B O 1
ATOM 5653 N N . PRO B 1 338 ? 87.783 0.194 48.068 1.00 24.62 337 PRO B N 1
ATOM 5654 C CA . PRO B 1 338 ? 87.497 0.355 49.469 1.00 24.82 337 PRO B CA 1
ATOM 5655 C C . PRO B 1 338 ? 86.174 -0.295 49.908 1.00 25.32 337 PRO B C 1
ATOM 5656 O O . PRO B 1 338 ? 85.954 -0.477 51.092 1.00 23.94 337 PRO B O 1
ATOM 5660 N N . GLU B 1 339 ? 85.312 -0.625 48.964 1.00 22.25 338 GLU B N 1
ATOM 5661 C CA . GLU B 1 339 ? 83.965 -1.053 49.280 1.00 25.43 338 GLU B CA 1
ATOM 5662 C C . GLU B 1 339 ? 83.436 -1.975 48.224 1.00 24.57 338 GLU B C 1
ATOM 5663 O O . GLU B 1 339 ? 83.898 -1.949 47.078 1.00 25.86 338 GLU B O 1
ATOM 5669 N N . ASP B 1 340 ? 82.502 -2.848 48.597 1.00 21.72 339 ASP B N 1
ATOM 5670 C CA . ASP B 1 340 ? 81.880 -3.722 47.635 1.00 21.60 339 ASP B CA 1
ATOM 5671 C C . ASP B 1 340 ? 81.128 -2.895 46.602 1.00 21.18 339 ASP B C 1
ATOM 5672 O O . ASP B 1 340 ? 80.560 -1.856 46.923 1.00 21.97 339 ASP B O 1
ATOM 5677 N N . GLY B 1 341 ? 81.110 -3.378 45.371 1.00 18.29 340 GLY B N 1
ATOM 5678 C CA . GLY B 1 341 ? 80.376 -2.700 44.309 1.00 19.95 340 GLY B CA 1
ATOM 5679 C C . GLY B 1 341 ? 80.562 -3.300 42.951 1.00 19.17 340 GLY B C 1
ATOM 5680 O O . GLY B 1 341 ? 81.183 -4.359 42.799 1.00 19.60 340 GLY B O 1
ATOM 5681 N N . VAL B 1 342 ? 79.992 -2.615 41.953 1.00 19.05 341 VAL B N 1
ATOM 5682 C CA . VAL B 1 342 ? 80.043 -3.044 40.585 1.00 17.82 341 VAL B CA 1
ATOM 5683 C C . VAL B 1 342 ? 80.826 -1.989 39.778 1.00 17.34 341 VAL B C 1
ATOM 5684 O O . VAL B 1 342 ? 80.343 -0.880 39.605 1.00 14.74 341 VAL B O 1
ATOM 5688 N N . PRO B 1 343 ? 82.023 -2.331 39.353 1.00 19.01 342 PRO B N 1
ATOM 5689 C CA . PRO B 1 343 ? 82.749 -1.406 38.457 1.00 19.58 342 PRO B CA 1
ATOM 5690 C C . PRO B 1 343 ? 81.964 -1.285 37.152 1.00 17.85 342 PRO B C 1
ATOM 5691 O O . PRO B 1 343 ? 81.582 -2.300 36.547 1.00 17.63 342 PRO B O 1
ATOM 5695 N N . ILE B 1 344 ? 81.704 -0.040 36.745 1.00 17.53 343 ILE B N 1
ATOM 5696 C CA . ILE B 1 344 ? 80.958 0.288 35.532 1.00 16.01 343 ILE B CA 1
ATOM 5697 C C . ILE B 1 344 ? 81.885 0.543 34.339 1.00 14.94 343 ILE B C 1
ATOM 5698 O O . ILE B 1 344 ? 81.587 0.124 33.225 1.00 12.77 343 ILE B O 1
ATOM 5703 N N . LEU B 1 345 ? 83.003 1.211 34.615 1.00 14.74 344 LEU B N 1
ATOM 5704 C CA . LEU B 1 345 ? 83.920 1.645 33.584 1.00 13.57 344 LEU B CA 1
ATOM 5705 C C . LEU B 1 345 ? 85.316 1.839 34.156 1.00 13.50 344 LEU B C 1
ATOM 5706 O O . LEU B 1 345 ? 85.504 2.008 35.366 1.00 13.80 344 LEU B O 1
ATOM 5711 N N . HIS B 1 346 ? 86.304 1.743 33.289 1.00 13.01 345 HIS B N 1
ATOM 5712 C CA . HIS B 1 346 ? 87.653 2.023 33.696 1.00 12.92 345 HIS B CA 1
ATOM 5713 C C . HIS B 1 346 ? 88.387 2.783 32.608 1.00 13.43 345 HIS B C 1
ATOM 5714 O O . HIS B 1 346 ? 87.925 2.895 31.446 1.00 13.35 345 HIS B O 1
ATOM 5721 N N . PHE B 1 347 ? 89.529 3.301 33.020 1.00 14.47 346 PHE B N 1
ATOM 5722 C CA . PHE B 1 347 ? 90.384 4.124 32.202 1.00 11.06 346 PHE B CA 1
ATOM 5723 C C . PHE B 1 347 ? 90.833 3.365 30.970 1.00 13.32 346 PHE B C 1
ATOM 5724 O O . PHE B 1 347 ? 91.167 2.159 31.025 1.00 10.83 346 PHE B O 1
ATOM 5732 N N . ALA B 1 348 ? 90.895 4.077 29.836 1.00 12.37 347 ALA B N 1
ATOM 5733 C CA . ALA B 1 348 ? 91.134 3.454 28.532 1.00 14.31 347 ALA B CA 1
ATOM 5734 C C . ALA B 1 348 ? 92.590 3.236 28.194 1.00 16.00 347 ALA B C 1
ATOM 5735 O O . ALA B 1 348 ? 92.886 2.680 27.136 1.00 16.58 347 ALA B O 1
ATOM 5737 N N . SER B 1 349 ? 93.483 3.705 29.057 1.00 13.37 348 SER B N 1
ATOM 5738 C CA . SER B 1 349 ? 94.920 3.590 28.859 1.00 11.65 348 SER B CA 1
ATOM 5739 C C . SER B 1 349 ? 95.510 2.707 29.976 1.00 12.31 348 SER B C 1
ATOM 5740 O O . SER B 1 349 ? 94.929 2.579 31.080 1.00 13.25 348 SER B O 1
ATOM 5743 N N . ALA B 1 350 ? 96.653 2.090 29.683 1.00 13.40 349 ALA B N 1
ATOM 5744 C CA . ALA B 1 350 ? 97.367 1.270 30.675 1.00 14.27 349 ALA B CA 1
ATOM 5745 C C . ALA B 1 350 ? 98.413 1.996 31.501 1.00 15.97 349 ALA B C 1
ATOM 5746 O O . ALA B 1 350 ? 99.129 1.371 32.261 1.00 18.07 349 ALA B O 1
ATOM 5748 N N A SER B 1 351 ? 98.503 3.316 31.336 0.50 14.91 350 SER B N 1
ATOM 5749 N N B SER B 1 351 ? 98.543 3.312 31.357 0.50 13.64 350 SER B N 1
ATOM 5750 C CA A SER B 1 351 ? 99.462 4.124 32.055 0.50 14.82 350 SER B CA 1
ATOM 5751 C CA B SER B 1 351 ? 99.544 4.022 32.123 0.50 13.17 350 SER B CA 1
ATOM 5752 C C A SER B 1 351 ? 98.738 5.191 32.829 0.50 14.90 350 SER B C 1
ATOM 5753 C C B SER B 1 351 ? 98.909 5.237 32.791 0.50 13.88 350 SER B C 1
ATOM 5754 O O A SER B 1 351 ? 97.898 5.908 32.269 0.50 12.37 350 SER B O 1
ATOM 5755 O O B SER B 1 351 ? 98.317 6.094 32.120 0.50 11.78 350 SER B O 1
ATOM 5760 N N . VAL B 1 352 ? 99.048 5.295 34.120 1.00 13.68 351 VAL B N 1
ATOM 5761 C CA . VAL B 1 352 ? 98.417 6.312 34.961 1.00 15.02 351 VAL B CA 1
ATOM 5762 C C . VAL B 1 352 ? 99.440 7.052 35.826 1.00 13.88 351 VAL B C 1
ATOM 5763 O O . VAL B 1 352 ? 100.475 6.502 36.239 1.00 14.09 351 VAL B O 1
ATOM 5767 N N . HIS B 1 353 ? 99.108 8.301 36.087 1.00 13.64 352 HIS B N 1
ATOM 5768 C CA . HIS B 1 353 ? 99.816 9.105 37.019 1.00 13.18 352 HIS B CA 1
ATOM 5769 C C . HIS B 1 353 ? 99.051 8.981 38.324 1.00 14.15 352 HIS B C 1
ATOM 5770 O O . HIS B 1 353 ? 97.924 8.514 38.347 1.00 12.44 352 HIS B O 1
ATOM 5777 N N . GLN B 1 354 ? 99.658 9.382 39.438 1.00 14.88 353 GLN B N 1
ATOM 5778 C CA . GLN B 1 354 ? 98.934 9.378 40.692 1.00 13.92 353 GLN B CA 1
ATOM 5779 C C . GLN B 1 354 ? 97.728 10.307 40.488 1.00 16.04 353 GLN B C 1
ATOM 5780 O O . GLN B 1 354 ? 97.873 11.429 39.918 1.00 14.03 353 GLN B O 1
ATOM 5786 N N . GLY B 1 355 ? 96.557 9.838 40.911 1.00 14.32 354 GLY B N 1
ATOM 5787 C CA . GLY B 1 355 ? 95.326 10.583 40.781 1.00 14.58 354 GLY B CA 1
ATOM 5788 C C . GLY B 1 355 ? 94.486 10.349 39.524 1.00 11.43 354 GLY B C 1
ATOM 5789 O O . GLY B 1 355 ? 93.319 10.741 39.504 1.00 13.74 354 GLY B O 1
ATOM 5790 N N . THR B 1 356 ? 95.027 9.692 38.505 1.00 13.01 355 THR B N 1
ATOM 5791 C CA . THR B 1 356 ? 94.260 9.376 37.314 1.00 14.09 355 THR B CA 1
ATOM 5792 C C . THR B 1 356 ? 93.048 8.533 37.736 1.00 13.58 355 THR B C 1
ATOM 5793 O O . THR B 1 356 ? 93.163 7.651 38.555 1.00 15.88 355 THR B O 1
ATOM 5797 N N . GLU B 1 357 ? 91.883 8.828 37.173 1.00 11.63 356 GLU B N 1
ATOM 5798 C CA . GLU B 1 357 ? 90.675 8.122 37.533 1.00 14.05 356 GLU B CA 1
ATOM 5799 C C . GLU B 1 357 ? 90.722 6.747 36.888 1.00 15.55 356 GLU B C 1
ATOM 5800 O O . GLU B 1 357 ? 90.657 6.625 35.667 1.00 16.03 356 GLU B O 1
ATOM 5806 N N . LEU B 1 358 ? 90.833 5.715 37.730 1.00 15.41 357 LEU B N 1
ATOM 5807 C CA . LEU B 1 358 ? 90.963 4.345 37.274 1.00 14.90 357 LEU B CA 1
ATOM 5808 C C . LEU B 1 358 ? 89.635 3.671 36.950 1.00 12.70 357 LEU B C 1
ATOM 5809 O O . LEU B 1 358 ? 89.535 3.023 35.924 1.00 14.36 357 LEU B O 1
ATOM 5814 N N . TYR B 1 359 ? 88.653 3.793 37.845 1.00 12.51 358 TYR B N 1
ATOM 5815 C CA . TYR B 1 359 ? 87.338 3.198 37.686 1.00 12.10 358 TYR B CA 1
ATOM 5816 C C . TYR B 1 359 ? 86.280 4.099 38.254 1.00 12.12 358 TYR B C 1
ATOM 5817 O O . TYR B 1 359 ? 86.566 4.924 39.074 1.00 15.54 358 TYR B O 1
ATOM 5826 N N . LYS B 1 360 ? 85.065 3.917 37.771 1.00 12.08 359 LYS B N 1
ATOM 5827 C CA . LYS B 1 360 ? 83.885 4.402 38.422 1.00 13.30 359 LYS B CA 1
ATOM 5828 C C . LYS B 1 360 ? 83.110 3.123 38.823 1.00 13.21 359 LYS B C 1
ATOM 5829 O O . LYS B 1 360 ? 83.023 2.181 38.041 1.00 13.02 359 LYS B O 1
ATOM 5835 N N . VAL B 1 361 ? 82.548 3.153 40.033 1.00 15.41 360 VAL B N 1
ATOM 5836 C CA . VAL B 1 361 ? 81.977 1.977 40.692 1.00 15.81 360 VAL B CA 1
ATOM 5837 C C . VAL B 1 361 ? 80.634 2.301 41.339 1.00 14.41 360 VAL B C 1
ATOM 5838 O O . VAL B 1 361 ? 80.533 3.232 42.126 1.00 15.63 360 VAL B O 1
ATOM 5850 N N . THR B 1 363 ? 78.060 1.583 44.082 1.00 18.46 362 THR B N 1
ATOM 5851 C CA . THR B 1 363 ? 78.043 0.920 45.388 1.00 22.57 362 THR B CA 1
ATOM 5852 C C . THR B 1 363 ? 76.573 0.921 45.874 1.00 24.24 362 THR B C 1
ATOM 5853 O O . THR B 1 363 ? 75.728 1.687 45.385 1.00 22.06 362 THR B O 1
ATOM 5857 N N . LYS B 1 364 ? 76.268 0.055 46.842 1.00 23.94 363 LYS B N 1
ATOM 5858 C CA . LYS B 1 364 ? 74.911 -0.014 47.394 1.00 23.53 363 LYS B CA 1
ATOM 5859 C C . LYS B 1 364 ? 73.911 -0.251 46.284 1.00 22.30 363 LYS B C 1
ATOM 5860 O O . LYS B 1 364 ? 72.882 0.411 46.181 1.00 26.99 363 LYS B O 1
ATOM 5866 N N . VAL B 1 365 ? 74.225 -1.233 45.453 1.00 22.27 364 VAL B N 1
ATOM 5867 C CA . VAL B 1 365 ? 73.397 -1.564 44.315 1.00 24.26 364 VAL B CA 1
ATOM 5868 C C . VAL B 1 365 ? 72.209 -2.406 44.743 1.00 25.94 364 VAL B C 1
ATOM 5869 O O . VAL B 1 365 ? 72.325 -3.237 45.638 1.00 25.22 364 VAL B O 1
ATOM 5873 N N . PHE B 1 366 ? 71.074 -2.215 44.080 1.00 24.11 365 PHE B N 1
ATOM 5874 C CA . PHE B 1 366 ? 69.892 -3.008 44.365 1.00 25.25 365 PHE B CA 1
ATOM 5875 C C . PHE B 1 366 ? 69.209 -3.451 43.078 1.00 26.94 365 PHE B C 1
ATOM 5876 O O . PHE B 1 366 ? 69.388 -2.835 42.016 1.00 23.46 365 PHE B O 1
ATOM 5884 N N . GLU B 1 367 ? 68.441 -4.544 43.149 1.00 24.88 366 GLU B N 1
ATOM 5885 C CA . GLU B 1 367 ? 67.736 -5.016 41.971 1.00 27.48 366 GLU B CA 1
ATOM 5886 C C . GLU B 1 367 ? 66.544 -4.112 41.762 1.00 29.04 366 GLU B C 1
ATOM 5887 O O . GLU B 1 367 ? 65.861 -3.712 42.713 1.00 30.84 366 GLU B O 1
ATOM 5893 N N . LEU B 1 368 ? 66.320 -3.745 40.511 1.00 32.28 367 LEU B N 1
ATOM 5894 C CA . LEU B 1 368 ? 65.207 -2.899 40.169 1.00 34.66 367 LEU B CA 1
ATOM 5895 C C . LEU B 1 368 ? 63.935 -3.692 40.175 1.00 36.96 367 LEU B C 1
ATOM 5896 O O . LEU B 1 368 ? 63.925 -4.871 39.831 1.00 41.31 367 LEU B O 1
ATOM 5902 N N . ARG C 1 3 ? 86.834 38.957 -14.286 1.00 53.17 2 ARG C N 1
ATOM 5903 C CA . ARG C 1 3 ? 88.176 39.302 -13.742 1.00 49.82 2 ARG C CA 1
ATOM 5904 C C . ARG C 1 3 ? 88.790 38.045 -13.044 1.00 49.49 2 ARG C C 1
ATOM 5905 O O . ARG C 1 3 ? 89.620 37.346 -13.642 1.00 52.25 2 ARG C O 1
ATOM 5913 N N . VAL C 1 4 ? 88.373 37.751 -11.812 1.00 47.12 3 VAL C N 1
ATOM 5914 C CA . VAL C 1 4 ? 88.861 36.576 -11.087 1.00 44.63 3 VAL C CA 1
ATOM 5915 C C . VAL C 1 4 ? 87.805 35.490 -11.159 1.00 41.41 3 VAL C C 1
ATOM 5916 O O . VAL C 1 4 ? 86.627 35.752 -10.958 1.00 44.74 3 VAL C O 1
ATOM 5920 N N . ASP C 1 5 ? 88.226 34.274 -11.459 1.00 35.17 4 ASP C N 1
ATOM 5921 C CA . ASP C 1 5 ? 87.342 33.132 -11.483 1.00 34.82 4 ASP C CA 1
ATOM 5922 C C . ASP C 1 5 ? 87.708 32.282 -10.245 1.00 31.91 4 ASP C C 1
ATOM 5923 O O . ASP C 1 5 ? 88.887 32.178 -9.895 1.00 29.91 4 ASP C O 1
ATOM 5928 N N A LYS C 1 6 ? 86.721 31.728 -9.543 0.50 30.41 5 LYS C N 1
ATOM 5929 N N B LYS C 1 6 ? 86.704 31.667 -9.641 0.50 28.14 5 LYS C N 1
ATOM 5930 C CA A LYS C 1 6 ? 86.998 30.842 -8.392 0.50 29.23 5 LYS C CA 1
ATOM 5931 C CA B LYS C 1 6 ? 86.904 30.821 -8.481 0.50 24.46 5 LYS C CA 1
ATOM 5932 C C A LYS C 1 6 ? 86.393 29.466 -8.589 0.50 25.06 5 LYS C C 1
ATOM 5933 C C B LYS C 1 6 ? 86.436 29.402 -8.778 0.50 22.30 5 LYS C C 1
ATOM 5934 O O A LYS C 1 6 ? 85.259 29.370 -8.999 0.50 22.99 5 LYS C O 1
ATOM 5935 O O B LYS C 1 6 ? 85.515 29.193 -9.552 0.50 18.74 5 LYS C O 1
ATOM 5946 N N . HIS C 1 7 ? 87.148 28.422 -8.253 1.00 22.83 6 HIS C N 1
ATOM 5947 C CA . HIS C 1 7 ? 86.653 27.064 -8.290 1.00 25.13 6 HIS C CA 1
ATOM 5948 C C . HIS C 1 7 ? 87.153 26.363 -7.024 1.00 24.20 6 HIS C C 1
ATOM 5949 O O . HIS C 1 7 ? 88.063 26.828 -6.368 1.00 23.24 6 HIS C O 1
ATOM 5956 N N . GLU C 1 8 ? 86.493 25.281 -6.662 1.00 23.40 7 GLU C N 1
ATOM 5957 C CA . GLU C 1 8 ? 86.874 24.529 -5.478 1.00 22.89 7 GLU C CA 1
ATOM 5958 C C . GLU C 1 8 ? 87.460 23.217 -5.892 1.00 21.80 7 GLU C C 1
ATOM 5959 O O . GLU C 1 8 ? 86.995 22.582 -6.854 1.00 20.22 7 GLU C O 1
ATOM 5965 N N . VAL C 1 9 ? 88.494 22.811 -5.163 1.00 15.37 8 VAL C N 1
ATOM 5966 C CA . VAL C 1 9 ? 89.186 21.584 -5.428 1.00 16.76 8 VAL C CA 1
ATOM 5967 C C . VAL C 1 9 ? 89.134 20.761 -4.134 1.00 16.84 8 VAL C C 1
ATOM 5968 O O . VAL C 1 9 ? 89.501 21.251 -3.071 1.00 16.19 8 VAL C O 1
ATOM 5972 N N . ARG C 1 10 ? 88.643 19.534 -4.263 1.00 16.92 9 ARG C N 1
ATOM 5973 C CA . ARG C 1 10 ? 88.531 18.601 -3.147 1.00 18.16 9 ARG C CA 1
ATOM 5974 C C . ARG C 1 10 ? 89.872 17.944 -2.832 1.00 16.28 9 ARG C C 1
ATOM 5975 O O . ARG C 1 10 ? 90.547 17.423 -3.731 1.00 15.35 9 ARG C O 1
ATOM 5983 N N . VAL C 1 11 ? 90.233 17.924 -1.545 1.00 14.63 10 VAL C N 1
ATOM 5984 C CA . VAL C 1 11 ? 91.505 17.347 -1.108 1.00 15.27 10 VAL C CA 1
ATOM 5985 C C . VAL C 1 11 ? 91.338 16.282 -0.025 1.00 17.91 10 VAL C C 1
ATOM 5986 O O . VAL C 1 11 ? 92.323 15.676 0.390 1.00 17.72 10 VAL C O 1
ATOM 5990 N N . GLY C 1 12 ? 90.108 16.071 0.444 1.00 14.76 11 GLY C N 1
ATOM 5991 C CA . GLY C 1 12 ? 89.882 15.059 1.485 1.00 16.00 11 GLY C CA 1
ATOM 5992 C C . GLY C 1 12 ? 88.459 15.000 1.970 1.00 17.22 11 GLY C C 1
ATOM 5993 O O . GLY C 1 12 ? 87.550 15.565 1.360 1.00 13.48 11 GLY C O 1
ATOM 5994 N N . GLU C 1 13 ? 88.263 14.324 3.101 1.00 15.74 12 GLU C N 1
ATOM 5995 C CA . GLU C 1 13 ? 86.945 14.188 3.690 1.00 16.16 12 GLU C CA 1
ATOM 5996 C C . GLU C 1 13 ? 87.115 13.830 5.156 1.00 14.15 12 GLU C C 1
ATOM 5997 O O . GLU C 1 13 ? 88.007 13.036 5.521 1.00 14.97 12 GLU C O 1
ATOM 6003 N N . LEU C 1 14 ? 86.281 14.434 5.978 1.00 14.79 13 LEU C N 1
ATOM 6004 C CA . LEU C 1 14 ? 86.265 14.212 7.410 1.00 14.42 13 LEU C CA 1
ATOM 6005 C C . LEU C 1 14 ? 85.304 13.089 7.812 1.00 15.52 13 LEU C C 1
ATOM 6006 O O . LEU C 1 14 ? 84.286 12.879 7.157 1.00 14.55 13 LEU C O 1
ATOM 6011 N N . ALA C 1 15 ? 85.645 12.414 8.911 1.00 15.74 14 ALA C N 1
ATOM 6012 C CA . ALA C 1 15 ? 84.871 11.328 9.490 1.00 14.32 14 ALA C CA 1
ATOM 6013 C C . ALA C 1 15 ? 83.358 11.600 9.588 1.00 15.34 14 ALA C C 1
ATOM 6014 O O . ALA C 1 15 ? 82.568 10.708 9.274 1.00 17.05 14 ALA C O 1
ATOM 6016 N N . ALA C 1 16 ? 82.962 12.804 10.019 1.00 13.73 15 ALA C N 1
ATOM 6017 C CA . ALA C 1 16 ? 81.543 13.105 10.168 1.00 13.98 15 ALA C CA 1
ATOM 6018 C C . ALA C 1 16 ? 80.872 13.362 8.823 1.00 15.39 15 ALA C C 1
ATOM 6019 O O . ALA C 1 16 ? 79.659 13.510 8.784 1.00 16.23 15 ALA C O 1
ATOM 6021 N N . GLY C 1 17 ? 81.654 13.457 7.726 1.00 14.51 16 GLY C N 1
ATOM 6022 C CA . GLY C 1 17 ? 81.064 13.539 6.377 1.00 15.43 16 GLY C CA 1
ATOM 6023 C C . GLY C 1 17 ? 81.431 14.745 5.545 1.00 19.57 16 GLY C C 1
ATOM 6024 O O . GLY C 1 17 ? 81.291 14.745 4.316 1.00 20.71 16 GLY C O 1
ATOM 6025 N N . GLN C 1 18 ? 81.916 15.789 6.203 1.00 18.67 17 GLN C N 1
ATOM 6026 C CA . GLN C 1 18 ? 82.217 17.015 5.501 1.00 21.75 17 GLN C CA 1
ATOM 6027 C C . GLN C 1 18 ? 83.442 16.896 4.562 1.00 18.88 17 GLN C C 1
ATOM 6028 O O . GLN C 1 18 ? 84.487 16.316 4.929 1.00 15.35 17 GLN C O 1
ATOM 6034 N N . PRO C 1 19 ? 83.309 17.418 3.314 1.00 20.21 18 PRO C N 1
ATOM 6035 C CA . PRO C 1 19 ? 84.444 17.376 2.430 1.00 18.46 18 PRO C CA 1
ATOM 6036 C C . PRO C 1 19 ? 85.478 18.433 2.847 1.00 15.74 18 PRO C C 1
ATOM 6037 O O . PRO C 1 19 ? 85.140 19.385 3.555 1.00 20.57 18 PRO C O 1
ATOM 6041 N N . LEU C 1 20 ? 86.739 18.161 2.513 1.00 17.14 19 LEU C N 1
ATOM 6042 C CA . LEU C 1 20 ? 87.852 19.102 2.708 1.00 14.43 19 LEU C CA 1
ATOM 6043 C C . LEU C 1 20 ? 88.089 19.650 1.287 1.00 15.74 19 LEU C C 1
ATOM 6044 O O . LEU C 1 20 ? 88.294 18.877 0.365 1.00 13.38 19 LEU C O 1
ATOM 6049 N N . SER C 1 21 ? 87.968 20.966 1.131 1.00 13.48 20 SER C N 1
ATOM 6050 C CA . SER C 1 21 ? 88.162 21.628 -0.134 1.00 13.56 20 SER C CA 1
ATOM 6051 C C . SER C 1 21 ? 88.907 22.947 0.014 1.00 14.70 20 SER C C 1
ATOM 6052 O O . SER C 1 21 ? 88.952 23.552 1.122 1.00 17.21 20 SER C O 1
ATOM 6055 N N . LEU C 1 22 ? 89.504 23.356 -1.127 1.00 14.72 21 LEU C N 1
ATOM 6056 C CA . LEU C 1 22 ? 90.344 24.544 -1.228 1.00 13.03 21 LEU C CA 1
ATOM 6057 C C . LEU C 1 22 ? 89.682 25.497 -2.232 1.00 15.27 21 LEU C C 1
ATOM 6058 O O . LEU C 1 22 ? 89.176 25.042 -3.253 1.00 16.81 21 LEU C O 1
ATOM 6063 N N . PRO C 1 23 ? 89.762 26.807 -1.978 1.00 14.53 22 PRO C N 1
ATOM 6064 C CA . PRO C 1 23 ? 89.320 27.811 -2.948 1.00 16.86 22 PRO C CA 1
ATOM 6065 C C . PRO C 1 23 ? 90.517 28.122 -3.859 1.00 17.16 22 PRO C C 1
ATOM 6066 O O . PRO C 1 23 ? 91.615 28.360 -3.359 1.00 16.19 22 PRO C O 1
ATOM 6070 N N . VAL C 1 24 ? 90.320 28.018 -5.173 1.00 17.25 23 VAL C N 1
ATOM 6071 C CA . VAL C 1 24 ? 91.357 28.310 -6.185 1.00 16.59 23 VAL C CA 1
ATOM 6072 C C . VAL C 1 24 ? 90.902 29.521 -6.979 1.00 17.34 23 VAL C C 1
ATOM 6073 O O . VAL C 1 24 ? 89.855 29.439 -7.650 1.00 16.07 23 VAL C O 1
ATOM 6077 N N . TYR C 1 25 ? 91.648 30.636 -6.867 1.00 15.83 24 TYR C N 1
ATOM 6078 C CA . TYR C 1 25 ? 91.330 31.871 -7.553 1.00 15.26 24 TYR C CA 1
ATOM 6079 C C . TYR C 1 25 ? 92.246 31.994 -8.764 1.00 17.73 24 TYR C C 1
ATOM 6080 O O . TYR C 1 25 ? 93.431 31.679 -8.686 1.00 18.60 24 TYR C O 1
ATOM 6089 N N . ARG C 1 26 ? 91.676 32.323 -9.911 1.00 18.86 25 ARG C N 1
ATOM 6090 C CA . ARG C 1 26 ? 92.480 32.461 -11.106 1.00 19.55 25 ARG C CA 1
ATOM 6091 C C . ARG C 1 26 ? 92.229 33.744 -11.844 1.00 22.30 25 ARG C C 1
ATOM 6092 O O . ARG C 1 26 ? 91.061 34.141 -12.054 1.00 20.64 25 ARG C O 1
ATOM 6100 N N . PHE C 1 27 ? 93.336 34.409 -12.174 1.00 19.87 26 PHE C N 1
ATOM 6101 C CA . PHE C 1 27 ? 93.349 35.564 -13.066 1.00 21.43 26 PHE C CA 1
ATOM 6102 C C . PHE C 1 27 ? 93.912 35.060 -14.414 1.00 22.87 26 PHE C C 1
ATOM 6103 O O . PHE C 1 27 ? 95.006 34.528 -14.473 1.00 21.23 26 PHE C O 1
ATOM 6111 N N . LYS C 1 28 ? 93.130 35.159 -15.481 1.00 25.23 27 LYS C N 1
ATOM 6112 C CA . LYS C 1 28 ? 93.580 34.737 -16.812 1.00 26.34 27 LYS C CA 1
ATOM 6113 C C . LYS C 1 28 ? 94.521 35.800 -17.432 1.00 27.87 27 LYS C C 1
ATOM 6114 O O . LYS C 1 28 ? 94.223 36.987 -17.452 1.00 24.28 27 LYS C O 1
ATOM 6116 N N . GLY C 1 29 ? 95.660 35.368 -17.954 1.00 27.75 28 GLY C N 1
ATOM 6117 C CA . GLY C 1 29 ? 96.565 36.288 -18.606 1.00 29.64 28 GLY C CA 1
ATOM 6118 C C . GLY C 1 29 ? 96.131 36.473 -20.062 1.00 33.60 28 GLY C C 1
ATOM 6119 O O . GLY C 1 29 ? 95.500 35.592 -20.678 1.00 30.98 28 GLY C O 1
ATOM 6120 N N . LYS C 1 30 ? 96.442 37.639 -20.597 1.00 38.99 29 LYS C N 1
ATOM 6121 C CA . LYS C 1 30 ? 96.092 37.965 -21.986 1.00 44.29 29 LYS C CA 1
ATOM 6122 C C . LYS C 1 30 ? 97.385 38.084 -22.734 1.00 45.01 29 LYS C C 1
ATOM 6123 O O . LYS C 1 30 ? 97.687 39.131 -23.279 1.00 52.63 29 LYS C O 1
ATOM 6129 N N . GLY C 1 31 ? 98.183 37.029 -22.751 1.00 44.12 30 GLY C N 1
ATOM 6130 C CA . GLY C 1 31 ? 99.481 37.157 -23.373 1.00 40.00 30 GLY C CA 1
ATOM 6131 C C . GLY C 1 31 ? 100.353 35.938 -23.290 1.00 35.80 30 GLY C C 1
ATOM 6132 O O . GLY C 1 31 ? 99.889 34.824 -23.039 1.00 35.80 30 GLY C O 1
ATOM 6133 N N . ALA C 1 32 ? 101.642 36.179 -23.468 1.00 30.69 31 ALA C N 1
ATOM 6134 C CA . ALA C 1 32 ? 102.592 35.107 -23.521 1.00 32.83 31 ALA C CA 1
ATOM 6135 C C . ALA C 1 32 ? 103.433 35.047 -22.274 1.00 30.10 31 ALA C C 1
ATOM 6136 O O . ALA C 1 32 ? 104.487 34.382 -22.291 1.00 31.85 31 ALA C O 1
ATOM 6138 N N . GLY C 1 33 ? 102.999 35.723 -21.211 1.00 24.80 32 GLY C N 1
ATOM 6139 C CA . GLY C 1 33 ? 103.767 35.738 -19.974 1.00 23.61 32 GLY C CA 1
ATOM 6140 C C . GLY C 1 33 ? 103.777 34.368 -19.299 1.00 19.17 32 GLY C C 1
ATOM 6141 O O . GLY C 1 33 ? 102.954 33.499 -19.630 1.00 15.52 32 GLY C O 1
ATOM 6142 N N . PRO C 1 34 ? 104.728 34.147 -18.385 1.00 19.18 33 PRO C N 1
ATOM 6143 C CA . PRO C 1 34 ? 104.712 32.869 -17.691 1.00 18.48 33 PRO C CA 1
ATOM 6144 C C . PRO C 1 34 ? 103.479 32.724 -16.793 1.00 15.84 33 PRO C C 1
ATOM 6145 O O . PRO C 1 34 ? 102.918 33.738 -16.350 1.00 16.96 33 PRO C O 1
ATOM 6149 N N . SER C 1 35 ? 103.098 31.481 -16.518 1.00 16.33 34 SER C N 1
ATOM 6150 C CA . SER C 1 35 ? 101.990 31.191 -15.596 1.00 15.49 34 SER C CA 1
ATOM 6151 C C . SER C 1 35 ? 102.541 31.049 -14.179 1.00 13.79 34 SER C C 1
ATOM 6152 O O . SER C 1 35 ? 103.668 30.581 -13.948 1.00 16.98 34 SER C O 1
ATOM 6155 N N . VAL C 1 36 ? 101.715 31.417 -13.223 1.00 15.37 35 VAL C N 1
ATOM 6156 C CA . VAL C 1 36 ? 102.137 31.448 -11.816 1.00 14.50 35 VAL C CA 1
ATOM 6157 C C . VAL C 1 36 ? 101.092 30.729 -10.957 1.00 16.34 35 VAL C C 1
ATOM 6158 O O . VAL C 1 36 ? 99.864 30.908 -11.130 1.00 13.96 35 VAL C O 1
ATOM 6162 N N . TYR C 1 37 ? 101.607 29.947 -10.033 1.00 13.43 36 TYR C N 1
ATOM 6163 C CA . TYR C 1 37 ? 100.806 29.248 -9.031 1.00 12.83 36 TYR C CA 1
ATOM 6164 C C . TYR C 1 37 ? 101.303 29.669 -7.641 1.00 12.45 36 TYR C C 1
ATOM 6165 O O . TYR C 1 37 ? 102.489 29.567 -7.363 1.00 14.60 36 TYR C O 1
ATOM 6174 N N . ILE C 1 38 ? 100.386 30.177 -6.816 1.00 11.96 37 ILE C N 1
ATOM 6175 C CA . ILE C 1 38 ? 100.706 30.695 -5.461 1.00 13.70 37 ILE C CA 1
ATOM 6176 C C . ILE C 1 38 ? 99.785 29.995 -4.465 1.00 14.86 37 ILE C C 1
ATOM 6177 O O . ILE C 1 38 ? 98.577 29.917 -4.698 1.00 14.18 37 ILE C O 1
ATOM 6182 N N . GLN C 1 39 ? 100.363 29.483 -3.383 1.00 13.06 38 GLN C N 1
ATOM 6183 C CA . GLN C 1 39 ? 99.568 28.870 -2.304 1.00 13.64 38 GLN C CA 1
ATOM 6184 C C . GLN C 1 39 ? 100.031 29.365 -0.942 1.00 12.57 38 GLN C C 1
ATOM 6185 O O . GLN C 1 39 ? 101.147 29.824 -0.785 1.00 12.80 38 GLN C O 1
ATOM 6191 N N . ALA C 1 40 ? 99.146 29.235 0.046 1.00 10.77 39 ALA C N 1
ATOM 6192 C CA . ALA C 1 40 ? 99.411 29.665 1.409 1.00 11.16 39 ALA C CA 1
ATOM 6193 C C . ALA C 1 40 ? 98.750 28.707 2.388 1.00 14.22 39 ALA C C 1
ATOM 6194 O O . ALA C 1 40 ? 97.693 28.123 2.077 1.00 14.26 39 ALA C O 1
ATOM 6196 N N . ASN C 1 41 ? 99.334 28.660 3.577 1.00 12.25 40 ASN C N 1
ATOM 6197 C CA . ASN C 1 41 ? 98.698 28.082 4.806 1.00 12.34 40 ASN C CA 1
ATOM 6198 C C . ASN C 1 41 ? 98.595 26.551 4.743 1.00 15.56 40 ASN C C 1
ATOM 6199 O O . ASN C 1 41 ? 97.624 25.936 5.253 1.00 14.78 40 ASN C O 1
ATOM 6204 N N . VAL C 1 42 ? 99.576 25.933 4.075 1.00 10.27 41 VAL C N 1
ATOM 6205 C CA . VAL C 1 42 ? 99.701 24.477 4.088 1.00 12.17 41 VAL C CA 1
ATOM 6206 C C . VAL C 1 42 ? 99.983 24.070 5.543 1.00 14.35 41 VAL C C 1
ATOM 6207 O O . VAL C 1 42 ? 99.473 23.037 6.036 1.00 13.87 41 VAL C O 1
ATOM 6211 N N . HIS C 1 43 ? 100.808 24.867 6.236 1.00 12.50 42 HIS C N 1
ATOM 6212 C CA . HIS C 1 43 ? 100.992 24.728 7.698 1.00 13.01 42 HIS C CA 1
ATOM 6213 C C . HIS C 1 43 ? 99.933 25.610 8.364 1.00 12.26 42 HIS C C 1
ATOM 6214 O O . HIS C 1 43 ? 99.903 26.855 8.178 1.00 12.80 42 HIS C O 1
ATOM 6221 N N . GLY C 1 44 ? 99.009 24.964 9.079 1.00 12.15 43 GLY C N 1
ATOM 6222 C CA . GLY C 1 44 ? 97.808 25.630 9.643 1.00 12.18 43 GLY C CA 1
ATOM 6223 C C . GLY C 1 44 ? 97.990 26.927 10.439 1.00 11.98 43 GLY C C 1
ATOM 6224 O O . GLY C 1 44 ? 97.150 27.817 10.401 1.00 13.17 43 GLY C O 1
ATOM 6225 N N . ALA C 1 45 ? 99.049 27.010 11.240 1.00 10.79 44 ALA C N 1
ATOM 6226 C CA . ALA C 1 45 ? 99.325 28.206 12.057 1.00 11.72 44 ALA C CA 1
ATOM 6227 C C . ALA C 1 45 ? 99.877 29.366 11.241 1.00 11.61 44 ALA C C 1
ATOM 6228 O O . ALA C 1 45 ? 99.895 30.484 11.732 1.00 14.16 44 ALA C O 1
ATOM 6230 N N . GLU C 1 46 ? 100.288 29.095 10.006 1.00 12.82 45 GLU C N 1
ATOM 6231 C CA . GLU C 1 46 ? 101.024 30.079 9.177 1.00 13.07 45 GLU C CA 1
ATOM 6232 C C . GLU C 1 46 ? 100.066 30.890 8.336 1.00 11.39 45 GLU C C 1
ATOM 6233 O O . GLU C 1 46 ? 100.142 30.892 7.124 1.00 15.24 45 GLU C O 1
ATOM 6239 N N . VAL C 1 47 ? 99.192 31.609 9.032 1.00 11.46 46 VAL C N 1
ATOM 6240 C CA . VAL C 1 47 ? 98.046 32.259 8.418 1.00 13.32 46 VAL C CA 1
ATOM 6241 C C . VAL C 1 47 ? 98.353 33.555 7.674 1.00 13.56 46 VAL C C 1
ATOM 6242 O O . VAL C 1 47 ? 97.560 33.977 6.874 1.00 11.81 46 VAL C O 1
ATOM 6246 N N . GLN C 1 48 ? 99.512 34.177 7.912 1.00 13.00 47 GLN C N 1
ATOM 6247 C CA . GLN C 1 48 ? 99.793 35.449 7.241 1.00 12.58 47 GLN C CA 1
ATOM 6248 C C . GLN C 1 48 ? 99.789 35.340 5.715 1.00 12.98 47 GLN C C 1
ATOM 6249 O O . GLN C 1 48 ? 99.490 36.312 5.005 1.00 14.70 47 GLN C O 1
ATOM 6255 N N . GLY C 1 49 ? 100.128 34.168 5.180 1.00 12.02 48 GLY C N 1
ATOM 6256 C CA . GLY C 1 49 ? 100.101 33.947 3.747 1.00 14.19 48 GLY C CA 1
ATOM 6257 C C . GLY C 1 49 ? 98.743 34.203 3.100 1.00 12.56 48 GLY C C 1
ATOM 6258 O O . GLY C 1 49 ? 98.683 34.582 1.931 1.00 12.80 48 GLY C O 1
ATOM 6259 N N . ASN C 1 50 ? 97.664 34.019 3.852 1.00 14.33 49 ASN C N 1
ATOM 6260 C CA . ASN C 1 50 ? 96.320 34.354 3.365 1.00 15.03 49 ASN C CA 1
ATOM 6261 C C . ASN C 1 50 ? 96.194 35.876 3.172 1.00 11.05 49 ASN C C 1
ATOM 6262 O O . ASN C 1 50 ? 95.579 36.358 2.183 1.00 14.40 49 ASN C O 1
ATOM 6267 N N . ALA C 1 51 ? 96.746 36.619 4.125 1.00 12.01 50 ALA C N 1
ATOM 6268 C CA . ALA C 1 51 ? 96.718 38.093 4.082 1.00 13.40 50 ALA C CA 1
ATOM 6269 C C . ALA C 1 51 ? 97.557 38.554 2.901 1.00 14.02 50 ALA C C 1
ATOM 6270 O O . ALA C 1 51 ? 97.205 39.561 2.225 1.00 12.39 50 ALA C O 1
ATOM 6272 N N . VAL C 1 52 ? 98.644 37.835 2.634 1.00 11.83 51 VAL C N 1
ATOM 6273 C CA . VAL C 1 52 ? 99.500 38.172 1.464 1.00 12.98 51 VAL C CA 1
ATOM 6274 C C . VAL C 1 52 ? 98.750 37.925 0.138 1.00 14.54 51 VAL C C 1
ATOM 6275 O O . VAL C 1 52 ? 98.780 38.755 -0.802 1.00 16.86 51 VAL C O 1
ATOM 6279 N N . ILE C 1 53 ? 98.062 36.785 0.044 1.00 12.99 52 ILE C N 1
ATOM 6280 C CA . ILE C 1 53 ? 97.273 36.459 -1.137 1.00 13.25 52 ILE C CA 1
ATOM 6281 C C . ILE C 1 53 ? 96.152 37.493 -1.307 1.00 12.77 52 ILE C C 1
ATOM 6282 O O . ILE C 1 53 ? 95.903 38.009 -2.426 1.00 14.76 52 ILE C O 1
ATOM 6287 N N . TYR C 1 54 ? 95.514 37.842 -0.206 1.00 13.59 53 TYR C N 1
ATOM 6288 C CA . TYR C 1 54 ? 94.459 38.841 -0.230 1.00 13.36 53 TYR C CA 1
ATOM 6289 C C . TYR C 1 54 ? 94.990 40.162 -0.844 1.00 16.98 53 TYR C C 1
ATOM 6290 O O . TYR C 1 54 ? 94.419 40.703 -1.780 1.00 13.78 53 TYR C O 1
ATOM 6299 N N . GLN C 1 55 ? 96.058 40.691 -0.270 1.00 14.07 54 GLN C N 1
ATOM 6300 C CA . GLN C 1 55 ? 96.605 41.965 -0.739 1.00 15.37 54 GLN C CA 1
ATOM 6301 C C . GLN C 1 55 ? 97.081 41.863 -2.179 1.00 14.59 54 GLN C C 1
ATOM 6302 O O . GLN C 1 55 ? 96.890 42.818 -2.947 1.00 16.45 54 GLN C O 1
ATOM 6308 N N . LEU C 1 56 ? 97.676 40.741 -2.558 1.00 13.77 55 LEU C N 1
ATOM 6309 C CA . LEU C 1 56 ? 98.172 40.557 -3.911 1.00 16.34 55 LEU C CA 1
ATOM 6310 C C . LEU C 1 56 ? 96.993 40.588 -4.883 1.00 16.68 55 LEU C C 1
ATOM 6311 O O . LEU C 1 56 ? 97.040 41.250 -5.934 1.00 17.87 55 LEU C O 1
ATOM 6324 N N . LYS C 1 58 ? 94.099 42.042 -4.480 1.00 17.22 57 LYS C N 1
ATOM 6325 C CA . LYS C 1 58 ? 93.570 43.414 -4.525 1.00 18.23 57 LYS C CA 1
ATOM 6326 C C . LYS C 1 58 ? 94.411 44.296 -5.460 1.00 21.24 57 LYS C C 1
ATOM 6327 O O . LYS C 1 58 ? 93.863 45.137 -6.202 1.00 18.97 57 LYS C O 1
ATOM 6333 N N . LEU C 1 59 ? 95.733 44.118 -5.393 1.00 20.12 58 LEU C N 1
ATOM 6334 C CA . LEU C 1 59 ? 96.665 44.858 -6.279 1.00 20.62 58 LEU C CA 1
ATOM 6335 C C . LEU C 1 59 ? 96.551 44.409 -7.734 1.00 21.16 58 LEU C C 1
ATOM 6336 O O . LEU C 1 59 ? 96.511 45.233 -8.644 1.00 20.65 58 LEU C O 1
ATOM 6341 N N . LEU C 1 60 ? 96.485 43.096 -7.949 1.00 19.07 59 LEU C N 1
ATOM 6342 C CA . LEU C 1 60 ? 96.441 42.511 -9.279 1.00 19.44 59 LEU C CA 1
ATOM 6343 C C . LEU C 1 60 ? 95.237 42.983 -10.060 1.00 24.87 59 LEU C C 1
ATOM 6344 O O . LEU C 1 60 ? 95.285 43.059 -11.283 1.00 23.82 59 LEU C O 1
ATOM 6349 N N . GLU C 1 61 ? 94.167 43.306 -9.361 1.00 25.43 60 GLU C N 1
ATOM 6350 C CA . GLU C 1 61 ? 92.983 43.793 -10.043 1.00 30.49 60 GLU C CA 1
ATOM 6351 C C . GLU C 1 61 ? 93.251 45.032 -10.884 1.00 28.39 60 GLU C C 1
ATOM 6352 O O . GLU C 1 61 ? 92.501 45.270 -11.819 1.00 28.37 60 GLU C O 1
ATOM 6358 N N . HIS C 1 62 ? 94.339 45.752 -10.591 1.00 29.53 61 HIS C N 1
ATOM 6359 C CA . HIS C 1 62 ? 94.747 46.985 -11.278 1.00 30.90 61 HIS C CA 1
ATOM 6360 C C . HIS C 1 62 ? 95.982 46.893 -12.184 1.00 29.55 61 HIS C C 1
ATOM 6361 O O . HIS C 1 62 ? 96.537 47.925 -12.587 1.00 31.37 61 HIS C O 1
ATOM 6368 N N . TYR C 1 63 ? 96.469 45.686 -12.437 1.00 26.54 62 TYR C N 1
ATOM 6369 C CA . TYR C 1 63 ? 97.604 45.488 -13.321 1.00 24.18 62 TYR C CA 1
ATOM 6370 C C . TYR C 1 63 ? 97.125 44.772 -14.558 1.00 23.86 62 TYR C C 1
ATOM 6371 O O . TYR C 1 63 ? 96.016 44.241 -14.599 1.00 23.78 62 TYR C O 1
ATOM 6380 N N . GLU C 1 64 ? 97.995 44.727 -15.562 1.00 21.57 63 GLU C N 1
ATOM 6381 C CA . GLU C 1 64 ? 97.686 44.107 -16.814 1.00 22.01 63 GLU C CA 1
ATOM 6382 C C . GLU C 1 64 ? 98.384 42.785 -16.852 1.00 20.04 63 GLU C C 1
ATOM 6383 O O . GLU C 1 64 ? 99.590 42.752 -16.933 1.00 19.68 63 GLU C O 1
ATOM 6389 N N . LEU C 1 65 ? 97.624 41.682 -16.785 1.00 22.24 64 LEU C N 1
ATOM 6390 C CA . LEU C 1 65 ? 98.226 40.347 -16.737 1.00 23.99 64 LEU C CA 1
ATOM 6391 C C . LEU C 1 65 ? 98.504 39.793 -18.106 1.00 22.53 64 LEU C C 1
ATOM 6392 O O . LEU C 1 65 ? 97.599 39.645 -18.905 1.00 23.83 64 LEU C O 1
ATOM 6397 N N . LEU C 1 66 ? 99.773 39.484 -18.348 1.00 20.01 65 LEU C N 1
ATOM 6398 C CA . LEU C 1 66 ? 100.236 38.844 -19.569 1.00 19.79 65 LEU C CA 1
ATOM 6399 C C . LEU C 1 66 ? 100.261 37.317 -19.395 1.00 20.37 65 LEU C C 1
ATOM 6400 O O . LEU C 1 66 ? 100.194 36.560 -20.366 1.00 20.98 65 LEU C O 1
ATOM 6405 N N . GLY C 1 67 ? 100.373 36.846 -18.152 1.00 21.03 66 GLY C N 1
ATOM 6406 C CA . GLY C 1 67 ? 100.349 35.431 -17.875 1.00 19.31 66 GLY C CA 1
ATOM 6407 C C . GLY C 1 67 ? 99.308 35.098 -16.815 1.00 19.68 66 GLY C C 1
ATOM 6408 O O . GLY C 1 67 ? 98.861 35.977 -16.057 1.00 22.03 66 GLY C O 1
ATOM 6409 N N . ASP C 1 68 ? 98.904 33.845 -16.785 1.00 17.71 67 ASP C N 1
ATOM 6410 C CA . ASP C 1 68 ? 97.887 33.386 -15.824 1.00 18.11 67 ASP C CA 1
ATOM 6411 C C . ASP C 1 68 ? 98.478 33.358 -14.415 1.00 17.93 67 ASP C C 1
ATOM 6412 O O . ASP C 1 68 ? 99.674 33.038 -14.245 1.00 16.63 67 ASP C O 1
ATOM 6417 N N . ILE C 1 69 ? 97.651 33.702 -13.431 1.00 17.69 68 ILE C N 1
ATOM 6418 C CA . ILE C 1 69 ? 98.039 33.591 -12.007 1.00 18.18 68 ILE C CA 1
ATOM 6419 C C . ILE C 1 69 ? 96.912 32.859 -11.264 1.00 18.96 68 ILE C C 1
ATOM 6420 O O . ILE C 1 69 ? 95.770 33.291 -11.349 1.00 15.78 68 ILE C O 1
ATOM 6425 N N . SER C 1 70 ? 97.242 31.744 -10.599 1.00 17.87 69 SER C N 1
ATOM 6426 C CA . SER C 1 70 ? 96.292 30.962 -9.757 1.00 16.84 69 SER C CA 1
ATOM 6427 C C . SER C 1 70 ? 96.735 31.079 -8.320 1.00 14.11 69 SER C C 1
ATOM 6428 O O . SER C 1 70 ? 97.928 30.978 -8.047 1.00 14.47 69 SER C O 1
ATOM 6431 N N . LEU C 1 71 ? 95.802 31.360 -7.419 1.00 15.10 70 LEU C N 1
ATOM 6432 C CA . LEU C 1 71 ? 96.139 31.544 -6.012 1.00 12.87 70 LEU C CA 1
ATOM 6433 C C . LEU C 1 71 ? 95.243 30.654 -5.159 1.00 14.69 70 LEU C C 1
ATOM 6434 O O . LEU C 1 71 ? 94.020 30.594 -5.350 1.00 14.25 70 LEU C O 1
ATOM 6439 N N . VAL C 1 72 ? 95.899 29.978 -4.220 1.00 14.06 71 VAL C N 1
ATOM 6440 C CA . VAL C 1 72 ? 95.256 28.990 -3.340 1.00 14.80 71 VAL C CA 1
ATOM 6441 C C . VAL C 1 72 ? 95.531 29.343 -1.865 1.00 12.64 71 VAL C C 1
ATOM 6442 O O . VAL C 1 72 ? 96.478 28.853 -1.275 1.00 13.10 71 VAL C O 1
ATOM 6446 N N . PRO C 1 73 ? 94.722 30.235 -1.297 1.00 14.45 72 PRO C N 1
ATOM 6447 C CA . PRO C 1 73 ? 94.811 30.535 0.140 1.00 13.18 72 PRO C CA 1
ATOM 6448 C C . PRO C 1 73 ? 94.135 29.352 0.869 1.00 13.13 72 PRO C C 1
ATOM 6449 O O . PRO C 1 73 ? 93.450 28.526 0.239 1.00 13.57 72 PRO C O 1
ATOM 6453 N N . LEU C 1 74 ? 94.356 29.243 2.172 1.00 10.50 73 LEU C N 1
ATOM 6454 C CA . LEU C 1 74 ? 93.664 28.239 2.972 1.00 11.22 73 LEU C CA 1
ATOM 6455 C C . LEU C 1 74 ? 93.851 26.856 2.396 1.00 12.53 73 LEU C C 1
ATOM 6456 O O . LEU C 1 74 ? 92.900 26.052 2.278 1.00 13.74 73 LEU C O 1
ATOM 6461 N N . ALA C 1 75 ? 95.102 26.568 2.070 1.00 11.15 74 ALA C N 1
ATOM 6462 C CA . ALA C 1 75 ? 95.407 25.356 1.291 1.00 11.14 74 ALA C CA 1
ATOM 6463 C C . ALA C 1 75 ? 95.323 24.018 2.064 1.00 12.68 74 ALA C C 1
ATOM 6464 O O . ALA C 1 75 ? 95.418 22.969 1.451 1.00 15.57 74 ALA C O 1
ATOM 6466 N N . ASN C 1 76 ? 95.107 24.076 3.371 1.00 12.37 75 ASN C N 1
ATOM 6467 C CA . ASN C 1 76 ? 95.021 22.863 4.197 1.00 11.10 75 ASN C CA 1
ATOM 6468 C C . ASN C 1 76 ? 93.992 23.030 5.303 1.00 11.71 75 ASN C C 1
ATOM 6469 O O . ASN C 1 76 ? 94.343 23.219 6.468 1.00 10.77 75 ASN C O 1
ATOM 6474 N N . PRO C 1 77 ? 92.693 22.920 4.957 1.00 10.98 76 PRO C N 1
ATOM 6475 C CA . PRO C 1 77 ? 91.699 23.159 6.000 1.00 11.11 76 PRO C CA 1
ATOM 6476 C C . PRO C 1 77 ? 91.803 22.221 7.230 1.00 12.06 76 PRO C C 1
ATOM 6477 O O . PRO C 1 77 ? 91.541 22.652 8.356 1.00 12.88 76 PRO C O 1
ATOM 6481 N N . LEU C 1 78 ? 92.255 20.978 7.033 1.00 12.92 77 LEU C N 1
ATOM 6482 C CA . LEU C 1 78 ? 92.355 20.029 8.152 1.00 11.13 77 LEU C CA 1
ATOM 6483 C C . LEU C 1 78 ? 93.377 20.569 9.163 1.00 13.12 77 LEU C C 1
ATOM 6484 O O . LEU C 1 78 ? 93.152 20.547 10.368 1.00 14.64 77 LEU C O 1
ATOM 6489 N N . GLY C 1 79 ? 94.485 21.108 8.679 1.00 13.09 78 GLY C N 1
ATOM 6490 C CA . GLY C 1 79 ? 95.509 21.663 9.582 1.00 14.63 78 GLY C CA 1
ATOM 6491 C C . GLY C 1 79 ? 95.129 23.032 10.121 1.00 12.94 78 GLY C C 1
ATOM 6492 O O . GLY C 1 79 ? 95.376 23.372 11.293 1.00 13.15 78 GLY C O 1
ATOM 6493 N N . ILE C 1 80 ? 94.546 23.861 9.252 1.00 12.92 79 ILE C N 1
ATOM 6494 C CA . ILE C 1 80 ? 94.122 25.206 9.618 1.00 11.00 79 ILE C CA 1
ATOM 6495 C C . ILE C 1 80 ? 93.099 25.199 10.753 1.00 9.44 79 ILE C C 1
ATOM 6496 O O . ILE C 1 80 ? 93.162 26.024 11.655 1.00 10.65 79 ILE C O 1
ATOM 6501 N N . ASN C 1 81 ? 92.199 24.212 10.716 1.00 10.72 80 ASN C N 1
ATOM 6502 C CA . ASN C 1 81 ? 91.103 24.158 11.662 1.00 11.86 80 ASN C CA 1
ATOM 6503 C C . ASN C 1 81 ? 91.420 23.414 12.984 1.00 12.45 80 ASN C C 1
ATOM 6504 O O . ASN C 1 81 ? 90.610 23.347 13.915 1.00 13.47 80 ASN C O 1
ATOM 6509 N N . GLN C 1 82 ? 92.627 22.913 13.070 1.00 10.89 81 GLN C N 1
ATOM 6510 C CA . GLN C 1 82 ? 93.048 22.096 14.214 1.00 8.86 81 GLN C CA 1
ATOM 6511 C C . GLN C 1 82 ? 93.637 22.896 15.352 1.00 11.19 81 GLN C C 1
ATOM 6512 O O . GLN C 1 82 ? 94.763 23.419 15.257 1.00 13.89 81 GLN C O 1
ATOM 6518 N N . LYS C 1 83 ? 92.910 22.947 16.453 1.00 14.00 82 LYS C N 1
ATOM 6519 C CA . LYS C 1 83 ? 93.359 23.656 17.645 1.00 15.22 82 LYS C CA 1
ATOM 6520 C C . LYS C 1 83 ? 93.786 22.690 18.759 1.00 13.12 82 LYS C C 1
ATOM 6521 O O . LYS C 1 83 ? 93.281 21.563 18.858 1.00 15.23 82 LYS C O 1
ATOM 6527 N N . SER C 1 84 ? 94.752 23.158 19.554 1.00 11.65 83 SER C N 1
ATOM 6528 C CA . SER C 1 84 ? 95.185 22.503 20.773 1.00 12.73 83 SER C CA 1
ATOM 6529 C C . SER C 1 84 ? 95.534 23.621 21.734 1.00 12.16 83 SER C C 1
ATOM 6530 O O . SER C 1 84 ? 96.496 24.358 21.490 1.00 15.54 83 SER C O 1
ATOM 6533 N N . GLY C 1 85 ? 94.774 23.793 22.799 1.00 12.48 84 GLY C N 1
ATOM 6534 C CA . GLY C 1 85 ? 94.974 24.991 23.611 1.00 13.18 84 GLY C CA 1
ATOM 6535 C C . GLY C 1 85 ? 94.688 26.210 22.726 1.00 13.71 84 GLY C C 1
ATOM 6536 O O . GLY C 1 85 ? 93.912 26.123 21.762 1.00 12.74 84 GLY C O 1
ATOM 6537 N N . GLU C 1 86 ? 95.374 27.310 22.985 1.00 13.63 85 GLU C N 1
ATOM 6538 C CA . GLU C 1 86 ? 95.175 28.581 22.260 1.00 14.15 85 GLU C CA 1
ATOM 6539 C C . GLU C 1 86 ? 96.218 28.706 21.143 1.00 17.96 85 GLU C C 1
ATOM 6540 O O . GLU C 1 86 ? 96.912 29.719 21.034 1.00 24.50 85 GLU C O 1
ATOM 6546 N N . PHE C 1 87 ? 96.371 27.640 20.385 1.00 14.56 86 PHE C N 1
ATOM 6547 C CA . PHE C 1 87 ? 97.379 27.514 19.335 1.00 13.43 86 PHE C CA 1
ATOM 6548 C C . PHE C 1 87 ? 96.819 26.579 18.264 1.00 14.09 86 PHE C C 1
ATOM 6549 O O . PHE C 1 87 ? 96.005 25.671 18.543 1.00 15.07 86 PHE C O 1
ATOM 6557 N N . THR C 1 88 ? 97.244 26.789 17.043 1.00 12.40 87 THR C N 1
ATOM 6558 C CA . THR C 1 88 ? 96.844 25.956 15.914 1.00 12.49 87 THR C CA 1
ATOM 6559 C C . THR C 1 88 ? 97.882 24.844 15.813 1.00 15.84 87 THR C C 1
ATOM 6560 O O . THR C 1 88 ? 99.077 25.104 15.631 1.00 16.01 87 THR C O 1
ATOM 6564 N N . LEU C 1 89 ? 97.424 23.597 15.958 1.00 12.88 88 LEU C N 1
ATOM 6565 C CA . LEU C 1 89 ? 98.295 22.395 15.831 1.00 11.56 88 LEU C CA 1
ATOM 6566 C C . LEU C 1 89 ? 98.183 22.018 14.347 1.00 14.40 88 LEU C C 1
ATOM 6567 O O . LEU C 1 89 ? 97.521 21.053 13.963 1.00 14.34 88 LEU C O 1
ATOM 6572 N N . GLY C 1 90 ? 98.874 22.821 13.520 1.00 13.19 89 GLY C N 1
ATOM 6573 C CA . GLY C 1 90 ? 98.656 22.848 12.103 1.00 12.17 89 GLY C CA 1
ATOM 6574 C C . GLY C 1 90 ? 99.796 22.387 11.246 1.00 14.76 89 GLY C C 1
ATOM 6575 O O . GLY C 1 90 ? 99.655 22.363 10.029 1.00 13.80 89 GLY C O 1
ATOM 6576 N N . ARG C 1 91 ? 100.904 21.993 11.879 1.00 10.27 90 ARG C N 1
ATOM 6577 C CA . ARG C 1 91 ? 102.122 21.655 11.143 1.00 11.23 90 ARG C CA 1
ATOM 6578 C C . ARG C 1 91 ? 102.217 20.237 10.608 1.00 12.61 90 ARG C C 1
ATOM 6579 O O . ARG C 1 91 ? 102.852 19.986 9.566 1.00 11.57 90 ARG C O 1
ATOM 6587 N N . PHE C 1 92 ? 101.590 19.308 11.341 1.00 11.28 91 PHE C N 1
ATOM 6588 C CA . PHE C 1 92 ? 101.667 17.909 11.030 1.00 13.85 91 PHE C CA 1
ATOM 6589 C C . PHE C 1 92 ? 100.339 17.189 11.268 1.00 11.63 91 PHE C C 1
ATOM 6590 O O . PHE C 1 92 ? 99.450 17.702 11.961 1.00 12.48 91 PHE C O 1
ATOM 6598 N N . ASP C 1 93 ? 100.231 16.015 10.655 1.00 11.10 92 ASP C N 1
ATOM 6599 C CA . ASP C 1 93 ? 99.081 15.160 10.889 1.00 11.86 92 ASP C CA 1
ATOM 6600 C C . ASP C 1 93 ? 99.071 14.861 12.416 1.00 9.96 92 ASP C C 1
ATOM 6601 O O . ASP C 1 93 ? 100.013 14.296 12.939 1.00 12.60 92 ASP C O 1
ATOM 6606 N N . PRO C 1 94 ? 98.012 15.267 13.127 1.00 12.06 93 PRO C N 1
ATOM 6607 C CA . PRO C 1 94 ? 97.965 15.052 14.576 1.00 13.80 93 PRO C CA 1
ATOM 6608 C C . PRO C 1 94 ? 97.911 13.570 14.957 1.00 13.58 93 PRO C C 1
ATOM 6609 O O . PRO C 1 94 ? 98.175 13.216 16.101 1.00 14.43 93 PRO C O 1
ATOM 6613 N N . ILE C 1 95 ? 97.538 12.731 14.010 1.00 11.82 94 ILE C N 1
ATOM 6614 C CA . ILE C 1 95 ? 97.493 11.283 14.242 1.00 11.24 94 ILE C CA 1
ATOM 6615 C C . ILE C 1 95 ? 98.868 10.662 14.183 1.00 14.53 94 ILE C C 1
ATOM 6616 O O . ILE C 1 95 ? 99.260 9.907 15.086 1.00 15.09 94 ILE C O 1
ATOM 6621 N N . THR C 1 96 ? 99.617 10.990 13.129 1.00 12.74 95 THR C N 1
ATOM 6622 C CA . THR C 1 96 ? 100.896 10.337 12.862 1.00 14.02 95 THR C CA 1
ATOM 6623 C C . THR C 1 96 ? 102.161 11.136 13.074 1.00 13.95 95 THR C C 1
ATOM 6624 O O . THR C 1 96 ? 103.230 10.523 13.126 1.00 11.83 95 THR C O 1
ATOM 6628 N N . GLY C 1 97 ? 102.030 12.462 13.186 1.00 10.88 96 GLY C N 1
ATOM 6629 C CA . GLY C 1 97 ? 103.154 13.386 13.327 1.00 12.67 96 GLY C CA 1
ATOM 6630 C C . GLY C 1 97 ? 103.839 13.823 12.053 1.00 11.29 96 GLY C C 1
ATOM 6631 O O . GLY C 1 97 ? 104.810 14.601 12.103 1.00 13.39 96 GLY C O 1
ATOM 6632 N N . VAL C 1 98 ? 103.390 13.318 10.907 1.00 11.19 97 VAL C N 1
ATOM 6633 C CA . VAL C 1 98 ? 104.019 13.592 9.634 1.00 9.46 97 VAL C CA 1
ATOM 6634 C C . VAL C 1 98 ? 103.695 15.025 9.170 1.00 12.95 97 VAL C C 1
ATOM 6635 O O . VAL C 1 98 ? 102.540 15.406 9.014 1.00 12.33 97 VAL C O 1
ATOM 6639 N N . ASN C 1 99 ? 104.763 15.778 8.949 1.00 11.55 98 ASN C N 1
ATOM 6640 C CA . ASN C 1 99 ? 104.701 17.176 8.499 1.00 12.79 98 ASN C CA 1
ATOM 6641 C C . ASN C 1 99 ? 103.974 17.255 7.171 1.00 13.20 98 ASN C C 1
ATOM 6642 O O . ASN C 1 99 ? 104.304 16.541 6.225 1.00 12.20 98 ASN C O 1
ATOM 6647 N N . TRP C 1 100 ? 102.971 18.114 7.073 1.00 13.52 99 TRP C N 1
ATOM 6648 C CA . TRP C 1 100 ? 102.196 18.224 5.825 1.00 11.98 99 TRP C CA 1
ATOM 6649 C C . TRP C 1 100 ? 103.092 18.615 4.638 1.00 13.35 99 TRP C C 1
ATOM 6650 O O . TRP C 1 100 ? 102.785 18.227 3.481 1.00 14.53 99 TRP C O 1
ATOM 6661 N N . ASN C 1 101 ? 104.184 19.334 4.946 1.00 14.43 100 ASN C N 1
ATOM 6662 C CA . ASN C 1 101 ? 105.159 19.768 3.926 1.00 13.41 100 ASN C CA 1
ATOM 6663 C C . ASN C 1 101 ? 106.318 18.798 3.754 1.00 15.30 100 ASN C C 1
ATOM 6664 O O . ASN C 1 101 ? 107.426 19.155 3.295 1.00 16.79 100 ASN C O 1
ATOM 6669 N N . ARG C 1 102 ? 106.085 17.552 4.150 1.00 12.46 101 ARG C N 1
ATOM 6670 C CA . ARG C 1 102 ? 107.011 16.469 3.858 1.00 12.98 101 ARG C CA 1
ATOM 6671 C C . ARG C 1 102 ? 106.269 15.388 3.059 1.00 15.69 101 ARG C C 1
ATOM 6672 O O . ARG C 1 102 ? 106.802 14.319 2.838 1.00 15.36 101 ARG C O 1
ATOM 6680 N N . GLU C 1 103 ? 105.046 15.690 2.620 1.00 14.52 102 GLU C N 1
ATOM 6681 C CA . GLU C 1 103 ? 104.207 14.716 1.899 1.00 14.71 102 GLU C CA 1
ATOM 6682 C C . GLU C 1 103 ? 104.170 14.823 0.375 1.00 14.95 102 GLU C C 1
ATOM 6683 O O . GLU C 1 103 ? 103.418 14.119 -0.303 1.00 13.46 102 GLU C O 1
ATOM 6689 N N . TYR C 1 104 ? 105.002 15.678 -0.202 1.00 14.27 103 TYR C N 1
ATOM 6690 C CA . TYR C 1 104 ? 104.955 15.814 -1.679 1.00 12.94 103 TYR C CA 1
ATOM 6691 C C . TYR C 1 104 ? 105.581 14.602 -2.364 1.00 15.29 103 TYR C C 1
ATOM 6692 O O . TYR C 1 104 ? 106.293 13.816 -1.746 1.00 14.57 103 TYR C O 1
ATOM 6701 N N . LEU C 1 105 ? 105.332 14.483 -3.658 1.00 14.58 104 LEU C N 1
ATOM 6702 C CA . LEU C 1 105 ? 105.708 13.331 -4.443 1.00 14.81 104 LEU C CA 1
ATOM 6703 C C . LEU C 1 105 ? 107.010 13.530 -5.184 1.00 18.21 104 LEU C C 1
ATOM 6704 O O . LEU C 1 105 ? 107.125 14.486 -5.946 1.00 17.31 104 LEU C O 1
ATOM 6709 N N . ASP C 1 106 ? 107.997 12.679 -4.890 1.00 18.85 105 ASP C N 1
ATOM 6710 C CA . ASP C 1 106 ? 109.294 12.647 -5.591 1.00 21.14 105 ASP C CA 1
ATOM 6711 C C . ASP C 1 106 ? 109.049 11.734 -6.754 1.00 21.76 105 ASP C C 1
ATOM 6712 O O . ASP C 1 106 ? 108.734 10.552 -6.573 1.00 24.43 105 ASP C O 1
ATOM 6717 N N . HIS C 1 107 ? 109.169 12.265 -7.960 1.00 22.22 106 HIS C N 1
ATOM 6718 C CA . HIS C 1 107 ? 108.970 11.433 -9.129 1.00 25.78 106 HIS C CA 1
ATOM 6719 C C . HIS C 1 107 ? 110.125 10.439 -9.263 1.00 27.28 106 HIS C C 1
ATOM 6720 O O . HIS C 1 107 ? 111.282 10.798 -9.353 1.00 32.43 106 HIS C O 1
ATOM 6727 N N . GLY C 1 108 ? 109.783 9.171 -9.237 1.00 33.53 107 GLY C N 1
ATOM 6728 C CA . GLY C 1 108 ? 110.785 8.127 -9.320 1.00 34.68 107 GLY C CA 1
ATOM 6729 C C . GLY C 1 108 ? 111.263 7.726 -10.707 1.00 34.03 107 GLY C C 1
ATOM 6730 O O . GLY C 1 108 ? 112.304 7.084 -10.820 1.00 38.83 107 GLY C O 1
ATOM 6731 N N . PHE C 1 109 ? 110.537 8.085 -11.762 1.00 29.33 108 PHE C N 1
ATOM 6732 C CA . PHE C 1 109 ? 110.940 7.664 -13.100 1.00 28.48 108 PHE C CA 1
ATOM 6733 C C . PHE C 1 109 ? 112.363 8.126 -13.504 1.00 29.31 108 PHE C C 1
ATOM 6734 O O . PHE C 1 109 ? 112.909 9.146 -13.021 1.00 26.08 108 PHE C O 1
ATOM 6742 N N . ASN C 1 110 ? 112.990 7.335 -14.363 1.00 28.97 109 ASN C N 1
ATOM 6743 C CA . ASN C 1 110 ? 114.381 7.605 -14.747 1.00 26.70 109 ASN C CA 1
ATOM 6744 C C . ASN C 1 110 ? 114.385 8.719 -15.782 1.00 22.11 109 ASN C C 1
ATOM 6745 O O . ASN C 1 110 ? 113.869 8.545 -16.890 1.00 23.31 109 ASN C O 1
ATOM 6750 N N . ILE C 1 111 ? 114.937 9.871 -15.398 1.00 22.61 110 ILE C N 1
ATOM 6751 C CA . ILE C 1 111 ? 114.915 11.066 -16.247 1.00 23.04 110 ILE C CA 1
ATOM 6752 C C . ILE C 1 111 ? 115.900 10.940 -17.416 1.00 23.42 110 ILE C C 1
ATOM 6753 O O . ILE C 1 111 ? 115.622 11.413 -18.524 1.00 24.96 110 ILE C O 1
ATOM 6758 N N . GLU C 1 112 ? 117.025 10.299 -17.167 1.00 24.93 111 GLU C N 1
ATOM 6759 C CA . GLU C 1 112 ? 117.978 10.030 -18.248 1.00 27.21 111 GLU C CA 1
ATOM 6760 C C . GLU C 1 112 ? 117.252 9.254 -19.359 1.00 27.22 111 GLU C C 1
ATOM 6761 O O . GLU C 1 112 ? 117.279 9.665 -20.503 1.00 27.60 111 GLU C O 1
ATOM 6767 N N . VAL C 1 113 ? 116.557 8.168 -19.006 1.00 27.64 112 VAL C N 1
ATOM 6768 C CA . VAL C 1 113 ? 115.800 7.372 -19.983 1.00 26.76 112 VAL C CA 1
ATOM 6769 C C . VAL C 1 113 ? 114.678 8.167 -20.599 1.00 25.41 112 VAL C C 1
ATOM 6770 O O . VAL C 1 113 ? 114.463 8.126 -21.798 1.00 23.47 112 VAL C O 1
ATOM 6774 N N . TRP C 1 114 ? 113.943 8.925 -19.793 1.00 25.90 113 TRP C N 1
ATOM 6775 C CA . TRP C 1 114 ? 112.871 9.749 -20.341 1.00 23.94 113 TRP C CA 1
ATOM 6776 C C . TRP C 1 114 ? 113.477 10.732 -21.350 1.00 23.47 113 TRP C C 1
ATOM 6777 O O . TRP C 1 114 ? 112.931 10.951 -22.430 1.00 23.87 113 TRP C O 1
ATOM 6788 N N . TYR C 1 115 ? 114.601 11.355 -20.967 1.00 23.35 114 TYR C N 1
ATOM 6789 C CA . TYR C 1 115 ? 115.248 12.302 -21.879 1.00 23.29 114 TYR C CA 1
ATOM 6790 C C . TYR C 1 115 ? 115.613 11.638 -23.212 1.00 26.70 114 TYR C C 1
ATOM 6791 O O . TYR C 1 115 ? 115.284 12.159 -24.286 1.00 28.57 114 TYR C O 1
ATOM 6800 N N . GLN C 1 116 ? 116.289 10.497 -23.146 1.00 30.14 115 GLN C N 1
ATOM 6801 C CA . GLN C 1 116 ? 116.688 9.793 -24.380 1.00 33.61 115 GLN C CA 1
ATOM 6802 C C . GLN C 1 116 ? 115.483 9.525 -25.279 1.00 33.48 115 GLN C C 1
ATOM 6803 O O . GLN C 1 116 ? 115.547 9.746 -26.491 1.00 34.26 115 GLN C O 1
ATOM 6809 N N . GLU C 1 117 ? 114.374 9.121 -24.675 1.00 34.14 116 GLU C N 1
ATOM 6810 C CA . GLU C 1 117 ? 113.141 8.826 -25.419 1.00 34.35 116 GLU C CA 1
ATOM 6811 C C . GLU C 1 117 ? 112.416 10.028 -26.004 1.00 31.71 116 GLU C C 1
ATOM 6812 O O . GLU C 1 117 ? 111.556 9.867 -26.859 1.00 32.44 116 GLU C O 1
ATOM 6818 N N . HIS C 1 118 ? 112.744 11.238 -25.550 1.00 29.79 117 HIS C N 1
ATOM 6819 C CA . HIS C 1 118 ? 112.113 12.447 -26.081 1.00 26.63 117 HIS C CA 1
ATOM 6820 C C . HIS C 1 118 ? 113.119 13.433 -26.687 1.00 23.89 117 HIS C C 1
ATOM 6821 O O . HIS C 1 118 ? 112.731 14.510 -27.143 1.00 25.64 117 HIS C O 1
ATOM 6828 N N . SER C 1 119 ? 114.403 13.069 -26.714 1.00 27.69 118 SER C N 1
ATOM 6829 C CA . SER C 1 119 ? 115.453 14.033 -27.117 1.00 32.29 118 SER C CA 1
ATOM 6830 C C . SER C 1 119 ? 115.331 14.548 -28.555 1.00 33.72 118 SER C C 1
ATOM 6831 O O . SER C 1 119 ? 115.840 15.619 -28.871 1.00 34.49 118 SER C O 1
ATOM 6834 N N . HIS C 1 120 ? 114.633 13.794 -29.402 1.00 35.87 119 HIS C N 1
ATOM 6835 C CA . HIS C 1 120 ? 114.405 14.185 -30.795 1.00 36.46 119 HIS C CA 1
ATOM 6836 C C . HIS C 1 120 ? 113.399 15.312 -30.925 1.00 37.65 119 HIS C C 1
ATOM 6837 O O . HIS C 1 120 ? 113.286 15.926 -31.991 1.00 38.85 119 HIS C O 1
ATOM 6844 N N . LEU C 1 121 ? 112.659 15.587 -29.854 1.00 35.65 120 LEU C N 1
ATOM 6845 C CA . LEU C 1 121 ? 111.672 16.666 -29.845 1.00 32.88 120 LEU C CA 1
ATOM 6846 C C . LEU C 1 121 ? 112.325 18.012 -29.696 1.00 32.14 120 LEU C C 1
ATOM 6847 O O . LEU C 1 121 ? 113.382 18.120 -29.095 1.00 34.11 120 LEU C O 1
ATOM 6852 N N . ASP C 1 122 ? 111.674 19.050 -30.207 1.00 31.72 121 ASP C N 1
ATOM 6853 C CA . ASP C 1 122 ? 112.176 20.410 -30.041 1.00 33.25 121 ASP C CA 1
ATOM 6854 C C . ASP C 1 122 ? 111.943 20.816 -28.584 1.00 34.01 121 ASP C C 1
ATOM 6855 O O . ASP C 1 122 ? 111.188 20.141 -27.874 1.00 32.19 121 ASP C O 1
ATOM 6860 N N . ASP C 1 123 ? 112.599 21.888 -28.145 1.00 32.03 122 ASP C N 1
ATOM 6861 C CA . ASP C 1 123 ? 112.502 22.323 -26.743 1.00 32.19 122 ASP C CA 1
ATOM 6862 C C . ASP C 1 123 ? 111.072 22.447 -26.222 1.00 32.37 122 ASP C C 1
ATOM 6863 O O . ASP C 1 123 ? 110.749 21.826 -25.217 1.00 30.79 122 ASP C O 1
ATOM 6868 N N . ASP C 1 124 ? 110.226 23.221 -26.900 1.00 30.00 123 ASP C N 1
ATOM 6869 C CA . ASP C 1 124 ? 108.854 23.420 -26.449 1.00 31.84 123 ASP C CA 1
ATOM 6870 C C . ASP C 1 124 ? 108.025 22.132 -26.399 1.00 31.02 123 ASP C C 1
ATOM 6871 O O . ASP C 1 124 ? 107.207 21.946 -25.499 1.00 29.52 123 ASP C O 1
ATOM 6876 N N . THR C 1 125 ? 108.208 21.250 -27.357 1.00 28.62 124 THR C N 1
ATOM 6877 C CA . THR C 1 125 ? 107.447 20.016 -27.352 1.00 29.42 124 THR C CA 1
ATOM 6878 C C . THR C 1 125 ? 107.958 19.078 -26.264 1.00 26.87 124 THR C C 1
ATOM 6879 O O . THR C 1 125 ? 107.174 18.353 -25.658 1.00 23.92 124 THR C O 1
ATOM 6883 N N . LEU C 1 126 ? 109.271 19.079 -26.029 1.00 24.03 125 LEU C N 1
ATOM 6884 C CA . LEU C 1 126 ? 109.883 18.250 -24.988 1.00 25.72 125 LEU C CA 1
ATOM 6885 C C . LEU C 1 126 ? 109.351 18.706 -23.603 1.00 22.97 125 LEU C C 1
ATOM 6886 O O . LEU C 1 126 ? 108.948 17.889 -22.783 1.00 23.36 125 LEU C O 1
ATOM 6891 N N . ILE C 1 127 ? 109.287 20.013 -23.408 1.00 23.14 126 ILE C N 1
ATOM 6892 C CA . ILE C 1 127 ? 108.823 20.641 -22.161 1.00 24.05 126 ILE C CA 1
ATOM 6893 C C . ILE C 1 127 ? 107.350 20.330 -21.899 1.00 23.70 126 ILE C C 1
ATOM 6894 O O . ILE C 1 127 ? 106.956 19.986 -20.780 1.00 25.62 126 ILE C O 1
ATOM 6899 N N . THR C 1 128 ? 106.530 20.446 -22.924 1.00 23.44 127 THR C N 1
ATOM 6900 C CA . THR C 1 128 ? 105.116 20.125 -22.804 1.00 26.36 127 THR C CA 1
ATOM 6901 C C . THR C 1 128 ? 104.949 18.653 -22.425 1.00 25.15 127 THR C C 1
ATOM 6902 O O . THR C 1 128 ? 104.120 18.309 -21.581 1.00 22.11 127 THR C O 1
ATOM 6906 N N . ALA C 1 129 ? 105.755 17.791 -23.033 1.00 23.93 128 ALA C N 1
ATOM 6907 C CA . ALA C 1 129 ? 105.679 16.353 -22.768 1.00 24.51 128 ALA C CA 1
ATOM 6908 C C . ALA C 1 129 ? 106.083 16.037 -21.320 1.00 23.57 128 ALA C C 1
ATOM 6909 O O . ALA C 1 129 ? 105.488 15.165 -20.671 1.00 22.87 128 ALA C O 1
ATOM 6911 N N . PHE C 1 130 ? 107.108 16.735 -20.825 1.00 20.75 129 PHE C N 1
ATOM 6912 C CA . PHE C 1 130 ? 107.628 16.500 -19.486 1.00 22.43 129 PHE C CA 1
ATOM 6913 C C . PHE C 1 130 ? 106.589 16.899 -18.459 1.00 21.49 129 PHE C C 1
ATOM 6914 O O . PHE C 1 130 ? 106.353 16.143 -17.516 1.00 21.78 129 PHE C O 1
ATOM 6922 N N . ARG C 1 131 ? 105.976 18.052 -18.669 1.00 22.55 130 ARG C N 1
ATOM 6923 C CA . ARG C 1 131 ? 104.944 18.553 -17.802 1.00 22.16 130 ARG C CA 1
ATOM 6924 C C . ARG C 1 131 ? 103.802 17.551 -17.750 1.00 24.01 130 ARG C C 1
ATOM 6925 O O . ARG C 1 131 ? 103.281 17.272 -16.687 1.00 24.04 130 ARG C O 1
ATOM 6933 N N . ALA C 1 132 ? 103.418 17.019 -18.907 1.00 20.52 131 ALA C N 1
ATOM 6934 C CA . ALA C 1 132 ? 102.326 16.056 -18.976 1.00 20.57 131 ALA C CA 1
ATOM 6935 C C . ALA C 1 132 ? 102.657 14.799 -18.195 1.00 20.23 131 ALA C C 1
ATOM 6936 O O . ALA C 1 132 ? 101.786 14.252 -17.511 1.00 20.20 131 ALA C O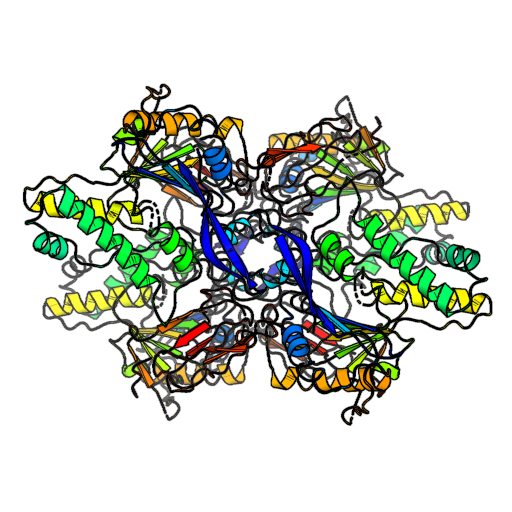 1
ATOM 6938 N N . THR C 1 133 ? 103.910 14.350 -18.268 1.00 16.92 132 THR C N 1
ATOM 6939 C CA . THR C 1 133 ? 104.363 13.185 -17.532 1.00 19.18 132 THR C CA 1
ATOM 6940 C C . THR C 1 133 ? 104.255 13.429 -16.026 1.00 20.52 132 THR C C 1
ATOM 6941 O O . THR C 1 133 ? 103.805 12.564 -15.284 1.00 17.62 132 THR C O 1
ATOM 6945 N N . LEU C 1 134 ? 104.679 14.605 -15.582 1.00 19.85 133 LEU C N 1
ATOM 6946 C CA . LEU C 1 134 ? 104.606 14.940 -14.147 1.00 20.78 133 LEU C CA 1
ATOM 6947 C C . LEU C 1 134 ? 103.151 14.955 -13.647 1.00 18.70 133 LEU C C 1
ATOM 6948 O O . LEU C 1 134 ? 102.881 14.442 -12.567 1.00 18.56 133 LEU C O 1
ATOM 6953 N N . VAL C 1 135 ? 102.259 15.561 -14.421 1.00 18.81 134 VAL C N 1
ATOM 6954 C CA . VAL C 1 135 ? 100.834 15.671 -14.106 1.00 18.90 134 VAL C CA 1
ATOM 6955 C C . VAL C 1 135 ? 100.214 14.258 -14.088 1.00 21.06 134 VAL C C 1
ATOM 6956 O O . VAL C 1 135 ? 99.450 13.878 -13.174 1.00 19.83 134 VAL C O 1
ATOM 6960 N N . GLU C 1 136 ? 100.607 13.437 -15.035 1.00 22.10 135 GLU C N 1
ATOM 6961 C CA . GLU C 1 136 ? 100.072 12.074 -15.085 1.00 22.29 135 GLU C CA 1
ATOM 6962 C C . GLU C 1 136 ? 100.557 11.219 -13.927 1.00 20.57 135 GLU C C 1
ATOM 6963 O O . GLU C 1 136 ? 99.828 10.348 -13.444 1.00 20.89 135 GLU C O 1
ATOM 6969 N N . GLU C 1 137 ? 101.802 11.441 -13.497 1.00 17.80 136 GLU C N 1
ATOM 6970 C CA . GLU C 1 137 ? 102.391 10.694 -12.398 1.00 18.20 136 GLU C CA 1
ATOM 6971 C C . GLU C 1 137 ? 101.670 10.959 -11.056 1.00 19.97 136 GLU C C 1
ATOM 6972 O O . GLU C 1 137 ? 101.556 10.054 -10.200 1.00 20.07 136 GLU C O 1
ATOM 6978 N N . CYS C 1 138 ? 101.188 12.192 -10.894 1.00 19.73 137 CYS C N 1
ATOM 6979 C CA . CYS C 1 138 ? 100.415 12.584 -9.711 1.00 17.76 137 CYS C CA 1
ATOM 6980 C C . CYS C 1 138 ? 99.064 11.831 -9.728 1.00 19.10 137 CYS C C 1
ATOM 6981 O O . CYS C 1 138 ? 98.616 11.328 -8.705 1.00 20.83 137 CYS C O 1
ATOM 6984 N N . ALA C 1 139 ? 98.404 11.815 -10.889 1.00 18.66 138 ALA C N 1
ATOM 6985 C CA . ALA C 1 139 ? 97.139 11.112 -11.061 1.00 16.93 138 ALA C CA 1
ATOM 6986 C C . ALA C 1 139 ? 97.325 9.634 -10.769 1.00 19.73 138 ALA C C 1
ATOM 6987 O O . ALA C 1 139 ? 96.511 9.027 -10.102 1.00 21.89 138 ALA C O 1
ATOM 6989 N N . ARG C 1 140 ? 98.394 9.042 -11.280 1.00 20.30 139 ARG C N 1
ATOM 6990 C CA . ARG C 1 140 ? 98.658 7.640 -11.074 1.00 21.99 139 ARG C CA 1
ATOM 6991 C C . ARG C 1 140 ? 98.839 7.339 -9.579 1.00 22.95 139 ARG C C 1
ATOM 6992 O O . ARG C 1 140 ? 98.374 6.319 -9.065 1.00 20.52 139 ARG C O 1
ATOM 7000 N N . ARG C 1 141 ? 99.525 8.233 -8.886 1.00 21.71 140 ARG C N 1
ATOM 7001 C CA . ARG C 1 141 ? 99.767 8.078 -7.459 1.00 21.06 140 ARG C CA 1
ATOM 7002 C C . ARG C 1 141 ? 98.478 8.011 -6.629 1.00 19.04 140 ARG C C 1
ATOM 7003 O O . ARG C 1 141 ? 98.373 7.232 -5.686 1.00 20.44 140 ARG C O 1
ATOM 7011 N N . LEU C 1 142 ? 97.525 8.883 -6.943 1.00 20.43 141 LEU C N 1
ATOM 7012 C CA . LEU C 1 142 ? 96.254 8.926 -6.247 1.00 21.49 141 LEU C CA 1
ATOM 7013 C C . LEU C 1 142 ? 95.310 7.792 -6.614 1.00 23.80 141 LEU C C 1
ATOM 7014 O O . LEU C 1 142 ? 94.319 7.576 -5.910 1.00 24.86 141 LEU C O 1
ATOM 7019 N N . ASN C 1 143 ? 95.600 7.089 -7.707 1.00 22.81 142 ASN C N 1
ATOM 7020 C CA . ASN C 1 143 ? 94.756 6.002 -8.183 1.00 24.95 142 ASN C CA 1
ATOM 7021 C C . ASN C 1 143 ? 95.464 4.726 -7.746 1.00 26.76 142 ASN C C 1
ATOM 7022 O O . ASN C 1 143 ? 96.289 4.177 -8.454 1.00 32.04 142 ASN C O 1
ATOM 7027 N N . ASN C 1 144 ? 95.193 4.308 -6.531 1.00 28.36 143 ASN C N 1
ATOM 7028 C CA . ASN C 1 144 ? 95.876 3.169 -5.909 1.00 27.44 143 ASN C CA 1
ATOM 7029 C C . ASN C 1 144 ? 94.848 2.513 -5.038 1.00 26.32 143 ASN C C 1
ATOM 7030 O O . ASN C 1 144 ? 94.278 3.174 -4.181 1.00 23.73 143 ASN C O 1
ATOM 7035 N N . PRO C 1 145 ? 94.584 1.210 -5.256 1.00 24.40 144 PRO C N 1
ATOM 7036 C CA . PRO C 1 145 ? 93.576 0.559 -4.425 1.00 24.75 144 PRO C CA 1
ATOM 7037 C C . PRO C 1 145 ? 93.909 0.474 -2.933 1.00 18.82 144 PRO C C 1
ATOM 7038 O O . PRO C 1 145 ? 93.014 0.238 -2.124 1.00 23.23 144 PRO C O 1
ATOM 7042 N N . TRP C 1 146 ? 95.175 0.609 -2.589 1.00 19.18 145 TRP C N 1
ATOM 7043 C CA . TRP C 1 146 ? 95.611 0.633 -1.194 1.00 16.47 145 TRP C CA 1
ATOM 7044 C C . TRP C 1 146 ? 95.531 2.039 -0.618 1.00 16.25 145 TRP C C 1
ATOM 7045 O O . TRP C 1 146 ? 95.725 2.240 0.585 1.00 18.50 145 TRP C O 1
ATOM 7056 N N . GLY C 1 147 ? 95.246 3.014 -1.467 1.00 16.12 146 GLY C N 1
ATOM 7057 C CA . GLY C 1 147 ? 95.045 4.398 -1.065 1.00 16.84 146 GLY C CA 1
ATOM 7058 C C . GLY C 1 147 ? 96.320 5.077 -0.661 1.00 15.69 146 GLY C C 1
ATOM 7059 O O . GLY C 1 147 ? 97.402 4.499 -0.777 1.00 14.13 146 GLY C O 1
ATOM 7060 N N . VAL C 1 148 ? 96.191 6.328 -0.241 1.00 16.39 147 VAL C N 1
ATOM 7061 C CA . VAL C 1 148 ? 97.326 7.117 0.193 1.00 16.21 147 VAL C CA 1
ATOM 7062 C C . VAL C 1 148 ? 96.968 7.867 1.491 1.00 12.03 147 VAL C C 1
ATOM 7063 O O . VAL C 1 148 ? 95.779 8.048 1.840 1.00 13.13 147 VAL C O 1
ATOM 7067 N N . THR C 1 149 ? 97.983 8.359 2.171 1.00 12.44 148 THR C N 1
ATOM 7068 C CA . THR C 1 149 ? 97.727 9.086 3.434 1.00 13.90 148 THR C CA 1
ATOM 7069 C C . THR C 1 149 ? 96.911 10.361 3.218 1.00 15.52 148 THR C C 1
ATOM 7070 O O . THR C 1 149 ? 96.834 10.915 2.104 1.00 15.19 148 THR C O 1
ATOM 7074 N N . THR C 1 150 ? 96.336 10.868 4.301 1.00 11.87 149 THR C N 1
ATOM 7075 C CA . THR C 1 150 ? 95.577 12.107 4.282 1.00 13.49 149 THR C CA 1
ATOM 7076 C C . THR C 1 150 ? 96.437 13.242 3.724 1.00 15.03 149 THR C C 1
ATOM 7077 O O . THR C 1 150 ? 96.000 13.995 2.842 1.00 12.45 149 THR C O 1
ATOM 7081 N N . GLY C 1 151 ? 97.667 13.316 4.225 1.00 16.55 150 GLY C N 1
ATOM 7082 C CA . GLY C 1 151 ? 98.603 14.392 3.855 1.00 16.41 150 GLY C CA 1
ATOM 7083 C C . GLY C 1 151 ? 99.118 14.204 2.438 1.00 13.74 150 GLY C C 1
ATOM 7084 O O . GLY C 1 151 ? 99.275 15.165 1.705 1.00 13.41 150 GLY C O 1
ATOM 7085 N N . HIS C 1 152 ? 99.344 12.973 2.030 1.00 14.29 151 HIS C N 1
ATOM 7086 C CA . HIS C 1 152 ? 99.801 12.729 0.654 1.00 14.00 151 HIS C CA 1
ATOM 7087 C C . HIS C 1 152 ? 98.727 13.099 -0.356 1.00 16.13 151 HIS C C 1
ATOM 7088 O O . HIS C 1 152 ? 99.048 13.669 -1.428 1.00 14.74 151 HIS C O 1
ATOM 7095 N N . ARG C 1 153 ? 97.463 12.809 -0.053 1.00 14.61 152 ARG C N 1
ATOM 7096 C CA . ARG C 1 153 ? 96.403 13.167 -0.977 1.00 13.40 152 ARG C CA 1
ATOM 7097 C C . ARG C 1 153 ? 96.390 14.689 -1.123 1.00 15.01 152 ARG C C 1
ATOM 7098 O O . ARG C 1 153 ? 96.255 15.216 -2.212 1.00 14.23 152 ARG C O 1
ATOM 7106 N N . LEU C 1 154 ? 96.512 15.405 -0.017 1.00 12.89 153 LEU C N 1
ATOM 7107 C CA . LEU C 1 154 ? 96.522 16.860 -0.113 1.00 13.46 153 LEU C CA 1
ATOM 7108 C C . LEU C 1 154 ? 97.686 17.362 -0.931 1.00 12.86 153 LEU C C 1
ATOM 7109 O O . LEU C 1 154 ? 97.502 18.148 -1.871 1.00 12.81 153 LEU C O 1
ATOM 7114 N N . ALA C 1 155 ? 98.882 16.926 -0.567 1.00 13.67 154 ALA C N 1
ATOM 7115 C CA . ALA C 1 155 ? 100.096 17.398 -1.203 1.00 14.91 154 ALA C CA 1
ATOM 7116 C C . ALA C 1 155 ? 100.133 17.117 -2.691 1.00 14.43 154 ALA C C 1
ATOM 7117 O O . ALA C 1 155 ? 100.521 17.993 -3.481 1.00 13.33 154 ALA C O 1
ATOM 7119 N N . VAL C 1 156 ? 99.724 15.909 -3.073 1.00 14.89 155 VAL C N 1
ATOM 7120 C CA . VAL C 1 156 ? 99.741 15.494 -4.468 1.00 14.65 155 VAL C CA 1
ATOM 7121 C C . VAL C 1 156 ? 98.696 16.295 -5.279 1.00 13.85 155 VAL C C 1
ATOM 7122 O O . VAL C 1 156 ? 98.962 16.659 -6.422 1.00 13.93 155 VAL C O 1
ATOM 7126 N N . THR C 1 157 ? 97.564 16.650 -4.660 1.00 13.53 156 THR C N 1
ATOM 7127 C CA . THR C 1 157 ? 96.532 17.479 -5.322 1.00 13.93 156 THR C CA 1
ATOM 7128 C C . THR C 1 157 ? 97.081 18.897 -5.574 1.00 16.64 156 THR C C 1
ATOM 7129 O O . THR C 1 157 ? 96.952 19.440 -6.697 1.00 15.71 156 THR C O 1
ATOM 7133 N N . LEU C 1 158 ? 97.729 19.480 -4.553 1.00 13.92 157 LEU C N 1
ATOM 7134 C CA . LEU C 1 158 ? 98.391 20.791 -4.711 1.00 13.02 157 LEU C CA 1
ATOM 7135 C C . LEU C 1 158 ? 99.480 20.741 -5.764 1.00 13.21 157 LEU C C 1
ATOM 7136 O O . LEU C 1 158 ? 99.575 21.624 -6.614 1.00 15.36 157 LEU C O 1
ATOM 7141 N N . GLN C 1 159 ? 100.260 19.666 -5.725 1.00 13.95 158 GLN C N 1
ATOM 7142 C CA . GLN C 1 159 ? 101.405 19.463 -6.601 1.00 14.00 158 GLN C CA 1
ATOM 7143 C C . GLN C 1 159 ? 101.012 19.396 -8.046 1.00 16.01 158 GLN C C 1
ATOM 7144 O O . GLN C 1 159 ? 101.683 19.957 -8.907 1.00 17.29 158 GLN C O 1
ATOM 7150 N N . SER C 1 160 ? 99.939 18.669 -8.335 1.00 16.59 159 SER C N 1
ATOM 7151 C CA . SER C 1 160 ? 99.474 18.538 -9.706 1.00 17.45 159 SER C CA 1
ATOM 7152 C C . SER C 1 160 ? 99.114 19.915 -10.260 1.00 17.78 159 SER C C 1
ATOM 7153 O O . SER C 1 160 ? 99.392 20.198 -11.440 1.00 18.78 159 SER C O 1
ATOM 7164 N N . ALA C 1 162 ? 100.450 22.799 -9.156 1.00 16.86 161 ALA C N 1
ATOM 7165 C CA . ALA C 1 162 ? 101.732 23.520 -9.194 1.00 14.83 161 ALA C CA 1
ATOM 7166 C C . ALA C 1 162 ? 102.533 23.155 -10.455 1.00 14.48 161 ALA C C 1
ATOM 7167 O O . ALA C 1 162 ? 103.141 24.000 -11.065 1.00 17.61 161 ALA C O 1
ATOM 7169 N N . HIS C 1 163 ? 102.538 21.867 -10.799 1.00 14.45 162 HIS C N 1
ATOM 7170 C CA . HIS C 1 163 ? 103.262 21.371 -11.972 1.00 14.36 162 HIS C CA 1
ATOM 7171 C C . HIS C 1 163 ? 102.818 22.032 -13.278 1.00 17.06 162 HIS C C 1
ATOM 7172 O O . HIS C 1 163 ? 103.575 22.058 -14.255 1.00 16.65 162 HIS C O 1
ATOM 7179 N N . ARG C 1 164 ? 101.584 22.520 -13.319 1.00 14.85 163 ARG C N 1
ATOM 7180 C CA . ARG C 1 164 ? 101.073 23.168 -14.516 1.00 19.53 163 ARG C CA 1
ATOM 7181 C C . ARG C 1 164 ? 101.626 24.566 -14.757 1.00 17.99 163 ARG C C 1
ATOM 7182 O O . ARG C 1 164 ? 101.555 25.036 -15.870 1.00 18.95 163 ARG C O 1
ATOM 7190 N N . ALA C 1 165 ? 102.180 25.202 -13.736 1.00 17.04 164 ALA C N 1
ATOM 7191 C CA . ALA C 1 165 ? 102.721 26.571 -13.814 1.00 17.66 164 ALA C CA 1
ATOM 7192 C C . ALA C 1 165 ? 104.240 26.638 -14.132 1.00 18.12 164 ALA C C 1
ATOM 7193 O O . ALA C 1 165 ? 104.993 25.678 -13.931 1.00 17.24 164 ALA C O 1
ATOM 7195 N N . ASP C 1 166 ? 104.672 27.812 -14.596 1.00 14.29 165 ASP C N 1
ATOM 7196 C CA . ASP C 1 166 ? 106.075 28.107 -14.840 1.00 16.40 165 ASP C CA 1
ATOM 7197 C C . ASP C 1 166 ? 106.754 28.592 -13.573 1.00 14.91 165 ASP C C 1
ATOM 7198 O O . ASP C 1 166 ? 107.949 28.429 -13.429 1.00 15.60 165 ASP C O 1
ATOM 7203 N N . ILE C 1 167 ? 105.986 29.243 -12.703 1.00 14.35 166 ILE C N 1
ATOM 7204 C CA . ILE C 1 167 ? 106.472 29.819 -11.444 1.00 16.63 166 ILE C CA 1
ATOM 7205 C C . ILE C 1 167 ? 105.576 29.355 -10.302 1.00 16.04 166 ILE C C 1
ATOM 7206 O O . ILE C 1 167 ? 104.351 29.479 -10.380 1.00 13.66 166 ILE C O 1
ATOM 7211 N N . VAL C 1 168 ? 106.206 28.851 -9.248 1.00 16.38 167 VAL C N 1
ATOM 7212 C CA . VAL C 1 168 ? 105.507 28.371 -8.061 1.00 15.37 167 VAL C CA 1
ATOM 7213 C C . VAL C 1 168 ? 105.998 29.133 -6.851 1.00 12.21 167 VAL C C 1
ATOM 7214 O O . VAL C 1 168 ? 107.211 29.155 -6.603 1.00 15.47 167 VAL C O 1
ATOM 7218 N N . LEU C 1 169 ? 105.082 29.769 -6.140 1.00 12.47 168 LEU C N 1
ATOM 7219 C CA . LEU C 1 169 ? 105.417 30.501 -4.907 1.00 11.70 168 LEU C CA 1
ATOM 7220 C C . LEU C 1 169 ? 104.627 29.891 -3.742 1.00 13.48 168 LEU C C 1
ATOM 7221 O O . LEU C 1 169 ? 103.406 29.936 -3.731 1.00 13.28 168 LEU C O 1
ATOM 7226 N N . ASP C 1 170 ? 105.341 29.314 -2.785 1.00 12.33 169 ASP C N 1
ATOM 7227 C CA . ASP C 1 170 ? 104.727 28.661 -1.591 1.00 11.56 169 ASP C CA 1
ATOM 7228 C C . ASP C 1 170 ? 104.913 29.635 -0.431 1.00 10.90 169 ASP C C 1
ATOM 7229 O O . ASP C 1 170 ? 106.030 29.942 -0.046 1.00 13.26 169 ASP C O 1
ATOM 7234 N N . LEU C 1 171 ? 103.811 30.134 0.086 1.00 12.09 170 LEU C N 1
ATOM 7235 C CA . LEU C 1 171 ? 103.846 31.110 1.155 1.00 12.82 170 LEU C CA 1
ATOM 7236 C C . LEU C 1 171 ? 103.708 30.451 2.532 1.00 13.43 170 LEU C C 1
ATOM 7237 O O . LEU C 1 171 ? 102.653 29.843 2.874 1.00 13.36 170 LEU C O 1
ATOM 7242 N N . HIS C 1 172 ? 104.761 30.656 3.323 1.00 12.19 171 HIS C N 1
ATOM 7243 C CA . HIS C 1 172 ? 104.880 30.144 4.676 1.00 13.75 171 HIS C CA 1
ATOM 7244 C C . HIS C 1 172 ? 105.191 31.277 5.664 1.00 13.91 171 HIS C C 1
ATOM 7245 O O . HIS C 1 172 ? 105.312 32.441 5.300 1.00 12.94 171 HIS C O 1
ATOM 7252 N N . THR C 1 173 ? 105.291 30.895 6.924 1.00 13.05 172 THR C N 1
ATOM 7253 C CA . THR C 1 173 ? 105.835 31.740 7.981 1.00 12.70 172 THR C CA 1
ATOM 7254 C C . THR C 1 173 ? 106.713 30.846 8.858 1.00 13.84 172 THR C C 1
ATOM 7255 O O . THR C 1 173 ? 106.605 29.619 8.826 1.00 14.06 172 THR C O 1
ATOM 7259 N N . GLY C 1 174 ? 107.574 31.495 9.640 1.00 11.47 173 GLY C N 1
ATOM 7260 C CA . GLY C 1 174 ? 108.326 30.835 10.688 1.00 14.03 173 GLY C CA 1
ATOM 7261 C C . GLY C 1 174 ? 107.515 30.945 11.972 1.00 13.83 173 GLY C C 1
ATOM 7262 O O . GLY C 1 174 ? 106.351 31.330 11.942 1.00 14.33 173 GLY C O 1
ATOM 7263 N N . PRO C 1 175 ? 108.084 30.508 13.102 1.00 13.03 174 PRO C N 1
ATOM 7264 C CA . PRO C 1 175 ? 107.402 30.584 14.404 1.00 14.27 174 PRO C CA 1
ATOM 7265 C C . PRO C 1 175 ? 107.487 32.028 14.907 1.00 16.27 174 PRO C C 1
ATOM 7266 O O . PRO C 1 175 ? 106.543 32.764 14.697 1.00 15.53 174 PRO C O 1
ATOM 7270 N N . LYS C 1 176 ? 108.537 32.402 15.634 1.00 15.51 175 LYS C N 1
ATOM 7271 C CA . LYS C 1 176 ? 108.844 33.844 15.900 1.00 13.87 175 LYS C CA 1
ATOM 7272 C C . LYS C 1 176 ? 109.972 34.039 14.907 1.00 13.79 175 LYS C C 1
ATOM 7273 O O . LYS C 1 176 ? 111.064 33.478 15.070 1.00 14.46 175 LYS C O 1
ATOM 7279 N N . SER C 1 177 ? 109.703 34.778 13.830 1.00 14.55 176 SER C N 1
ATOM 7280 C CA . SER C 1 177 ? 110.638 34.788 12.714 1.00 13.21 176 SER C CA 1
ATOM 7281 C C . SER C 1 177 ? 110.704 36.100 11.934 1.00 15.14 176 SER C C 1
ATOM 7282 O O . SER C 1 177 ? 109.741 36.835 11.862 1.00 15.17 176 SER C O 1
ATOM 7285 N N . CYS C 1 178 ? 111.848 36.319 11.302 1.00 17.01 177 CYS C N 1
ATOM 7286 C CA . CYS C 1 178 ? 111.972 37.417 10.357 1.00 15.01 177 CYS C CA 1
ATOM 7287 C C . CYS C 1 178 ? 111.552 36.870 9.000 1.00 14.54 177 CYS C C 1
ATOM 7288 O O . CYS C 1 178 ? 111.277 35.678 8.840 1.00 12.50 177 CYS C O 1
ATOM 7291 N N . LYS C 1 179 ? 111.424 37.763 8.019 1.00 13.29 178 LYS C N 1
ATOM 7292 C CA . LYS C 1 179 ? 111.100 37.352 6.646 1.00 14.94 178 LYS C CA 1
ATOM 7293 C C . LYS C 1 179 ? 112.377 36.779 6.004 1.00 16.12 178 LYS C C 1
ATOM 7294 O O . LYS C 1 179 ? 113.466 37.363 6.064 1.00 15.65 178 LYS C O 1
ATOM 7300 N N . HIS C 1 180 ? 112.226 35.624 5.400 1.00 13.26 179 HIS C N 1
ATOM 7301 C CA . HIS C 1 180 ? 113.291 34.932 4.730 1.00 13.15 179 HIS C CA 1
ATOM 7302 C C . HIS C 1 180 ? 112.765 34.170 3.524 1.00 14.38 179 HIS C C 1
ATOM 7303 O O . HIS C 1 180 ? 111.563 33.956 3.364 1.00 15.19 179 HIS C O 1
ATOM 7310 N N . LEU C 1 181 ? 113.681 33.764 2.685 1.00 13.51 180 LEU C N 1
ATOM 7311 C CA . LEU C 1 181 ? 113.359 33.119 1.420 1.00 15.14 180 LEU C CA 1
ATOM 7312 C C . LEU C 1 181 ? 114.218 31.927 1.138 1.00 15.05 180 LEU C C 1
ATOM 7313 O O . LEU C 1 181 ? 115.440 31.957 1.392 1.00 16.47 180 LEU C O 1
ATOM 7318 N N . TYR C 1 182 ? 113.575 30.867 0.675 1.00 14.61 181 TYR C N 1
ATOM 7319 C CA . TYR C 1 182 ? 114.265 29.723 0.117 1.00 14.49 181 TYR C CA 1
ATOM 7320 C C . TYR C 1 182 ? 114.234 29.885 -1.420 1.00 16.06 181 TYR C C 1
ATOM 7321 O O . TYR C 1 182 ? 113.151 30.075 -2.066 1.00 17.51 181 TYR C O 1
ATOM 7330 N N . CYS C 1 183 ? 115.424 29.778 -1.991 1.00 15.59 182 CYS C N 1
ATOM 7331 C CA . CYS C 1 183 ? 115.659 30.022 -3.409 1.00 16.89 182 CYS C CA 1
ATOM 7332 C C . CYS C 1 183 ? 116.642 28.976 -3.903 1.00 13.65 182 CYS C C 1
ATOM 7333 O O . CYS C 1 183 ? 117.707 28.807 -3.296 1.00 16.28 182 CYS C O 1
ATOM 7336 N N . PRO C 1 184 ? 116.310 28.267 -4.992 1.00 14.82 183 PRO C N 1
ATOM 7337 C CA . PRO C 1 184 ? 117.217 27.270 -5.553 1.00 18.25 183 PRO C CA 1
ATOM 7338 C C . PRO C 1 184 ? 118.440 27.947 -6.134 1.00 15.56 183 PRO C C 1
ATOM 7339 O O . PRO C 1 184 ? 118.341 29.065 -6.651 1.00 16.33 183 PRO C O 1
ATOM 7343 N N . GLU C 1 185 ? 119.570 27.264 -6.038 1.00 18.59 184 GLU C N 1
ATOM 7344 C CA . GLU C 1 185 ? 120.837 27.818 -6.522 1.00 18.17 184 GLU C CA 1
ATOM 7345 C C . GLU C 1 185 ? 120.779 28.246 -7.977 1.00 18.99 184 GLU C C 1
ATOM 7346 O O . GLU C 1 185 ? 121.427 29.212 -8.331 1.00 21.73 184 GLU C O 1
ATOM 7352 N N . TYR C 1 186 ? 119.993 27.561 -8.816 1.00 19.16 185 TYR C N 1
ATOM 7353 C CA . TYR C 1 186 ? 119.899 27.903 -10.244 1.00 20.47 185 TYR C CA 1
ATOM 7354 C C . TYR C 1 186 ? 119.184 29.265 -10.534 1.00 21.37 185 TYR C C 1
ATOM 7355 O O . TYR C 1 186 ? 119.262 29.766 -11.667 1.00 21.67 185 TYR C O 1
ATOM 7364 N N . GLU C 1 187 ? 118.480 29.856 -9.566 1.00 19.29 186 GLU C N 1
ATOM 7365 C CA . GLU C 1 187 ? 117.882 31.149 -9.772 1.00 20.37 186 GLU C CA 1
ATOM 7366 C C . GLU C 1 187 ? 118.152 32.091 -8.626 1.00 21.99 186 GLU C C 1
ATOM 7367 O O . GLU C 1 187 ? 117.245 32.722 -8.094 1.00 20.31 186 GLU C O 1
ATOM 7373 N N . ARG C 1 188 ? 119.430 32.202 -8.275 1.00 21.27 187 ARG C N 1
ATOM 7374 C CA . ARG C 1 188 ? 119.890 33.132 -7.250 1.00 22.82 187 ARG C CA 1
ATOM 7375 C C . ARG C 1 188 ? 119.411 34.572 -7.493 1.00 20.22 187 ARG C C 1
ATOM 7376 O O . ARG C 1 188 ? 119.109 35.311 -6.551 1.00 20.61 187 ARG C O 1
ATOM 7384 N N . SER C 1 189 ? 119.242 34.951 -8.758 1.00 20.67 188 SER C N 1
ATOM 7385 C CA . SER C 1 189 ? 118.766 36.278 -9.071 1.00 18.94 188 SER C CA 1
ATOM 7386 C C . SER C 1 189 ? 117.393 36.611 -8.528 1.00 16.12 188 SER C C 1
ATOM 7387 O O . SER C 1 189 ? 117.078 37.797 -8.320 1.00 18.64 188 SER C O 1
ATOM 7390 N N . ALA C 1 190 ? 116.552 35.598 -8.278 1.00 18.20 189 ALA C N 1
ATOM 7391 C CA . ALA C 1 190 ? 115.188 35.875 -7.838 1.00 17.54 189 ALA C CA 1
ATOM 7392 C C . ALA C 1 190 ? 115.144 36.692 -6.554 1.00 16.95 189 ALA C C 1
ATOM 7393 O O . ALA C 1 190 ? 114.234 37.494 -6.349 1.00 18.91 189 ALA C O 1
ATOM 7395 N N . ALA C 1 191 ? 116.102 36.450 -5.657 1.00 17.54 190 ALA C N 1
ATOM 7396 C CA . ALA C 1 191 ? 116.141 37.140 -4.378 1.00 17.57 190 ALA C CA 1
ATOM 7397 C C . ALA C 1 191 ? 116.244 38.650 -4.518 1.00 17.02 190 ALA C C 1
ATOM 7398 O O . ALA C 1 191 ? 115.762 39.367 -3.676 1.00 20.46 190 ALA C O 1
ATOM 7400 N N . GLN C 1 192 ? 116.831 39.116 -5.616 1.00 16.86 191 GLN C N 1
ATOM 7401 C CA . GLN C 1 192 ? 116.986 40.552 -5.875 1.00 19.69 191 GLN C CA 1
ATOM 7402 C C . GLN C 1 192 ? 115.661 41.278 -6.102 1.00 23.37 191 GLN C C 1
ATOM 7403 O O . GLN C 1 192 ? 115.630 42.491 -5.968 1.00 24.64 191 GLN C O 1
ATOM 7409 N N . TYR C 1 193 ? 114.572 40.547 -6.377 1.00 20.26 192 TYR C N 1
ATOM 7410 C CA . TYR C 1 193 ? 113.263 41.161 -6.709 1.00 21.62 192 TYR C CA 1
ATOM 7411 C C . TYR C 1 193 ? 112.285 41.212 -5.569 1.00 23.09 192 TYR C C 1
ATOM 7412 O O . TYR C 1 193 ? 111.479 42.155 -5.461 1.00 22.87 192 TYR C O 1
ATOM 7421 N N . PHE C 1 194 ? 112.329 40.208 -4.688 1.00 20.96 193 PHE C N 1
ATOM 7422 C CA . PHE C 1 194 ? 111.465 40.207 -3.521 1.00 20.17 193 PHE C CA 1
ATOM 7423 C C . PHE C 1 194 ? 111.996 41.203 -2.459 1.00 20.00 193 PHE C C 1
ATOM 7424 O O . PHE C 1 194 ? 113.120 41.691 -2.586 1.00 20.57 193 PHE C O 1
ATOM 7432 N N . SER C 1 195 ? 111.154 41.509 -1.478 1.00 18.88 194 SER C N 1
ATOM 7433 C CA . SER C 1 195 ? 111.460 42.403 -0.351 1.00 24.14 194 SER C CA 1
ATOM 7434 C C . SER C 1 195 ? 111.790 41.558 0.908 1.00 22.40 194 SER C C 1
ATOM 7435 O O . SER C 1 195 ? 111.167 41.696 1.977 1.00 21.15 194 SER C O 1
ATOM 7438 N N . ILE C 1 196 ? 112.797 40.704 0.734 1.00 20.42 195 ILE C N 1
ATOM 7439 C CA . ILE C 1 196 ? 113.195 39.750 1.763 1.00 17.32 195 ILE C CA 1
ATOM 7440 C C . ILE C 1 196 ? 114.702 39.866 2.031 1.00 13.26 195 ILE C C 1
ATOM 7441 O O . ILE C 1 196 ? 115.529 39.562 1.157 1.00 17.42 195 ILE C O 1
ATOM 7446 N N . PRO C 1 197 ? 115.057 40.255 3.265 1.00 18.93 196 PRO C N 1
ATOM 7447 C CA . PRO C 1 197 ? 116.465 40.511 3.617 1.00 17.00 196 PRO C CA 1
ATOM 7448 C C . PRO C 1 197 ? 117.378 39.288 3.646 1.00 16.16 196 PRO C C 1
ATOM 7449 O O . PRO C 1 197 ? 118.565 39.425 3.429 1.00 18.67 196 PRO C O 1
ATOM 7453 N N . TYR C 1 198 ? 116.834 38.087 3.892 1.00 16.28 197 TYR C N 1
ATOM 7454 C CA . TYR C 1 198 ? 117.665 36.879 4.054 1.00 15.44 197 TYR C CA 1
ATOM 7455 C C . TYR C 1 198 ? 117.198 35.723 3.210 1.00 15.49 197 TYR C C 1
ATOM 7456 O O . TYR C 1 198 ? 116.027 35.330 3.264 1.00 17.20 197 TYR C O 1
ATOM 7465 N N . THR C 1 199 ? 118.112 35.159 2.433 1.00 15.27 198 THR C N 1
ATOM 7466 C CA . THR C 1 199 ? 117.777 34.080 1.520 1.00 17.30 198 THR C CA 1
ATOM 7467 C C . THR C 1 199 ? 118.671 32.840 1.741 1.00 19.01 198 THR C C 1
ATOM 7468 O O . THR C 1 199 ? 119.881 32.947 1.870 1.00 15.55 198 THR C O 1
ATOM 7472 N N . LEU C 1 200 ? 118.035 31.674 1.773 1.00 17.76 199 LEU C N 1
ATOM 7473 C CA . LEU C 1 200 ? 118.706 30.376 1.829 1.00 16.79 199 LEU C CA 1
ATOM 7474 C C . LEU C 1 200 ? 118.744 29.837 0.410 1.00 14.84 199 LEU C C 1
ATOM 7475 O O . LEU C 1 200 ? 117.692 29.668 -0.228 1.00 17.26 199 LEU C O 1
ATOM 7480 N N . LEU C 1 201 ? 119.951 29.637 -0.115 1.00 15.62 200 LEU C N 1
ATOM 7481 C CA . LEU C 1 201 ? 120.170 29.045 -1.439 1.00 15.81 200 LEU C CA 1
ATOM 7482 C C . LEU C 1 201 ? 120.227 27.536 -1.290 1.00 16.42 200 LEU C C 1
ATOM 7483 O O . LEU C 1 201 ? 121.073 26.980 -0.558 1.00 16.57 200 LEU C O 1
ATOM 7488 N N . ILE C 1 202 ? 119.317 26.848 -1.992 1.00 14.44 201 ILE C N 1
ATOM 7489 C CA . ILE C 1 202 ? 119.107 25.418 -1.787 1.00 16.87 201 ILE C CA 1
ATOM 7490 C C . ILE C 1 202 ? 119.468 24.592 -3.015 1.00 19.09 201 ILE C C 1
ATOM 7491 O O . ILE C 1 202 ? 119.292 25.038 -4.161 1.00 20.59 201 ILE C O 1
ATOM 7496 N N . PRO C 1 203 ? 119.986 23.377 -2.791 1.00 17.83 202 PRO C N 1
ATOM 7497 C CA . PRO C 1 203 ? 120.477 22.536 -3.867 1.00 17.98 202 PRO C CA 1
ATOM 7498 C C . PRO C 1 203 ? 119.418 21.673 -4.530 1.00 18.24 202 PRO C C 1
ATOM 7499 O O . PRO C 1 203 ? 118.251 21.671 -4.119 1.00 17.14 202 PRO C O 1
ATOM 7503 N N . ASN C 1 204 ? 119.840 20.961 -5.567 1.00 18.29 203 ASN C N 1
ATOM 7504 C CA . ASN C 1 204 ? 118.969 20.013 -6.257 1.00 18.88 203 ASN C CA 1
ATOM 7505 C C . ASN C 1 204 ? 118.818 18.723 -5.427 1.00 18.22 203 ASN C C 1
ATOM 7506 O O . ASN C 1 204 ? 119.495 17.715 -5.658 1.00 20.92 203 ASN C O 1
ATOM 7511 N N . SER C 1 205 ? 117.888 18.757 -4.490 1.00 20.56 204 SER C N 1
ATOM 7512 C CA . SER C 1 205 ? 117.677 17.636 -3.604 1.00 20.76 204 SER C CA 1
ATOM 7513 C C . SER C 1 205 ? 116.235 17.627 -3.175 1.00 20.01 204 SER C C 1
ATOM 7514 O O . SER C 1 205 ? 115.720 18.653 -2.774 1.00 19.83 204 SER C O 1
ATOM 7517 N N . PHE C 1 206 ? 115.589 16.470 -3.277 1.00 19.07 205 PHE C N 1
ATOM 7518 C CA . PHE C 1 206 ? 114.216 16.339 -2.810 1.00 21.40 205 PHE C CA 1
ATOM 7519 C C . PHE C 1 206 ? 114.144 15.969 -1.334 1.00 21.24 205 PHE C C 1
ATOM 7520 O O . PHE C 1 206 ? 114.670 14.929 -0.911 1.00 22.71 205 PHE C O 1
ATOM 7528 N N . GLY C 1 207 ? 113.467 16.808 -0.560 1.00 20.85 206 GLY C N 1
ATOM 7529 C CA . GLY C 1 207 ? 113.297 16.570 0.850 1.00 21.93 206 GLY C CA 1
ATOM 7530 C C . GLY C 1 207 ? 111.853 16.564 1.344 1.00 23.24 206 GLY C C 1
ATOM 7531 O O . GLY C 1 207 ? 111.632 16.764 2.521 1.00 27.87 206 GLY C O 1
ATOM 7532 N N . GLY C 1 208 ? 110.890 16.368 0.440 1.00 18.79 207 GLY C N 1
ATOM 7533 C CA . GLY C 1 208 ? 109.484 16.230 0.785 1.00 19.00 207 GLY C CA 1
ATOM 7534 C C . GLY C 1 208 ? 108.601 17.464 0.650 1.00 16.33 207 GLY C C 1
ATOM 7535 O O . GLY C 1 208 ? 107.399 17.331 0.705 1.00 16.28 207 GLY C O 1
ATOM 7536 N N . ALA C 1 209 ? 109.206 18.632 0.433 1.00 17.16 208 ALA C N 1
ATOM 7537 C CA . ALA C 1 209 ? 108.517 19.919 0.368 1.00 15.16 208 ALA C CA 1
ATOM 7538 C C . ALA C 1 209 ? 108.027 20.310 -1.028 1.00 16.55 208 ALA C C 1
ATOM 7539 O O . ALA C 1 209 ? 108.488 19.800 -2.020 1.00 14.70 208 ALA C O 1
ATOM 7549 N N . ASP C 1 211 ? 108.362 23.172 -2.908 1.00 14.71 210 ASP C N 1
ATOM 7550 C CA . ASP C 1 211 ? 109.340 23.796 -3.829 1.00 14.94 210 ASP C CA 1
ATOM 7551 C C . ASP C 1 211 ? 110.205 22.764 -4.492 1.00 16.93 210 ASP C C 1
ATOM 7552 O O . ASP C 1 211 ? 110.293 22.711 -5.710 1.00 16.72 210 ASP C O 1
ATOM 7557 N N . GLU C 1 212 ? 110.782 21.882 -3.699 1.00 15.99 211 GLU C N 1
ATOM 7558 C CA . GLU C 1 212 ? 111.580 20.774 -4.241 1.00 18.71 211 GLU C CA 1
ATOM 7559 C C . GLU C 1 212 ? 110.782 19.887 -5.181 1.00 16.13 211 GLU C C 1
ATOM 7560 O O . GLU C 1 212 ? 111.234 19.500 -6.251 1.00 18.44 211 GLU C O 1
ATOM 7566 N N . ALA C 1 213 ? 109.563 19.554 -4.782 1.00 16.70 212 ALA C N 1
ATOM 7567 C CA . ALA C 1 213 ? 108.722 18.694 -5.598 1.00 17.26 212 ALA C CA 1
ATOM 7568 C C . ALA C 1 213 ? 108.493 19.349 -6.957 1.00 15.14 212 ALA C C 1
ATOM 7569 O O . ALA C 1 213 ? 108.419 18.673 -7.967 1.00 14.91 212 ALA C O 1
ATOM 7571 N N . ALA C 1 214 ? 108.354 20.672 -6.947 1.00 16.70 213 ALA C N 1
ATOM 7572 C CA . ALA C 1 214 ? 108.141 21.440 -8.166 1.00 14.99 213 ALA C CA 1
ATOM 7573 C C . ALA C 1 214 ? 109.410 21.561 -9.021 1.00 15.36 213 ALA C C 1
ATOM 7574 O O . ALA C 1 214 ? 109.327 21.457 -10.247 1.00 15.24 213 ALA C O 1
ATOM 7576 N N . PHE C 1 215 ? 110.566 21.807 -8.403 1.00 17.74 214 PHE C N 1
ATOM 7577 C CA . PHE C 1 215 ? 111.751 22.082 -9.231 1.00 16.88 214 PHE C CA 1
ATOM 7578 C C . PHE C 1 215 ? 112.672 20.907 -9.462 1.00 17.94 214 PHE C C 1
ATOM 7579 O O . PHE C 1 215 ? 113.385 20.881 -10.482 1.00 16.58 214 PHE C O 1
ATOM 7587 N N . VAL C 1 216 ? 112.707 19.929 -8.561 1.00 17.83 215 VAL C N 1
ATOM 7588 C CA . VAL C 1 216 ? 113.675 18.852 -8.775 1.00 18.04 215 VAL C CA 1
ATOM 7589 C C . VAL C 1 216 ? 113.519 18.162 -10.136 1.00 16.67 215 VAL C C 1
ATOM 7590 O O . VAL C 1 216 ? 114.549 17.881 -10.796 1.00 19.52 215 VAL C O 1
ATOM 7594 N N . PRO C 1 217 ? 112.279 17.838 -10.569 1.00 15.58 216 PRO C N 1
ATOM 7595 C CA . PRO C 1 217 ? 112.279 17.116 -11.857 1.00 17.04 216 PRO C CA 1
ATOM 7596 C C . PRO C 1 217 ? 112.882 17.936 -12.996 1.00 17.86 216 PRO C C 1
ATOM 7597 O O . PRO C 1 217 ? 113.620 17.409 -13.850 1.00 17.32 216 PRO C O 1
ATOM 7601 N N . TRP C 1 218 ? 112.552 19.214 -13.000 1.00 17.09 217 TRP C N 1
ATOM 7602 C CA . TRP C 1 218 ? 113.045 20.141 -14.056 1.00 18.42 217 TRP C CA 1
ATOM 7603 C C . TRP C 1 218 ? 114.533 20.439 -14.006 1.00 19.29 217 TRP C C 1
ATOM 7604 O O . TRP C 1 218 ? 115.167 20.624 -15.081 1.00 18.49 217 TRP C O 1
ATOM 7615 N N . TRP C 1 219 ? 115.078 20.527 -12.782 1.00 18.65 218 TRP C N 1
ATOM 7616 C CA . TRP C 1 219 ? 116.496 20.827 -12.582 1.00 21.11 218 TRP C CA 1
ATOM 7617 C C . TRP C 1 219 ? 117.276 19.600 -13.019 1.00 21.23 218 TRP C C 1
ATOM 7618 O O . TRP C 1 219 ? 118.291 19.704 -13.714 1.00 20.35 218 TRP C O 1
ATOM 7629 N N . THR C 1 220 ? 116.811 18.422 -12.594 1.00 20.38 219 THR C N 1
ATOM 7630 C CA . THR C 1 220 ? 117.439 17.168 -12.994 1.00 19.33 219 THR C CA 1
ATOM 7631 C C . THR C 1 220 ? 117.402 16.978 -14.526 1.00 17.91 219 THR C C 1
ATOM 7632 O O . THR C 1 220 ? 118.378 16.517 -15.106 1.00 18.75 219 THR C O 1
ATOM 7636 N N . LEU C 1 221 ? 116.280 17.315 -15.155 1.00 18.17 220 LEU C N 1
ATOM 7637 C CA . LEU C 1 221 ? 116.134 17.231 -16.599 1.00 17.60 220 LEU C CA 1
ATOM 7638 C C . LEU C 1 221 ? 117.144 18.169 -17.295 1.00 16.93 220 LEU C C 1
ATOM 7639 O O . LEU C 1 221 ? 117.738 17.781 -18.282 1.00 17.81 220 LEU C O 1
ATOM 7644 N N . ALA C 1 222 ? 117.314 19.377 -16.764 1.00 19.41 221 ALA C N 1
ATOM 7645 C CA . ALA C 1 222 ? 118.248 20.365 -17.329 1.00 20.68 221 ALA C CA 1
ATOM 7646 C C . ALA C 1 222 ? 119.665 19.817 -17.218 1.00 22.84 221 ALA C C 1
ATOM 7647 O O . ALA C 1 222 ? 120.473 19.964 -18.163 1.00 25.83 221 ALA C O 1
ATOM 7649 N N . GLU C 1 223 ? 119.952 19.163 -16.096 1.00 22.47 222 GLU C N 1
ATOM 7650 C CA . GLU C 1 223 ? 121.274 18.524 -15.847 1.00 22.62 222 GLU C CA 1
ATOM 7651 C C . GLU C 1 223 ? 121.544 17.433 -16.852 1.00 21.36 222 GLU C C 1
ATOM 7652 O O . GLU C 1 223 ? 122.636 17.339 -17.429 1.00 22.87 222 GLU C O 1
ATOM 7658 N N . VAL C 1 224 ? 120.551 16.565 -17.035 1.00 22.45 223 VAL C N 1
ATOM 7659 C CA . VAL C 1 224 ? 120.640 15.485 -18.009 1.00 22.41 223 VAL C CA 1
ATOM 7660 C C . VAL C 1 224 ? 120.852 16.036 -19.419 1.00 21.24 223 VAL C C 1
ATOM 7661 O O . VAL C 1 224 ? 121.705 15.551 -20.124 1.00 19.98 223 VAL C O 1
ATOM 7665 N N . ALA C 1 225 ? 120.061 17.021 -19.828 1.00 22.49 224 ALA C N 1
ATOM 7666 C CA . ALA C 1 225 ? 120.199 17.620 -21.169 1.00 20.63 224 ALA C CA 1
ATOM 7667 C C . ALA C 1 225 ? 121.619 18.220 -21.352 1.00 23.99 224 ALA C C 1
ATOM 7668 O O . ALA C 1 225 ? 122.289 18.004 -22.395 1.00 25.11 224 ALA C O 1
ATOM 7670 N N . SER C 1 226 ? 122.094 18.958 -20.336 1.00 24.82 225 SER C N 1
ATOM 7671 C CA . SER C 1 226 ? 123.461 19.563 -20.369 1.00 24.20 225 SER C CA 1
ATOM 7672 C C . SER C 1 226 ? 124.574 18.520 -20.453 1.00 25.50 225 SER C C 1
ATOM 7673 O O . SER C 1 226 ? 125.620 18.748 -21.077 1.00 24.53 225 SER C O 1
ATOM 7676 N N . SER C 1 227 ? 124.391 17.381 -19.788 1.00 26.44 226 SER C N 1
ATOM 7677 C CA . SER C 1 227 ? 125.380 16.316 -19.882 1.00 26.91 226 SER C CA 1
ATOM 7678 C C . SER C 1 227 ? 125.495 15.838 -21.348 1.00 29.23 226 SER C C 1
ATOM 7679 O O . SER C 1 227 ? 126.535 15.286 -21.729 1.00 31.22 226 SER C O 1
ATOM 7682 N N . HIS C 1 228 ? 124.446 16.045 -22.146 1.00 26.22 227 HIS C N 1
ATOM 7683 C CA . HIS C 1 228 ? 124.467 15.721 -23.580 1.00 28.41 227 HIS C CA 1
ATOM 7684 C C . HIS C 1 228 ? 124.703 16.935 -24.466 1.00 27.80 227 HIS C C 1
ATOM 7685 O O . HIS C 1 228 ? 124.447 16.880 -25.671 1.00 27.27 227 HIS C O 1
ATOM 7692 N N . GLY C 1 229 ? 125.196 18.032 -23.892 1.00 26.98 228 GLY C N 1
ATOM 7693 C CA . GLY C 1 229 ? 125.454 19.244 -24.672 1.00 26.16 228 GLY C CA 1
ATOM 7694 C C . GLY C 1 229 ? 124.239 19.969 -25.200 1.00 27.06 228 GLY C C 1
ATOM 7695 O O . GLY C 1 229 ? 124.338 20.700 -26.197 1.00 24.49 228 GLY C O 1
ATOM 7696 N N . ARG C 1 230 ? 123.085 19.775 -24.555 1.00 23.68 229 ARG C N 1
ATOM 7697 C CA . ARG C 1 230 ? 121.858 20.478 -24.927 1.00 22.79 229 ARG C CA 1
ATOM 7698 C C . ARG C 1 230 ? 121.386 21.356 -23.769 1.00 23.60 229 ARG C C 1
ATOM 7699 O O . ARG C 1 230 ? 121.261 20.916 -22.626 1.00 23.90 229 ARG C O 1
ATOM 7707 N N . GLU C 1 231 ? 121.172 22.616 -24.086 1.00 22.21 230 GLU C N 1
ATOM 7708 C CA . GLU C 1 231 ? 120.795 23.556 -23.104 1.00 24.06 230 GLU C CA 1
ATOM 7709 C C . GLU C 1 231 ? 119.295 23.731 -23.157 1.00 23.51 230 GLU C C 1
ATOM 7710 O O . GLU C 1 231 ? 118.753 24.263 -24.116 1.00 24.22 230 GLU C O 1
ATOM 7716 N N A LEU C 1 232 ? 118.627 23.241 -22.120 0.50 21.79 231 LEU C N 1
ATOM 7717 N N B LEU C 1 232 ? 118.633 23.248 -22.114 0.50 22.70 231 LEU C N 1
ATOM 7718 C CA A LEU C 1 232 ? 117.190 23.418 -21.966 0.50 20.60 231 LEU C CA 1
ATOM 7719 C CA B LEU C 1 232 ? 117.195 23.384 -21.980 0.50 22.13 231 LEU C CA 1
ATOM 7720 C C A LEU C 1 232 ? 116.900 24.542 -20.987 0.50 20.60 231 LEU C C 1
ATOM 7721 C C B LEU C 1 232 ? 116.860 24.475 -20.958 0.50 21.41 231 LEU C C 1
ATOM 7722 O O A LEU C 1 232 ? 115.996 25.335 -21.205 0.50 22.58 231 LEU C O 1
ATOM 7723 O O B LEU C 1 232 ? 115.881 25.187 -21.126 0.50 22.94 231 LEU C O 1
ATOM 7732 N N . GLY C 1 233 ? 117.675 24.594 -19.912 1.00 22.50 232 GLY C N 1
ATOM 7733 C CA . GLY C 1 233 ? 117.441 25.517 -18.826 1.00 22.89 232 GLY C CA 1
ATOM 7734 C C . GLY C 1 233 ? 116.486 24.815 -17.842 1.00 22.86 232 GLY C C 1
ATOM 7735 O O . GLY C 1 233 ? 115.866 23.833 -18.196 1.00 20.61 232 GLY C O 1
ATOM 7736 N N . VAL C 1 234 ? 116.381 25.331 -16.606 1.00 22.13 233 VAL C N 1
ATOM 7737 C CA . VAL C 1 234 ? 115.441 24.819 -15.596 1.00 19.92 233 VAL C CA 1
ATOM 7738 C C . VAL C 1 234 ? 114.175 25.592 -15.912 1.00 19.26 233 VAL C C 1
ATOM 7739 O O . VAL C 1 234 ? 114.129 26.788 -15.680 1.00 21.18 233 VAL C O 1
ATOM 7743 N N A ARG C 1 235 ? 113.162 24.908 -16.441 0.50 19.93 234 ARG C N 1
ATOM 7744 N N B ARG C 1 235 ? 113.143 24.890 -16.394 0.50 18.46 234 ARG C N 1
ATOM 7745 C CA A ARG C 1 235 ? 111.979 25.582 -16.963 0.50 20.58 234 ARG C CA 1
ATOM 7746 C CA B ARG C 1 235 ? 111.919 25.519 -16.913 0.50 18.27 234 ARG C CA 1
ATOM 7747 C C A ARG C 1 235 ? 110.882 25.875 -15.946 0.50 20.12 234 ARG C C 1
ATOM 7748 C C B ARG C 1 235 ? 110.951 26.053 -15.879 0.50 16.32 234 ARG C C 1
ATOM 7749 O O A ARG C 1 235 ? 109.759 26.197 -16.332 0.50 23.04 234 ARG C O 1
ATOM 7750 O O B ARG C 1 235 ? 110.010 26.803 -16.215 0.50 14.32 234 ARG C O 1
ATOM 7765 N N A VAL C 1 236 ? 111.204 25.778 -14.661 0.50 17.96 235 VAL C N 1
ATOM 7766 N N B VAL C 1 236 ? 111.146 25.670 -14.629 0.50 14.45 235 VAL C N 1
ATOM 7767 C CA A VAL C 1 236 ? 110.263 26.172 -13.607 0.50 16.91 235 VAL C CA 1
ATOM 7768 C CA B VAL C 1 236 ? 110.265 26.186 -13.598 0.50 15.06 235 VAL C CA 1
ATOM 7769 C C A VAL C 1 236 ? 111.004 26.864 -12.479 0.50 16.85 235 VAL C C 1
ATOM 7770 C C B VAL C 1 236 ? 111.054 26.951 -12.556 0.50 15.49 235 VAL C C 1
ATOM 7771 O O A VAL C 1 236 ? 112.094 26.447 -12.117 0.50 18.15 235 VAL C O 1
ATOM 7772 O O B VAL C 1 236 ? 112.228 26.703 -12.361 0.50 17.23 235 VAL C O 1
ATOM 7779 N N . SER C 1 237 ? 110.385 27.910 -11.933 1.00 14.89 236 SER C N 1
ATOM 7780 C CA . SER C 1 237 ? 110.901 28.645 -10.800 1.00 17.33 236 SER C CA 1
ATOM 7781 C C . SER C 1 237 ? 110.011 28.190 -9.627 1.00 15.93 236 SER C C 1
ATOM 7782 O O . SER C 1 237 ? 108.820 28.119 -9.780 1.00 19.43 236 SER C O 1
ATOM 7785 N N . ALA C 1 238 ? 110.603 27.895 -8.476 1.00 13.90 237 ALA C N 1
ATOM 7786 C CA . ALA C 1 238 ? 109.844 27.468 -7.282 1.00 14.80 237 ALA C CA 1
ATOM 7787 C C . ALA C 1 238 ? 110.584 28.004 -6.078 1.00 14.13 237 ALA C C 1
ATOM 7788 O O . ALA C 1 238 ? 111.743 27.620 -5.797 1.00 17.33 237 ALA C O 1
ATOM 7790 N N . LEU C 1 239 ? 109.910 28.924 -5.408 1.00 15.80 238 LEU C N 1
ATOM 7791 C CA . LEU C 1 239 ? 110.469 29.664 -4.268 1.00 17.11 238 LEU C CA 1
ATOM 7792 C C . LEU C 1 239 ? 109.524 29.540 -3.078 1.00 17.92 238 LEU C C 1
ATOM 7793 O O . LEU C 1 239 ? 108.299 29.478 -3.256 1.00 16.43 238 LEU C O 1
ATOM 7798 N N . THR C 1 240 ? 110.087 29.555 -1.861 1.00 16.33 239 THR C N 1
ATOM 7799 C CA . THR C 1 240 ? 109.281 29.478 -0.646 1.00 15.64 239 THR C CA 1
ATOM 7800 C C . THR C 1 240 ? 109.555 30.723 0.157 1.00 15.90 239 THR C C 1
ATOM 7801 O O . THR C 1 240 ? 110.678 30.979 0.530 1.00 13.92 239 THR C O 1
ATOM 7805 N N . LEU C 1 241 ? 108.514 31.493 0.395 1.00 12.34 240 LEU C N 1
ATOM 7806 C CA . LEU C 1 241 ? 108.604 32.719 1.132 1.00 14.37 240 LEU C CA 1
ATOM 7807 C C . LEU C 1 241 ? 108.122 32.482 2.557 1.00 13.77 240 LEU C C 1
ATOM 7808 O O . LEU C 1 241 ? 107.021 32.015 2.751 1.00 12.50 240 LEU C O 1
ATOM 7813 N N . GLU C 1 242 ? 108.986 32.783 3.542 1.00 13.74 241 GLU C N 1
ATOM 7814 C CA . GLU C 1 242 ? 108.710 32.599 4.976 1.00 14.26 241 GLU C CA 1
ATOM 7815 C C . GLU C 1 242 ? 108.505 34.003 5.501 1.00 14.85 241 GLU C C 1
ATOM 7816 O O . GLU C 1 242 ? 109.463 34.715 5.864 1.00 17.24 241 GLU C O 1
ATOM 7822 N N . LEU C 1 243 ? 107.250 34.416 5.519 1.00 13.24 242 LEU C N 1
ATOM 7823 C CA . LEU C 1 243 ? 106.856 35.801 5.799 1.00 15.35 242 LEU C CA 1
ATOM 7824 C C . LEU C 1 243 ? 106.564 36.194 7.236 1.00 14.37 242 LEU C C 1
ATOM 7825 O O . LEU C 1 243 ? 105.463 36.584 7.589 1.00 18.33 242 LEU C O 1
ATOM 7830 N N . GLY C 1 244 ? 107.587 36.160 8.065 1.00 14.40 243 GLY C N 1
ATOM 7831 C CA . GLY C 1 244 ? 107.430 36.593 9.452 1.00 14.37 243 GLY C CA 1
ATOM 7832 C C . GLY C 1 244 ? 106.942 35.483 10.350 1.00 12.18 243 GLY C C 1
ATOM 7833 O O . GLY C 1 244 ? 107.217 34.303 10.109 1.00 12.32 243 GLY C O 1
ATOM 7834 N N . SER C 1 245 ? 106.197 35.890 11.369 1.00 12.15 244 SER C N 1
ATOM 7835 C CA . SER C 1 245 ? 105.814 35.003 12.433 1.00 13.08 244 SER C CA 1
ATOM 7836 C C . SER C 1 245 ? 104.461 34.352 12.156 1.00 13.27 244 SER C C 1
ATOM 7837 O O . SER C 1 245 ? 103.622 34.874 11.420 1.00 11.44 244 SER C O 1
ATOM 7840 N N . GLN C 1 246 ? 104.227 33.210 12.807 1.00 12.70 245 GLN C N 1
ATOM 7841 C CA . GLN C 1 246 ? 102.975 32.468 12.668 1.00 12.04 245 GLN C CA 1
ATOM 7842 C C . GLN C 1 246 ? 101.930 33.059 13.587 1.00 14.08 245 GLN C C 1
ATOM 7843 O O . GLN C 1 246 ? 102.195 34.009 14.348 1.00 14.05 245 GLN C O 1
ATOM 7849 N N . GLU C 1 247 ? 100.724 32.490 13.528 1.00 11.93 246 GLU C N 1
ATOM 7850 C CA . GLU C 1 247 ? 99.595 32.851 14.384 1.00 12.46 246 GLU C CA 1
ATOM 7851 C C . GLU C 1 247 ? 99.309 34.352 14.438 1.00 15.48 246 GLU C C 1
ATOM 7852 O O . GLU C 1 247 ? 98.992 34.918 15.503 1.00 16.12 246 GLU C O 1
ATOM 7858 N N A ARG C 1 248 ? 99.381 34.966 13.264 0.50 13.50 247 ARG C N 1
ATOM 7859 N N B ARG C 1 248 ? 99.448 35.010 13.290 0.50 13.97 247 ARG C N 1
ATOM 7860 C CA A ARG C 1 248 ? 99.213 36.387 13.159 0.50 15.99 247 ARG C CA 1
ATOM 7861 C CA B ARG C 1 248 ? 99.167 36.430 13.229 0.50 16.20 247 ARG C CA 1
ATOM 7862 C C A ARG C 1 248 ? 98.771 36.789 11.770 0.50 12.77 247 ARG C C 1
ATOM 7863 C C B ARG C 1 248 ? 98.806 36.822 11.805 0.50 13.02 247 ARG C C 1
ATOM 7864 O O A ARG C 1 248 ? 99.159 36.163 10.778 0.50 12.93 247 ARG C O 1
ATOM 7865 O O B ARG C 1 248 ? 99.297 36.237 10.834 0.50 12.68 247 ARG C O 1
ATOM 7880 N N . ILE C 1 249 ? 97.956 37.843 11.730 1.00 14.19 248 ILE C N 1
ATOM 7881 C CA . ILE C 1 249 ? 97.503 38.479 10.486 1.00 12.73 248 ILE C CA 1
ATOM 7882 C C . ILE C 1 249 ? 97.894 39.948 10.673 1.00 14.12 248 ILE C C 1
ATOM 7883 O O . ILE C 1 249 ? 97.590 40.530 11.707 1.00 13.75 248 ILE C O 1
ATOM 7888 N N . ASP C 1 250 ? 98.655 40.476 9.726 1.00 14.64 249 ASP C N 1
ATOM 7889 C CA . ASP C 1 250 ? 99.056 41.896 9.731 1.00 14.01 249 ASP C CA 1
ATOM 7890 C C . ASP C 1 250 ? 98.903 42.367 8.284 1.00 15.25 249 ASP C C 1
ATOM 7891 O O . ASP C 1 250 ? 99.735 42.131 7.431 1.00 14.84 249 ASP C O 1
ATOM 7896 N N . LEU C 1 251 ? 97.779 43.002 8.009 1.00 12.39 250 LEU C N 1
ATOM 7897 C CA . LEU C 1 251 ? 97.449 43.414 6.629 1.00 16.50 250 LEU C CA 1
ATOM 7898 C C . LEU C 1 251 ? 98.440 44.419 6.043 1.00 16.48 250 LEU C C 1
ATOM 7899 O O . LEU C 1 251 ? 98.862 44.279 4.891 1.00 16.13 250 LEU C O 1
ATOM 7904 N N . ASP C 1 252 ? 98.907 45.360 6.844 1.00 18.62 251 ASP C N 1
ATOM 7905 C CA . ASP C 1 252 ? 99.907 46.303 6.329 1.00 21.25 251 ASP C CA 1
ATOM 7906 C C . ASP C 1 252 ? 101.196 45.604 5.969 1.00 19.95 251 ASP C C 1
ATOM 7907 O O . ASP C 1 252 ? 101.818 45.883 4.929 1.00 17.10 251 ASP C O 1
ATOM 7912 N N . ASP C 1 253 ? 101.637 44.701 6.844 1.00 17.95 252 ASP C N 1
ATOM 7913 C CA . ASP C 1 253 ? 102.870 43.972 6.549 1.00 18.31 252 ASP C CA 1
ATOM 7914 C C . ASP C 1 253 ? 102.694 43.082 5.301 1.00 16.69 252 ASP C C 1
ATOM 7915 O O . ASP C 1 253 ? 103.588 42.973 4.460 1.00 18.53 252 ASP C O 1
ATOM 7920 N N . ALA C 1 254 ? 101.525 42.452 5.171 1.00 15.37 253 ALA C N 1
ATOM 7921 C CA . ALA C 1 254 ? 101.200 41.614 4.003 1.00 14.28 253 ALA C CA 1
ATOM 7922 C C . ALA C 1 254 ? 101.216 42.423 2.678 1.00 16.58 253 ALA C C 1
ATOM 7923 O O . ALA C 1 254 ? 101.549 41.897 1.610 1.00 14.57 253 ALA C O 1
ATOM 7925 N N . LEU C 1 255 ? 100.849 43.694 2.748 1.00 18.41 254 LEU C N 1
ATOM 7926 C CA . LEU C 1 255 ? 100.918 44.577 1.570 1.00 17.69 254 LEU C CA 1
ATOM 7927 C C . LEU C 1 255 ? 102.368 44.706 1.086 1.00 16.02 254 LEU C C 1
ATOM 7928 O O . LEU C 1 255 ? 102.646 44.619 -0.117 1.00 20.93 254 LEU C O 1
ATOM 7933 N N A GLU C 1 256 ? 103.293 44.926 2.009 0.50 18.57 255 GLU C N 1
ATOM 7934 N N B GLU C 1 256 ? 103.286 44.897 2.021 0.50 18.52 255 GLU C N 1
ATOM 7935 C CA A GLU C 1 256 ? 104.720 44.987 1.663 0.50 17.99 255 GLU C CA 1
ATOM 7936 C CA B GLU C 1 256 ? 104.711 45.003 1.694 0.50 17.88 255 GLU C CA 1
ATOM 7937 C C A GLU C 1 256 ? 105.173 43.714 0.963 0.50 17.37 255 GLU C C 1
ATOM 7938 C C B GLU C 1 256 ? 105.214 43.725 1.016 0.50 17.52 255 GLU C C 1
ATOM 7939 O O A GLU C 1 256 ? 105.851 43.747 -0.064 0.50 14.99 255 GLU C O 1
ATOM 7940 O O B GLU C 1 256 ? 105.964 43.771 0.045 0.50 16.60 255 GLU C O 1
ATOM 7951 N N . ASP C 1 257 ? 104.779 42.567 1.508 1.00 16.32 256 ASP C N 1
ATOM 7952 C CA . ASP C 1 257 ? 105.156 41.297 0.899 1.00 17.01 256 ASP C CA 1
ATOM 7953 C C . ASP C 1 257 ? 104.583 41.193 -0.534 1.00 15.18 256 ASP C C 1
ATOM 7954 O O . ASP C 1 257 ? 105.259 40.769 -1.477 1.00 15.28 256 ASP C O 1
ATOM 7959 N N . ALA C 1 258 ? 103.315 41.554 -0.677 1.00 15.04 257 ALA C N 1
ATOM 7960 C CA . ALA C 1 258 ? 102.647 41.495 -1.996 1.00 14.63 257 ALA C CA 1
ATOM 7961 C C . ALA C 1 258 ? 103.358 42.415 -3.011 1.00 16.13 257 ALA C C 1
ATOM 7962 O O . ALA C 1 258 ? 103.524 42.059 -4.189 1.00 17.42 257 ALA C O 1
ATOM 7964 N N . GLU C 1 259 ? 103.848 43.561 -2.533 1.00 16.82 258 GLU C N 1
ATOM 7965 C CA . GLU C 1 259 ? 104.550 44.519 -3.419 1.00 18.29 258 GLU C CA 1
ATOM 7966 C C . GLU C 1 259 ? 105.863 43.930 -3.926 1.00 17.88 258 GLU C C 1
ATOM 7967 O O . GLU C 1 259 ? 106.251 44.093 -5.095 1.00 13.43 258 GLU C O 1
ATOM 7973 N N . GLY C 1 260 ? 106.542 43.169 -3.079 1.00 14.54 259 GLY C N 1
ATOM 7974 C CA . GLY C 1 260 ? 107.741 42.455 -3.506 1.00 15.42 259 GLY C CA 1
ATOM 7975 C C . GLY C 1 260 ? 107.458 41.379 -4.534 1.00 15.85 259 GLY C C 1
ATOM 7976 O O . GLY C 1 260 ? 108.175 41.228 -5.498 1.00 17.59 259 GLY C O 1
ATOM 7977 N N . ILE C 1 261 ? 106.414 40.585 -4.302 1.00 17.27 260 ILE C N 1
ATOM 7978 C CA . ILE C 1 261 ? 106.000 39.562 -5.253 1.00 14.51 260 ILE C CA 1
ATOM 7979 C C . ILE C 1 261 ? 105.719 40.237 -6.599 1.00 15.33 260 ILE C C 1
ATOM 7980 O O . ILE C 1 261 ? 106.151 39.750 -7.635 1.00 15.04 260 ILE C O 1
ATOM 7985 N N . LEU C 1 262 ? 105.028 41.357 -6.579 1.00 16.69 261 LEU C N 1
ATOM 7986 C CA . LEU C 1 262 ? 104.765 42.088 -7.848 1.00 16.87 261 LEU C CA 1
ATOM 7987 C C . LEU C 1 262 ? 106.045 42.460 -8.581 1.00 16.00 261 LEU C C 1
ATOM 7988 O O . LEU C 1 262 ? 106.085 42.386 -9.819 1.00 18.07 261 LEU C O 1
ATOM 7993 N N . ALA C 1 263 ? 107.078 42.897 -7.857 1.00 16.10 262 ALA C N 1
ATOM 7994 C CA . ALA C 1 263 ? 108.376 43.201 -8.516 1.00 15.70 262 ALA C CA 1
ATOM 7995 C C . ALA C 1 263 ? 108.911 41.960 -9.272 1.00 16.45 262 ALA C C 1
ATOM 7996 O O . ALA C 1 263 ? 109.436 42.065 -10.387 1.00 18.08 262 ALA C O 1
ATOM 7998 N N . TYR C 1 264 ? 108.815 40.754 -8.664 1.00 16.32 263 TYR C N 1
ATOM 7999 C CA . TYR C 1 264 ? 109.241 39.540 -9.309 1.00 15.64 263 TYR C CA 1
ATOM 8000 C C . TYR C 1 264 ? 108.385 39.264 -10.543 1.00 13.52 263 TYR C C 1
ATOM 8001 O O . TYR C 1 264 ? 108.892 38.908 -11.584 1.00 15.36 263 TYR C O 1
ATOM 8010 N N . LEU C 1 265 ? 107.079 39.441 -10.400 1.00 15.42 264 LEU C N 1
ATOM 8011 C CA . LEU C 1 265 ? 106.147 39.202 -11.522 1.00 15.45 264 LEU C CA 1
ATOM 8012 C C . LEU C 1 265 ? 106.430 40.172 -12.696 1.00 17.42 264 LEU C C 1
ATOM 8013 O O . LEU C 1 265 ? 106.364 39.766 -13.848 1.00 17.54 264 LEU C O 1
ATOM 8018 N N . SER C 1 266 ? 106.718 41.437 -12.396 1.00 17.68 265 SER C N 1
ATOM 8019 C CA . SER C 1 266 ? 107.110 42.410 -13.452 1.00 18.66 265 SER C CA 1
ATOM 8020 C C . SER C 1 266 ? 108.412 41.934 -14.124 1.00 17.25 265 SER C C 1
ATOM 8021 O O . SER C 1 266 ? 108.520 41.833 -15.348 1.00 17.90 265 SER C O 1
ATOM 8024 N N . HIS C 1 267 ? 109.414 41.621 -13.302 1.00 18.27 266 HIS C N 1
ATOM 8025 C CA . HIS C 1 267 ? 110.662 41.038 -13.797 1.00 17.72 266 HIS C CA 1
ATOM 8026 C C . HIS C 1 267 ? 110.481 39.857 -14.754 1.00 17.34 266 HIS C C 1
ATOM 8027 O O . HIS C 1 267 ? 111.156 39.764 -15.785 1.00 16.09 266 HIS C O 1
ATOM 8034 N N . ARG C 1 268 ? 109.573 38.927 -14.427 1.00 17.20 267 ARG C N 1
ATOM 8035 C CA . ARG C 1 268 ? 109.322 37.753 -15.256 1.00 16.35 267 ARG C CA 1
ATOM 8036 C C . ARG C 1 268 ? 108.308 37.959 -16.373 1.00 14.14 267 ARG C C 1
ATOM 8037 O O . ARG C 1 268 ? 108.016 37.036 -17.121 1.00 15.52 267 ARG C O 1
ATOM 8045 N N . GLY C 1 269 ? 107.787 39.161 -16.496 1.00 15.94 268 GLY C N 1
ATOM 8046 C CA . GLY C 1 269 ? 106.843 39.476 -17.554 1.00 17.69 268 GLY C CA 1
ATOM 8047 C C . GLY C 1 269 ? 105.480 38.877 -17.422 1.00 18.91 268 GLY C C 1
ATOM 8048 O O . GLY C 1 269 ? 104.790 38.675 -18.427 1.00 18.11 268 GLY C O 1
ATOM 8049 N N . VAL C 1 270 ? 105.078 38.628 -16.178 1.00 18.61 269 VAL C N 1
ATOM 8050 C CA . VAL C 1 270 ? 103.746 38.110 -15.865 1.00 16.32 269 VAL C CA 1
ATOM 8051 C C . VAL C 1 270 ? 102.753 39.253 -15.899 1.00 14.19 269 VAL C C 1
ATOM 8052 O O . VAL C 1 270 ? 101.619 39.051 -16.301 1.00 15.96 269 VAL C O 1
ATOM 8056 N N . ILE C 1 271 ? 103.184 40.446 -15.479 1.00 15.56 270 ILE C N 1
ATOM 8057 C CA . ILE C 1 271 ? 102.414 41.667 -15.543 1.00 16.90 270 ILE C CA 1
ATOM 8058 C C . ILE C 1 271 ? 103.170 42.629 -16.525 1.00 19.26 270 ILE C C 1
ATOM 8059 O O . ILE C 1 271 ? 104.386 42.532 -16.656 1.00 17.97 270 ILE C O 1
ATOM 8064 N N . ALA C 1 272 ? 102.430 43.477 -17.234 1.00 18.53 271 ALA C N 1
ATOM 8065 C CA . ALA C 1 272 ? 103.019 44.415 -18.234 1.00 18.16 271 ALA C CA 1
ATOM 8066 C C . ALA C 1 272 ? 103.758 45.567 -17.578 1.00 15.57 271 ALA C C 1
ATOM 8067 O O . ALA C 1 272 ? 104.812 46.022 -18.065 1.00 19.32 271 ALA C O 1
ATOM 8069 N N . GLU C 1 273 ? 103.249 46.005 -16.444 1.00 17.68 272 GLU C N 1
ATOM 8070 C CA . GLU C 1 273 ? 103.786 47.148 -15.749 1.00 19.56 272 GLU C CA 1
ATOM 8071 C C . GLU C 1 273 ? 105.185 46.962 -15.188 1.00 20.81 272 GLU C C 1
ATOM 8072 O O . GLU C 1 273 ? 105.582 45.853 -14.851 1.00 18.68 272 GLU C O 1
ATOM 8078 N N . THR C 1 274 ? 105.912 48.070 -15.105 1.00 18.68 273 THR C N 1
ATOM 8079 C CA . THR C 1 274 ? 107.206 48.099 -14.473 1.00 19.92 273 THR C CA 1
ATOM 8080 C C . THR C 1 274 ? 107.006 48.247 -12.967 1.00 21.35 273 THR C C 1
ATOM 8081 O O . THR C 1 274 ? 106.354 49.183 -12.505 1.00 21.70 273 THR C O 1
ATOM 8085 N N . VAL C 1 275 ? 107.531 47.278 -12.205 1.00 23.18 274 VAL C N 1
ATOM 8086 C CA . VAL C 1 275 ? 107.551 47.315 -10.752 1.00 24.58 274 VAL C CA 1
ATOM 8087 C C . VAL C 1 275 ? 108.981 46.942 -10.409 1.00 26.62 274 VAL C C 1
ATOM 8088 O O . VAL C 1 275 ? 109.425 45.819 -10.653 1.00 26.06 274 VAL C O 1
ATOM 8092 N N . LEU C 1 276 ? 109.740 47.928 -9.935 1.00 27.86 275 LEU C N 1
ATOM 8093 C CA . LEU C 1 276 ? 111.174 47.726 -9.621 1.00 29.72 275 LEU C CA 1
ATOM 8094 C C . LEU C 1 276 ? 111.361 47.265 -8.178 1.00 24.75 275 LEU C C 1
ATOM 8095 O O . LEU C 1 276 ? 110.569 47.614 -7.311 1.00 26.82 275 LEU C O 1
ATOM 8100 N N . PRO C 1 277 ? 112.417 46.484 -7.914 1.00 24.55 276 PRO C N 1
ATOM 8101 C CA . PRO C 1 277 ? 112.631 45.996 -6.548 1.00 25.26 276 PRO C CA 1
ATOM 8102 C C . PRO C 1 277 ? 112.853 47.095 -5.536 1.00 29.19 276 PRO C C 1
ATOM 8103 O O . PRO C 1 277 ? 113.462 48.153 -5.860 1.00 30.52 276 PRO C O 1
ATOM 8107 N N . LYS C 1 278 ? 112.341 46.852 -4.329 1.00 29.13 277 LYS C N 1
ATOM 8108 C CA . LYS C 1 278 ? 112.538 47.760 -3.215 1.00 33.28 277 LYS C CA 1
ATOM 8109 C C . LYS C 1 278 ? 114.025 47.809 -2.926 1.00 32.88 277 LYS C C 1
ATOM 8110 O O . LYS C 1 278 ? 114.681 46.767 -2.885 1.00 31.09 277 LYS C O 1
ATOM 8116 N N . PRO C 1 279 ? 114.594 49.029 -2.781 1.00 33.77 278 PRO C N 1
ATOM 8117 C CA . PRO C 1 279 ? 116.021 49.038 -2.466 1.00 32.23 278 PRO C CA 1
ATOM 8118 C C . PRO C 1 279 ? 116.199 48.647 -0.954 1.00 32.07 278 PRO C C 1
ATOM 8119 O O . PRO C 1 279 ? 115.450 49.104 -0.067 1.00 30.44 278 PRO C O 1
ATOM 8131 N N . LYS C 1 281 ? 119.322 45.986 1.537 1.00 28.91 280 LYS C N 1
ATOM 8132 C CA . LYS C 1 281 ? 120.459 45.043 1.479 1.00 27.84 280 LYS C CA 1
ATOM 8133 C C . LYS C 1 281 ? 119.846 43.653 1.524 1.00 22.30 280 LYS C C 1
ATOM 8134 O O . LYS C 1 281 ? 118.847 43.442 2.223 1.00 25.72 280 LYS C O 1
ATOM 8140 N N . ARG C 1 282 ? 120.416 42.763 0.726 1.00 23.64 281 ARG C N 1
ATOM 8141 C CA . ARG C 1 282 ? 119.930 41.399 0.610 1.00 22.57 281 ARG C CA 1
ATOM 8142 C C . ARG C 1 282 ? 121.058 40.458 0.834 1.00 21.49 281 ARG C C 1
ATOM 8143 O O . ARG C 1 282 ? 122.081 40.479 0.110 1.00 23.79 281 ARG C O 1
ATOM 8151 N N . TYR C 1 283 ? 120.854 39.556 1.802 1.00 17.66 282 TYR C N 1
ATOM 8152 C CA . TYR C 1 283 ? 121.892 38.618 2.166 1.00 18.35 282 TYR C CA 1
ATOM 8153 C C . TYR C 1 283 ? 121.467 37.192 1.922 1.00 18.20 282 TYR C C 1
ATOM 8154 O O . TYR C 1 283 ? 120.276 36.905 1.836 1.00 21.88 282 TYR C O 1
ATOM 8163 N N . GLY C 1 284 ? 122.449 36.301 1.815 1.00 19.83 283 GLY C N 1
ATOM 8164 C CA . GLY C 1 284 ? 122.175 34.882 1.613 1.00 21.32 283 GLY C CA 1
ATOM 8165 C C . GLY C 1 284 ? 123.180 33.990 2.292 1.00 21.50 283 GLY C C 1
ATOM 8166 O O . GLY C 1 284 ? 124.155 34.465 2.889 1.00 19.64 283 GLY C O 1
ATOM 8167 N N . CYS C 1 285 ? 122.858 32.702 2.310 1.00 19.53 284 CYS C N 1
ATOM 8168 C CA . CYS C 1 285 ? 123.791 31.678 2.742 1.00 18.27 284 CYS C CA 1
ATOM 8169 C C . CYS C 1 285 ? 123.344 30.387 2.087 1.00 17.74 284 CYS C C 1
ATOM 8170 O O . CYS C 1 285 ? 122.172 30.262 1.692 1.00 19.17 284 CYS C O 1
ATOM 8173 N N . PHE C 1 286 ? 124.272 29.465 1.877 1.00 17.57 285 PHE C N 1
ATOM 8174 C CA . PHE C 1 286 ? 123.930 28.183 1.340 1.00 17.04 285 PHE C CA 1
ATOM 8175 C C . PHE C 1 286 ? 123.267 27.389 2.478 1.00 15.79 285 PHE C C 1
ATOM 8176 O O . PHE C 1 286 ? 123.654 27.516 3.641 1.00 13.40 285 PHE C O 1
ATOM 8184 N N . LEU C 1 287 ? 122.317 26.545 2.109 1.00 15.25 286 LEU C N 1
ATOM 8185 C CA . LEU C 1 287 ? 121.480 25.827 3.069 1.00 17.37 286 LEU C CA 1
ATOM 8186 C C . LEU C 1 287 ? 122.266 25.055 4.113 1.00 18.61 286 LEU C C 1
ATOM 8187 O O . LEU C 1 287 ? 121.847 25.003 5.283 1.00 16.77 286 LEU C O 1
ATOM 8192 N N . LYS C 1 288 ? 123.385 24.472 3.707 1.00 18.86 287 LYS C N 1
ATOM 8193 C CA . LYS C 1 288 ? 124.244 23.700 4.641 1.00 19.61 287 LYS C CA 1
ATOM 8194 C C . LYS C 1 288 ? 124.762 24.548 5.818 1.00 21.11 287 LYS C C 1
ATOM 8195 O O . LYS C 1 288 ? 125.130 24.017 6.876 1.00 19.64 287 LYS C O 1
ATOM 8201 N N . ASN C 1 289 ? 124.797 25.871 5.640 1.00 15.35 288 ASN C N 1
ATOM 8202 C CA . ASN C 1 289 ? 125.250 26.780 6.688 1.00 16.38 288 ASN C CA 1
ATOM 8203 C C . ASN C 1 289 ? 124.136 27.365 7.586 1.00 15.02 288 ASN C C 1
ATOM 8204 O O . ASN C 1 289 ? 124.377 28.225 8.426 1.00 17.11 288 ASN C O 1
ATOM 8209 N N . TYR C 1 290 ? 122.920 26.851 7.405 1.00 17.40 289 TYR C N 1
ATOM 8210 C CA . TYR C 1 290 ? 121.745 27.208 8.206 1.00 15.95 289 TYR C CA 1
ATOM 8211 C C . TYR C 1 290 ? 121.706 26.192 9.354 1.00 13.91 289 TYR C C 1
ATOM 8212 O O . TYR C 1 290 ? 121.504 24.995 9.114 1.00 16.19 289 TYR C O 1
ATOM 8221 N N . ARG C 1 291 ? 121.988 26.663 10.556 1.00 15.73 290 ARG C N 1
ATOM 8222 C CA . ARG C 1 291 ? 122.169 25.848 11.752 1.00 15.27 290 ARG C CA 1
ATOM 8223 C C . ARG C 1 291 ? 121.038 25.933 12.776 1.00 13.26 290 ARG C C 1
ATOM 8224 O O . ARG C 1 291 ? 120.451 26.993 12.983 1.00 15.40 290 ARG C O 1
ATOM 8232 N N . LYS C 1 292 ? 120.800 24.816 13.451 1.00 14.28 291 LYS C N 1
ATOM 8233 C CA . LYS C 1 292 ? 119.794 24.682 14.481 1.00 14.18 291 LYS C CA 1
ATOM 8234 C C . LYS C 1 292 ? 120.516 24.696 15.834 1.00 14.64 291 LYS C C 1
ATOM 8235 O O . LYS C 1 292 ? 121.421 23.884 16.093 1.00 16.82 291 LYS C O 1
ATOM 8241 N N . PHE C 1 293 ? 120.131 25.635 16.658 1.00 12.12 292 PHE C N 1
ATOM 8242 C CA . PHE C 1 293 ? 120.647 25.766 17.999 1.00 13.37 292 PHE C CA 1
ATOM 8243 C C . PHE C 1 293 ? 119.614 25.195 19.005 1.00 12.82 292 PHE C C 1
ATOM 8244 O O . PHE C 1 293 ? 118.516 25.764 19.197 1.00 15.02 292 PHE C O 1
ATOM 8252 N N . HIS C 1 294 ? 119.978 24.077 19.657 1.00 15.09 293 HIS C N 1
ATOM 8253 C CA . HIS C 1 294 ? 119.100 23.380 20.637 1.00 12.50 293 HIS C CA 1
ATOM 8254 C C . HIS C 1 294 ? 119.444 23.719 22.099 1.00 16.06 293 HIS C C 1
ATOM 8255 O O . HIS C 1 294 ? 120.611 23.950 22.431 1.00 16.88 293 HIS C O 1
ATOM 8262 N N . ALA C 1 295 ? 118.447 23.722 22.986 1.00 13.31 294 ALA C N 1
ATOM 8263 C CA . ALA C 1 295 ? 118.675 24.042 24.371 1.00 14.46 294 ALA C CA 1
ATOM 8264 C C . ALA C 1 295 ? 119.670 23.014 24.981 1.00 15.74 294 ALA C C 1
ATOM 8265 O O . ALA C 1 295 ? 119.425 21.808 24.911 1.00 15.07 294 ALA C O 1
ATOM 8267 N N . PRO C 1 296 ? 120.792 23.480 25.534 1.00 16.84 295 PRO C N 1
ATOM 8268 C CA . PRO C 1 296 ? 121.744 22.579 26.190 1.00 18.48 295 PRO C CA 1
ATOM 8269 C C . PRO C 1 296 ? 121.298 22.094 27.555 1.00 17.93 295 PRO C C 1
ATOM 8270 O O . PRO C 1 296 ? 121.844 21.125 28.070 1.00 18.27 295 PRO C O 1
ATOM 8274 N N . LYS C 1 297 ? 120.323 22.792 28.135 1.00 15.48 296 LYS C N 1
ATOM 8275 C CA . LYS C 1 297 ? 119.812 22.571 29.428 1.00 17.57 296 LYS C CA 1
ATOM 8276 C C . LYS C 1 297 ? 118.337 23.017 29.326 1.00 17.38 296 LYS C C 1
ATOM 8277 O O . LYS C 1 297 ? 118.028 23.902 28.547 1.00 16.54 296 LYS C O 1
ATOM 8283 N N . ALA C 1 298 ? 117.438 22.456 30.127 1.00 17.58 297 ALA C N 1
ATOM 8284 C CA . ALA C 1 298 ? 116.037 22.916 30.162 1.00 15.50 297 ALA C CA 1
ATOM 8285 C C . ALA C 1 298 ? 115.894 24.237 30.915 1.00 15.71 297 ALA C C 1
ATOM 8286 O O . ALA C 1 298 ? 116.811 24.674 31.622 1.00 12.17 297 ALA C O 1
ATOM 8288 N N . GLY C 1 299 ? 114.736 24.881 30.778 1.00 13.03 298 GLY C N 1
ATOM 8289 C CA . GLY C 1 299 ? 114.445 26.013 31.593 1.00 14.24 298 GLY C CA 1
ATOM 8290 C C . GLY C 1 299 ? 113.520 27.021 30.968 1.00 15.51 298 GLY C C 1
ATOM 8291 O O . GLY C 1 299 ? 112.901 26.751 29.948 1.00 13.43 298 GLY C O 1
ATOM 8316 N N . VAL C 1 301 ? 113.045 30.723 29.259 1.00 15.18 300 VAL C N 1
ATOM 8317 C CA . VAL C 1 301 ? 113.856 31.527 28.373 1.00 14.37 300 VAL C CA 1
ATOM 8318 C C . VAL C 1 301 ? 113.369 32.925 28.090 1.00 11.70 300 VAL C C 1
ATOM 8319 O O . VAL C 1 301 ? 112.190 33.147 27.766 1.00 14.42 300 VAL C O 1
ATOM 8323 N N . GLU C 1 302 ? 114.304 33.859 28.220 1.00 12.80 301 GLU C N 1
ATOM 8324 C CA . GLU C 1 302 ? 114.112 35.243 27.797 1.00 14.18 301 GLU C CA 1
ATOM 8325 C C . GLU C 1 302 ? 114.951 35.361 26.522 1.00 16.56 301 GLU C C 1
ATOM 8326 O O . GLU C 1 302 ? 116.165 35.193 26.560 1.00 16.62 301 GLU C O 1
ATOM 8332 N N . TYR C 1 303 ? 114.321 35.622 25.386 1.00 15.95 302 TYR C N 1
ATOM 8333 C CA . TYR C 1 303 ? 115.026 35.632 24.089 1.00 14.96 302 TYR C CA 1
ATOM 8334 C C . TYR C 1 303 ? 115.737 36.975 23.959 1.00 16.76 302 TYR C C 1
ATOM 8335 O O . TYR C 1 303 ? 115.094 38.013 24.039 1.00 16.73 302 TYR C O 1
ATOM 8344 N N . LEU C 1 304 ? 117.047 36.940 23.759 1.00 16.59 303 LEU C N 1
ATOM 8345 C CA . LEU C 1 304 ? 117.834 38.193 23.587 1.00 13.93 303 LEU C CA 1
ATOM 8346 C C . LEU C 1 304 ? 118.213 38.451 22.140 1.00 17.62 303 LEU C C 1
ATOM 8347 O O . LEU C 1 304 ? 118.231 39.596 21.702 1.00 21.63 303 LEU C O 1
ATOM 8352 N N . GLY C 1 305 ? 118.522 37.413 21.391 1.00 16.32 304 GLY C N 1
ATOM 8353 C CA . GLY C 1 305 ? 118.913 37.541 19.971 1.00 18.96 304 GLY C CA 1
ATOM 8354 C C . GLY C 1 305 ? 117.671 37.888 19.191 1.00 19.41 304 GLY C C 1
ATOM 8355 O O . GLY C 1 305 ? 116.714 37.116 19.177 1.00 17.80 304 GLY C O 1
ATOM 8356 N N . LYS C 1 306 ? 117.662 39.061 18.547 1.00 18.78 305 LYS C N 1
ATOM 8357 C CA . LYS C 1 306 ? 116.472 39.502 17.806 1.00 18.85 305 LYS C CA 1
ATOM 8358 C C . LYS C 1 306 ? 116.527 38.942 16.384 1.00 16.31 305 LYS C C 1
ATOM 8359 O O . LYS C 1 306 ? 117.555 38.949 15.727 1.00 20.20 305 LYS C O 1
ATOM 8365 N N . VAL C 1 307 ? 115.405 38.427 15.911 1.00 18.29 306 VAL C N 1
ATOM 8366 C CA . VAL C 1 307 ? 115.387 37.818 14.592 1.00 16.62 306 VAL C CA 1
ATOM 8367 C C . VAL C 1 307 ? 115.729 38.822 13.471 1.00 15.55 306 VAL C C 1
ATOM 8368 O O . VAL C 1 307 ? 115.308 39.961 13.512 1.00 15.90 306 VAL C O 1
ATOM 8372 N N . GLY C 1 308 ? 116.564 38.396 12.541 1.00 16.32 307 GLY C N 1
ATOM 8373 C CA . GLY C 1 308 ? 116.994 39.237 11.428 1.00 18.64 307 GLY C CA 1
ATOM 8374 C C . GLY C 1 308 ? 118.098 40.218 11.723 1.00 21.48 307 GLY C C 1
ATOM 8375 O O . GLY C 1 308 ? 118.418 41.034 10.853 1.00 20.39 307 GLY C O 1
ATOM 8376 N N . VAL C 1 309 ? 118.632 40.186 12.952 1.00 18.76 308 VAL C N 1
ATOM 8377 C CA . VAL C 1 309 ? 119.701 41.107 13.396 1.00 19.12 308 VAL C CA 1
ATOM 8378 C C . VAL C 1 309 ? 120.998 40.290 13.565 1.00 19.37 308 VAL C C 1
ATOM 8379 O O . VAL C 1 309 ? 121.056 39.375 14.392 1.00 18.95 308 VAL C O 1
ATOM 8383 N N . PRO C 1 310 ? 122.027 40.580 12.755 1.00 18.09 309 PRO C N 1
ATOM 8384 C CA . PRO C 1 310 ? 123.270 39.835 12.881 1.00 18.87 309 PRO C CA 1
ATOM 8385 C C . PRO C 1 310 ? 123.873 39.930 14.258 1.00 19.66 309 PRO C C 1
ATOM 8386 O O . PRO C 1 310 ? 123.719 40.956 14.938 1.00 20.67 309 PRO C O 1
ATOM 8398 N N . LYS C 1 312 ? 127.244 38.212 16.939 1.00 23.36 311 LYS C N 1
ATOM 8399 C CA . LYS C 1 312 ? 128.536 37.575 16.973 1.00 28.50 311 LYS C CA 1
ATOM 8400 C C . LYS C 1 312 ? 128.505 36.447 17.964 1.00 24.06 311 LYS C C 1
ATOM 8401 O O . LYS C 1 312 ? 127.628 36.375 18.817 1.00 26.77 311 LYS C O 1
ATOM 8407 N N A ALA C 1 313 ? 129.491 35.563 17.957 0.50 26.29 312 ALA C N 1
ATOM 8408 N N B ALA C 1 313 ? 129.428 35.536 17.667 0.50 27.30 312 ALA C N 1
ATOM 8409 C CA A ALA C 1 313 ? 129.533 34.458 18.946 0.50 25.39 312 ALA C CA 1
ATOM 8410 C CA B ALA C 1 313 ? 129.722 34.353 18.428 0.50 28.10 312 ALA C CA 1
ATOM 8411 C C A ALA C 1 313 ? 129.559 34.907 20.417 0.50 25.15 312 ALA C C 1
ATOM 8412 C C B ALA C 1 313 ? 130.096 34.827 19.794 0.50 28.12 312 ALA C C 1
ATOM 8413 O O A ALA C 1 313 ? 129.139 34.182 21.313 0.50 23.75 312 ALA C O 1
ATOM 8414 O O B ALA C 1 313 ? 130.917 35.742 19.951 0.50 28.51 312 ALA C O 1
ATOM 8417 N N A THR C 1 314 ? 130.060 36.112 20.650 0.50 23.99 313 THR C N 1
ATOM 8418 N N B THR C 1 314 ? 129.446 34.223 20.772 0.50 26.28 313 THR C N 1
ATOM 8419 C CA A THR C 1 314 ? 130.246 36.631 21.991 0.50 24.54 313 THR C CA 1
ATOM 8420 C CA B THR C 1 314 ? 129.631 34.549 22.163 0.50 25.99 313 THR C CA 1
ATOM 8421 C C A THR C 1 314 ? 128.992 37.288 22.510 0.50 24.80 313 THR C C 1
ATOM 8422 C C B THR C 1 314 ? 128.708 35.696 22.572 0.50 26.72 313 THR C C 1
ATOM 8423 O O A THR C 1 314 ? 128.930 37.711 23.673 0.50 25.88 313 THR C O 1
ATOM 8424 O O B THR C 1 314 ? 128.786 36.138 23.698 0.50 28.13 313 THR C O 1
ATOM 8431 N N A ASP C 1 315 ? 127.981 37.363 21.649 0.50 24.27 314 ASP C N 1
ATOM 8432 N N B ASP C 1 315 ? 127.867 36.220 21.672 0.50 26.99 314 ASP C N 1
ATOM 8433 C CA A ASP C 1 315 ? 126.724 37.966 22.036 0.50 24.25 314 ASP C CA 1
ATOM 8434 C CA B ASP C 1 315 ? 126.926 37.298 22.080 0.50 26.32 314 ASP C CA 1
ATOM 8435 C C A ASP C 1 315 ? 125.797 36.935 22.695 0.50 24.74 314 ASP C C 1
ATOM 8436 C C B ASP C 1 315 ? 125.716 36.658 22.766 0.50 25.84 314 ASP C C 1
ATOM 8437 O O A ASP C 1 315 ? 125.752 35.772 22.294 0.50 25.83 314 ASP C O 1
ATOM 8438 O O B ASP C 1 315 ? 125.353 35.533 22.412 0.50 27.73 314 ASP C O 1
ATOM 8447 N N . PRO C 1 316 ? 125.073 37.369 23.723 1.00 27.02 315 PRO C N 1
ATOM 8448 C CA . PRO C 1 316 ? 124.006 36.643 24.407 1.00 26.06 315 PRO C CA 1
ATOM 8449 C C . PRO C 1 316 ? 122.821 36.332 23.497 1.00 23.62 315 PRO C C 1
ATOM 8450 O O . PRO C 1 316 ? 122.241 37.225 22.884 1.00 25.17 315 PRO C O 1
ATOM 8454 N N . LEU C 1 317 ? 122.463 35.061 23.447 1.00 22.65 316 LEU C N 1
ATOM 8455 C CA . LEU C 1 317 ? 121.351 34.599 22.665 1.00 19.91 316 LEU C CA 1
ATOM 8456 C C . LEU C 1 317 ? 120.074 34.588 23.528 1.00 19.64 316 LEU C C 1
ATOM 8457 O O . LEU C 1 317 ? 119.031 35.083 23.091 1.00 16.86 316 LEU C O 1
ATOM 8462 N N . VAL C 1 318 ? 120.156 34.006 24.733 1.00 17.39 317 VAL C N 1
ATOM 8463 C CA . VAL C 1 318 ? 119.045 33.980 25.673 1.00 17.51 317 VAL C CA 1
ATOM 8464 C C . VAL C 1 318 ? 119.556 33.987 27.117 1.00 17.14 317 VAL C C 1
ATOM 8465 O O . VAL C 1 318 ? 120.703 33.616 27.398 1.00 18.95 317 VAL C O 1
ATOM 8469 N N . ASN C 1 319 ? 118.682 34.421 28.006 1.00 18.46 318 ASN C N 1
ATOM 8470 C CA . ASN C 1 319 ? 118.862 34.193 29.427 1.00 15.66 318 ASN C CA 1
ATOM 8471 C C . ASN C 1 319 ? 118.048 32.935 29.723 1.00 17.40 318 ASN C C 1
ATOM 8472 O O . ASN C 1 319 ? 116.921 32.802 29.258 1.00 17.79 318 ASN C O 1
ATOM 8477 N N . LEU C 1 320 ? 118.652 32.034 30.476 1.00 16.99 319 LEU C N 1
ATOM 8478 C CA . LEU C 1 320 ? 118.044 30.772 30.893 1.00 18.38 319 LEU C CA 1
ATOM 8479 C C . LEU C 1 320 ? 117.841 30.869 32.424 1.00 17.78 319 LEU C C 1
ATOM 8480 O O . LEU C 1 320 ? 118.796 30.896 33.195 1.00 16.74 319 LEU C O 1
ATOM 8485 N N . LEU C 1 321 ? 116.569 30.904 32.826 1.00 14.81 320 LEU C N 1
ATOM 8486 C CA . LEU C 1 321 ? 116.131 31.107 34.196 1.00 15.80 320 LEU C CA 1
ATOM 8487 C C . LEU C 1 321 ? 115.647 29.794 34.804 1.00 16.08 320 LEU C C 1
ATOM 8488 O O . LEU C 1 321 ? 114.804 29.094 34.235 1.00 15.39 320 LEU C O 1
ATOM 8493 N N . ARG C 1 322 ? 116.188 29.488 35.976 1.00 14.37 321 ARG C N 1
ATOM 8494 C CA . ARG C 1 322 ? 115.921 28.223 36.679 1.00 14.70 321 ARG C CA 1
ATOM 8495 C C . ARG C 1 322 ? 115.589 28.466 38.148 1.00 14.11 321 ARG C C 1
ATOM 8496 O O . ARG C 1 322 ? 116.480 28.471 39.030 1.00 15.25 321 ARG C O 1
ATOM 8504 N N . LEU C 1 323 ? 114.300 28.613 38.435 1.00 13.51 322 LEU C N 1
ATOM 8505 C CA . LEU C 1 323 ? 113.837 28.867 39.812 1.00 14.39 322 LEU C CA 1
ATOM 8506 C C . LEU C 1 323 ? 114.023 27.672 40.747 1.00 15.83 322 LEU C C 1
ATOM 8507 O O . LEU C 1 323 ? 114.069 27.824 41.954 1.00 16.69 322 LEU C O 1
ATOM 8512 N N . ASP C 1 324 ? 114.123 26.493 40.155 1.00 15.44 323 ASP C N 1
ATOM 8513 C CA . ASP C 1 324 ? 114.427 25.265 40.892 1.00 15.05 323 ASP C CA 1
ATOM 8514 C C . ASP C 1 324 ? 115.895 25.230 41.366 1.00 17.43 323 ASP C C 1
ATOM 8515 O O . ASP C 1 324 ? 116.271 24.421 42.205 1.00 19.42 323 ASP C O 1
ATOM 8520 N N . LEU C 1 325 ? 116.728 26.096 40.821 1.00 16.92 324 LEU C N 1
ATOM 8521 C CA . LEU C 1 325 ? 118.148 26.162 41.145 1.00 16.37 324 LEU C CA 1
ATOM 8522 C C . LEU C 1 325 ? 118.519 27.491 41.810 1.00 17.47 324 LEU C C 1
ATOM 8523 O O . LEU C 1 325 ? 119.704 27.853 41.837 1.00 19.54 324 LEU C O 1
ATOM 8528 N N . TYR C 1 326 ? 117.518 28.206 42.351 1.00 17.60 325 TYR C N 1
ATOM 8529 C CA . TYR C 1 326 ? 117.746 29.488 42.970 1.00 16.78 325 TYR C CA 1
ATOM 8530 C C . TYR C 1 326 ? 118.753 29.343 44.096 1.00 20.24 325 TYR C C 1
ATOM 8531 O O . TYR C 1 326 ? 118.643 28.420 44.899 1.00 19.75 325 TYR C O 1
ATOM 8540 N N . GLY C 1 327 ? 119.683 30.305 44.189 1.00 24.47 326 GLY C N 1
ATOM 8541 C CA . GLY C 1 327 ? 120.732 30.275 45.225 1.00 24.85 326 GLY C CA 1
ATOM 8542 C C . GLY C 1 327 ? 122.006 29.611 44.764 1.00 26.51 326 GLY C C 1
ATOM 8543 O O . GLY C 1 327 ? 122.933 29.455 45.534 1.00 29.77 326 GLY C O 1
ATOM 8544 N N . THR C 1 328 ? 122.051 29.171 43.515 1.00 25.00 327 THR C N 1
ATOM 8545 C CA . THR C 1 328 ? 123.244 28.590 42.934 1.00 25.53 327 THR C CA 1
ATOM 8546 C C . THR C 1 328 ? 123.543 29.390 41.682 1.00 25.05 327 THR C C 1
ATOM 8547 O O . THR C 1 328 ? 122.689 30.124 41.176 1.00 22.49 327 THR C O 1
ATOM 8551 N N . GLY C 1 329 ? 124.715 29.168 41.111 1.00 26.58 328 GLY C N 1
ATOM 8552 C CA . GLY C 1 329 ? 125.124 29.888 39.918 1.00 27.75 328 GLY C CA 1
ATOM 8553 C C . GLY C 1 329 ? 124.284 29.566 38.693 1.00 26.18 328 GLY C C 1
ATOM 8554 O O . GLY C 1 329 ? 124.268 30.316 37.740 1.00 31.73 328 GLY C O 1
ATOM 8555 N N . GLU C 1 330 ? 123.560 28.455 38.739 1.00 24.16 329 GLU C N 1
ATOM 8556 C CA . GLU C 1 330 ? 122.726 28.021 37.623 1.00 22.21 329 GLU C CA 1
ATOM 8557 C C . GLU C 1 330 ? 121.340 28.635 37.635 1.00 17.86 329 GLU C C 1
ATOM 8558 O O . GLU C 1 330 ? 120.541 28.359 36.741 1.00 18.77 329 GLU C O 1
ATOM 8564 N N . GLU C 1 331 ? 121.038 29.454 38.635 1.00 18.50 330 GLU C N 1
ATOM 8565 C CA . GLU C 1 331 ? 119.698 30.106 38.737 1.00 19.27 330 GLU C CA 1
ATOM 8566 C C . GLU C 1 331 ? 119.368 30.962 37.499 1.00 18.65 330 GLU C C 1
ATOM 8567 O O . GLU C 1 331 ? 118.183 31.113 37.097 1.00 17.08 330 GLU C O 1
ATOM 8573 N N . LEU C 1 332 ? 120.400 31.567 36.911 1.00 17.68 331 LEU C N 1
ATOM 8574 C CA . LEU C 1 332 ? 120.217 32.409 35.710 1.00 16.52 331 LEU C CA 1
ATOM 8575 C C . LEU C 1 332 ? 121.522 32.401 34.973 1.00 20.19 331 LEU C C 1
ATOM 8576 O O . LEU C 1 332 ? 122.516 32.863 35.513 1.00 17.92 331 LEU C O 1
ATOM 8581 N N . THR C 1 333 ? 121.523 31.855 33.760 1.00 18.05 332 THR C N 1
ATOM 8582 C CA . THR C 1 333 ? 122.732 31.777 32.930 1.00 19.70 332 THR C CA 1
ATOM 8583 C C . THR C 1 333 ? 122.470 32.350 31.541 1.00 18.69 332 THR C C 1
ATOM 8584 O O . THR C 1 333 ? 121.320 32.518 31.133 1.00 19.98 332 THR C O 1
ATOM 8588 N N . VAL C 1 334 ? 123.537 32.647 30.819 1.00 20.64 333 VAL C N 1
ATOM 8589 C CA . VAL C 1 334 ? 123.427 33.207 29.459 1.00 21.05 333 VAL C CA 1
ATOM 8590 C C . VAL C 1 334 ? 123.901 32.142 28.506 1.00 21.40 333 VAL C C 1
ATOM 8591 O O . VAL C 1 334 ? 124.944 31.543 28.717 1.00 23.81 333 VAL C O 1
ATOM 8595 N N . LEU C 1 335 ? 123.089 31.837 27.495 1.00 19.91 334 LEU C N 1
ATOM 8596 C CA . LEU C 1 335 ? 123.497 30.919 26.453 1.00 18.51 334 LEU C CA 1
ATOM 8597 C C . LEU C 1 335 ? 123.916 31.810 25.279 1.00 20.18 334 LEU C C 1
ATOM 8598 O O . LEU C 1 335 ? 123.273 32.831 24.990 1.00 20.62 334 LEU C O 1
ATOM 8603 N N . ARG C 1 336 ? 124.973 31.385 24.594 1.00 21.20 335 ARG C N 1
ATOM 8604 C CA . ARG C 1 336 ? 125.544 32.124 23.480 1.00 24.89 335 ARG C CA 1
ATOM 8605 C C . ARG C 1 336 ? 125.667 31.297 22.225 1.00 23.79 335 ARG C C 1
ATOM 8606 O O . ARG C 1 336 ? 125.768 30.086 22.280 1.00 23.63 335 ARG C O 1
ATOM 8614 N N A LEU C 1 337 ? 125.558 31.944 21.066 0.50 26.93 336 LEU C N 1
ATOM 8615 N N B LEU C 1 337 ? 125.790 32.030 21.123 0.50 26.45 336 LEU C N 1
ATOM 8616 C CA A LEU C 1 337 ? 125.719 31.205 19.807 0.50 27.38 336 LEU C CA 1
ATOM 8617 C CA B LEU C 1 337 ? 125.913 31.534 19.744 0.50 26.29 336 LEU C CA 1
ATOM 8618 C C A LEU C 1 337 ? 127.184 30.837 19.639 0.50 28.05 336 LEU C C 1
ATOM 8619 C C B LEU C 1 337 ? 127.321 30.922 19.558 0.50 27.59 336 LEU C C 1
ATOM 8620 O O A LEU C 1 337 ? 128.074 31.597 20.023 0.50 28.48 336 LEU C O 1
ATOM 8621 O O B LEU C 1 337 ? 128.308 31.579 19.886 0.50 29.12 336 LEU C O 1
ATOM 8630 N N . PRO C 1 338 ? 127.424 29.659 19.083 1.00 25.26 337 PRO C N 1
ATOM 8631 C CA . PRO C 1 338 ? 128.759 29.132 18.846 1.00 26.84 337 PRO C CA 1
ATOM 8632 C C . PRO C 1 338 ? 129.518 29.823 17.737 1.00 26.94 337 PRO C C 1
ATOM 8633 O O . PRO C 1 338 ? 130.737 29.765 17.698 1.00 27.71 337 PRO C O 1
ATOM 8637 N N A GLU C 1 339 ? 128.796 30.477 16.835 0.50 26.44 338 GLU C N 1
ATOM 8638 N N B GLU C 1 339 ? 128.794 30.451 16.814 0.50 26.65 338 GLU C N 1
ATOM 8639 C CA A GLU C 1 339 ? 129.417 31.112 15.696 0.50 25.49 338 GLU C CA 1
ATOM 8640 C CA B GLU C 1 339 ? 129.410 31.105 15.672 0.50 26.05 338 GLU C CA 1
ATOM 8641 C C A GLU C 1 339 ? 128.653 32.373 15.343 0.50 25.02 338 GLU C C 1
ATOM 8642 C C B GLU C 1 339 ? 128.660 32.383 15.367 0.50 25.12 338 GLU C C 1
ATOM 8643 O O A GLU C 1 339 ? 127.466 32.486 15.651 0.50 26.44 338 GLU C O 1
ATOM 8644 O O B GLU C 1 339 ? 127.496 32.524 15.746 0.50 26.32 338 GLU C O 1
ATOM 8655 N N . ASP C 1 340 ? 129.338 33.320 14.705 1.00 23.84 339 ASP C N 1
ATOM 8656 C CA . ASP C 1 340 ? 128.706 34.544 14.223 1.00 23.72 339 ASP C CA 1
ATOM 8657 C C . ASP C 1 340 ? 127.658 34.111 13.185 1.00 21.36 339 ASP C C 1
ATOM 8658 O O . ASP C 1 340 ? 127.870 33.177 12.412 1.00 22.41 339 ASP C O 1
ATOM 8663 N N . GLY C 1 341 ? 126.535 34.794 13.175 1.00 20.16 340 GLY C N 1
ATOM 8664 C CA . GLY C 1 341 ? 125.487 34.489 12.235 1.00 19.87 340 GLY C CA 1
ATOM 8665 C C . GLY C 1 341 ? 124.324 35.409 12.440 1.00 18.28 340 GLY C C 1
ATOM 8666 O O . GLY C 1 341 ? 124.399 36.382 13.225 1.00 17.37 340 GLY C O 1
ATOM 8667 N N . VAL C 1 342 ? 123.245 35.107 11.713 1.00 16.43 341 VAL C N 1
ATOM 8668 C CA . VAL C 1 342 ? 122.002 35.869 11.782 1.00 14.94 341 VAL C CA 1
ATOM 8669 C C . VAL C 1 342 ? 120.853 34.962 12.256 1.00 15.68 341 VAL C C 1
ATOM 8670 O O . VAL C 1 342 ? 120.445 34.094 11.508 1.00 14.68 341 VAL C O 1
ATOM 8674 N N . PRO C 1 343 ? 120.383 35.157 13.484 1.00 16.61 342 PRO C N 1
ATOM 8675 C CA . PRO C 1 343 ? 119.217 34.401 13.964 1.00 16.33 342 PRO C CA 1
ATOM 8676 C C . PRO C 1 343 ? 118.015 34.763 13.102 1.00 17.91 342 PRO C C 1
ATOM 8677 O O . PRO C 1 343 ? 117.728 35.961 12.914 1.00 17.79 342 PRO C O 1
ATOM 8681 N N . ILE C 1 344 ? 117.384 33.744 12.507 1.00 12.98 343 ILE C N 1
ATOM 8682 C CA . ILE C 1 344 ? 116.209 33.941 11.631 1.00 13.17 343 ILE C CA 1
ATOM 8683 C C . ILE C 1 344 ? 114.909 33.775 12.399 1.00 13.84 343 ILE C C 1
ATOM 8684 O O . ILE C 1 344 ? 113.925 34.514 12.220 1.00 12.74 343 ILE C O 1
ATOM 8689 N N . LEU C 1 345 ? 114.905 32.793 13.292 1.00 12.30 344 LEU C N 1
ATOM 8690 C CA . LEU C 1 345 ? 113.676 32.469 14.010 1.00 12.38 344 LEU C CA 1
ATOM 8691 C C . LEU C 1 345 ? 114.047 31.814 15.334 1.00 12.98 344 LEU C C 1
ATOM 8692 O O . LEU C 1 345 ? 115.151 31.262 15.484 1.00 14.02 344 LEU C O 1
ATOM 8697 N N . HIS C 1 346 ? 113.109 31.874 16.264 1.00 11.97 345 HIS C N 1
ATOM 8698 C CA . HIS C 1 346 ? 113.248 31.220 17.544 1.00 11.79 345 HIS C CA 1
ATOM 8699 C C . HIS C 1 346 ? 111.922 30.588 17.977 1.00 14.37 345 HIS C C 1
ATOM 8700 O O . HIS C 1 346 ? 110.829 30.914 17.487 1.00 13.65 345 HIS C O 1
ATOM 8707 N N . PHE C 1 347 ? 112.051 29.734 18.983 1.00 14.83 346 PHE C N 1
ATOM 8708 C CA . PHE C 1 347 ? 110.946 28.963 19.531 1.00 10.64 346 PHE C CA 1
ATOM 8709 C C . PHE C 1 347 ? 109.885 29.901 20.032 1.00 12.27 346 PHE C C 1
ATOM 8710 O O . PHE C 1 347 ? 110.181 30.939 20.659 1.00 14.13 346 PHE C O 1
ATOM 8718 N N . ALA C 1 348 ? 108.623 29.506 19.829 1.00 14.99 347 ALA C N 1
ATOM 8719 C CA . ALA C 1 348 ? 107.465 30.350 20.163 1.00 13.01 347 ALA C CA 1
ATOM 8720 C C . ALA C 1 348 ? 107.002 30.328 21.600 1.00 16.89 347 ALA C C 1
ATOM 8721 O O . ALA C 1 348 ? 106.074 31.057 21.959 1.00 14.19 347 ALA C O 1
ATOM 8723 N N . SER C 1 349 ? 107.627 29.492 22.430 1.00 11.56 348 SER C N 1
ATOM 8724 C CA . SER C 1 349 ? 107.269 29.340 23.824 1.00 11.73 348 SER C CA 1
ATOM 8725 C C . SER C 1 349 ? 108.517 29.672 24.686 1.00 11.30 348 SER C C 1
ATOM 8726 O O . SER C 1 349 ? 109.651 29.621 24.202 1.00 13.23 348 SER C O 1
ATOM 8729 N N . ALA C 1 350 ? 108.281 30.081 25.932 1.00 12.78 349 ALA C N 1
ATOM 8730 C CA . ALA C 1 350 ? 109.350 30.476 26.848 1.00 12.51 349 ALA C CA 1
ATOM 8731 C C . ALA C 1 350 ? 109.863 29.314 27.700 1.00 16.43 349 ALA C C 1
ATOM 8732 O O . ALA C 1 350 ? 110.755 29.498 28.537 1.00 19.10 349 ALA C O 1
ATOM 8734 N N . SER C 1 351 ? 109.286 28.130 27.552 1.00 13.39 350 SER C N 1
ATOM 8735 C CA . SER C 1 351 ? 109.704 27.008 28.390 1.00 14.30 350 SER C CA 1
ATOM 8736 C C . SER C 1 351 ? 110.172 25.871 27.505 1.00 14.38 350 SER C C 1
ATOM 8737 O O . SER C 1 351 ? 109.479 25.421 26.584 1.00 13.95 350 SER C O 1
ATOM 8740 N N . VAL C 1 352 ? 111.408 25.464 27.750 1.00 15.04 351 VAL C N 1
ATOM 8741 C CA . VAL C 1 352 ? 112.061 24.461 26.964 1.00 14.87 351 VAL C CA 1
ATOM 8742 C C . VAL C 1 352 ? 112.604 23.296 27.804 1.00 13.72 351 VAL C C 1
ATOM 8743 O O . VAL C 1 352 ? 112.960 23.455 28.967 1.00 11.99 351 VAL C O 1
ATOM 8747 N N . HIS C 1 353 ? 112.644 22.147 27.167 1.00 15.11 352 HIS C N 1
ATOM 8748 C CA . HIS C 1 353 ? 113.290 20.962 27.698 1.00 14.80 352 HIS C CA 1
ATOM 8749 C C . HIS C 1 353 ? 114.697 20.947 27.097 1.00 16.81 352 HIS C C 1
ATOM 8750 O O . HIS C 1 353 ? 114.994 21.637 26.094 1.00 15.61 352 HIS C O 1
ATOM 8757 N N . GLN C 1 354 ? 115.601 20.162 27.678 1.00 14.68 353 GLN C N 1
ATOM 8758 C CA . GLN C 1 354 ? 116.884 19.994 27.018 1.00 16.20 353 GLN C CA 1
ATOM 8759 C C . GLN C 1 354 ? 116.604 19.451 25.595 1.00 14.36 353 GLN C C 1
ATOM 8760 O O . GLN C 1 354 ? 115.779 18.552 25.390 1.00 14.28 353 GLN C O 1
ATOM 8766 N N . GLY C 1 355 ? 117.253 20.047 24.609 1.00 12.87 354 GLY C N 1
ATOM 8767 C CA . GLY C 1 355 ? 117.101 19.645 23.231 1.00 13.63 354 GLY C CA 1
ATOM 8768 C C . GLY C 1 355 ? 116.035 20.371 22.430 1.00 12.71 354 GLY C C 1
ATOM 8769 O O . GLY C 1 355 ? 116.018 20.246 21.232 1.00 15.16 354 GLY C O 1
ATOM 8770 N N . THR C 1 356 ? 115.177 21.170 23.070 1.00 12.74 355 THR C N 1
ATOM 8771 C CA . THR C 1 356 ? 114.179 21.909 22.322 1.00 13.76 355 THR C CA 1
ATOM 8772 C C . THR C 1 356 ? 114.908 22.862 21.381 1.00 13.55 355 THR C C 1
ATOM 8773 O O . THR C 1 356 ? 115.927 23.450 21.763 1.00 14.82 355 THR C O 1
ATOM 8777 N N . GLU C 1 357 ? 114.439 22.974 20.137 1.00 13.72 356 GLU C N 1
ATOM 8778 C CA . GLU C 1 357 ? 115.130 23.838 19.174 1.00 14.47 356 GLU C CA 1
ATOM 8779 C C . GLU C 1 357 ? 114.847 25.295 19.533 1.00 14.90 356 GLU C C 1
ATOM 8780 O O . GLU C 1 357 ? 113.720 25.778 19.422 1.00 13.37 356 GLU C O 1
ATOM 8786 N N . LEU C 1 358 ? 115.883 25.985 19.969 1.00 13.57 357 LEU C N 1
ATOM 8787 C CA . LEU C 1 358 ? 115.760 27.384 20.393 1.00 14.43 357 LEU C CA 1
ATOM 8788 C C . LEU C 1 358 ? 115.787 28.372 19.228 1.00 13.10 357 LEU C C 1
ATOM 8789 O O . LEU C 1 358 ? 114.938 29.249 19.171 1.00 11.42 357 LEU C O 1
ATOM 8794 N N . TYR C 1 359 ? 116.740 28.236 18.325 1.00 12.34 358 TYR C N 1
ATOM 8795 C CA . TYR C 1 359 ? 116.852 29.119 17.174 1.00 13.93 358 TYR C CA 1
ATOM 8796 C C . TYR C 1 359 ? 117.327 28.391 15.948 1.00 14.22 358 TYR C C 1
ATOM 8797 O O . TYR C 1 359 ? 117.905 27.327 16.063 1.00 10.64 358 TYR C O 1
ATOM 8806 N N . LYS C 1 360 ? 117.005 28.950 14.777 1.00 11.94 359 LYS C N 1
ATOM 8807 C CA . LYS C 1 360 ? 117.685 28.621 13.522 1.00 11.35 359 LYS C CA 1
ATOM 8808 C C . LYS C 1 360 ? 118.480 29.896 13.129 1.00 12.21 359 LYS C C 1
ATOM 8809 O O . LYS C 1 360 ? 117.961 31.026 13.198 1.00 12.49 359 LYS C O 1
ATOM 8815 N N . VAL C 1 361 ? 119.743 29.675 12.777 1.00 15.82 360 VAL C N 1
ATOM 8816 C CA . VAL C 1 361 ? 120.703 30.730 12.524 1.00 16.05 360 VAL C CA 1
ATOM 8817 C C . VAL C 1 361 ? 121.439 30.561 11.209 1.00 14.08 360 VAL C C 1
ATOM 8818 O O . VAL C 1 361 ? 121.993 29.503 10.935 1.00 14.64 360 VAL C O 1
ATOM 8830 N N . THR C 1 363 ? 124.596 31.107 9.105 1.00 15.79 362 THR C N 1
ATOM 8831 C CA . THR C 1 363 ? 125.994 31.357 9.329 1.00 18.17 362 THR C CA 1
ATOM 8832 C C . THR C 1 363 ? 126.667 31.487 7.939 1.00 17.20 362 THR C C 1
ATOM 8833 O O . THR C 1 363 ? 126.091 31.111 6.881 1.00 15.89 362 THR C O 1
ATOM 8837 N N . LYS C 1 364 ? 127.895 32.016 7.945 1.00 18.30 363 LYS C N 1
ATOM 8838 C CA . LYS C 1 364 ? 128.669 32.183 6.681 1.00 19.71 363 LYS C CA 1
ATOM 8839 C C . LYS C 1 364 ? 127.806 32.964 5.655 1.00 17.97 363 LYS C C 1
ATOM 8840 O O . LYS C 1 364 ? 127.739 32.648 4.459 1.00 18.64 363 LYS C O 1
ATOM 8846 N N . VAL C 1 365 ? 127.218 34.026 6.162 1.00 18.95 364 VAL C N 1
ATOM 8847 C CA . VAL C 1 365 ? 126.324 34.883 5.397 1.00 20.40 364 VAL C CA 1
ATOM 8848 C C . VAL C 1 365 ? 127.095 35.857 4.517 1.00 23.20 364 VAL C C 1
ATOM 8849 O O . VAL C 1 365 ? 128.152 36.368 4.908 1.00 19.44 364 VAL C O 1
ATOM 8853 N N . PHE C 1 366 ? 126.579 36.112 3.319 1.00 19.54 365 PHE C N 1
ATOM 8854 C CA . PHE C 1 366 ? 127.199 37.085 2.444 1.00 20.16 365 PHE C CA 1
ATOM 8855 C C . PHE C 1 366 ? 126.161 37.911 1.745 1.00 22.27 365 PHE C C 1
ATOM 8856 O O . PHE C 1 366 ? 125.002 37.515 1.642 1.00 18.48 365 PHE C O 1
ATOM 8864 N N . GLU C 1 367 ? 126.558 39.089 1.277 1.00 24.58 366 GLU C N 1
ATOM 8865 C CA . GLU C 1 367 ? 125.624 39.946 0.551 1.00 23.94 366 GLU C CA 1
ATOM 8866 C C . GLU C 1 367 ? 125.395 39.350 -0.846 1.00 23.08 366 GLU C C 1
ATOM 8867 O O . GLU C 1 367 ? 126.329 38.896 -1.532 1.00 22.59 366 GLU C O 1
ATOM 8873 N N . LEU C 1 368 ? 124.137 39.281 -1.251 1.00 22.98 367 LEU C N 1
ATOM 8874 C CA . LEU C 1 368 ? 123.829 38.679 -2.551 1.00 24.58 367 LEU C CA 1
ATOM 8875 C C . LEU C 1 368 ? 124.122 39.702 -3.631 1.00 26.39 367 LEU C C 1
ATOM 8876 O O . LEU C 1 368 ? 123.936 40.885 -3.402 1.00 26.76 367 LEU C O 1
ATOM 8882 N N . VAL D 1 4 ? 121.505 -9.055 39.797 1.00 45.99 3 VAL D N 1
ATOM 8883 C CA . VAL D 1 4 ? 120.996 -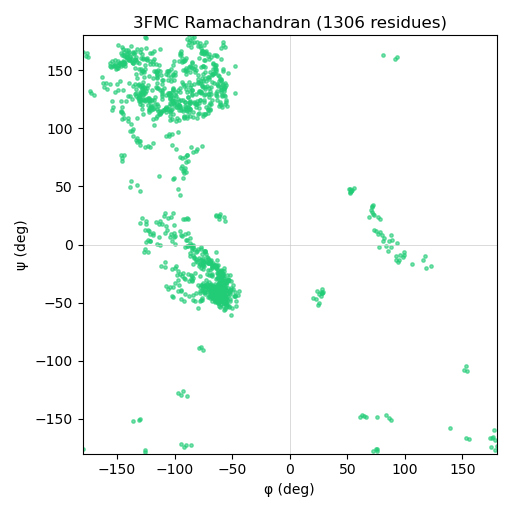7.846 39.025 1.00 46.09 3 VAL D CA 1
ATOM 8884 C C . VAL D 1 4 ? 121.517 -6.528 39.612 1.00 42.74 3 VAL D C 1
ATOM 8885 O O . VAL D 1 4 ? 121.213 -6.196 40.756 1.00 47.18 3 VAL D O 1
ATOM 8889 N N . ASP D 1 5 ? 122.292 -5.784 38.824 1.00 36.90 4 ASP D N 1
ATOM 8890 C CA . ASP D 1 5 ? 122.815 -4.491 39.216 1.00 31.53 4 ASP D CA 1
ATOM 8891 C C . ASP D 1 5 ? 121.908 -3.446 38.518 1.00 29.70 4 ASP D C 1
ATOM 8892 O O . ASP D 1 5 ? 121.425 -3.694 37.423 1.00 28.07 4 ASP D O 1
ATOM 8894 N N . LYS D 1 6 ? 121.663 -2.311 39.140 1.00 27.24 5 LYS D N 1
ATOM 8895 C CA . LYS D 1 6 ? 120.863 -1.272 38.499 1.00 26.92 5 LYS D CA 1
ATOM 8896 C C . LYS D 1 6 ? 121.582 0.064 38.537 1.00 26.13 5 LYS D C 1
ATOM 8897 O O . LYS D 1 6 ? 122.179 0.419 39.541 1.00 25.82 5 LYS D O 1
ATOM 8903 N N . HIS D 1 7 ? 121.541 0.800 37.435 1.00 23.98 6 HIS D N 1
ATOM 8904 C CA . HIS D 1 7 ? 122.046 2.154 37.442 1.00 24.01 6 HIS D CA 1
ATOM 8905 C C . HIS D 1 7 ? 121.124 2.992 36.578 1.00 23.86 6 HIS D C 1
ATOM 8906 O O . HIS D 1 7 ? 120.303 2.467 35.842 1.00 24.92 6 HIS D O 1
ATOM 8913 N N . GLU D 1 8 ? 121.238 4.296 36.726 1.00 21.85 7 GLU D N 1
ATOM 8914 C CA . GLU D 1 8 ? 120.388 5.225 35.981 1.00 23.74 7 GLU D CA 1
ATOM 8915 C C . GLU D 1 8 ? 121.186 5.988 34.958 1.00 20.90 7 GLU D C 1
ATOM 8916 O O . GLU D 1 8 ? 122.317 6.371 35.212 1.00 23.60 7 GLU D O 1
ATOM 8922 N N . VAL D 1 9 ? 120.599 6.211 33.792 1.00 19.75 8 VAL D N 1
ATOM 8923 C CA . VAL D 1 9 ? 121.303 6.899 32.705 1.00 19.06 8 VAL D CA 1
ATOM 8924 C C . VAL D 1 9 ? 120.473 8.125 32.330 1.00 20.42 8 VAL D C 1
ATOM 8925 O O . VAL D 1 9 ? 119.295 8.005 32.003 1.00 17.04 8 VAL D O 1
ATOM 8929 N N A ARG D 1 10 ? 121.102 9.295 32.391 0.50 20.69 9 ARG D N 1
ATOM 8930 N N B ARG D 1 10 ? 121.099 9.288 32.397 0.50 18.12 9 ARG D N 1
ATOM 8931 C CA A ARG D 1 10 ? 120.433 10.558 32.066 0.50 22.14 9 ARG D CA 1
ATOM 8932 C CA B ARG D 1 10 ? 120.424 10.544 32.100 0.50 16.66 9 ARG D CA 1
ATOM 8933 C C A ARG D 1 10 ? 120.215 10.687 30.574 0.50 18.66 9 ARG D C 1
ATOM 8934 C C B ARG D 1 10 ? 120.217 10.694 30.594 0.50 16.01 9 ARG D C 1
ATOM 8935 O O A ARG D 1 10 ? 121.138 10.469 29.778 0.50 18.24 9 ARG D O 1
ATOM 8936 O O B ARG D 1 10 ? 121.150 10.489 29.806 0.50 15.81 9 ARG D O 1
ATOM 8951 N N . VAL D 1 11 ? 118.998 11.053 30.182 1.00 15.29 10 VAL D N 1
ATOM 8952 C CA . VAL D 1 11 ? 118.705 11.245 28.745 1.00 15.00 10 VAL D CA 1
ATOM 8953 C C . VAL D 1 11 ? 118.122 12.604 28.394 1.00 14.73 10 VAL D C 1
ATOM 8954 O O . VAL D 1 11 ? 117.916 12.885 27.204 1.00 19.18 10 VAL D O 1
ATOM 8958 N N . GLY D 1 12 ? 117.835 13.415 29.405 1.00 14.65 11 GLY D N 1
ATOM 8959 C CA . GLY D 1 12 ? 117.251 14.712 29.148 1.00 14.77 11 GLY D CA 1
ATOM 8960 C C . GLY D 1 12 ? 116.864 15.411 30.411 1.00 14.14 11 GLY D C 1
ATOM 8961 O O . GLY D 1 12 ? 117.267 15.007 31.522 1.00 15.13 11 GLY D O 1
ATOM 8962 N N . GLU D 1 13 ? 116.076 16.479 30.239 1.00 13.73 12 GLU D N 1
ATOM 8963 C CA . GLU D 1 13 ? 115.695 17.341 31.361 1.00 14.05 12 GLU D CA 1
ATOM 8964 C C . GLU D 1 13 ? 114.479 18.134 30.953 1.00 13.06 12 GLU D C 1
ATOM 8965 O O . GLU D 1 13 ? 114.433 18.640 29.821 1.00 13.41 12 GLU D O 1
ATOM 8971 N N . LEU D 1 14 ? 113.509 18.219 31.853 1.00 13.68 13 LEU D N 1
ATOM 8972 C CA . LEU D 1 14 ? 112.281 18.960 31.594 1.00 14.98 13 LEU D CA 1
ATOM 8973 C C . LEU D 1 14 ? 112.432 20.398 32.072 1.00 15.26 13 LEU D C 1
ATOM 8974 O O . LEU D 1 14 ? 113.249 20.691 32.984 1.00 14.39 13 LEU D O 1
ATOM 8979 N N . ALA D 1 15 ? 111.588 21.258 31.480 1.00 14.06 14 ALA D N 1
ATOM 8980 C CA . ALA D 1 15 ? 111.487 22.696 31.751 1.00 14.91 14 ALA D CA 1
ATOM 8981 C C . ALA D 1 15 ? 111.456 23.074 33.217 1.00 15.06 14 ALA D C 1
ATOM 8982 O O . ALA D 1 15 ? 112.202 23.982 33.644 1.00 14.05 14 ALA D O 1
ATOM 8984 N N . ALA D 1 16 ? 110.597 22.404 34.016 1.00 13.54 15 ALA D N 1
ATOM 8985 C CA . ALA D 1 16 ? 110.501 22.740 35.449 1.00 14.90 15 ALA D CA 1
ATOM 8986 C C . ALA D 1 16 ? 111.722 22.225 36.236 1.00 16.07 15 ALA D C 1
ATOM 8987 O O . ALA D 1 16 ? 111.827 22.477 37.412 1.00 16.13 15 ALA D O 1
ATOM 8989 N N . GLY D 1 17 ? 112.607 21.473 35.589 1.00 13.77 16 GLY D N 1
ATOM 8990 C CA . GLY D 1 17 ? 113.914 21.105 36.167 1.00 15.25 16 GLY D CA 1
ATOM 8991 C C . GLY D 1 17 ? 114.170 19.634 36.390 1.00 18.86 16 GLY D C 1
ATOM 8992 O O . GLY D 1 17 ? 115.304 19.239 36.667 1.00 19.80 16 GLY D O 1
ATOM 8993 N N . GLN D 1 18 ? 113.123 18.827 36.241 1.00 16.24 17 GLN D N 1
ATOM 8994 C CA . GLN D 1 18 ? 113.217 17.401 36.511 1.00 19.53 17 GLN D CA 1
ATOM 8995 C C . GLN D 1 18 ? 114.072 16.656 35.484 1.00 17.29 17 GLN D C 1
ATOM 8996 O O . GLN D 1 18 ? 113.917 16.863 34.291 1.00 14.96 17 GLN D O 1
ATOM 9002 N N . PRO D 1 19 ? 115.004 15.802 35.951 1.00 21.53 18 PRO D N 1
ATOM 9003 C CA . PRO D 1 19 ? 115.784 15.050 34.988 1.00 20.35 18 PRO D CA 1
ATOM 9004 C C . PRO D 1 19 ? 114.977 13.943 34.326 1.00 18.17 18 PRO D C 1
ATOM 9005 O O . PRO D 1 19 ? 113.999 13.457 34.876 1.00 19.36 18 PRO D O 1
ATOM 9009 N N . LEU D 1 20 ? 115.371 13.591 33.117 1.00 17.69 19 LEU D N 1
ATOM 9010 C CA . LEU D 1 20 ? 114.788 12.451 32.406 1.00 17.28 19 LEU D CA 1
ATOM 9011 C C . LEU D 1 20 ? 115.862 11.375 32.468 1.00 19.28 19 LEU D C 1
ATOM 9012 O O . LEU D 1 20 ? 116.990 11.568 31.966 1.00 15.90 19 LEU D O 1
ATOM 9017 N N A SER D 1 21 ? 115.557 10.267 33.145 0.50 18.34 20 SER D N 1
ATOM 9018 N N B SER D 1 21 ? 115.535 10.250 33.097 0.50 18.38 20 SER D N 1
ATOM 9019 C CA A SER D 1 21 ? 116.515 9.171 33.295 0.50 16.93 20 SER D CA 1
ATOM 9020 C CA B SER D 1 21 ? 116.486 9.157 33.198 0.50 17.10 20 SER D CA 1
ATOM 9021 C C A SER D 1 21 ? 115.858 7.810 33.060 0.50 17.45 20 SER D C 1
ATOM 9022 C C B SER D 1 21 ? 115.833 7.805 32.967 0.50 17.63 20 SER D C 1
ATOM 9023 O O A SER D 1 21 ? 114.647 7.661 33.200 0.50 16.38 20 SER D O 1
ATOM 9024 O O B SER D 1 21 ? 114.612 7.653 32.996 0.50 16.52 20 SER D O 1
ATOM 9029 N N . LEU D 1 22 ? 116.689 6.836 32.695 1.00 18.24 21 LEU D N 1
ATOM 9030 C CA . LEU D 1 22 ? 116.261 5.472 32.400 1.00 16.85 21 LEU D CA 1
ATOM 9031 C C . LEU D 1 22 ? 116.848 4.532 33.412 1.00 18.40 21 LEU D C 1
ATOM 9032 O O . LEU D 1 22 ? 118.003 4.710 33.760 1.00 18.02 21 LEU D O 1
ATOM 9037 N N . PRO D 1 23 ? 116.078 3.505 33.835 1.00 18.06 22 PRO D N 1
ATOM 9038 C CA . PRO D 1 23 ? 116.624 2.473 34.744 1.00 18.04 22 PRO D CA 1
ATOM 9039 C C . PRO D 1 23 ? 117.300 1.395 33.895 1.00 18.80 22 PRO D C 1
ATOM 9040 O O . PRO D 1 23 ? 116.692 0.896 32.965 1.00 19.00 22 PRO D O 1
ATOM 9044 N N . VAL D 1 24 ? 118.589 1.132 34.122 1.00 18.79 23 VAL D N 1
ATOM 9045 C CA . VAL D 1 24 ? 119.299 0.101 33.358 1.00 18.24 23 VAL D CA 1
ATOM 9046 C C . VAL D 1 24 ? 119.660 -1.057 34.305 1.00 19.30 23 VAL D C 1
ATOM 9047 O O . VAL D 1 24 ? 120.456 -0.865 35.246 1.00 19.10 23 VAL D O 1
ATOM 9051 N N . TYR D 1 25 ? 119.059 -2.218 34.046 1.00 18.36 24 TYR D N 1
ATOM 9052 C CA . TYR D 1 25 ? 119.256 -3.428 34.835 1.00 15.14 24 TYR D CA 1
ATOM 9053 C C . TYR D 1 25 ? 120.269 -4.284 34.125 1.00 18.61 24 TYR D C 1
ATOM 9054 O O . TYR D 1 25 ? 120.089 -4.593 32.942 1.00 17.35 24 TYR D O 1
ATOM 9063 N N A ARG D 1 26 ? 121.323 -4.690 34.835 0.50 19.97 25 ARG D N 1
ATOM 9064 N N B ARG D 1 26 ? 121.274 -4.734 34.870 0.50 19.63 25 ARG D N 1
ATOM 9065 C CA A ARG D 1 26 ? 122.423 -5.458 34.239 0.50 21.94 25 ARG D CA 1
ATOM 9066 C CA B ARG D 1 26 ? 122.358 -5.500 34.298 0.50 21.43 25 ARG D CA 1
ATOM 9067 C C A ARG D 1 26 ? 122.711 -6.769 34.955 0.50 19.76 25 ARG D C 1
ATOM 9068 C C B ARG D 1 26 ? 122.485 -6.839 34.999 0.50 19.81 25 ARG D C 1
ATOM 9069 O O A ARG D 1 26 ? 122.989 -6.743 36.144 0.50 16.66 25 ARG D O 1
ATOM 9070 O O B ARG D 1 26 ? 122.321 -6.927 36.217 0.50 18.74 25 ARG D O 1
ATOM 9085 N N . PHE D 1 27 ? 122.705 -7.871 34.210 1.00 19.00 26 PHE D N 1
ATOM 9086 C CA . PHE D 1 27 ? 123.004 -9.224 34.731 1.00 21.95 26 PHE D CA 1
ATOM 9087 C C . PHE D 1 27 ? 124.367 -9.556 34.160 1.00 22.65 26 PHE D C 1
ATOM 9088 O O . PHE D 1 27 ? 124.569 -9.541 32.962 1.00 25.71 26 PHE D O 1
ATOM 9096 N N . LYS D 1 28 ? 125.316 -9.874 35.017 1.00 26.92 27 LYS D N 1
ATOM 9097 C CA . LYS D 1 28 ? 126.662 -10.135 34.553 1.00 27.23 27 LYS D CA 1
ATOM 9098 C C . LYS D 1 28 ? 126.828 -11.616 34.128 1.00 28.62 27 LYS D C 1
ATOM 9099 O O . LYS D 1 28 ? 126.387 -12.542 34.836 1.00 28.88 27 LYS D O 1
ATOM 9102 N N . GLY D 1 29 ? 127.419 -11.805 32.950 1.00 27.27 28 GLY D N 1
ATOM 9103 C CA . GLY D 1 29 ? 127.701 -13.135 32.406 1.00 28.79 28 GLY D CA 1
ATOM 9104 C C . GLY D 1 29 ? 129.018 -13.664 32.935 1.00 30.67 28 GLY D C 1
ATOM 9105 O O . GLY D 1 29 ? 129.862 -12.911 33.396 1.00 28.38 28 GLY D O 1
ATOM 9106 N N . LYS D 1 30 ? 129.166 -14.979 32.917 1.00 36.34 29 LYS D N 1
ATOM 9107 C CA . LYS D 1 30 ? 130.391 -15.643 33.417 1.00 38.28 29 LYS D CA 1
ATOM 9108 C C . LYS D 1 30 ? 130.670 -16.656 32.385 1.00 39.86 29 LYS D C 1
ATOM 9109 O O . LYS D 1 30 ? 130.089 -17.746 32.402 1.00 42.44 29 LYS D O 1
ATOM 9111 N N . GLY D 1 31 ? 131.506 -16.262 31.441 1.00 40.93 30 GLY D N 1
ATOM 9112 C CA . GLY D 1 31 ? 131.875 -17.134 30.358 1.00 41.35 30 GLY D CA 1
ATOM 9113 C C . GLY D 1 31 ? 131.949 -16.430 29.030 1.00 40.24 30 GLY D C 1
ATOM 9114 O O . GLY D 1 31 ? 132.184 -15.229 28.930 1.00 39.37 30 GLY D O 1
ATOM 9115 N N . ALA D 1 32 ? 131.831 -17.242 28.005 1.00 40.45 31 ALA D N 1
ATOM 9116 C CA . ALA D 1 32 ? 131.853 -16.780 26.677 1.00 39.67 31 ALA D CA 1
ATOM 9117 C C . ALA D 1 32 ? 130.477 -17.168 26.171 1.00 39.03 31 ALA D C 1
ATOM 9118 O O . ALA D 1 32 ? 130.151 -18.364 25.966 1.00 43.57 31 ALA D O 1
ATOM 9120 N N . GLY D 1 33 ? 129.639 -16.151 26.121 1.00 29.94 32 GLY D N 1
ATOM 9121 C CA . GLY D 1 33 ? 128.368 -16.219 25.480 1.00 25.83 32 GLY D CA 1
ATOM 9122 C C . GLY D 1 33 ? 128.216 -14.807 24.907 1.00 24.03 32 GLY D C 1
ATOM 9123 O O . GLY D 1 33 ? 128.915 -13.885 25.367 1.00 23.90 32 GLY D O 1
ATOM 9124 N N . PRO D 1 34 ? 127.367 -14.631 23.880 1.00 20.75 33 PRO D N 1
ATOM 9125 C CA . PRO D 1 34 ? 127.153 -13.249 23.412 1.00 21.43 33 PRO D CA 1
ATOM 9126 C C . PRO D 1 34 ? 126.506 -12.345 24.453 1.00 20.65 33 PRO D C 1
ATOM 9127 O O . PRO D 1 34 ? 125.726 -12.824 25.290 1.00 20.57 33 PRO D O 1
ATOM 9131 N N . SER D 1 35 ? 126.805 -11.046 24.378 1.00 20.72 34 SER D N 1
ATOM 9132 C CA . SER D 1 35 ? 126.155 -10.046 25.237 1.00 21.59 34 SER D CA 1
ATOM 9133 C C . SER D 1 35 ? 124.844 -9.555 24.578 1.00 19.45 34 SER D C 1
ATOM 9134 O O . SER D 1 35 ? 124.679 -9.576 23.345 1.00 20.09 34 SER D O 1
ATOM 9137 N N . VAL D 1 36 ? 123.924 -9.123 25.425 1.00 20.79 35 VAL D N 1
ATOM 9138 C CA . VAL D 1 36 ? 122.582 -8.736 24.985 1.00 19.08 35 VAL D CA 1
ATOM 9139 C C . VAL D 1 36 ? 122.163 -7.390 25.575 1.00 18.08 35 VAL D C 1
ATOM 9140 O O . VAL D 1 36 ? 122.509 -7.050 26.714 1.00 16.89 35 VAL D O 1
ATOM 9144 N N . TYR D 1 37 ? 121.451 -6.634 24.743 1.00 17.45 36 TYR D N 1
ATOM 9145 C CA . TYR D 1 37 ? 120.866 -5.356 25.106 1.00 17.09 36 TYR D CA 1
ATOM 9146 C C . TYR D 1 37 ? 119.387 -5.429 24.695 1.00 13.96 36 TYR D C 1
ATOM 9147 O O . TYR D 1 37 ? 119.074 -5.680 23.543 1.00 17.23 36 TYR D O 1
ATOM 9156 N N . ILE D 1 38 ? 118.514 -5.190 25.665 1.00 14.38 37 ILE D N 1
ATOM 9157 C CA . ILE D 1 38 ? 117.068 -5.264 25.514 1.00 15.92 37 ILE D CA 1
ATOM 9158 C C . ILE D 1 38 ? 116.476 -3.938 26.014 1.00 13.10 37 ILE D C 1
ATOM 9159 O O . ILE D 1 38 ? 116.860 -3.444 27.066 1.00 16.26 37 ILE D O 1
ATOM 9164 N N . GLN D 1 39 ? 115.618 -3.321 25.211 1.00 14.63 38 GLN D N 1
ATOM 9165 C CA . GLN D 1 39 ? 114.922 -2.098 25.658 1.00 13.41 38 GLN D CA 1
ATOM 9166 C C . GLN D 1 39 ? 113.462 -2.187 25.310 1.00 13.00 38 GLN D C 1
ATOM 9167 O O . GLN D 1 39 ? 113.084 -2.942 24.425 1.00 13.24 38 GLN D O 1
ATOM 9173 N N . ALA D 1 40 ? 112.658 -1.388 26.000 1.00 13.21 39 ALA D N 1
ATOM 9174 C CA . ALA D 1 40 ? 111.216 -1.318 25.774 1.00 12.53 39 ALA D CA 1
ATOM 9175 C C . ALA D 1 40 ? 110.659 0.103 25.960 1.00 10.69 39 ALA D C 1
ATOM 9176 O O . ALA D 1 40 ? 111.216 0.880 26.725 1.00 11.49 39 ALA D O 1
ATOM 9178 N N . ASN D 1 41 ? 109.516 0.353 25.310 1.00 14.57 40 ASN D N 1
ATOM 9179 C CA . ASN D 1 41 ? 108.646 1.516 25.563 1.00 13.56 40 ASN D CA 1
ATOM 9180 C C . ASN D 1 41 ? 109.275 2.847 25.072 1.00 13.76 40 ASN D C 1
ATOM 9181 O O . ASN D 1 41 ? 109.037 3.900 25.653 1.00 13.60 40 ASN D O 1
ATOM 9186 N N . VAL D 1 42 ? 110.097 2.770 24.016 1.00 15.61 41 VAL D N 1
ATOM 9187 C CA . VAL D 1 42 ? 110.576 3.988 23.323 1.00 14.33 41 VAL D CA 1
ATOM 9188 C C . VAL D 1 42 ? 109.337 4.758 22.803 1.00 13.46 41 VAL D C 1
ATOM 9189 O O . VAL D 1 42 ? 109.285 5.996 22.820 1.00 15.29 41 VAL D O 1
ATOM 9193 N N . HIS D 1 43 ? 108.351 4.015 22.325 1.00 10.53 42 HIS D N 1
ATOM 9194 C CA . HIS D 1 43 ? 107.053 4.575 21.981 1.00 12.02 42 HIS D CA 1
ATOM 9195 C C . HIS D 1 43 ? 106.218 4.470 23.241 1.00 13.21 42 HIS D C 1
ATOM 9196 O O . HIS D 1 43 ? 105.941 3.373 23.734 1.00 14.35 42 HIS D O 1
ATOM 9203 N N . GLY D 1 44 ? 105.807 5.620 23.743 1.00 12.20 43 GLY D N 1
ATOM 9204 C CA . GLY D 1 44 ? 105.125 5.735 25.029 1.00 13.08 43 GLY D CA 1
ATOM 9205 C C . GLY D 1 44 ? 103.924 4.860 25.299 1.00 12.55 43 GLY D C 1
ATOM 9206 O O . GLY D 1 44 ? 103.775 4.355 26.396 1.00 14.25 43 GLY D O 1
ATOM 9207 N N . ALA D 1 45 ? 103.062 4.688 24.305 1.00 11.18 44 ALA D N 1
ATOM 9208 C CA . ALA D 1 45 ? 101.860 3.864 24.508 1.00 10.42 44 ALA D CA 1
ATOM 9209 C C . ALA D 1 45 ? 102.139 2.341 24.524 1.00 11.51 44 ALA D C 1
ATOM 9210 O O . ALA D 1 45 ? 101.238 1.546 24.889 1.00 11.97 44 ALA D O 1
ATOM 9212 N N . GLU D 1 46 ? 103.354 1.937 24.127 1.00 13.28 45 GLU D N 1
ATOM 9213 C CA . GLU D 1 46 ? 103.680 0.513 23.852 1.00 13.29 45 GLU D CA 1
ATOM 9214 C C . GLU D 1 46 ? 104.218 -0.104 25.103 1.00 13.11 45 GLU D C 1
ATOM 9215 O O . GLU D 1 46 ? 105.381 -0.488 25.182 1.00 17.98 45 GLU D O 1
ATOM 9221 N N . VAL D 1 47 ? 103.362 -0.165 26.120 1.00 13.41 46 VAL D N 1
ATOM 9222 C CA . VAL D 1 47 ? 103.821 -0.483 27.468 1.00 11.72 46 VAL D CA 1
ATOM 9223 C C . VAL D 1 47 ? 104.033 -1.982 27.790 1.00 11.19 46 VAL D C 1
ATOM 9224 O O . VAL D 1 47 ? 104.734 -2.316 28.755 1.00 13.09 46 VAL D O 1
ATOM 9228 N N . GLN D 1 48 ? 103.520 -2.889 26.956 1.00 13.67 47 GLN D N 1
ATOM 9229 C CA . GLN D 1 48 ? 103.653 -4.314 27.264 1.00 12.58 47 GLN D CA 1
ATOM 9230 C C . GLN D 1 48 ? 105.129 -4.746 27.339 1.00 14.21 47 GLN D C 1
ATOM 9231 O O . GLN D 1 48 ? 105.464 -5.651 28.091 1.00 16.15 47 GLN D O 1
ATOM 9237 N N . GLY D 1 49 ? 106.002 -4.108 26.563 1.00 11.95 48 GLY D N 1
ATOM 9238 C CA . GLY D 1 49 ? 107.425 -4.428 26.585 1.00 12.88 48 GLY D CA 1
ATOM 9239 C C . GLY D 1 49 ? 107.960 -4.358 27.997 1.00 13.29 48 GLY D C 1
ATOM 9240 O O . GLY D 1 49 ? 108.905 -5.036 28.335 1.00 15.94 48 GLY D O 1
ATOM 9241 N N . ASN D 1 50 ? 107.381 -3.490 28.835 1.00 14.43 49 ASN D N 1
ATOM 9242 C CA . ASN D 1 50 ? 107.813 -3.420 30.207 1.00 13.73 49 ASN D CA 1
ATOM 9243 C C . ASN D 1 50 ? 107.508 -4.703 30.956 1.00 13.06 49 ASN D C 1
ATOM 9244 O O . ASN D 1 50 ? 108.306 -5.139 31.785 1.00 15.99 49 ASN D O 1
ATOM 9249 N N . ALA D 1 51 ? 106.316 -5.216 30.733 1.00 13.27 50 ALA D N 1
ATOM 9250 C CA . ALA D 1 51 ? 105.870 -6.480 31.369 1.00 11.84 50 ALA D CA 1
ATOM 9251 C C . ALA D 1 51 ? 106.777 -7.620 30.872 1.00 14.11 50 ALA D C 1
ATOM 9252 O O . ALA D 1 51 ? 107.113 -8.537 31.644 1.00 14.45 50 ALA D O 1
ATOM 9254 N N . VAL D 1 52 ? 107.168 -7.560 29.603 1.00 12.68 51 VAL D N 1
ATOM 9255 C CA . VAL D 1 52 ? 108.080 -8.564 29.014 1.00 14.37 51 VAL D CA 1
ATOM 9256 C C . VAL D 1 52 ? 109.442 -8.520 29.723 1.00 14.73 51 VAL D C 1
ATOM 9257 O O . VAL D 1 52 ? 109.995 -9.558 30.109 1.00 13.41 51 VAL D O 1
ATOM 9261 N N . ILE D 1 53 ? 109.988 -7.321 29.913 1.00 14.50 52 ILE D N 1
ATOM 9262 C CA . ILE D 1 53 ? 111.245 -7.155 30.621 1.00 13.53 52 ILE D CA 1
ATOM 9263 C C . ILE D 1 53 ? 111.142 -7.633 32.071 1.00 14.67 52 ILE D C 1
ATOM 9264 O O . ILE D 1 53 ? 112.067 -8.254 32.586 1.00 15.50 52 ILE D O 1
ATOM 9269 N N . TYR D 1 54 ? 110.045 -7.296 32.747 1.00 13.79 53 TYR D N 1
ATOM 9270 C CA . TYR D 1 54 ? 109.797 -7.742 34.120 1.00 13.21 53 TYR D CA 1
ATOM 9271 C C . TYR D 1 54 ? 109.873 -9.286 34.211 1.00 14.30 53 TYR D C 1
ATOM 9272 O O . TYR D 1 54 ? 110.584 -9.811 35.056 1.00 14.13 53 TYR D O 1
ATOM 9281 N N . GLN D 1 55 ? 109.159 -9.968 33.326 1.00 14.20 54 GLN D N 1
ATOM 9282 C CA . GLN D 1 55 ? 109.162 -11.441 33.270 1.00 16.78 54 GLN D CA 1
ATOM 9283 C C . GLN D 1 55 ? 110.561 -11.988 32.961 1.00 17.59 54 GLN D C 1
ATOM 9284 O O . GLN D 1 55 ? 111.053 -12.940 33.618 1.00 17.66 54 GLN D O 1
ATOM 9290 N N . LEU D 1 56 ? 111.222 -11.394 31.983 1.00 16.19 55 LEU D N 1
ATOM 9291 C CA . LEU D 1 56 ? 112.587 -11.790 31.648 1.00 15.80 55 LEU D CA 1
ATOM 9292 C C . LEU D 1 56 ? 113.517 -11.680 32.822 1.00 16.65 55 LEU D C 1
ATOM 9293 O O . LEU D 1 56 ? 114.323 -12.585 33.052 1.00 19.62 55 LEU D O 1
ATOM 9306 N N . LYS D 1 58 ? 112.762 -11.746 36.057 1.00 18.15 57 LYS D N 1
ATOM 9307 C CA . LYS D 1 58 ? 112.405 -12.760 37.068 1.00 18.49 57 LYS D CA 1
ATO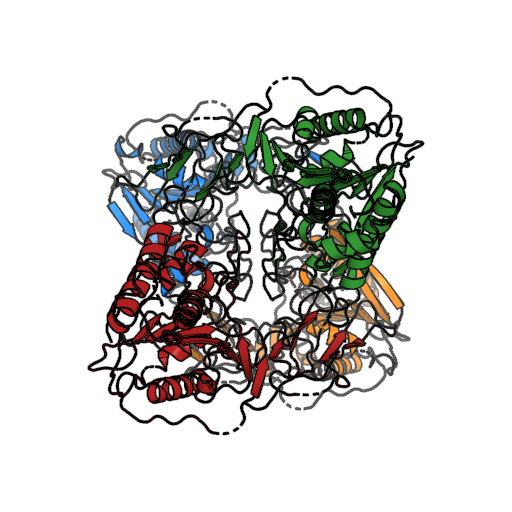M 9308 C C . LYS D 1 58 ? 113.025 -14.101 36.660 1.00 19.64 57 LYS D C 1
ATOM 9309 O O . LYS D 1 58 ? 113.619 -14.798 37.477 1.00 20.60 57 LYS D O 1
ATOM 9315 N N . LEU D 1 59 ? 112.908 -14.430 35.384 1.00 16.84 58 LEU D N 1
ATOM 9316 C CA . LEU D 1 59 ? 113.427 -15.694 34.862 1.00 16.12 58 LEU D CA 1
ATOM 9317 C C . LEU D 1 59 ? 114.936 -15.770 34.853 1.00 21.32 58 LEU D C 1
ATOM 9318 O O . LEU D 1 59 ? 115.513 -16.834 35.181 1.00 17.89 58 LEU D O 1
ATOM 9323 N N . LEU D 1 60 ? 115.583 -14.652 34.493 1.00 19.16 59 LEU D N 1
ATOM 9324 C CA . LEU D 1 60 ? 117.037 -14.609 34.384 1.00 19.12 59 LEU D CA 1
ATOM 9325 C C . LEU D 1 60 ? 117.769 -14.823 35.711 1.00 18.37 59 LEU D C 1
ATOM 9326 O O . LEU D 1 60 ? 118.939 -15.215 35.713 1.00 20.01 59 LEU D O 1
ATOM 9331 N N A GLU D 1 61 ? 117.085 -14.572 36.823 0.50 17.89 60 GLU D N 1
ATOM 9332 N N B GLU D 1 61 ? 117.074 -14.571 36.808 0.50 18.22 60 GLU D N 1
ATOM 9333 C CA A GLU D 1 61 ? 117.663 -14.775 38.158 0.50 21.29 60 GLU D CA 1
ATOM 9334 C CA B GLU D 1 61 ? 117.609 -14.807 38.137 0.50 21.69 60 GLU D CA 1
ATOM 9335 C C A GLU D 1 61 ? 117.914 -16.254 38.498 0.50 18.98 60 GLU D C 1
ATOM 9336 C C B GLU D 1 61 ? 118.105 -16.248 38.296 0.50 20.10 60 GLU D C 1
ATOM 9337 O O A GLU D 1 61 ? 118.546 -16.538 39.510 0.50 17.42 60 GLU D O 1
ATOM 9338 O O B GLU D 1 61 ? 119.157 -16.478 38.903 0.50 19.54 60 GLU D O 1
ATOM 9349 N N A HIS D 1 62 ? 117.479 -17.182 37.640 0.50 18.12 61 HIS D N 1
ATOM 9350 N N B HIS D 1 62 ? 117.379 -17.194 37.702 0.50 18.70 61 HIS D N 1
ATOM 9351 C CA A HIS D 1 62 ? 117.710 -18.609 37.897 0.50 19.43 61 HIS D CA 1
ATOM 9352 C CA B HIS D 1 62 ? 117.695 -18.609 37.867 0.50 19.09 61 HIS D CA 1
ATOM 9353 C C A HIS D 1 62 ? 118.506 -19.308 36.799 0.50 19.93 61 HIS D C 1
ATOM 9354 C C B HIS D 1 62 ? 118.195 -19.333 36.618 0.50 20.37 61 HIS D C 1
ATOM 9355 O O A HIS D 1 62 ? 118.827 -20.491 36.924 0.50 19.59 61 HIS D O 1
ATOM 9356 O O B HIS D 1 62 ? 117.932 -20.532 36.421 0.50 20.90 61 HIS D O 1
ATOM 9369 N N . TYR D 1 63 ? 118.859 -18.581 35.741 1.00 18.70 62 TYR D N 1
ATOM 9370 C CA . TYR D 1 63 ? 119.583 -19.158 34.626 1.00 21.04 62 TYR D CA 1
ATOM 9371 C C . TYR D 1 63 ? 121.077 -18.891 34.821 1.00 20.67 62 TYR D C 1
ATOM 9372 O O . TYR D 1 63 ? 121.484 -18.011 35.564 1.00 25.87 62 TYR D O 1
ATOM 9381 N N . GLU D 1 64 ? 121.888 -19.690 34.173 1.00 20.85 63 GLU D N 1
ATOM 9382 C CA . GLU D 1 64 ? 123.320 -19.536 34.241 1.00 23.74 63 GLU D CA 1
ATOM 9383 C C . GLU D 1 64 ? 123.696 -18.642 33.075 1.00 22.41 63 GLU D C 1
ATOM 9384 O O . GLU D 1 64 ? 123.638 -19.084 31.937 1.00 22.20 63 GLU D O 1
ATOM 9390 N N . LEU D 1 65 ? 124.092 -17.398 33.351 1.00 22.75 64 LEU D N 1
ATOM 9391 C CA . LEU D 1 65 ? 124.422 -16.467 32.280 1.00 21.98 64 LEU D CA 1
ATOM 9392 C C . LEU D 1 65 ? 125.862 -16.596 31.842 1.00 21.22 64 LEU D C 1
ATOM 9393 O O . LEU D 1 65 ? 126.793 -16.438 32.626 1.00 23.07 64 LEU D O 1
ATOM 9398 N N . LEU D 1 66 ? 126.008 -16.840 30.556 1.00 19.65 65 LEU D N 1
ATOM 9399 C CA . LEU D 1 66 ? 127.308 -16.962 29.910 1.00 21.58 65 LEU D CA 1
ATOM 9400 C C . LEU D 1 66 ? 127.723 -15.644 29.254 1.00 23.98 65 LEU D C 1
ATOM 9401 O O . LEU D 1 66 ? 128.893 -15.408 29.046 1.00 22.78 65 LEU D O 1
ATOM 9406 N N . GLY D 1 67 ? 126.755 -14.783 28.944 1.00 22.55 66 GLY D N 1
ATOM 9407 C CA . GLY D 1 67 ? 127.035 -13.465 28.380 1.00 23.54 66 GLY D CA 1
ATOM 9408 C C . GLY D 1 67 ? 126.265 -12.415 29.166 1.00 22.91 66 GLY D C 1
ATOM 9409 O O . GLY D 1 67 ? 125.272 -12.747 29.816 1.00 22.61 66 GLY D O 1
ATOM 9410 N N . ASP D 1 68 ? 126.741 -11.168 29.142 1.00 21.67 67 ASP D N 1
ATOM 9411 C CA . ASP D 1 68 ? 126.057 -10.086 29.862 1.00 22.25 67 ASP D CA 1
ATOM 9412 C C . ASP D 1 68 ? 124.711 -9.738 29.228 1.00 20.83 67 ASP D C 1
ATOM 9413 O O . ASP D 1 68 ? 124.511 -9.871 28.014 1.00 20.72 67 ASP D O 1
ATOM 9418 N N . ILE D 1 69 ? 123.771 -9.306 30.054 1.00 19.21 68 ILE D N 1
ATOM 9419 C CA . ILE D 1 69 ? 122.468 -8.869 29.544 1.00 17.83 68 ILE D CA 1
ATOM 9420 C C . ILE D 1 69 ? 122.135 -7.543 30.221 1.00 18.50 68 ILE D C 1
ATOM 9421 O O . ILE D 1 69 ? 122.271 -7.427 31.428 1.00 19.04 68 ILE D O 1
ATOM 9426 N N . SER D 1 70 ? 121.806 -6.527 29.428 1.00 18.25 69 SER D N 1
ATOM 9427 C CA . SER D 1 70 ? 121.341 -5.221 29.964 1.00 18.59 69 SER D CA 1
ATOM 9428 C C . SER D 1 70 ? 119.910 -5.048 29.472 1.00 14.97 69 SER D C 1
ATOM 9429 O O . SER D 1 70 ? 119.642 -5.352 28.330 1.00 16.72 69 SER D O 1
ATOM 9432 N N . LEU D 1 71 ? 119.005 -4.616 30.355 1.00 14.30 70 LEU D N 1
ATOM 9433 C CA . LEU D 1 71 ? 117.601 -4.396 30.031 1.00 14.82 70 LEU D CA 1
ATOM 9434 C C . LEU D 1 71 ? 117.247 -2.984 30.442 1.00 14.86 70 LEU D C 1
ATOM 9435 O O . LEU D 1 71 ? 117.590 -2.548 31.544 1.00 15.68 70 LEU D O 1
ATOM 9440 N N . VAL D 1 72 ? 116.533 -2.312 29.555 1.00 12.91 71 VAL D N 1
ATOM 9441 C CA . VAL D 1 72 ? 116.180 -0.905 29.738 1.00 15.11 71 VAL D CA 1
ATOM 9442 C C . VAL D 1 72 ? 114.662 -0.769 29.505 1.00 14.54 71 VAL D C 1
ATOM 9443 O O . VAL D 1 72 ? 114.214 -0.484 28.393 1.00 14.85 71 VAL D O 1
ATOM 9447 N N . PRO D 1 73 ? 113.873 -1.005 30.564 1.00 14.12 72 PRO D N 1
ATOM 9448 C CA . PRO D 1 73 ? 112.455 -0.754 30.396 1.00 15.10 72 PRO D CA 1
ATOM 9449 C C . PRO D 1 73 ? 112.232 0.763 30.544 1.00 14.74 72 PRO D C 1
ATOM 9450 O O . PRO D 1 73 ? 113.179 1.494 30.918 1.00 16.43 72 PRO D O 1
ATOM 9454 N N . LEU D 1 74 ? 111.023 1.240 30.243 1.00 13.19 73 LEU D N 1
ATOM 9455 C CA . LEU D 1 74 ? 110.680 2.644 30.431 1.00 13.35 73 LEU D CA 1
ATOM 9456 C C . LEU D 1 74 ? 111.730 3.560 29.772 1.00 11.98 73 LEU D C 1
ATOM 9457 O O . LEU D 1 74 ? 112.203 4.527 30.385 1.00 13.65 73 LEU D O 1
ATOM 9462 N N . ALA D 1 75 ? 112.063 3.220 28.530 1.00 12.69 74 ALA D N 1
ATOM 9463 C CA . ALA D 1 75 ? 113.198 3.799 27.810 1.00 13.05 74 ALA D CA 1
ATOM 9464 C C . ALA D 1 75 ? 112.941 5.215 27.252 1.00 13.85 74 ALA D C 1
ATOM 9465 O O . ALA D 1 75 ? 113.858 5.840 26.730 1.00 17.60 74 ALA D O 1
ATOM 9467 N N . ASN D 1 76 ? 111.733 5.734 27.429 1.00 12.49 75 ASN D N 1
ATOM 9468 C CA . ASN D 1 76 ? 111.440 7.123 26.959 1.00 10.66 75 ASN D CA 1
ATOM 9469 C C . ASN D 1 76 ? 110.429 7.806 27.906 1.00 10.61 75 ASN D C 1
ATOM 9470 O O . ASN D 1 76 ? 109.275 7.896 27.604 1.00 13.78 75 ASN D O 1
ATOM 9475 N N . PRO D 1 77 ? 110.884 8.256 29.078 1.00 12.90 76 PRO D N 1
ATOM 9476 C CA . PRO D 1 77 ? 109.985 8.812 30.067 1.00 16.58 76 PRO D CA 1
ATOM 9477 C C . PRO D 1 77 ? 109.193 10.004 29.552 1.00 16.72 76 PRO D C 1
ATOM 9478 O O . PRO D 1 77 ? 107.992 10.104 29.862 1.00 14.27 76 PRO D O 1
ATOM 9482 N N . LEU D 1 78 ? 109.814 10.838 28.696 1.00 15.89 77 LEU D N 1
ATOM 9483 C CA . LEU D 1 78 ? 109.070 11.983 28.154 1.00 15.73 77 LEU D CA 1
ATOM 9484 C C . LEU D 1 78 ? 107.833 11.503 27.356 1.00 13.76 77 LEU D C 1
ATOM 9485 O O . LEU D 1 78 ? 106.720 12.027 27.511 1.00 17.21 77 LEU D O 1
ATOM 9490 N N . GLY D 1 79 ? 108.008 10.495 26.528 1.00 14.54 78 GLY D N 1
ATOM 9491 C CA . GLY D 1 79 ? 106.903 9.976 25.712 1.00 12.22 78 GLY D CA 1
ATOM 9492 C C . GLY D 1 79 ? 105.928 9.130 26.533 1.00 12.98 78 GLY D C 1
ATOM 9493 O O . GLY D 1 79 ? 104.704 9.155 26.319 1.00 14.92 78 GLY D O 1
ATOM 9494 N N . ILE D 1 80 ? 106.475 8.383 27.495 1.00 13.88 79 ILE D N 1
ATOM 9495 C CA . ILE D 1 80 ? 105.649 7.504 28.339 1.00 12.98 79 ILE D CA 1
ATOM 9496 C C . ILE D 1 80 ? 104.626 8.292 29.170 1.00 12.99 79 ILE D C 1
ATOM 9497 O O . ILE D 1 80 ? 103.465 7.884 29.353 1.00 13.92 79 ILE D O 1
ATOM 9502 N N . ASN D 1 81 ? 105.066 9.436 29.637 1.00 12.79 80 ASN D N 1
ATOM 9503 C CA . ASN D 1 81 ? 104.279 10.269 30.532 1.00 11.85 80 ASN D CA 1
ATOM 9504 C C . ASN D 1 81 ? 103.371 11.278 29.834 1.00 12.25 80 ASN D C 1
ATOM 9505 O O . ASN D 1 81 ? 102.590 11.942 30.485 1.00 14.15 80 ASN D O 1
ATOM 9510 N N . GLN D 1 82 ? 103.416 11.296 28.517 1.00 10.81 81 GLN D N 1
ATOM 9511 C CA . GLN D 1 82 ? 102.631 12.281 27.746 1.00 11.94 81 GLN D CA 1
ATOM 9512 C C . GLN D 1 82 ? 101.218 11.800 27.447 1.00 13.90 81 GLN D C 1
ATOM 9513 O O . GLN D 1 82 ? 101.036 10.866 26.676 1.00 12.48 81 GLN D O 1
ATOM 9519 N N . LYS D 1 83 ? 100.228 12.474 28.016 1.00 12.93 82 LYS D N 1
ATOM 9520 C CA . LYS D 1 83 ? 98.809 12.192 27.758 1.00 14.24 82 LYS D CA 1
ATOM 9521 C C . LYS D 1 83 ? 98.109 13.239 26.864 1.00 16.79 82 LYS D C 1
ATOM 9522 O O . LYS D 1 83 ? 98.402 14.430 26.917 1.00 14.78 82 LYS D O 1
ATOM 9528 N N . SER D 1 84 ? 97.173 12.763 26.053 1.00 13.41 83 SER D N 1
ATOM 9529 C CA . SER D 1 84 ? 96.260 13.607 25.295 1.00 15.21 83 SER D CA 1
ATOM 9530 C C . SER D 1 84 ? 94.906 12.877 25.358 1.00 14.28 83 SER D C 1
ATOM 9531 O O . SER D 1 84 ? 94.724 11.829 24.730 1.00 15.78 83 SER D O 1
ATOM 9534 N N . GLY D 1 85 ? 93.982 13.407 26.157 1.00 12.78 84 GLY D N 1
ATOM 9535 C CA . GLY D 1 85 ? 92.767 12.656 26.458 1.00 13.27 84 GLY D CA 1
ATOM 9536 C C . GLY D 1 85 ? 93.192 11.435 27.274 1.00 12.36 84 GLY D C 1
ATOM 9537 O O . GLY D 1 85 ? 94.208 11.464 27.971 1.00 15.04 84 GLY D O 1
ATOM 9538 N N . GLU D 1 86 ? 92.465 10.352 27.110 1.00 15.60 85 GLU D N 1
ATOM 9539 C CA . GLU D 1 86 ? 92.662 9.099 27.835 1.00 19.78 85 GLU D CA 1
ATOM 9540 C C . GLU D 1 86 ? 93.528 8.158 27.016 1.00 21.71 85 GLU D C 1
ATOM 9541 O O . GLU D 1 86 ? 93.187 6.962 26.863 1.00 30.33 85 GLU D O 1
ATOM 9547 N N A PHE D 1 87 ? 94.633 8.669 26.519 0.50 18.41 86 PHE D N 1
ATOM 9548 N N B PHE D 1 87 ? 94.579 8.723 26.410 0.50 14.78 86 PHE D N 1
ATOM 9549 C CA A PHE D 1 87 ? 95.589 7.850 25.831 0.50 17.94 86 PHE D CA 1
ATOM 9550 C CA B PHE D 1 87 ? 95.490 8.073 25.451 0.50 14.93 86 PHE D CA 1
ATOM 9551 C C A PHE D 1 87 ? 96.903 8.542 25.888 0.50 16.72 86 PHE D C 1
ATOM 9552 C C B PHE D 1 87 ? 96.900 8.629 25.601 0.50 15.00 86 PHE D C 1
ATOM 9553 O O A PHE D 1 87 ? 97.013 9.738 26.190 0.50 16.82 86 PHE D O 1
ATOM 9554 O O B PHE D 1 87 ? 97.072 9.865 25.653 0.50 12.49 86 PHE D O 1
ATOM 9569 N N . THR D 1 88 ? 97.910 7.748 25.620 1.00 14.84 87 THR D N 1
ATOM 9570 C CA . THR D 1 88 ? 99.279 8.182 25.676 1.00 11.52 87 THR D CA 1
ATOM 9571 C C . THR D 1 88 ? 99.710 8.655 24.281 1.00 15.02 87 THR D C 1
ATOM 9572 O O . THR D 1 88 ? 99.690 7.891 23.304 1.00 12.88 87 THR D O 1
ATOM 9576 N N . LEU D 1 89 ? 100.123 9.913 24.212 1.00 13.15 88 LEU D N 1
ATOM 9577 C CA . LEU D 1 89 ? 100.592 10.508 22.974 1.00 12.35 88 LEU D CA 1
ATOM 9578 C C . LEU D 1 89 ? 102.104 10.317 22.997 1.00 12.11 88 LEU D C 1
ATOM 9579 O O . LEU D 1 89 ? 102.881 11.216 23.260 1.00 13.53 88 LEU D O 1
ATOM 9584 N N . GLY D 1 90 ? 102.497 9.074 22.754 1.00 12.77 89 GLY D N 1
ATOM 9585 C CA . GLY D 1 90 ? 103.854 8.656 22.992 1.00 14.05 89 GLY D CA 1
ATOM 9586 C C . GLY D 1 90 ? 104.725 8.272 21.840 1.00 13.44 89 GLY D C 1
ATOM 9587 O O . GLY D 1 90 ? 105.885 7.889 22.057 1.00 13.07 89 GLY D O 1
ATOM 9588 N N . ARG D 1 91 ? 104.234 8.459 20.619 1.00 13.00 90 ARG D N 1
ATOM 9589 C CA . ARG D 1 91 ? 104.959 7.985 19.428 1.00 14.68 90 ARG D CA 1
ATOM 9590 C C . ARG D 1 91 ? 105.981 8.960 18.845 1.00 13.69 90 ARG D C 1
ATOM 9591 O O . ARG D 1 91 ? 106.981 8.567 18.255 1.00 14.31 90 ARG D O 1
ATOM 9599 N N . PHE D 1 92 ? 105.677 10.242 18.993 1.00 13.41 91 PHE D N 1
ATOM 9600 C CA . PHE D 1 92 ? 106.507 11.296 18.437 1.00 11.58 91 PHE D CA 1
ATOM 9601 C C . PHE D 1 92 ? 106.599 12.476 19.375 1.00 12.06 91 PHE D C 1
ATOM 9602 O O . PHE D 1 92 ? 105.768 12.617 20.302 1.00 11.78 91 PHE D O 1
ATOM 9610 N N . ASP D 1 93 ? 107.640 13.290 19.171 1.00 12.57 92 ASP D N 1
ATOM 9611 C CA . ASP D 1 93 ? 107.800 14.536 19.894 1.00 13.26 92 ASP D CA 1
ATOM 9612 C C . ASP D 1 93 ? 106.531 15.365 19.698 1.00 11.68 92 ASP D C 1
ATOM 9613 O O . ASP D 1 93 ? 106.208 15.705 18.587 1.00 13.03 92 ASP D O 1
ATOM 9618 N N . PRO D 1 94 ? 105.821 15.696 20.781 1.00 11.85 93 PRO D N 1
ATOM 9619 C CA . PRO D 1 94 ? 104.568 16.470 20.638 1.00 15.24 93 PRO D CA 1
ATOM 9620 C C . PRO D 1 94 ? 104.744 17.887 20.102 1.00 14.80 93 PRO D C 1
ATOM 9621 O O . PRO D 1 94 ? 103.786 18.475 19.600 1.00 12.97 93 PRO D O 1
ATOM 9625 N N . ILE D 1 95 ? 105.966 18.389 20.177 1.00 12.94 94 ILE D N 1
ATOM 9626 C CA . ILE D 1 95 ? 106.285 19.710 19.665 1.00 12.78 94 ILE D CA 1
ATOM 9627 C C . ILE D 1 95 ? 106.466 19.682 18.169 1.00 13.19 94 ILE D C 1
ATOM 9628 O O . ILE D 1 95 ? 105.807 20.438 17.451 1.00 14.89 94 ILE D O 1
ATOM 9633 N N . THR D 1 96 ? 107.350 18.800 17.707 1.00 13.21 95 THR D N 1
ATOM 9634 C CA . THR D 1 96 ? 107.748 18.700 16.325 1.00 12.55 95 THR D CA 1
ATOM 9635 C C . THR D 1 96 ? 107.099 17.628 15.429 1.00 13.39 95 THR D C 1
ATOM 9636 O O . THR D 1 96 ? 107.199 17.725 14.212 1.00 12.21 95 THR D O 1
ATOM 9640 N N . GLY D 1 97 ? 106.487 16.606 16.028 1.00 13.71 96 GLY D N 1
ATOM 9641 C CA . GLY D 1 97 ? 105.898 15.479 15.304 1.00 13.19 96 GLY D CA 1
ATOM 9642 C C . GLY D 1 97 ? 106.871 14.390 14.887 1.00 13.41 96 GLY D C 1
ATOM 9643 O O . GLY D 1 97 ? 106.470 13.410 14.253 1.00 11.44 96 GLY D O 1
ATOM 9644 N N . VAL D 1 98 ? 108.136 14.510 15.313 1.00 12.08 97 VAL D N 1
ATOM 9645 C CA . VAL D 1 98 ? 109.157 13.570 14.884 1.00 12.79 97 VAL D CA 1
ATOM 9646 C C . VAL D 1 98 ? 109.086 12.297 15.737 1.00 14.25 97 VAL D C 1
ATOM 9647 O O . VAL D 1 98 ? 109.211 12.363 16.970 1.00 13.88 97 VAL D O 1
ATOM 9651 N N . ASN D 1 99 ? 108.868 11.177 15.043 1.00 12.89 98 ASN D N 1
ATOM 9652 C CA . ASN D 1 99 ? 108.808 9.818 15.637 1.00 13.32 98 ASN D CA 1
ATOM 9653 C C . ASN D 1 99 ? 110.108 9.533 16.421 1.00 13.52 98 ASN D C 1
ATOM 9654 O O . ASN D 1 99 ? 111.229 9.654 15.895 1.00 12.48 98 ASN D O 1
ATOM 9659 N N . TRP D 1 100 ? 109.957 9.199 17.691 1.00 13.09 99 TRP D N 1
ATOM 9660 C CA . TRP D 1 100 ? 111.125 8.907 18.565 1.00 14.69 99 TRP D CA 1
ATOM 9661 C C . TRP D 1 100 ? 112.011 7.810 17.963 1.00 15.17 99 TRP D C 1
ATOM 9662 O O . TRP D 1 100 ? 113.242 7.800 18.155 1.00 17.33 99 TRP D O 1
ATOM 9673 N N . ASN D 1 101 ? 111.371 6.889 17.241 1.00 15.33 100 ASN D N 1
ATOM 9674 C CA . ASN D 1 101 ? 112.061 5.765 16.585 1.00 14.98 100 ASN D CA 1
ATOM 9675 C C . ASN D 1 101 ? 112.498 6.083 15.179 1.00 14.32 100 ASN D C 1
ATOM 9676 O O . ASN D 1 101 ? 112.667 5.173 14.358 1.00 16.22 100 ASN D O 1
ATOM 9681 N N . ARG D 1 102 ? 112.642 7.377 14.874 1.00 12.86 101 ARG D N 1
ATOM 9682 C CA . ARG D 1 102 ? 113.260 7.829 13.615 1.00 14.48 101 ARG D CA 1
ATOM 9683 C C . ARG D 1 102 ? 114.462 8.726 13.922 1.00 16.80 101 ARG D C 1
ATOM 9684 O O . ARG D 1 102 ? 115.044 9.340 13.028 1.00 16.43 101 ARG D O 1
ATOM 9692 N N . GLU D 1 103 ? 114.880 8.750 15.183 1.00 14.00 102 GLU D N 1
ATOM 9693 C CA . GLU D 1 103 ? 115.908 9.647 15.627 1.00 14.12 102 GLU D CA 1
ATOM 9694 C C . GLU D 1 103 ? 117.263 8.984 15.828 1.00 15.39 102 GLU D C 1
ATOM 9695 O O . GLU D 1 103 ? 118.172 9.630 16.331 1.00 15.67 102 GLU D O 1
ATOM 9701 N N . TYR D 1 104 ? 117.396 7.713 15.462 1.00 14.47 103 TYR D N 1
ATOM 9702 C CA . TYR D 1 104 ? 118.678 7.062 15.605 1.00 15.35 103 TYR D CA 1
ATOM 9703 C C . TYR D 1 104 ? 119.721 7.589 14.600 1.00 16.13 103 TYR D C 1
ATOM 9704 O O . TYR D 1 104 ? 119.405 8.237 13.613 1.00 19.58 103 TYR D O 1
ATOM 9713 N N . LEU D 1 105 ? 120.979 7.290 14.895 1.00 19.37 104 LEU D N 1
ATOM 9714 C CA . LEU D 1 105 ? 122.116 7.818 14.150 1.00 18.54 104 LEU D CA 1
ATOM 9715 C C . LEU D 1 105 ? 122.626 6.891 13.094 1.00 17.67 104 LEU D C 1
ATOM 9716 O O . LEU D 1 105 ? 123.008 5.777 13.389 1.00 19.41 104 LEU D O 1
ATOM 9721 N N . ASP D 1 106 ? 122.609 7.349 11.852 1.00 19.89 105 ASP D N 1
ATOM 9722 C CA . ASP D 1 106 ? 123.212 6.614 10.730 1.00 19.54 105 ASP D CA 1
ATOM 9723 C C . ASP D 1 106 ? 124.684 7.040 10.727 1.00 23.56 105 ASP D C 1
ATOM 9724 O O . ASP D 1 106 ? 124.991 8.223 10.537 1.00 25.33 105 ASP D O 1
ATOM 9729 N N . HIS D 1 107 ? 125.596 6.107 10.947 1.00 24.70 106 HIS D N 1
ATOM 9730 C CA . HIS D 1 107 ? 126.994 6.469 10.947 1.00 27.58 106 HIS D CA 1
ATOM 9731 C C . HIS D 1 107 ? 127.426 6.824 9.542 1.00 30.73 106 HIS D C 1
ATOM 9732 O O . HIS D 1 107 ? 127.281 6.034 8.624 1.00 34.33 106 HIS D O 1
ATOM 9739 N N . GLY D 1 108 ? 127.918 8.041 9.391 1.00 33.52 107 GLY D N 1
ATOM 9740 C CA . GLY D 1 108 ? 128.326 8.541 8.092 1.00 36.77 107 GLY D CA 1
ATOM 9741 C C . GLY D 1 108 ? 129.662 8.053 7.578 1.00 36.68 107 GLY D C 1
ATOM 9742 O O . GLY D 1 108 ? 129.840 7.966 6.359 1.00 40.40 107 GLY D O 1
ATOM 9743 N N . PHE D 1 109 ? 130.578 7.697 8.486 1.00 35.15 108 PHE D N 1
ATOM 9744 C CA . PHE D 1 109 ? 131.946 7.335 8.090 1.00 31.06 108 PHE D CA 1
ATOM 9745 C C . PHE D 1 109 ? 132.056 6.246 7.018 1.00 32.08 108 PHE D C 1
ATOM 9746 O O . PHE D 1 109 ? 131.204 5.348 6.898 1.00 32.47 108 PHE D O 1
ATOM 9754 N N . ASN D 1 110 ? 133.101 6.382 6.200 1.00 30.68 109 ASN D N 1
ATOM 9755 C CA . ASN D 1 110 ? 133.370 5.470 5.099 1.00 30.86 109 ASN D CA 1
ATOM 9756 C C . ASN D 1 110 ? 133.898 4.161 5.642 1.00 31.21 109 ASN D C 1
ATOM 9757 O O . ASN D 1 110 ? 135.011 4.094 6.188 1.00 31.72 109 ASN D O 1
ATOM 9762 N N . ILE D 1 111 ? 133.078 3.127 5.489 1.00 30.13 110 ILE D N 1
ATOM 9763 C CA . ILE D 1 111 ? 133.380 1.805 6.006 1.00 30.40 110 ILE D CA 1
ATOM 9764 C C . ILE D 1 111 ? 134.439 1.095 5.152 1.00 32.33 110 ILE D C 1
ATOM 9765 O O . ILE D 1 111 ? 135.218 0.302 5.672 1.00 31.87 110 ILE D O 1
ATOM 9770 N N . GLU D 1 112 ? 134.439 1.365 3.845 1.00 35.26 111 GLU D N 1
ATOM 9771 C CA . GLU D 1 112 ? 135.470 0.833 2.942 1.00 35.21 111 GLU D CA 1
ATOM 9772 C C . GLU D 1 112 ? 136.845 1.330 3.417 1.00 35.00 111 GLU D C 1
ATOM 9773 O O . GLU D 1 112 ? 137.768 0.544 3.576 1.00 35.91 111 GLU D O 1
ATOM 9779 N N . VAL D 1 113 ? 136.966 2.629 3.679 1.00 34.29 112 VAL D N 1
ATOM 9780 C CA . VAL D 1 113 ? 138.215 3.188 4.219 1.00 34.96 112 VAL D CA 1
ATOM 9781 C C . VAL D 1 113 ? 138.531 2.629 5.611 1.00 34.77 112 VAL D C 1
ATOM 9782 O O . VAL D 1 113 ? 139.666 2.179 5.859 1.00 34.60 112 VAL D O 1
ATOM 9786 N N . TRP D 1 114 ? 137.533 2.639 6.506 1.00 30.74 113 TRP D N 1
ATOM 9787 C CA . TRP D 1 114 ? 137.710 2.074 7.824 1.00 29.16 113 TRP D CA 1
ATOM 9788 C C . TRP D 1 114 ? 138.251 0.640 7.714 1.00 29.49 113 TRP D C 1
ATOM 9789 O O . TRP D 1 114 ? 139.183 0.278 8.427 1.00 29.03 113 TRP D O 1
ATOM 9800 N N . TYR D 1 115 ? 137.631 -0.182 6.868 1.00 30.86 114 TYR D N 1
ATOM 9801 C CA . TYR D 1 115 ? 138.059 -1.569 6.730 1.00 33.89 114 TYR D CA 1
ATOM 9802 C C . TYR D 1 115 ? 139.533 -1.665 6.263 1.00 35.93 114 TYR D C 1
ATOM 9803 O O . TYR D 1 115 ? 140.322 -2.410 6.842 1.00 35.50 114 TYR D O 1
ATOM 9812 N N A GLN D 1 116 ? 139.896 -0.915 5.228 0.50 38.34 115 GLN D N 1
ATOM 9813 N N B GLN D 1 116 ? 139.869 -0.897 5.227 0.50 37.33 115 GLN D N 1
ATOM 9814 C CA A GLN D 1 116 ? 141.272 -0.952 4.733 0.50 39.40 115 GLN D CA 1
ATOM 9815 C CA B GLN D 1 116 ? 141.230 -0.845 4.687 0.50 37.44 115 GLN D CA 1
ATOM 9816 C C A GLN D 1 116 ? 142.270 -0.557 5.830 0.50 40.02 115 GLN D C 1
ATOM 9817 C C B GLN D 1 116 ? 142.246 -0.537 5.800 0.50 38.98 115 GLN D C 1
ATOM 9818 O O A GLN D 1 116 ? 143.342 -1.150 5.930 0.50 40.76 115 GLN D O 1
ATOM 9819 O O B GLN D 1 116 ? 143.295 -1.171 5.881 0.50 39.82 115 GLN D O 1
ATOM 9830 N N . GLU D 1 117 ? 141.907 0.396 6.688 1.00 39.25 116 GLU D N 1
ATOM 9831 C CA . GLU D 1 117 ? 142.793 0.784 7.793 1.00 39.80 116 GLU D CA 1
ATOM 9832 C C . GLU D 1 117 ? 142.898 -0.265 8.915 1.00 37.44 116 GLU D C 1
ATOM 9833 O O . GLU D 1 117 ? 143.811 -0.200 9.746 1.00 38.46 116 GLU D O 1
ATOM 9839 N N . HIS D 1 118 ? 141.981 -1.228 8.961 1.00 37.29 117 HIS D N 1
ATOM 9840 C CA . HIS D 1 118 ? 142.000 -2.269 10.005 1.00 37.27 117 HIS D CA 1
ATOM 9841 C C . HIS D 1 118 ? 142.091 -3.707 9.493 1.00 37.19 117 HIS D C 1
ATOM 9842 O O . HIS D 1 118 ? 142.072 -4.654 10.295 1.00 37.85 117 HIS D O 1
ATOM 9849 N N . SER D 1 119 ? 142.205 -3.873 8.177 1.00 39.08 118 SER D N 1
ATOM 9850 C CA . SER D 1 119 ? 142.227 -5.199 7.548 1.00 40.43 118 SER D CA 1
ATOM 9851 C C . SER D 1 119 ? 143.354 -6.120 8.029 1.00 41.94 118 SER D C 1
ATOM 9852 O O . SER D 1 119 ? 143.246 -7.339 7.917 1.00 44.12 118 SER D O 1
ATOM 9855 N N . HIS D 1 120 ? 144.421 -5.537 8.561 1.00 42.28 119 HIS D N 1
ATOM 9856 C CA . HIS D 1 120 ? 145.553 -6.307 9.092 1.00 43.76 119 HIS D CA 1
ATOM 9857 C C . HIS D 1 120 ? 145.236 -6.934 10.437 1.00 45.73 119 HIS D C 1
ATOM 9858 O O . HIS D 1 120 ? 145.956 -7.832 10.895 1.00 46.73 119 HIS D O 1
ATOM 9865 N N . LEU D 1 121 ? 144.163 -6.465 11.076 1.00 44.61 120 LEU D N 1
ATOM 9866 C CA . LEU D 1 121 ? 143.758 -6.973 12.383 1.00 43.62 120 LEU D CA 1
ATOM 9867 C C . LEU D 1 121 ? 142.994 -8.254 12.208 1.00 42.83 120 LEU D C 1
ATOM 9868 O O . LEU D 1 121 ? 142.340 -8.441 11.200 1.00 43.04 120 LEU D O 1
ATOM 9873 N N . ASP D 1 122 ? 143.076 -9.139 13.192 1.00 43.55 121 ASP D N 1
ATOM 9874 C CA . ASP D 1 122 ? 142.297 -10.377 13.147 1.00 43.51 121 ASP D CA 1
ATOM 9875 C C . ASP D 1 122 ? 140.834 -10.049 13.449 1.00 42.82 121 ASP D C 1
ATOM 9876 O O . ASP D 1 122 ? 140.503 -8.925 13.809 1.00 40.50 121 ASP D O 1
ATOM 9881 N N . ASP D 1 123 ? 139.962 -11.028 13.284 1.00 41.89 122 ASP D N 1
ATOM 9882 C CA . ASP D 1 123 ? 138.542 -10.805 13.474 1.00 41.79 122 ASP D CA 1
ATOM 9883 C C . ASP D 1 123 ? 138.201 -10.132 14.799 1.00 42.35 122 ASP D C 1
ATOM 9884 O O . ASP D 1 123 ? 137.647 -9.040 14.824 1.00 42.81 122 ASP D O 1
ATOM 9889 N N . ASP D 1 124 ? 138.551 -10.772 15.903 1.00 41.96 123 ASP D N 1
ATOM 9890 C CA . ASP D 1 124 ? 138.182 -10.247 17.219 1.00 40.78 123 ASP D CA 1
ATOM 9891 C C . ASP D 1 124 ? 138.741 -8.852 17.530 1.00 40.28 123 ASP D C 1
ATOM 9892 O O . ASP D 1 124 ? 138.070 -8.041 18.182 1.00 39.05 123 ASP D O 1
ATOM 9897 N N . THR D 1 125 ? 139.961 -8.575 17.070 1.00 37.85 124 THR D N 1
ATOM 9898 C CA . THR D 1 125 ? 140.587 -7.270 17.261 1.00 37.10 124 THR D CA 1
ATOM 9899 C C . THR D 1 125 ? 139.887 -6.207 16.386 1.00 35.88 124 THR D C 1
ATOM 9900 O O . THR D 1 125 ? 139.695 -5.051 16.797 1.00 34.65 124 THR D O 1
ATOM 9904 N N . LEU D 1 126 ? 139.522 -6.619 15.179 1.00 35.42 125 LEU D N 1
ATOM 9905 C CA . LEU D 1 126 ? 138.815 -5.759 14.230 1.00 34.63 125 LEU D CA 1
ATOM 9906 C C . LEU D 1 126 ? 137.396 -5.468 14.733 1.00 33.74 125 LEU D C 1
ATOM 9907 O O . LEU D 1 126 ? 136.942 -4.327 14.683 1.00 31.00 125 LEU D O 1
ATOM 9912 N N . ILE D 1 127 ? 136.719 -6.496 15.241 1.00 32.39 126 ILE D N 1
ATOM 9913 C CA . ILE D 1 127 ? 135.366 -6.343 15.782 1.00 31.49 126 ILE D CA 1
ATOM 9914 C C . ILE D 1 127 ? 135.395 -5.389 16.966 1.00 32.25 126 ILE D C 1
ATOM 9915 O O . ILE D 1 127 ? 134.587 -4.469 17.059 1.00 31.21 126 ILE D O 1
ATOM 9920 N N . THR D 1 128 ? 136.356 -5.583 17.857 1.00 30.84 127 THR D N 1
ATOM 9921 C CA . THR D 1 128 ? 136.490 -4.707 18.988 1.00 30.64 127 THR D CA 1
ATOM 9922 C C . THR D 1 128 ? 136.698 -3.248 18.587 1.00 29.79 127 THR D C 1
ATOM 9923 O O . THR D 1 128 ? 136.058 -2.364 19.166 1.00 29.09 127 THR D O 1
ATOM 9927 N N . ALA D 1 129 ? 137.555 -3.015 17.587 1.00 27.38 128 ALA D N 1
ATOM 9928 C CA . ALA D 1 129 ? 137.867 -1.687 17.084 1.00 27.28 128 ALA D CA 1
ATOM 9929 C C . ALA D 1 129 ? 136.652 -1.032 16.417 1.00 25.37 128 ALA D C 1
ATOM 9930 O O . ALA D 1 129 ? 136.413 0.157 16.607 1.00 27.36 128 ALA D O 1
ATOM 9932 N N . PHE D 1 130 ? 135.917 -1.795 15.622 1.00 26.02 129 PHE D N 1
ATOM 9933 C CA . PHE D 1 130 ? 134.710 -1.276 14.923 1.00 26.79 129 PHE D CA 1
ATOM 9934 C C . PHE D 1 130 ? 133.642 -0.828 15.947 1.00 25.82 129 PHE D C 1
ATOM 9935 O O . PHE D 1 130 ? 133.026 0.229 15.791 1.00 22.05 129 PHE D O 1
ATOM 9943 N N . ARG D 1 131 ? 133.475 -1.623 17.008 1.00 26.38 130 ARG D N 1
ATOM 9944 C CA . ARG D 1 131 ? 132.551 -1.320 18.087 1.00 25.73 130 ARG D CA 1
ATOM 9945 C C . ARG D 1 131 ? 132.990 -0.036 18.801 1.00 25.47 130 ARG D C 1
ATOM 9946 O O . ARG D 1 131 ? 132.186 0.860 19.049 1.00 22.80 130 ARG D O 1
ATOM 9954 N N . ALA D 1 132 ? 134.270 0.085 19.104 1.00 27.02 131 ALA D N 1
ATOM 9955 C CA . ALA D 1 132 ? 134.788 1.310 19.719 1.00 25.84 131 ALA D CA 1
ATOM 9956 C C . ALA D 1 132 ? 134.519 2.541 18.822 1.00 25.73 131 ALA D C 1
ATOM 9957 O O . ALA D 1 132 ? 134.104 3.596 19.313 1.00 25.18 131 ALA D O 1
ATOM 9959 N N . THR D 1 133 ? 134.714 2.395 17.506 1.00 24.10 132 THR D N 1
ATOM 9960 C CA . THR D 1 133 ? 134.420 3.469 16.552 1.00 24.97 132 THR D CA 1
ATOM 9961 C C . THR D 1 133 ? 132.941 3.902 16.604 1.00 23.82 132 THR D C 1
ATOM 9962 O O . THR D 1 133 ? 132.656 5.087 16.648 1.00 24.16 132 THR D O 1
ATOM 9966 N N . LEU D 1 134 ? 132.019 2.938 16.604 1.00 23.16 133 LEU D N 1
ATOM 9967 C CA . LEU D 1 134 ? 130.578 3.247 16.695 1.00 23.15 133 LEU D CA 1
ATOM 9968 C C . LEU D 1 134 ? 130.204 3.978 17.999 1.00 22.79 133 LEU D C 1
ATOM 9969 O O . LEU D 1 134 ? 129.427 4.980 18.005 1.00 17.30 133 LEU D O 1
ATOM 9974 N N . VAL D 1 135 ? 130.769 3.507 19.117 1.00 20.96 134 VAL D N 1
ATOM 9975 C CA . VAL D 1 135 ? 130.530 4.130 20.413 1.00 21.52 134 VAL D CA 1
ATOM 9976 C C . VAL D 1 135 ? 131.086 5.556 20.430 1.00 21.28 134 VAL D C 1
ATOM 9977 O O . VAL D 1 135 ? 130.445 6.487 20.935 1.00 21.02 134 VAL D O 1
ATOM 9981 N N . GLU D 1 136 ? 132.291 5.739 19.885 1.00 22.45 135 GLU D N 1
ATOM 9982 C CA . GLU D 1 136 ? 132.876 7.063 19.840 1.00 23.19 135 GLU D CA 1
ATOM 9983 C C . GLU D 1 136 ? 132.091 8.040 18.940 1.00 23.15 135 GLU D C 1
ATOM 9984 O O . GLU D 1 136 ? 132.001 9.217 19.242 1.00 22.98 135 GLU D O 1
ATOM 9990 N N . GLU D 1 137 ? 131.567 7.557 17.822 1.00 22.07 136 GLU D N 1
ATOM 9991 C CA . GLU D 1 137 ? 130.757 8.393 16.921 1.00 21.94 136 GLU D CA 1
ATOM 9992 C C . GLU D 1 137 ? 129.491 8.893 17.627 1.00 22.07 136 GLU D C 1
ATOM 9993 O O . GLU D 1 137 ? 129.098 10.030 17.454 1.00 21.01 136 GLU D O 1
ATOM 9999 N N . CYS D 1 138 ? 128.872 8.048 18.452 1.00 22.69 137 CYS D N 1
ATOM 10000 C CA . CYS D 1 138 ? 127.749 8.487 19.294 1.00 21.02 137 CYS D CA 1
ATOM 10001 C C . CYS D 1 138 ? 128.160 9.608 20.250 1.00 21.51 137 CYS D C 1
ATOM 10002 O O . CYS D 1 138 ? 127.472 10.601 20.366 1.00 20.51 137 CYS D O 1
ATOM 10005 N N . ALA D 1 139 ? 129.291 9.450 20.938 1.00 20.76 138 ALA D N 1
ATOM 10006 C CA . ALA D 1 139 ? 129.784 10.483 21.859 1.00 23.23 138 ALA D CA 1
ATOM 10007 C C . ALA D 1 139 ? 130.030 11.824 21.125 1.00 24.21 138 ALA D C 1
ATOM 10008 O O . ALA D 1 139 ? 129.670 12.910 21.603 1.00 24.99 138 ALA D O 1
ATOM 10010 N N . ARG D 1 140 ? 130.631 11.720 19.948 1.00 24.84 139 ARG D N 1
ATOM 10011 C CA . ARG D 1 140 ? 130.971 12.891 19.141 1.00 28.38 139 ARG D CA 1
ATOM 10012 C C . ARG D 1 140 ? 129.688 13.614 18.729 1.00 25.01 139 ARG D C 1
ATOM 10013 O O . ARG D 1 140 ? 129.626 14.842 18.722 1.00 24.17 139 ARG D O 1
ATOM 10021 N N . ARG D 1 141 ? 128.661 12.837 18.389 1.00 21.77 140 ARG D N 1
ATOM 10022 C CA . ARG D 1 141 ? 127.380 13.401 17.983 1.00 20.66 140 ARG D CA 1
ATOM 10023 C C . ARG D 1 141 ? 126.757 14.244 19.093 1.00 17.87 140 ARG D C 1
ATOM 10024 O O . ARG D 1 141 ? 126.208 15.286 18.838 1.00 20.52 140 ARG D O 1
ATOM 10032 N N . LEU D 1 142 ? 126.828 13.744 20.317 1.00 21.07 141 LEU D N 1
ATOM 10033 C CA . LEU D 1 142 ? 126.261 14.411 21.482 1.00 22.01 141 LEU D CA 1
ATOM 10034 C C . LEU D 1 142 ? 127.091 15.591 21.981 1.00 22.97 141 LEU D C 1
ATOM 10035 O O . LEU D 1 142 ? 126.586 16.389 22.752 1.00 26.94 141 LEU D O 1
ATOM 10040 N N . ASN D 1 143 ? 128.348 15.682 21.559 1.00 24.18 142 ASN D N 1
ATOM 10041 C CA . ASN D 1 143 ? 129.250 16.779 21.921 1.00 26.54 142 ASN D CA 1
ATOM 10042 C C . ASN D 1 143 ? 129.241 17.775 20.754 1.00 28.97 142 ASN D C 1
ATOM 10043 O O . ASN D 1 143 ? 130.078 17.725 19.840 1.00 32.36 142 ASN D O 1
ATOM 10048 N N . ASN D 1 144 ? 128.248 18.627 20.738 1.00 30.76 143 ASN D N 1
ATOM 10049 C CA . ASN D 1 144 ? 128.058 19.572 19.625 1.00 27.39 143 ASN D CA 1
ATOM 10050 C C . ASN D 1 144 ? 127.588 20.842 20.273 1.00 25.44 143 ASN D C 1
ATOM 10051 O O . ASN D 1 144 ? 126.584 20.810 20.976 1.00 24.88 143 ASN D O 1
ATOM 10056 N N . PRO D 1 145 ? 128.292 21.976 20.047 1.00 22.91 144 PRO D N 1
ATOM 10057 C CA . PRO D 1 145 ? 127.839 23.175 20.703 1.00 24.36 144 PRO D CA 1
ATOM 10058 C C . PRO D 1 145 ? 126.493 23.665 20.192 1.00 20.12 144 PRO D C 1
ATOM 10059 O O . PRO D 1 145 ? 125.862 24.457 20.881 1.00 22.72 144 PRO D O 1
ATOM 10063 N N . TRP D 1 146 ? 126.057 23.208 19.022 1.00 18.09 145 TRP D N 1
ATOM 10064 C CA . TRP D 1 146 ? 124.722 23.575 18.556 1.00 18.42 145 TRP D CA 1
ATOM 10065 C C . TRP D 1 146 ? 123.649 22.627 19.164 1.00 18.93 145 TRP D C 1
ATOM 10066 O O . TRP D 1 146 ? 122.453 22.851 19.016 1.00 15.11 145 TRP D O 1
ATOM 10077 N N . GLY D 1 147 ? 124.089 21.563 19.836 1.00 18.02 146 GLY D N 1
ATOM 10078 C CA . GLY D 1 147 ? 123.163 20.629 20.480 1.00 18.21 146 GLY D CA 1
ATOM 10079 C C . GLY D 1 147 ? 122.469 19.718 19.522 1.00 16.09 146 GLY D C 1
ATOM 10080 O O . GLY D 1 147 ? 122.739 19.745 18.351 1.00 15.40 146 GLY D O 1
ATOM 10081 N N . VAL D 1 148 ? 121.551 18.910 20.053 1.00 16.30 147 VAL D N 1
ATOM 10082 C CA . VAL D 1 148 ? 120.818 17.945 19.280 1.00 14.25 147 VAL D CA 1
ATOM 10083 C C . VAL D 1 148 ? 119.402 17.959 19.835 1.00 13.17 147 VAL D C 1
ATOM 10084 O O . VAL D 1 148 ? 119.151 18.455 20.939 1.00 14.33 147 VAL D O 1
ATOM 10088 N N . THR D 1 149 ? 118.478 17.436 19.044 1.00 13.63 148 THR D N 1
ATOM 10089 C CA . THR D 1 149 ? 117.071 17.431 19.456 1.00 14.56 148 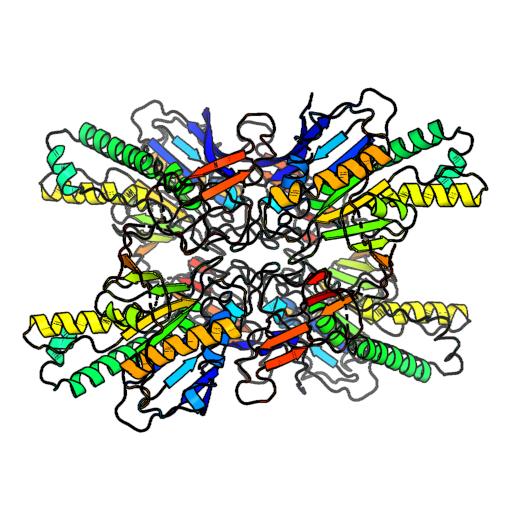THR D CA 1
ATOM 10090 C C . THR D 1 149 ? 116.888 16.566 20.719 1.00 13.74 148 THR D C 1
ATOM 10091 O O . THR D 1 149 ? 117.720 15.711 21.088 1.00 12.59 148 THR D O 1
ATOM 10095 N N . THR D 1 150 ? 115.764 16.784 21.359 1.00 13.18 149 THR D N 1
ATOM 10096 C CA . THR D 1 150 ? 115.351 16.021 22.497 1.00 13.76 149 THR D CA 1
ATOM 10097 C C . THR D 1 150 ? 115.348 14.526 22.148 1.00 15.45 149 THR D C 1
ATOM 10098 O O . THR D 1 150 ? 115.906 13.722 22.868 1.00 13.53 149 THR D O 1
ATOM 10102 N N . GLY D 1 151 ? 114.697 14.162 21.048 1.00 15.57 150 GLY D N 1
ATOM 10103 C CA . GLY D 1 151 ? 114.596 12.764 20.650 1.00 16.49 150 GLY D CA 1
ATOM 10104 C C . GLY D 1 151 ? 115.933 12.186 20.222 1.00 15.33 150 GLY D C 1
ATOM 10105 O O . GLY D 1 151 ? 116.205 11.015 20.466 1.00 14.11 150 GLY D O 1
ATOM 10106 N N . HIS D 1 152 ? 116.767 12.985 19.556 1.00 13.13 151 HIS D N 1
ATOM 10107 C CA . HIS D 1 152 ? 118.069 12.525 19.113 1.00 15.27 151 HIS D CA 1
ATOM 10108 C C . HIS D 1 152 ? 118.986 12.230 20.315 1.00 16.26 151 HIS D C 1
ATOM 10109 O O . HIS D 1 152 ? 119.737 11.226 20.303 1.00 16.96 151 HIS D O 1
ATOM 10116 N N . ARG D 1 153 ? 118.960 13.084 21.340 1.00 13.97 152 ARG D N 1
ATOM 10117 C CA . ARG D 1 153 ? 119.764 12.813 22.554 1.00 15.39 152 ARG D CA 1
ATOM 10118 C C . ARG D 1 153 ? 119.326 11.450 23.164 1.00 15.01 152 ARG D C 1
ATOM 10119 O O . ARG D 1 153 ? 120.157 10.587 23.497 1.00 16.17 152 ARG D O 1
ATOM 10127 N N . LEU D 1 154 ? 118.031 11.258 23.314 1.00 14.41 153 LEU D N 1
ATOM 10128 C CA . LEU D 1 154 ? 117.546 9.970 23.809 1.00 14.96 153 LEU D CA 1
ATOM 10129 C C . LEU D 1 154 ? 118.041 8.782 22.964 1.00 14.79 153 LEU D C 1
ATOM 10130 O O . LEU D 1 154 ? 118.642 7.824 23.499 1.00 16.15 153 LEU D O 1
ATOM 10135 N N . ALA D 1 155 ? 117.792 8.863 21.652 1.00 13.05 154 ALA D N 1
ATOM 10136 C CA . ALA D 1 155 ? 118.055 7.799 20.690 1.00 12.21 154 ALA D CA 1
ATOM 10137 C C . ALA D 1 155 ? 119.521 7.434 20.640 1.00 14.75 154 ALA D C 1
ATOM 10138 O O . ALA D 1 155 ? 119.897 6.247 20.700 1.00 15.88 154 ALA D O 1
ATOM 10140 N N . VAL D 1 156 ? 120.371 8.445 20.593 1.00 17.15 155 VAL D N 1
ATOM 10141 C CA . VAL D 1 156 ? 121.820 8.215 20.555 1.00 15.31 155 VAL D CA 1
ATOM 10142 C C . VAL D 1 156 ? 122.342 7.610 21.874 1.00 17.14 155 VAL D C 1
ATOM 10143 O O . VAL D 1 156 ? 123.230 6.751 21.858 1.00 17.76 155 VAL D O 1
ATOM 10147 N N . THR D 1 157 ? 121.792 8.051 22.999 1.00 17.75 156 THR D N 1
ATOM 10148 C CA . THR D 1 157 ? 122.155 7.504 24.300 1.00 17.29 156 THR D CA 1
ATOM 10149 C C . THR D 1 157 ? 121.831 5.990 24.344 1.00 18.95 156 THR D C 1
ATOM 10150 O O . THR D 1 157 ? 122.663 5.160 24.796 1.00 17.74 156 THR D O 1
ATOM 10154 N N . LEU D 1 158 ? 120.638 5.637 23.866 1.00 16.60 157 LEU D N 1
ATOM 10155 C CA . LEU D 1 158 ? 120.196 4.215 23.819 1.00 16.39 157 LEU D CA 1
ATOM 10156 C C . LEU D 1 158 ? 121.078 3.435 22.846 1.00 17.21 157 LEU D C 1
ATOM 10157 O O . LEU D 1 158 ? 121.554 2.310 23.135 1.00 17.04 157 LEU D O 1
ATOM 10162 N N . GLN D 1 159 ? 121.332 4.040 21.694 1.00 16.05 158 GLN D N 1
ATOM 10163 C CA . GLN D 1 159 ? 122.145 3.446 20.649 1.00 16.98 158 GLN D CA 1
ATOM 10164 C C . GLN D 1 159 ? 123.581 3.167 21.113 1.00 14.51 158 GLN D C 1
ATOM 10165 O O . GLN D 1 159 ? 124.147 2.113 20.774 1.00 16.99 158 GLN D O 1
ATOM 10171 N N . SER D 1 160 ? 124.149 4.066 21.893 1.00 16.51 159 SER D N 1
ATOM 10172 C CA . SER D 1 160 ? 125.511 3.866 22.366 1.00 20.27 159 SER D CA 1
ATOM 10173 C C . SER D 1 160 ? 125.579 2.586 23.218 1.00 20.80 159 SER D C 1
ATOM 10174 O O . SER D 1 160 ? 126.483 1.773 23.061 1.00 20.16 159 SER D O 1
ATOM 10185 N N . ALA D 1 162 ? 123.345 0.069 23.021 1.00 19.76 161 ALA D N 1
ATOM 10186 C CA . ALA D 1 162 ? 123.040 -1.002 22.072 1.00 18.11 161 ALA D CA 1
ATOM 10187 C C . ALA D 1 162 ? 124.270 -1.444 21.272 1.00 20.66 161 ALA D C 1
ATOM 10188 O O . ALA D 1 162 ? 124.462 -2.655 21.039 1.00 19.63 161 ALA D O 1
ATOM 10190 N N . HIS D 1 163 ? 125.120 -0.491 20.891 1.00 18.48 162 HIS D N 1
ATOM 10191 C CA . HIS D 1 163 ? 126.308 -0.811 20.120 1.00 18.13 162 HIS D CA 1
ATOM 10192 C C . HIS D 1 163 ? 127.274 -1.712 20.863 1.00 18.37 162 HIS D C 1
ATOM 10193 O O . HIS D 1 163 ? 128.021 -2.431 20.236 1.00 20.33 162 HIS D O 1
ATOM 10200 N N . ARG D 1 164 ? 127.263 -1.617 22.181 1.00 16.99 163 ARG D N 1
ATOM 10201 C CA . ARG D 1 164 ? 128.127 -2.421 23.031 1.00 19.77 163 ARG D CA 1
ATOM 10202 C C . ARG D 1 164 ? 127.789 -3.907 23.079 1.00 21.20 163 ARG D C 1
ATOM 10203 O O . ARG D 1 164 ? 128.634 -4.695 23.484 1.00 23.04 163 ARG D O 1
ATOM 10211 N N . ALA D 1 165 ? 126.592 -4.283 22.628 1.00 20.44 164 ALA D N 1
ATOM 10212 C CA . ALA D 1 165 ? 126.102 -5.646 22.680 1.00 20.62 164 ALA D CA 1
ATOM 10213 C C . ALA D 1 165 ? 126.219 -6.377 21.347 1.00 19.99 164 ALA D C 1
ATOM 10214 O O . ALA D 1 165 ? 126.244 -5.789 20.270 1.00 19.97 164 ALA D O 1
ATOM 10216 N N . ASP D 1 166 ? 126.233 -7.695 21.446 1.00 19.25 165 ASP D N 1
ATOM 10217 C CA . ASP D 1 166 ? 126.257 -8.577 20.326 1.00 17.76 165 ASP D CA 1
ATOM 10218 C C . ASP D 1 166 ? 124.867 -8.821 19.783 1.00 14.45 165 ASP D C 1
ATOM 10219 O O . ASP D 1 166 ? 124.708 -9.122 18.610 1.00 17.65 165 ASP D O 1
ATOM 10224 N N . ILE D 1 167 ? 123.878 -8.727 20.662 1.00 16.20 166 ILE D N 1
ATOM 10225 C CA . ILE D 1 167 ? 122.483 -8.986 20.334 1.00 16.90 166 ILE D CA 1
ATOM 10226 C C . ILE D 1 167 ? 121.643 -7.828 20.871 1.00 16.54 166 ILE D C 1
ATOM 10227 O O . ILE D 1 167 ? 121.739 -7.499 22.038 1.00 17.01 166 ILE D O 1
ATOM 10232 N N . VAL D 1 168 ? 120.840 -7.221 20.000 1.00 16.68 167 VAL D N 1
ATOM 10233 C CA . VAL D 1 168 ? 119.988 -6.080 20.388 1.00 15.47 167 VAL D CA 1
ATOM 10234 C C . VAL D 1 168 ? 118.538 -6.480 20.127 1.00 16.34 167 VAL D C 1
ATOM 10235 O O . VAL D 1 168 ? 118.206 -6.856 19.008 1.00 18.15 167 VAL D O 1
ATOM 10239 N N . LEU D 1 169 ? 117.691 -6.388 21.160 1.00 16.36 168 LEU D N 1
ATOM 10240 C CA . LEU D 1 169 ? 116.269 -6.675 21.050 1.00 17.06 168 LEU D CA 1
ATOM 10241 C C . LEU D 1 169 ? 115.507 -5.412 21.450 1.00 16.49 168 LEU D C 1
ATOM 10242 O O . LEU D 1 169 ? 115.639 -4.951 22.555 1.00 16.21 168 LEU D O 1
ATOM 10247 N N . ASP D 1 170 ? 114.731 -4.874 20.516 1.00 17.92 169 ASP D N 1
ATOM 10248 C CA . ASP D 1 170 ? 113.960 -3.638 20.749 1.00 17.28 169 ASP D CA 1
ATOM 10249 C C . ASP D 1 170 ? 112.520 -4.086 20.859 1.00 13.71 169 ASP D C 1
ATOM 10250 O O . ASP D 1 170 ? 111.969 -4.625 19.880 1.00 14.82 169 ASP D O 1
ATOM 10255 N N . LEU D 1 171 ? 111.924 -3.869 22.020 1.00 15.64 170 LEU D N 1
ATOM 10256 C CA . LEU D 1 171 ? 110.531 -4.316 22.279 1.00 14.22 170 LEU D CA 1
ATOM 10257 C C . LEU D 1 171 ? 109.488 -3.197 22.111 1.00 12.68 170 LEU D C 1
ATOM 10258 O O . LEU D 1 171 ? 109.490 -2.164 22.842 1.00 12.64 170 LEU D O 1
ATOM 10263 N N . HIS D 1 172 ? 108.603 -3.439 21.151 1.00 13.19 171 HIS D N 1
ATOM 10264 C CA . HIS D 1 172 ? 107.531 -2.521 20.766 1.00 11.74 171 HIS D CA 1
ATOM 10265 C C . HIS D 1 172 ? 106.204 -3.256 20.826 1.00 14.76 171 HIS D C 1
ATOM 10266 O O . HIS D 1 172 ? 106.144 -4.433 21.200 1.00 11.94 171 HIS D O 1
ATOM 10273 N N . THR D 1 173 ? 105.139 -2.547 20.476 1.00 11.87 172 THR D N 1
ATOM 10274 C CA . THR D 1 173 ? 103.850 -3.118 20.217 1.00 12.47 172 THR D CA 1
ATOM 10275 C C . THR D 1 173 ? 103.265 -2.395 19.005 1.00 14.72 172 THR D C 1
ATOM 10276 O O . THR D 1 173 ? 103.678 -1.287 18.674 1.00 16.96 172 THR D O 1
ATOM 10280 N N . GLY D 1 174 ? 102.307 -2.998 18.340 1.00 13.34 173 GLY D N 1
ATOM 10281 C CA . GLY D 1 174 ? 101.525 -2.326 17.335 1.00 15.20 173 GLY D CA 1
ATOM 10282 C C . GLY D 1 174 ? 100.364 -1.620 18.041 1.00 12.92 173 GLY D C 1
ATOM 10283 O O . GLY D 1 174 ? 100.321 -1.560 19.275 1.00 15.23 173 GLY D O 1
ATOM 10284 N N . PRO D 1 175 ? 99.416 -1.061 17.262 1.00 13.29 174 PRO D N 1
ATOM 10285 C CA . PRO D 1 175 ? 98.257 -0.338 17.827 1.00 14.04 174 PRO D CA 1
ATOM 10286 C C . PRO D 1 175 ? 97.253 -1.409 18.304 1.00 14.95 174 PRO D C 1
ATOM 10287 O O . PRO D 1 175 ? 97.308 -1.818 19.470 1.00 14.11 174 PRO D O 1
ATOM 10291 N N . LYS D 1 176 ? 96.359 -1.834 17.420 1.00 15.12 175 LYS D N 1
ATOM 10292 C CA . LYS D 1 176 ? 95.543 -3.059 17.641 1.00 16.73 175 LYS D CA 1
ATOM 10293 C C . LYS D 1 176 ? 96.276 -4.010 16.701 1.00 15.39 175 LYS D C 1
ATOM 10294 O O . LYS D 1 176 ? 96.143 -3.887 15.461 1.00 14.70 175 LYS D O 1
ATOM 10300 N N . SER D 1 177 ? 97.027 -4.946 17.267 1.00 15.32 176 SER D N 1
ATOM 10301 C CA . SER D 1 177 ? 97.954 -5.716 16.467 1.00 13.87 176 SER D CA 1
ATOM 10302 C C . SER D 1 177 ? 98.159 -7.125 16.978 1.00 14.26 176 SER D C 1
ATOM 10303 O O . SER D 1 177 ? 98.009 -7.376 18.170 1.00 13.39 176 SER D O 1
ATOM 10306 N N . CYS D 1 178 ? 98.535 -8.011 16.068 1.00 14.36 177 CYS D N 1
ATOM 10307 C CA . CYS D 1 178 ? 98.962 -9.351 16.457 1.00 12.91 177 CYS D CA 1
ATOM 10308 C C . CYS D 1 178 ? 100.474 -9.237 16.730 1.00 16.50 177 CYS D C 1
ATOM 10309 O O . CYS D 1 178 ? 101.106 -8.193 16.473 1.00 15.42 177 CYS D O 1
ATOM 10312 N N . LYS D 1 179 ? 101.070 -10.313 17.224 1.00 15.26 178 LYS D N 1
ATOM 10313 C CA . LYS D 1 179 ? 102.497 -10.337 17.471 1.00 14.90 178 LYS D CA 1
ATOM 10314 C C . LYS D 1 179 ? 103.230 -10.521 16.133 1.00 15.58 178 LYS D C 1
ATOM 10315 O O . LYS D 1 179 ? 102.864 -11.392 15.321 1.00 16.92 178 LYS D O 1
ATOM 10321 N N . HIS D 1 180 ? 104.231 -9.687 15.896 1.00 15.14 179 HIS D N 1
ATOM 10322 C CA . HIS D 1 180 ? 105.045 -9.792 14.695 1.00 14.46 179 HIS D CA 1
ATOM 10323 C C . HIS D 1 180 ? 106.468 -9.397 15.014 1.00 14.56 179 HIS D C 1
ATOM 10324 O O . HIS D 1 180 ? 106.755 -8.795 16.067 1.00 15.96 179 HIS D O 1
ATOM 10331 N N . LEU D 1 181 ? 107.363 -9.778 14.112 1.00 16.02 180 LEU D N 1
ATOM 10332 C CA . LEU D 1 181 ? 108.800 -9.594 14.298 1.00 16.25 180 LEU D CA 1
ATOM 10333 C C . LEU D 1 181 ? 109.433 -8.988 13.068 1.00 15.42 180 LEU D C 1
ATOM 10334 O O . LEU D 1 181 ? 109.110 -9.405 11.965 1.00 16.56 180 LEU D O 1
ATOM 10339 N N . TYR D 1 182 ? 110.338 -8.022 13.282 1.00 14.89 181 TYR D N 1
ATOM 10340 C CA . TYR D 1 182 ? 111.196 -7.502 12.206 1.00 18.65 181 TYR D CA 1
ATOM 10341 C C . TYR D 1 182 ? 112.554 -8.183 12.400 1.00 17.28 181 TYR D C 1
ATOM 10342 O O . TYR D 1 182 ? 113.198 -8.107 13.471 1.00 17.02 181 TYR D O 1
ATOM 10351 N N . CYS D 1 183 ? 112.972 -8.881 11.356 1.00 18.29 182 CYS D N 1
ATOM 10352 C CA . CYS D 1 183 ? 114.203 -9.656 11.394 1.00 19.06 182 CYS D CA 1
ATOM 10353 C C . CYS D 1 183 ? 115.016 -9.363 10.114 1.00 19.63 182 CYS D C 1
ATOM 10354 O O . CYS D 1 183 ? 114.477 -9.433 9.011 1.00 19.71 182 CYS D O 1
ATOM 10357 N N . PRO D 1 184 ? 116.303 -9.047 10.259 1.00 19.51 183 PRO D N 1
ATOM 10358 C CA . PRO D 1 184 ? 117.087 -8.803 9.069 1.00 20.47 183 PRO D CA 1
ATOM 10359 C C . PRO D 1 184 ? 117.302 -10.050 8.220 1.00 19.61 183 PRO D C 1
ATOM 10360 O O . PRO D 1 184 ? 117.461 -11.156 8.732 1.00 20.43 183 PRO D O 1
ATOM 10364 N N . GLU D 1 185 ? 117.348 -9.847 6.904 1.00 22.11 184 GLU D N 1
ATOM 10365 C CA . GLU D 1 185 ? 117.502 -10.955 5.980 1.00 21.50 184 GLU D CA 1
ATOM 10366 C C . GLU D 1 185 ? 118.696 -11.845 6.273 1.00 20.80 184 GLU D C 1
ATOM 10367 O O . GLU D 1 185 ? 118.623 -13.039 6.020 1.00 23.84 184 GLU D O 1
ATOM 10373 N N . TYR D 1 186 ? 119.757 -11.296 6.848 1.00 19.53 185 TYR D N 1
ATOM 10374 C CA . TYR D 1 186 ? 120.964 -12.089 7.133 1.00 21.92 185 TYR D CA 1
ATOM 10375 C C . TYR D 1 186 ? 120.806 -13.085 8.277 1.00 22.71 185 TYR D C 1
ATOM 10376 O O . TYR D 1 186 ? 121.684 -13.928 8.454 1.00 22.20 185 TYR D O 1
ATOM 10385 N N . GLU D 1 187 ? 119.715 -12.996 9.044 1.00 24.68 186 GLU D N 1
ATOM 10386 C CA . GLU D 1 187 ? 119.490 -13.925 10.163 1.00 22.90 186 GLU D CA 1
ATOM 10387 C C . GLU D 1 187 ? 118.047 -14.377 10.236 1.00 22.19 186 GLU D C 1
ATOM 10388 O O . GLU D 1 187 ? 117.413 -14.377 11.315 1.00 22.10 186 GLU D O 1
ATOM 10394 N N . ARG D 1 188 ? 117.554 -14.812 9.090 1.00 21.80 187 ARG D N 1
ATOM 10395 C CA . ARG D 1 188 ? 116.213 -15.372 8.977 1.00 22.83 187 ARG D CA 1
ATOM 10396 C C . ARG D 1 188 ? 116.014 -16.505 9.982 1.00 23.25 187 ARG D C 1
ATOM 10397 O O . ARG D 1 188 ? 114.903 -16.715 10.471 1.00 22.80 187 ARG D O 1
ATOM 10405 N N . SER D 1 189 ? 117.093 -17.219 10.301 1.00 23.93 188 SER D N 1
ATOM 10406 C CA . SER D 1 189 ? 117.036 -18.302 11.293 1.00 22.95 188 SER D CA 1
ATOM 10407 C C . SER D 1 189 ? 116.576 -17.894 12.689 1.00 23.47 188 SER D C 1
ATOM 10408 O O . SER D 1 189 ? 116.087 -18.744 13.428 1.00 22.65 188 SER D O 1
ATOM 10411 N N . ALA D 1 190 ? 116.774 -16.625 13.074 1.00 20.75 189 ALA D N 1
ATOM 10412 C CA . ALA D 1 190 ? 116.382 -16.150 14.405 1.00 18.98 189 ALA D CA 1
ATOM 10413 C C . ALA D 1 190 ? 114.891 -16.268 14.653 1.00 16.49 189 ALA D C 1
ATOM 10414 O O . ALA D 1 190 ? 114.482 -16.558 15.753 1.00 18.08 189 ALA D O 1
ATOM 10416 N N . ALA D 1 191 ? 114.094 -16.092 13.609 1.00 17.69 190 ALA D N 1
ATOM 10417 C CA . ALA D 1 191 ? 112.639 -16.046 13.751 1.00 19.85 190 ALA D CA 1
ATOM 10418 C C . ALA D 1 191 ? 112.035 -17.320 14.330 1.00 20.95 190 ALA D C 1
ATOM 10419 O O . ALA D 1 191 ? 111.039 -17.265 15.035 1.00 21.73 190 ALA D O 1
ATOM 10421 N N A GLN D 1 192 ? 112.676 -18.459 14.042 0.50 21.66 191 GLN D N 1
ATOM 10422 N N B GLN D 1 192 ? 112.625 -18.471 14.027 0.50 21.72 191 GLN D N 1
ATOM 10423 C CA A GLN D 1 192 ? 112.241 -19.778 14.520 0.50 20.34 191 GLN D CA 1
ATOM 10424 C CA B GLN D 1 192 ? 112.104 -19.745 14.524 0.50 20.58 191 GLN D CA 1
ATOM 10425 C C A GLN D 1 192 ? 112.171 -19.905 16.034 0.50 20.72 191 GLN D C 1
ATOM 10426 C C B GLN D 1 192 ? 112.155 -19.910 16.047 0.50 20.85 191 GLN D C 1
ATOM 10427 O O A GLN D 1 192 ? 111.404 -20.713 16.543 0.50 21.60 191 GLN D O 1
ATOM 10428 O O B GLN D 1 192 ? 111.467 -20.772 16.578 0.50 21.60 191 GLN D O 1
ATOM 10439 N N . TYR D 1 193 ? 112.943 -19.093 16.746 1.00 19.76 192 TYR D N 1
ATOM 10440 C CA . TYR D 1 193 ? 113.049 -19.197 18.207 1.00 19.04 192 TYR D CA 1
ATOM 10441 C C . TYR D 1 193 ? 112.027 -18.414 19.003 1.00 21.12 192 TYR D C 1
ATOM 10442 O O . TYR D 1 193 ? 111.620 -18.843 20.097 1.00 19.33 192 TYR D O 1
ATOM 10451 N N . PHE D 1 194 ? 111.630 -17.262 18.469 1.00 17.95 193 PHE D N 1
ATOM 10452 C CA . PHE D 1 194 ? 110.662 -16.410 19.151 1.00 17.90 193 PHE D CA 1
ATOM 10453 C C . PHE D 1 194 ? 109.287 -17.017 19.048 1.00 17.62 193 PHE D C 1
ATOM 10454 O O . PHE D 1 194 ? 109.063 -17.862 18.204 1.00 20.28 193 PHE D O 1
ATOM 10462 N N . SER D 1 195 ? 108.395 -16.625 19.954 1.00 17.14 194 SER D N 1
ATOM 10463 C CA . SER D 1 195 ? 107.035 -17.084 19.957 1.00 17.97 194 SER D CA 1
ATOM 10464 C C . SER D 1 195 ? 106.165 -16.110 19.176 1.00 20.65 194 SER D C 1
ATOM 10465 O O . SER D 1 195 ? 105.176 -15.615 19.689 1.00 15.87 194 SER D O 1
ATOM 10468 N N . ILE D 1 196 ? 106.537 -15.903 17.911 1.00 18.60 195 ILE D N 1
ATOM 10469 C CA . ILE D 1 196 ? 105.898 -14.903 17.042 1.00 18.02 195 ILE D CA 1
ATOM 10470 C C . ILE D 1 196 ? 105.501 -15.507 15.694 1.00 17.60 195 ILE D C 1
ATOM 10471 O O . ILE D 1 196 ? 106.357 -15.952 14.930 1.00 18.17 195 ILE D O 1
ATOM 10476 N N . PRO D 1 197 ? 104.204 -15.461 15.365 1.00 17.29 196 PRO D N 1
ATOM 10477 C CA . PRO D 1 197 ? 103.723 -16.118 14.166 1.00 18.60 196 PRO D CA 1
ATOM 10478 C C . PRO D 1 197 ? 104.077 -15.495 12.807 1.00 19.13 196 PRO D C 1
ATOM 10479 O O . PRO D 1 197 ? 104.102 -16.219 11.803 1.00 18.76 196 PRO D O 1
ATOM 10483 N N . TYR D 1 198 ? 104.338 -14.178 12.789 1.00 17.00 197 TYR D N 1
ATOM 10484 C CA . TYR D 1 198 ? 104.544 -13.426 11.564 1.00 15.58 197 TYR D CA 1
ATOM 10485 C C . TYR D 1 198 ? 105.786 -12.590 11.641 1.00 18.44 197 TYR D C 1
ATOM 10486 O O . TYR D 1 198 ? 105.950 -11.834 12.597 1.00 16.55 197 TYR D O 1
ATOM 10495 N N . THR D 1 199 ? 106.682 -12.769 10.665 1.00 16.75 198 THR D N 1
ATOM 10496 C CA . THR D 1 199 ? 108.004 -12.108 10.567 1.00 17.18 198 THR D CA 1
ATOM 10497 C C . THR D 1 199 ? 108.215 -11.388 9.238 1.00 19.10 198 THR D C 1
ATOM 10498 O O . THR D 1 199 ? 107.976 -11.949 8.152 1.00 18.98 198 THR D O 1
ATOM 10502 N N . LEU D 1 200 ? 108.647 -10.129 9.351 1.00 16.69 199 LEU D N 1
ATOM 10503 C CA . LEU D 1 200 ? 109.030 -9.288 8.221 1.00 19.87 199 LEU D CA 1
ATOM 10504 C C . LEU D 1 200 ? 110.535 -9.357 8.121 1.00 16.48 199 LEU D C 1
ATOM 10505 O O . LEU D 1 200 ? 111.256 -9.048 9.063 1.00 17.88 199 LEU D O 1
ATOM 10510 N N . LEU D 1 201 ? 111.001 -9.812 6.965 1.00 19.65 200 LEU D N 1
ATOM 10511 C CA . LEU D 1 201 ? 112.434 -9.917 6.671 1.00 15.98 200 LEU D CA 1
ATOM 10512 C C . LEU D 1 201 ? 112.844 -8.600 6.024 1.00 17.30 200 LEU D C 1
ATOM 10513 O O . LEU D 1 201 ? 112.277 -8.181 4.981 1.00 19.83 200 LEU D O 1
ATOM 10518 N N . ILE D 1 202 ? 113.819 -7.950 6.637 1.00 19.46 201 ILE D N 1
ATOM 10519 C CA . ILE D 1 202 ? 114.207 -6.565 6.275 1.00 19.02 201 ILE D CA 1
ATOM 10520 C C . ILE D 1 202 ? 115.649 -6.460 5.709 1.00 19.00 201 ILE D C 1
ATOM 10521 O O . ILE D 1 202 ? 116.532 -7.257 6.029 1.00 18.69 201 ILE D O 1
ATOM 10526 N N . PRO D 1 203 ? 115.846 -5.519 4.783 1.00 20.96 202 PRO D N 1
ATOM 10527 C CA . PRO D 1 203 ? 117.114 -5.371 4.059 1.00 19.41 202 PRO D CA 1
ATOM 10528 C C . PRO D 1 203 ? 118.104 -4.457 4.749 1.00 20.21 202 PRO D C 1
ATOM 10529 O O . PRO D 1 203 ? 117.805 -3.879 5.805 1.00 20.03 202 PRO D O 1
ATOM 10533 N N . ASN D 1 204 ? 119.297 -4.348 4.164 1.00 19.66 203 ASN D N 1
ATOM 10534 C CA . ASN D 1 204 ? 120.352 -3.530 4.737 1.00 20.85 203 ASN D CA 1
ATOM 10535 C C . ASN D 1 204 ? 120.123 -2.094 4.350 1.00 22.95 203 ASN D C 1
ATOM 10536 O O . ASN D 1 204 ? 120.737 -1.603 3.386 1.00 22.15 203 ASN D O 1
ATOM 10541 N N . SER D 1 205 ? 119.222 -1.444 5.075 1.00 19.55 204 SER D N 1
ATOM 10542 C CA . SER D 1 205 ? 118.811 -0.090 4.786 1.00 22.48 204 SER D CA 1
ATOM 10543 C C . SER D 1 205 ? 118.531 0.643 6.086 1.00 20.12 204 SER D C 1
ATOM 10544 O O . SER D 1 205 ? 117.913 0.086 6.990 1.00 20.06 204 SER D O 1
ATOM 10547 N N . PHE D 1 206 ? 119.066 1.852 6.198 1.00 22.41 205 PHE D N 1
ATOM 10548 C CA . PHE D 1 206 ? 118.838 2.706 7.369 1.00 21.27 205 PHE D CA 1
ATOM 10549 C C . PHE D 1 206 ? 117.627 3.606 7.172 1.00 21.95 205 PHE D C 1
ATOM 10550 O O . PHE D 1 206 ? 117.560 4.385 6.229 1.00 22.80 205 PHE D O 1
ATOM 10558 N N . GLY D 1 207 ? 116.677 3.488 8.088 1.00 20.73 206 GLY D N 1
ATOM 10559 C CA . GLY D 1 207 ? 115.444 4.241 8.055 1.00 23.96 206 GLY D CA 1
ATOM 10560 C C . GLY D 1 207 ? 115.184 5.013 9.341 1.00 23.70 206 GLY D C 1
ATOM 10561 O O . GLY D 1 207 ? 114.076 5.501 9.542 1.00 27.16 206 GLY D O 1
ATOM 10562 N N . GLY D 1 208 ? 116.184 5.131 10.207 1.00 19.43 207 GLY D N 1
ATOM 10563 C CA . GLY D 1 208 ? 116.034 5.912 11.433 1.00 18.90 207 GLY D CA 1
ATOM 10564 C C . GLY D 1 208 ? 115.736 5.159 12.708 1.00 18.33 207 GLY D C 1
ATOM 10565 O O . GLY D 1 208 ? 115.775 5.757 13.791 1.00 13.90 207 GLY D O 1
ATOM 10566 N N . ALA D 1 209 ? 115.506 3.854 12.589 1.00 16.89 208 ALA D N 1
ATOM 10567 C CA . ALA D 1 209 ? 115.098 3.035 13.704 1.00 17.78 208 ALA D CA 1
ATOM 10568 C C . ALA D 1 209 ? 116.233 2.339 14.418 1.00 16.32 208 ALA D C 1
ATOM 10569 O O . ALA D 1 209 ? 117.305 2.152 13.858 1.00 16.83 208 ALA D O 1
ATOM 10579 N N . ASP D 1 211 ? 116.818 -0.887 15.368 1.00 15.60 210 ASP D N 1
ATOM 10580 C CA . ASP D 1 211 ? 117.367 -2.100 14.787 1.00 16.74 210 ASP D CA 1
ATOM 10581 C C . ASP D 1 211 ? 118.338 -1.830 13.642 1.00 19.05 210 ASP D C 1
ATOM 10582 O O . ASP D 1 211 ? 119.490 -2.267 13.673 1.00 19.63 210 ASP D O 1
ATOM 10587 N N . GLU D 1 212 ? 117.881 -1.039 12.696 1.00 19.46 211 GLU D N 1
ATOM 10588 C CA . GLU D 1 212 ? 118.697 -0.573 11.573 1.00 17.74 211 GLU D CA 1
ATOM 10589 C C . GLU D 1 212 ? 119.961 0.158 12.045 1.00 17.81 211 GLU D C 1
ATOM 10590 O O . GLU D 1 212 ? 121.045 -0.104 11.562 1.00 19.51 211 GLU D O 1
ATOM 10596 N N . ALA D 1 213 ? 119.831 1.071 13.002 1.00 17.82 212 ALA D N 1
ATOM 10597 C CA . ALA D 1 213 ? 120.983 1.758 13.550 1.00 17.07 212 ALA D CA 1
ATOM 10598 C C . ALA D 1 213 ? 122.020 0.776 14.091 1.00 17.96 212 ALA D C 1
ATOM 10599 O O . ALA D 1 213 ? 123.227 1.001 13.966 1.00 16.32 212 ALA D O 1
ATOM 10601 N N . ALA D 1 214 ? 121.539 -0.298 14.726 1.00 16.21 213 ALA D N 1
ATOM 10602 C CA . ALA D 1 214 ? 122.422 -1.304 15.336 1.00 18.69 213 ALA D CA 1
ATOM 10603 C C . ALA D 1 214 ? 123.074 -2.202 14.281 1.00 17.43 213 ALA D C 1
ATOM 10604 O O . ALA D 1 214 ? 124.253 -2.531 14.440 1.00 20.64 213 ALA D O 1
ATOM 10606 N N . PHE D 1 215 ? 122.324 -2.615 13.247 1.00 19.82 214 PHE D N 1
ATOM 10607 C CA . PHE D 1 215 ? 122.847 -3.632 12.303 1.00 19.92 214 PHE D CA 1
ATOM 10608 C C . PHE D 1 215 ? 123.458 -3.120 11.041 1.00 22.76 214 PHE D C 1
ATOM 10609 O O . PHE D 1 215 ? 124.381 -3.760 10.542 1.00 20.42 214 PHE D O 1
ATOM 10617 N N . VAL D 1 216 ? 122.976 -1.977 10.543 1.00 20.09 215 VAL D N 1
ATOM 10618 C CA . VAL D 1 216 ? 123.467 -1.451 9.267 1.00 19.63 215 VAL D CA 1
ATOM 10619 C C . VAL D 1 216 ? 125.016 -1.346 9.234 1.00 19.12 215 VAL D C 1
ATOM 10620 O O . VAL D 1 216 ? 125.617 -1.848 8.299 1.00 20.32 215 VAL D O 1
ATOM 10624 N N . PRO D 1 217 ? 125.664 -0.787 10.271 1.00 19.55 216 PRO D N 1
ATOM 10625 C CA . PRO D 1 217 ? 127.134 -0.697 10.184 1.00 20.10 216 PRO D CA 1
ATOM 10626 C C . PRO D 1 217 ? 127.855 -2.047 10.034 1.00 22.03 216 PRO D C 1
ATOM 10627 O O . PRO D 1 217 ? 128.798 -2.176 9.234 1.00 21.67 216 PRO D O 1
ATOM 10631 N N . TRP D 1 218 ? 127.395 -3.030 10.801 1.00 20.54 217 TRP D N 1
ATOM 10632 C CA . TRP D 1 218 ? 127.969 -4.379 10.827 1.00 21.11 217 TRP D CA 1
ATOM 10633 C C . TRP D 1 218 ? 127.664 -5.158 9.552 1.00 23.17 217 TRP D C 1
ATOM 10634 O O . TRP D 1 218 ? 128.514 -5.942 9.101 1.00 23.81 217 TRP D O 1
ATOM 10645 N N . TRP D 1 219 ? 126.469 -4.953 8.975 1.00 21.15 218 TRP D N 1
ATOM 10646 C CA . TRP D 1 219 ? 126.075 -5.604 7.739 1.00 21.75 218 TRP D CA 1
ATOM 10647 C C . TRP D 1 219 ? 126.927 -5.041 6.562 1.00 23.05 218 TRP D C 1
ATOM 10648 O O . TRP D 1 219 ? 127.410 -5.790 5.720 1.00 24.76 218 TRP D O 1
ATOM 10659 N N . THR D 1 220 ? 127.121 -3.724 6.542 1.00 22.10 219 THR D N 1
ATOM 10660 C CA . THR D 1 220 ? 127.941 -3.061 5.532 1.00 23.48 219 THR D CA 1
ATOM 10661 C C . THR D 1 220 ? 129.403 -3.515 5.674 1.00 22.86 219 THR D C 1
ATOM 10662 O O . THR D 1 220 ? 130.057 -3.812 4.678 1.00 24.45 219 THR D O 1
ATOM 10666 N N . LEU D 1 221 ? 129.887 -3.584 6.914 1.00 22.58 220 LEU D N 1
ATOM 10667 C CA . LEU D 1 221 ? 131.244 -4.067 7.207 1.00 24.35 220 LEU D CA 1
ATOM 10668 C C . LEU D 1 221 ? 131.426 -5.488 6.674 1.00 26.20 220 LEU D C 1
ATOM 10669 O O . LEU D 1 221 ? 132.462 -5.781 6.066 1.00 27.60 220 LEU D O 1
ATOM 10674 N N . ALA D 1 222 ? 130.423 -6.355 6.859 1.00 25.36 221 ALA D N 1
ATOM 10675 C CA . ALA D 1 222 ? 130.496 -7.733 6.351 1.00 27.17 221 ALA D CA 1
ATOM 10676 C C . ALA D 1 222 ? 130.605 -7.749 4.820 1.00 29.60 221 ALA D C 1
ATOM 10677 O O . ALA D 1 222 ? 131.364 -8.559 4.261 1.00 30.86 221 ALA D O 1
ATOM 10679 N N . GLU D 1 223 ? 129.818 -6.905 4.152 1.00 27.33 222 GLU D N 1
ATOM 10680 C CA . GLU D 1 223 ? 129.856 -6.769 2.694 1.00 29.49 222 GLU D CA 1
ATOM 10681 C C . GLU D 1 223 ? 131.237 -6.318 2.184 1.00 30.80 222 GLU D C 1
ATOM 10682 O O . GLU D 1 223 ? 131.791 -6.903 1.227 1.00 31.27 222 GLU D O 1
ATOM 10688 N N . VAL D 1 224 ? 131.783 -5.286 2.815 1.00 30.04 223 VAL D N 1
ATOM 10689 C CA . VAL D 1 224 ? 133.109 -4.757 2.489 1.00 31.03 223 VAL D CA 1
ATOM 10690 C C . VAL D 1 224 ? 134.190 -5.819 2.728 1.00 32.66 223 VAL D C 1
ATOM 10691 O O . VAL D 1 224 ? 135.010 -6.080 1.847 1.00 34.72 223 VAL D O 1
ATOM 10695 N N . ALA D 1 225 ? 134.190 -6.437 3.906 1.00 31.47 224 ALA D N 1
ATOM 10696 C CA . ALA D 1 225 ? 135.149 -7.495 4.217 1.00 32.09 224 ALA D CA 1
ATOM 10697 C C . ALA D 1 225 ? 135.116 -8.581 3.126 1.00 33.85 224 ALA D C 1
ATOM 10698 O O . ALA D 1 225 ? 136.156 -8.912 2.525 1.00 34.73 224 ALA D O 1
ATOM 10700 N N . SER D 1 226 ? 133.917 -9.104 2.866 1.00 32.43 225 SER D N 1
ATOM 10701 C CA . SER D 1 226 ? 133.691 -10.153 1.879 1.00 35.58 225 SER D CA 1
ATOM 10702 C C . SER D 1 226 ? 134.206 -9.740 0.499 1.00 38.54 225 SER D C 1
ATOM 10703 O O . SER D 1 226 ? 134.793 -10.554 -0.219 1.00 39.61 225 SER D O 1
ATOM 10706 N N . SER D 1 227 ? 134.017 -8.475 0.144 1.00 39.94 226 SER D N 1
ATOM 10707 C CA . SER D 1 227 ? 134.479 -7.965 -1.149 1.00 40.75 226 SER D CA 1
ATOM 10708 C C . SER D 1 227 ? 136.012 -8.036 -1.280 1.00 41.54 226 SER D C 1
ATOM 10709 O O . SER D 1 227 ? 136.519 -7.977 -2.396 1.00 43.25 226 SER D O 1
ATOM 10712 N N . HIS D 1 228 ? 136.734 -8.114 -0.160 1.00 39.74 227 HIS D N 1
ATOM 10713 C CA . HIS D 1 228 ? 138.203 -8.276 -0.162 1.00 41.95 227 HIS D CA 1
ATOM 10714 C C . HIS D 1 228 ? 138.644 -9.681 0.281 1.00 42.46 227 HIS D C 1
ATOM 10715 O O . HIS D 1 228 ? 139.733 -9.864 0.830 1.00 44.07 227 HIS D O 1
ATOM 10722 N N . GLY D 1 229 ? 137.781 -10.667 0.070 1.00 43.24 228 GLY D N 1
ATOM 10723 C CA . GLY D 1 229 ? 138.093 -12.051 0.402 1.00 43.67 228 GLY D CA 1
ATOM 10724 C C . GLY D 1 229 ? 138.133 -12.419 1.871 1.00 44.20 228 GLY D C 1
ATOM 10725 O O . GLY D 1 229 ? 138.825 -13.375 2.257 1.00 43.57 228 GLY D O 1
ATOM 10726 N N . ARG D 1 230 ? 137.392 -11.682 2.703 1.00 41.51 229 ARG D N 1
ATOM 10727 C CA . ARG D 1 230 ? 137.360 -11.976 4.124 1.00 40.10 229 ARG D CA 1
ATOM 10728 C C . ARG D 1 230 ? 135.921 -12.122 4.572 1.00 40.23 229 ARG D C 1
ATOM 10729 O O . ARG D 1 230 ? 135.167 -11.158 4.561 1.00 39.00 229 ARG D O 1
ATOM 10737 N N . GLU D 1 231 ? 135.551 -13.343 4.935 1.00 38.52 230 GLU D N 1
ATOM 10738 C CA . GLU D 1 231 ? 134.197 -13.656 5.325 1.00 38.57 230 GLU D CA 1
ATOM 10739 C C . GLU D 1 231 ? 134.053 -13.427 6.818 1.00 38.93 230 GLU D C 1
ATOM 10740 O O . GLU D 1 231 ? 134.074 -14.373 7.627 1.00 39.37 230 GLU D O 1
ATOM 10746 N N . LEU D 1 232 ? 133.937 -12.147 7.168 1.00 33.95 231 LEU D N 1
ATOM 10747 C CA . LEU D 1 232 ? 133.797 -11.739 8.548 1.00 33.55 231 LEU D CA 1
ATOM 10748 C C . LEU D 1 232 ? 132.424 -12.141 9.081 1.00 30.41 231 LEU D C 1
ATOM 10749 O O . LEU D 1 232 ? 132.301 -12.597 10.209 1.00 30.93 231 LEU D O 1
ATOM 10754 N N . GLY D 1 233 ? 131.401 -12.008 8.245 1.00 30.69 232 GLY D N 1
ATOM 10755 C CA . GLY D 1 233 ? 130.014 -12.236 8.676 1.00 29.61 232 GLY D CA 1
ATOM 10756 C C . GLY D 1 233 ? 129.489 -10.987 9.407 1.00 28.21 232 GLY D C 1
ATOM 10757 O O . GLY D 1 233 ? 130.265 -10.103 9.807 1.00 27.76 232 GLY D O 1
ATOM 10758 N N . VAL D 1 234 ? 128.165 -10.903 9.543 1.00 29.11 233 VAL D N 1
ATOM 10759 C CA . VAL D 1 234 ? 127.491 -9.794 10.258 1.00 26.10 233 VAL D CA 1
ATOM 10760 C C . VAL D 1 234 ? 127.575 -10.081 11.764 1.00 27.22 233 VAL D C 1
ATOM 10761 O O . VAL D 1 234 ? 126.873 -10.951 12.309 1.00 27.13 233 VAL D O 1
ATOM 10765 N N . ARG D 1 235 ? 128.395 -9.308 12.448 1.00 22.86 234 ARG D N 1
ATOM 10766 C CA . ARG D 1 235 ? 128.729 -9.571 13.831 1.00 24.05 234 ARG D CA 1
ATOM 10767 C C . ARG D 1 235 ? 127.777 -9.085 14.928 1.00 23.55 234 ARG D C 1
ATOM 10768 O O . ARG D 1 235 ? 128.115 -9.179 16.111 1.00 26.25 234 ARG D O 1
ATOM 10776 N N A VAL D 1 236 ? 126.610 -8.563 14.537 0.50 22.75 235 VAL D N 1
ATOM 10777 N N B VAL D 1 236 ? 126.611 -8.569 14.538 0.50 22.84 235 VAL D N 1
ATOM 10778 C CA A VAL D 1 236 ? 125.579 -8.149 15.489 0.50 20.51 235 VAL D CA 1
ATOM 10779 C CA B VAL D 1 236 ? 125.584 -8.220 15.506 0.50 20.63 235 VAL D CA 1
ATOM 10780 C C A VAL D 1 236 ? 124.209 -8.614 15.004 0.50 21.15 235 VAL D C 1
ATOM 10781 C C B VAL D 1 236 ? 124.250 -8.745 15.005 0.50 21.08 235 VAL D C 1
ATOM 10782 O O A VAL D 1 236 ? 123.940 -8.616 13.796 0.50 21.82 235 VAL D O 1
ATOM 10783 O O B VAL D 1 236 ? 124.055 -8.939 13.798 0.50 20.78 235 VAL D O 1
ATOM 10790 N N . SER D 1 237 ? 123.365 -9.031 15.955 1.00 19.88 236 SER D N 1
ATOM 10791 C CA . SER D 1 237 ? 122.006 -9.445 15.683 1.00 19.54 236 SER D CA 1
ATOM 10792 C C . SER D 1 237 ? 121.137 -8.310 16.256 1.00 20.47 236 SER D C 1
ATOM 10793 O O . SER D 1 237 ? 121.375 -7.884 17.379 1.00 20.36 236 SER D O 1
ATOM 10796 N N . ALA D 1 238 ? 120.133 -7.839 15.505 1.00 19.61 237 ALA D N 1
ATOM 10797 C CA . ALA D 1 238 ? 119.265 -6.740 15.960 1.00 19.01 237 ALA D CA 1
ATOM 10798 C C . ALA D 1 238 ? 117.878 -6.990 15.429 1.00 18.18 237 ALA D C 1
ATOM 10799 O O . ALA D 1 238 ? 117.636 -7.066 14.205 1.00 17.68 237 ALA D O 1
ATOM 10801 N N . LEU D 1 239 ? 116.968 -7.234 16.374 1.00 19.47 238 LEU D N 1
ATOM 10802 C CA . LEU D 1 239 ? 115.593 -7.613 16.048 1.00 18.21 238 LEU D CA 1
ATOM 10803 C C . LEU D 1 239 ? 114.593 -6.727 16.788 1.00 18.87 238 LEU D C 1
ATOM 10804 O O . LEU D 1 239 ? 114.897 -6.228 17.875 1.00 18.63 238 LEU D O 1
ATOM 10809 N N . THR D 1 240 ? 113.436 -6.509 16.168 1.00 18.45 239 THR D N 1
ATOM 10810 C CA . THR D 1 240 ? 112.373 -5.672 16.758 1.00 15.51 239 THR D CA 1
ATOM 10811 C C . THR D 1 240 ? 111.122 -6.504 16.898 1.00 15.93 239 THR D C 1
ATOM 10812 O O . THR D 1 240 ? 110.565 -6.995 15.913 1.00 16.40 239 THR D O 1
ATOM 10816 N N . LEU D 1 241 ? 110.708 -6.676 18.147 1.00 15.75 240 LEU D N 1
ATOM 10817 C CA . LEU D 1 241 ? 109.512 -7.432 18.461 1.00 15.55 240 LEU D CA 1
ATOM 10818 C C . LEU D 1 241 ? 108.332 -6.484 18.642 1.00 14.64 240 LEU D C 1
ATOM 10819 O O . LEU D 1 241 ? 108.424 -5.548 19.447 1.00 16.69 240 LEU D O 1
ATOM 10824 N N . GLU D 1 242 ? 107.254 -6.713 17.891 1.00 14.43 241 GLU D N 1
ATOM 10825 C CA . GLU D 1 242 ? 105.993 -5.935 17.999 1.00 14.92 241 GLU D CA 1
ATOM 10826 C C . GLU D 1 242 ? 105.034 -6.876 18.719 1.00 13.97 241 GLU D C 1
ATOM 10827 O O . GLU D 1 242 ? 104.373 -7.728 18.114 1.00 14.71 241 GLU D O 1
ATOM 10833 N N . LEU D 1 243 ? 105.003 -6.716 20.041 1.00 14.21 242 LEU D N 1
ATOM 10834 C CA . LEU D 1 243 ? 104.313 -7.657 20.891 1.00 16.10 242 LEU D CA 1
ATOM 10835 C C . LEU D 1 243 ? 102.840 -7.358 21.175 1.00 15.26 242 LEU D C 1
ATOM 10836 O O . LEU D 1 243 ? 102.459 -6.948 22.265 1.00 20.80 242 LEU D O 1
ATOM 10841 N N . GLY D 1 244 ? 102.019 -7.534 20.159 1.00 15.46 243 GLY D N 1
ATOM 10842 C CA . GLY D 1 244 ? 100.616 -7.315 20.301 1.00 14.90 243 GLY D CA 1
ATOM 10843 C C . GLY D 1 244 ? 100.234 -5.851 20.341 1.00 15.69 243 GLY D C 1
ATOM 10844 O O . GLY D 1 244 ? 100.885 -5.003 19.695 1.00 14.09 243 GLY D O 1
ATOM 10845 N N . SER D 1 245 ? 99.162 -5.579 21.092 1.00 14.31 244 SER D N 1
ATOM 10846 C CA . SER D 1 245 ? 98.508 -4.247 21.128 1.00 13.29 244 SER D CA 1
ATOM 10847 C C . SER D 1 245 ? 99.044 -3.270 22.193 1.00 14.41 244 SER D C 1
ATOM 10848 O O . SER D 1 245 ? 99.503 -3.661 23.264 1.00 12.26 244 SER D O 1
ATOM 10851 N N . GLN D 1 246 ? 98.920 -1.972 21.875 1.00 13.04 245 GLN D N 1
ATOM 10852 C CA . GLN D 1 246 ? 99.348 -0.897 22.739 1.00 13.44 245 GLN D CA 1
ATOM 10853 C C . GLN D 1 246 ? 98.344 -0.687 23.848 1.00 12.19 245 GLN D C 1
ATOM 10854 O O . GLN D 1 246 ? 97.253 -1.320 23.857 1.00 12.56 245 GLN D O 1
ATOM 10860 N N . GLU D 1 247 ? 98.712 0.187 24.783 1.00 11.18 246 GLU D N 1
ATOM 10861 C CA . GLU D 1 247 ? 97.852 0.593 25.895 1.00 12.07 246 GLU D CA 1
ATOM 10862 C C . GLU D 1 247 ? 97.317 -0.612 26.646 1.00 14.29 246 GLU D C 1
ATOM 10863 O O . GLU D 1 247 ? 96.133 -0.691 27.018 1.00 15.29 246 GLU D O 1
ATOM 10869 N N A ARG D 1 248 ? 98.205 -1.567 26.879 0.50 12.88 247 ARG D N 1
ATOM 10870 N N B ARG D 1 248 ? 98.243 -1.505 26.948 0.50 12.79 247 ARG D N 1
ATOM 10871 C CA A ARG D 1 248 ? 97.837 -2.867 27.446 0.50 13.20 247 ARG D CA 1
ATOM 10872 C CA B ARG D 1 248 ? 97.900 -2.826 27.432 0.50 14.91 247 ARG D CA 1
ATOM 10873 C C A ARG D 1 248 ? 98.994 -3.468 28.243 0.50 12.56 247 ARG D C 1
ATOM 10874 C C B ARG D 1 248 ? 99.022 -3.473 28.245 0.50 13.32 247 ARG D C 1
ATOM 10875 O O A ARG D 1 248 ? 100.144 -3.457 27.801 0.50 12.41 247 ARG D O 1
ATOM 10876 O O B ARG D 1 248 ? 100.179 -3.508 27.811 0.50 13.15 247 ARG D O 1
ATOM 10891 N N . ILE D 1 249 ? 98.685 -3.973 29.438 1.00 14.24 248 ILE D N 1
ATOM 10892 C CA . ILE D 1 249 ? 99.613 -4.778 30.230 1.00 14.55 248 ILE D CA 1
ATOM 10893 C C . ILE D 1 249 ? 98.845 -6.128 30.415 1.00 14.15 248 ILE D C 1
ATOM 10894 O O . ILE D 1 249 ? 97.670 -6.143 30.844 1.00 15.82 248 ILE D O 1
ATOM 10899 N N . ASP D 1 250 ? 99.485 -7.220 30.016 1.00 12.43 249 ASP D N 1
ATOM 10900 C CA . ASP D 1 250 ? 98.959 -8.580 30.223 1.00 14.24 249 ASP D CA 1
ATOM 10901 C C . ASP D 1 250 ? 100.164 -9.402 30.664 1.00 13.58 249 ASP D C 1
ATOM 10902 O O . ASP D 1 250 ? 100.984 -9.785 29.862 1.00 13.42 249 ASP D O 1
ATOM 10907 N N . LEU D 1 251 ? 100.241 -9.690 31.954 1.00 13.64 250 LEU D N 1
ATOM 10908 C CA . LEU D 1 251 ? 101.407 -10.316 32.527 1.00 14.37 250 LEU D CA 1
ATOM 10909 C C . LEU D 1 251 ? 101.631 -11.737 32.035 1.00 13.69 250 LEU D C 1
ATOM 10910 O O . LEU D 1 251 ? 102.749 -12.101 31.654 1.00 15.88 250 LEU D O 1
ATOM 10915 N N . ASP D 1 252 ? 100.562 -12.530 31.983 1.00 15.14 251 ASP D N 1
ATOM 10916 C CA . ASP D 1 252 ? 100.702 -13.918 31.530 1.00 15.34 251 ASP D CA 1
ATOM 10917 C C . ASP D 1 252 ? 101.119 -13.979 30.055 1.00 14.37 251 ASP D C 1
ATOM 10918 O O . ASP D 1 252 ? 101.938 -14.848 29.678 1.00 16.27 251 ASP D O 1
ATOM 10923 N N . ASP D 1 253 ? 100.564 -13.088 29.224 1.00 13.37 252 ASP D N 1
ATOM 10924 C CA . ASP D 1 253 ? 100.901 -13.025 27.825 1.00 14.35 252 ASP D CA 1
ATOM 10925 C C . ASP D 1 253 ? 102.363 -12.548 27.674 1.00 16.66 252 ASP D C 1
ATOM 10926 O O . ASP D 1 253 ? 103.089 -13.085 26.845 1.00 16.27 252 ASP D O 1
ATOM 10931 N N . ALA D 1 254 ? 102.786 -11.572 28.500 1.00 14.10 253 ALA D N 1
ATOM 10932 C CA . ALA D 1 254 ? 104.197 -11.115 28.550 1.00 15.25 253 ALA D CA 1
ATOM 10933 C C . ALA D 1 254 ? 105.144 -12.264 28.860 1.00 16.22 253 ALA D C 1
ATOM 10934 O O . ALA D 1 254 ? 106.256 -12.331 28.325 1.00 15.44 253 ALA D O 1
ATOM 10936 N N . LEU D 1 255 ? 104.711 -13.162 29.741 1.00 16.71 254 LEU D N 1
ATOM 10937 C CA . LEU D 1 255 ? 105.506 -14.347 30.087 1.00 16.05 254 LEU D CA 1
ATOM 10938 C C . LEU D 1 255 ? 105.785 -15.201 28.846 1.00 12.23 254 LEU D C 1
ATOM 10939 O O . LEU D 1 255 ? 106.907 -15.662 28.620 1.00 17.51 254 LEU D O 1
ATOM 10944 N N A GLU D 1 256 ? 104.757 -15.409 28.030 0.50 15.31 255 GLU D N 1
ATOM 10945 N N B GLU D 1 256 ? 104.770 -15.409 28.038 0.50 15.62 255 GLU D N 1
ATOM 10946 C CA A GLU D 1 256 ? 104.893 -16.170 26.772 0.50 15.79 255 GLU D CA 1
ATOM 10947 C CA B GLU D 1 256 ? 104.962 -16.166 26.818 0.50 16.72 255 GLU D CA 1
ATOM 10948 C C A GLU D 1 256 ? 105.938 -15.530 25.844 0.50 15.27 255 GLU D C 1
ATOM 10949 C C B GLU D 1 256 ? 106.022 -15.512 25.926 0.50 15.48 255 GLU D C 1
ATOM 10950 O O A GLU D 1 256 ? 106.721 -16.221 25.184 0.50 14.26 255 GLU D O 1
ATOM 10951 O O B GLU D 1 256 ? 106.927 -16.166 25.406 0.50 14.66 255 GLU D O 1
ATOM 10962 N N . ASP D 1 257 ? 105.913 -14.200 25.768 1.00 15.48 256 ASP D N 1
ATOM 10963 C CA . ASP D 1 257 ? 106.867 -13.445 24.957 1.00 12.05 256 ASP D CA 1
ATOM 10964 C C . ASP D 1 257 ? 108.316 -13.657 25.490 1.00 12.46 256 ASP D C 1
ATOM 10965 O O . ASP D 1 257 ? 109.245 -13.946 24.706 1.00 15.65 256 ASP D O 1
ATOM 10970 N N . ALA D 1 258 ? 108.470 -13.504 26.806 1.00 15.16 257 ALA D N 1
ATOM 10971 C CA . ALA D 1 258 ? 109.755 -13.634 27.505 1.00 13.82 257 ALA D CA 1
ATOM 10972 C C . ALA D 1 258 ? 110.354 -15.032 27.271 1.00 16.36 257 ALA D C 1
ATOM 10973 O O . ALA D 1 258 ? 111.546 -15.154 27.024 1.00 17.74 257 ALA D O 1
ATOM 10975 N N . GLU D 1 259 ? 109.520 -16.067 27.321 1.00 16.86 258 GLU D N 1
ATOM 10976 C CA . GLU D 1 259 ? 109.991 -17.433 27.117 1.00 16.64 258 GLU D CA 1
ATOM 10977 C C . GLU D 1 259 ? 110.504 -17.635 25.694 1.00 17.93 258 GLU D C 1
ATOM 10978 O O . GLU D 1 259 ? 111.485 -18.350 25.479 1.00 17.25 258 GLU D O 1
ATOM 10984 N N . GLY D 1 260 ? 109.835 -17.010 24.722 1.00 15.04 259 GLY D N 1
ATOM 10985 C CA . GLY D 1 260 ? 110.285 -17.036 23.336 1.00 15.75 259 GLY D CA 1
ATOM 10986 C C . GLY D 1 260 ? 111.649 -16.365 23.237 1.00 16.55 259 GLY D C 1
ATOM 10987 O O . GLY D 1 260 ? 112.543 -16.859 22.563 1.00 17.37 259 GLY D O 1
ATOM 10988 N N . ILE D 1 261 ? 111.788 -15.190 23.859 1.00 15.91 260 ILE D N 1
ATOM 10989 C CA . ILE D 1 261 ? 113.058 -14.492 23.889 1.00 18.04 260 ILE D CA 1
ATOM 10990 C C . ILE D 1 261 ? 114.154 -15.381 24.457 1.00 16.36 260 ILE D C 1
ATOM 10991 O O . ILE D 1 261 ? 115.256 -15.439 23.911 1.00 17.48 260 ILE D O 1
ATOM 10996 N N . LEU D 1 262 ? 113.865 -16.039 25.570 1.00 17.08 261 LEU D N 1
ATOM 10997 C CA . LEU D 1 262 ? 114.846 -16.895 26.217 1.00 17.87 261 LEU D CA 1
ATOM 10998 C C . LEU D 1 262 ? 115.228 -18.087 25.330 1.00 14.72 261 LEU D C 1
ATOM 10999 O O . LEU D 1 262 ? 116.359 -18.529 25.389 1.00 19.65 261 LEU D O 1
ATOM 11004 N N . ALA D 1 263 ? 114.328 -18.571 24.482 1.00 17.38 262 ALA D N 1
ATOM 11005 C CA . ALA D 1 263 ? 114.650 -19.684 23.540 1.00 18.34 262 ALA D CA 1
ATOM 11006 C C . ALA D 1 263 ? 115.678 -19.184 22.552 1.00 19.15 262 ALA D C 1
ATOM 11007 O O . ALA D 1 263 ? 116.604 -19.877 22.210 1.00 20.22 262 ALA D O 1
ATOM 11009 N N . TYR D 1 264 ? 115.507 -17.952 22.070 1.00 19.49 263 TYR D N 1
ATOM 11010 C CA . TYR D 1 264 ? 116.510 -17.366 21.188 1.00 19.02 263 TYR D CA 1
ATOM 11011 C C . TYR D 1 264 ? 117.839 -17.213 21.900 1.00 16.55 263 TYR D C 1
ATOM 11012 O O . TYR D 1 264 ? 118.885 -17.578 21.348 1.00 20.07 263 TYR D O 1
ATOM 11021 N N . LEU D 1 265 ? 117.819 -16.696 23.110 1.00 16.03 264 LEU D N 1
ATOM 11022 C CA . LEU D 1 265 ? 119.032 -16.486 23.880 1.00 17.49 264 LEU D CA 1
ATOM 11023 C C . LEU D 1 265 ? 119.761 -17.802 24.225 1.00 20.06 264 LEU D C 1
ATOM 11024 O O . LEU D 1 265 ? 120.998 -17.847 24.262 1.00 17.75 264 LEU D O 1
ATOM 11029 N N . SER D 1 266 ? 118.973 -18.826 24.523 1.00 20.61 265 SER D N 1
ATOM 11030 C CA . SER D 1 266 ? 119.488 -20.172 24.811 1.00 19.27 265 SER D CA 1
ATOM 11031 C C . SER D 1 266 ? 120.133 -20.686 23.534 1.00 20.79 265 SER D C 1
ATOM 11032 O O . SER D 1 266 ? 121.290 -21.120 23.551 1.00 21.27 265 SER D O 1
ATOM 11035 N N . HIS D 1 267 ? 119.404 -20.583 22.423 1.00 18.25 266 HIS D N 1
ATOM 11036 C CA . HIS D 1 267 ? 119.959 -20.941 21.112 1.00 20.05 266 HIS D CA 1
ATOM 11037 C C . HIS D 1 267 ? 121.313 -20.258 20.806 1.00 22.63 266 HIS D C 1
ATOM 11038 O O . HIS D 1 267 ? 122.198 -20.866 20.229 1.00 20.32 266 HIS D O 1
ATOM 11045 N N . ARG D 1 268 ? 121.468 -19.000 21.188 1.00 20.60 267 ARG D N 1
ATOM 11046 C CA . ARG D 1 268 ? 122.693 -18.236 20.939 1.00 21.00 267 ARG D CA 1
ATOM 11047 C C . ARG D 1 268 ? 123.766 -18.461 21.993 1.00 19.01 267 ARG D C 1
ATOM 11048 O O . ARG D 1 268 ? 124.860 -17.919 21.912 1.00 20.89 267 ARG D O 1
ATOM 11056 N N . GLY D 1 269 ? 123.467 -19.234 23.016 1.00 21.33 268 GLY D N 1
ATOM 11057 C CA . GLY D 1 269 ? 124.446 -19.491 24.050 1.00 19.55 268 GLY D CA 1
ATOM 11058 C C . GLY D 1 269 ? 124.660 -18.407 25.062 1.00 19.74 268 GLY D C 1
ATOM 11059 O O . GLY D 1 269 ? 125.715 -18.323 25.662 1.00 19.23 268 GLY D O 1
ATOM 11060 N N . VAL D 1 270 ? 123.666 -17.529 25.224 1.00 17.89 269 VAL D N 1
ATOM 11061 C CA . VAL D 1 270 ? 123.732 -16.468 26.210 1.00 18.83 269 VAL D CA 1
ATOM 11062 C C . VAL D 1 270 ? 123.494 -17.040 27.586 1.00 17.14 269 VAL D C 1
ATOM 11063 O O . VAL D 1 270 ? 124.083 -16.581 28.558 1.00 21.09 269 VAL D O 1
ATOM 11067 N N . ILE D 1 271 ? 122.580 -18.011 27.659 1.00 22.18 270 ILE D N 1
ATOM 11068 C CA . ILE D 1 271 ? 122.297 -18.765 28.892 1.00 22.57 270 ILE D CA 1
ATOM 11069 C C . ILE D 1 271 ? 122.702 -20.248 28.626 1.00 23.62 270 ILE D C 1
ATOM 11070 O O . ILE D 1 271 ? 122.586 -20.763 27.470 1.00 19.86 270 ILE D O 1
ATOM 11075 N N . ALA D 1 272 ? 123.221 -20.906 29.662 1.00 26.43 271 ALA D N 1
ATOM 11076 C CA . ALA D 1 272 ? 123.724 -22.296 29.533 1.00 24.64 271 ALA D CA 1
ATOM 11077 C C . ALA D 1 272 ? 122.612 -23.313 29.350 1.00 25.87 271 ALA D C 1
ATOM 11078 O O . ALA D 1 272 ? 122.723 -24.255 28.570 1.00 25.13 271 ALA D O 1
ATOM 11080 N N . GLU D 1 273 ? 121.507 -23.098 30.043 1.00 25.83 272 GLU D N 1
ATOM 11081 C CA . GLU D 1 273 ? 120.386 -23.986 29.960 1.00 24.06 272 GLU D CA 1
ATOM 11082 C C . GLU D 1 273 ? 119.733 -24.026 28.579 1.00 26.52 272 GLU D C 1
ATOM 11083 O O . GLU D 1 273 ? 119.710 -23.052 27.844 1.00 23.09 272 GLU D O 1
ATOM 11089 N N . THR D 1 274 ? 119.220 -25.198 28.241 1.00 24.36 273 THR D N 1
ATOM 11090 C CA . THR D 1 274 ? 118.473 -25.399 27.022 1.00 22.11 273 THR D CA 1
ATOM 11091 C C . THR D 1 274 ? 117.017 -25.001 27.230 1.00 22.78 273 THR D C 1
ATOM 11092 O O . THR D 1 274 ? 116.250 -25.671 27.959 1.00 20.48 273 THR D O 1
ATOM 11096 N N . VAL D 1 275 ? 116.626 -23.893 26.609 1.00 21.51 274 VAL D N 1
ATOM 11097 C CA . VAL D 1 275 ? 115.233 -23.460 26.654 1.00 19.90 274 VAL D CA 1
ATOM 11098 C C . VAL D 1 275 ? 114.780 -23.601 25.217 1.00 20.35 274 VAL D C 1
ATOM 11099 O O . VAL D 1 275 ? 115.253 -22.857 24.365 1.00 19.29 274 VAL D O 1
ATOM 11103 N N . LEU D 1 276 ? 113.870 -24.550 24.953 1.00 17.41 275 LEU D N 1
ATOM 11104 C CA . LEU D 1 276 ? 113.377 -24.799 23.610 1.00 16.69 275 LEU D CA 1
ATOM 11105 C C . LEU D 1 276 ? 112.259 -23.846 23.194 1.00 19.79 275 LEU D C 1
ATOM 11106 O O . LEU D 1 276 ? 111.465 -23.420 24.028 1.00 17.81 275 LEU D O 1
ATOM 11111 N N . PRO D 1 277 ? 112.187 -23.527 21.889 1.00 20.13 276 PRO D N 1
ATOM 11112 C CA . PRO D 1 277 ? 111.129 -22.675 21.409 1.00 23.81 276 PRO D CA 1
ATOM 11113 C C . PRO D 1 277 ? 109.817 -23.439 21.458 1.00 24.29 276 PRO D C 1
ATOM 11114 O O . PRO D 1 277 ? 109.795 -24.682 21.514 1.00 22.38 276 PRO D O 1
ATOM 11118 N N . LYS D 1 278 ? 108.749 -22.674 21.399 1.00 25.76 277 LYS D N 1
ATOM 11119 C CA . LYS D 1 278 ? 107.397 -23.161 21.390 1.00 23.74 277 LYS D CA 1
ATOM 11120 C C . LYS D 1 278 ? 107.028 -23.665 20.008 1.00 24.60 277 LYS D C 1
ATOM 11121 O O . LYS D 1 278 ? 107.331 -23.013 19.020 1.00 24.12 277 LYS D O 1
ATOM 11127 N N . PRO D 1 279 ? 106.444 -24.886 19.910 1.00 25.08 278 PRO D N 1
ATOM 11128 C CA . PRO D 1 279 ? 105.989 -25.326 18.607 1.00 26.72 278 PRO D CA 1
ATOM 11129 C C . PRO D 1 279 ? 104.779 -24.496 18.176 1.00 25.50 278 PRO D C 1
ATOM 11130 O O . PRO D 1 279 ? 103.883 -24.252 18.960 1.00 27.51 278 PRO D O 1
ATOM 11142 N N . LYS D 1 281 ? 103.160 -22.636 14.126 1.00 24.35 280 LYS D N 1
ATOM 11143 C CA . LYS D 1 281 ? 103.382 -22.302 12.743 1.00 25.31 280 LYS D CA 1
ATOM 11144 C C . LYS D 1 281 ? 103.961 -20.879 12.701 1.00 24.84 280 LYS D C 1
ATOM 11145 O O . LYS D 1 281 ? 103.506 -19.982 13.451 1.00 22.81 280 LYS D O 1
ATOM 11151 N N . ARG D 1 282 ? 104.970 -20.696 11.864 1.00 23.55 281 ARG D N 1
ATOM 11152 C CA . ARG D 1 282 ? 105.600 -19.409 11.708 1.00 20.59 281 ARG D CA 1
ATOM 11153 C C . ARG D 1 282 ? 105.657 -19.058 10.241 1.00 23.68 281 ARG D C 1
ATOM 11154 O O . ARG D 1 282 ? 105.930 -19.923 9.417 1.00 25.23 281 ARG D O 1
ATOM 11162 N N . TYR D 1 283 ? 105.331 -17.794 9.920 1.00 18.94 282 TYR D N 1
ATOM 11163 C CA . TYR D 1 283 ? 105.314 -17.312 8.567 1.00 18.93 282 TYR D CA 1
ATOM 11164 C C . TYR D 1 283 ? 106.186 -16.101 8.420 1.00 20.27 282 TYR D C 1
ATOM 11165 O O . TYR D 1 283 ? 106.414 -15.375 9.385 1.00 17.64 282 TYR D O 1
ATOM 11174 N N . GLY D 1 284 ? 106.570 -15.855 7.180 1.00 23.64 283 GLY D N 1
ATOM 11175 C CA . GLY D 1 284 ? 107.409 -14.741 6.837 1.00 25.69 283 GLY D CA 1
ATOM 11176 C C . GLY D 1 284 ? 106.888 -13.988 5.650 1.00 23.44 283 GLY D C 1
ATOM 11177 O O . GLY D 1 284 ? 105.951 -14.408 4.953 1.00 23.06 283 GLY D O 1
ATOM 11178 N N . CYS D 1 285 ? 107.491 -12.828 5.452 1.00 21.76 284 CYS D N 1
ATOM 11179 C CA . CYS D 1 285 ? 107.151 -11.958 4.376 1.00 20.23 284 CYS D CA 1
ATOM 11180 C C . CYS D 1 285 ? 108.309 -10.987 4.195 1.00 20.59 284 CYS D C 1
ATOM 11181 O O . CYS D 1 285 ? 108.928 -10.519 5.190 1.00 22.56 284 CYS D O 1
ATOM 11184 N N . PHE D 1 286 ? 108.660 -10.694 2.948 1.00 20.93 285 PHE D N 1
ATOM 11185 C CA . PHE D 1 286 ? 109.689 -9.684 2.683 1.00 20.42 285 PHE D CA 1
ATOM 11186 C C . PHE D 1 286 ? 109.055 -8.288 2.853 1.00 19.58 285 PHE D C 1
ATOM 11187 O O . PHE D 1 286 ? 107.926 -8.056 2.453 1.00 19.97 285 PHE D O 1
ATOM 11195 N N . LEU D 1 287 ? 109.792 -7.384 3.469 1.00 20.33 286 LEU D N 1
ATOM 11196 C CA . LEU D 1 287 ? 109.287 -6.045 3.803 1.00 18.22 286 LEU D CA 1
ATOM 11197 C C . LEU D 1 287 ? 108.570 -5.341 2.659 1.00 21.05 286 LEU D C 1
ATOM 11198 O O . LEU D 1 287 ? 107.499 -4.740 2.861 1.00 19.54 286 LEU D O 1
ATOM 11203 N N . LYS D 1 288 ? 109.105 -5.448 1.432 1.00 20.79 287 LYS D N 1
ATOM 11204 C CA . LYS D 1 288 ? 108.467 -4.803 0.287 1.00 19.33 287 LYS D CA 1
ATOM 11205 C C . LYS D 1 288 ? 107.024 -5.216 0.060 1.00 18.74 287 LYS D C 1
ATOM 11206 O O . LYS D 1 288 ? 106.254 -4.504 -0.556 1.00 18.80 287 LYS D O 1
ATOM 11212 N N . ASN D 1 289 ? 106.656 -6.376 0.557 1.00 19.54 288 ASN D N 1
ATOM 11213 C CA . ASN D 1 289 ? 105.301 -6.885 0.418 1.00 17.35 288 ASN D CA 1
ATOM 11214 C C . ASN D 1 289 ? 104.360 -6.578 1.603 1.00 17.49 288 ASN D C 1
ATOM 11215 O O . ASN D 1 289 ? 103.250 -7.126 1.681 1.00 18.54 288 ASN D O 1
ATOM 11220 N N . TYR D 1 290 ? 104.819 -5.755 2.532 1.00 18.79 289 TYR D N 1
ATOM 11221 C CA . TYR D 1 290 ? 103.998 -5.321 3.681 1.00 17.50 289 TYR D CA 1
ATOM 11222 C C . TYR D 1 290 ? 103.354 -4.033 3.225 1.00 19.89 289 TYR D C 1
ATOM 11223 O O . TYR D 1 290 ? 104.048 -3.056 2.927 1.00 19.74 289 TYR D O 1
ATOM 11232 N N . ARG D 1 291 ? 102.038 -4.052 3.133 1.00 18.80 290 ARG D N 1
ATOM 11233 C CA . ARG D 1 291 ? 101.287 -2.973 2.541 1.00 17.87 290 ARG D CA 1
ATOM 11234 C C . ARG D 1 291 ? 100.417 -2.207 3.524 1.00 16.05 290 ARG D C 1
ATOM 11235 O O . ARG D 1 291 ? 99.894 -2.782 4.485 1.00 17.19 290 ARG D O 1
ATOM 11243 N N . LYS D 1 292 ? 100.224 -0.918 3.233 1.00 17.97 291 LYS D N 1
ATOM 11244 C CA . LYS D 1 292 ? 99.353 -0.052 4.014 1.00 15.22 291 LYS D CA 1
ATOM 11245 C C . LYS D 1 292 ? 98.062 0.156 3.282 1.00 15.54 291 LYS D C 1
ATOM 11246 O O . LYS D 1 292 ? 98.043 0.597 2.116 1.00 16.50 291 LYS D O 1
ATOM 11252 N N . PHE D 1 293 ? 96.966 -0.086 3.966 1.00 15.95 292 PHE D N 1
ATOM 11253 C CA . PHE D 1 293 ? 95.631 0.147 3.419 1.00 15.86 292 PHE D CA 1
ATOM 11254 C C . PHE D 1 293 ? 95.002 1.395 4.059 1.00 15.00 292 PHE D C 1
ATOM 11255 O O . PHE D 1 293 ? 94.772 1.439 5.271 1.00 13.92 292 PHE D O 1
ATOM 11263 N N . HIS D 1 294 ? 94.738 2.410 3.248 1.00 12.41 293 HIS D N 1
ATOM 11264 C CA . HIS D 1 294 ? 94.195 3.679 3.731 1.00 15.61 293 HIS D CA 1
ATOM 11265 C C . HIS D 1 294 ? 92.725 3.806 3.441 1.00 17.44 293 HIS D C 1
ATOM 11266 O O . HIS D 1 294 ? 92.232 3.273 2.425 1.00 17.54 293 HIS D O 1
ATOM 11273 N N . ALA D 1 295 ? 92.018 4.546 4.295 1.00 16.11 294 ALA D N 1
ATOM 11274 C CA . ALA D 1 295 ? 90.582 4.750 4.097 1.00 13.83 294 ALA D CA 1
ATOM 11275 C C . ALA D 1 295 ? 90.356 5.440 2.746 1.00 13.83 294 ALA D C 1
ATOM 11276 O O . ALA D 1 295 ? 90.845 6.556 2.532 1.00 13.87 294 ALA D O 1
ATOM 11278 N N . PRO D 1 296 ? 89.585 4.807 1.837 1.00 17.87 295 PRO D N 1
ATOM 11279 C CA . PRO D 1 296 ? 89.290 5.449 0.550 1.00 17.83 295 PRO D CA 1
ATOM 11280 C C . PRO D 1 296 ? 88.217 6.531 0.666 1.00 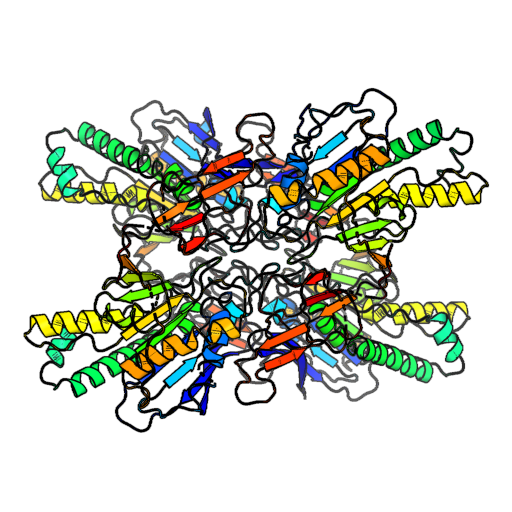16.93 295 PRO D C 1
ATOM 11281 O O . PRO D 1 296 ? 88.048 7.348 -0.241 1.00 17.03 295 PRO D O 1
ATOM 11285 N N . LYS D 1 297 ? 87.521 6.560 1.797 1.00 15.02 296 LYS D N 1
ATOM 11286 C CA . LYS D 1 297 ? 86.470 7.495 2.103 1.00 19.13 296 LYS D CA 1
ATOM 11287 C C . LYS D 1 297 ? 86.459 7.648 3.629 1.00 16.00 296 LYS D C 1
ATOM 11288 O O . LYS D 1 297 ? 86.881 6.727 4.330 1.00 14.03 296 LYS D O 1
ATOM 11294 N N . ALA D 1 298 ? 85.958 8.776 4.134 1.00 15.66 297 ALA D N 1
ATOM 11295 C CA . ALA D 1 298 ? 85.861 8.956 5.587 1.00 14.05 297 ALA D CA 1
ATOM 11296 C C . ALA D 1 298 ? 84.693 8.148 6.142 1.00 15.04 297 ALA D C 1
ATOM 11297 O O . ALA D 1 298 ? 83.808 7.719 5.401 1.00 15.42 297 ALA D O 1
ATOM 11299 N N . GLY D 1 299 ? 84.680 7.973 7.459 1.00 13.31 298 GLY D N 1
ATOM 11300 C CA . GLY D 1 299 ? 83.526 7.439 8.123 1.00 14.06 298 GLY D CA 1
ATOM 11301 C C . GLY D 1 299 ? 83.795 6.720 9.400 1.00 14.22 298 GLY D C 1
ATOM 11302 O O . GLY D 1 299 ? 84.891 6.797 9.959 1.00 17.03 298 GLY D O 1
ATOM 11327 N N . VAL D 1 301 ? 84.102 3.168 11.335 1.00 15.65 300 VAL D N 1
ATOM 11328 C CA . VAL D 1 301 ? 84.595 1.836 10.966 1.00 14.80 300 VAL D CA 1
ATOM 11329 C C . VAL D 1 301 ? 84.363 0.702 11.974 1.00 14.66 300 VAL D C 1
ATOM 11330 O O . VAL D 1 301 ? 84.720 0.807 13.152 1.00 15.35 300 VAL D O 1
ATOM 11334 N N . GLU D 1 302 ? 83.823 -0.405 11.463 1.00 16.25 301 GLU D N 1
ATOM 11335 C CA . GLU D 1 302 ? 83.715 -1.660 12.223 1.00 17.11 301 GLU D CA 1
ATOM 11336 C C . GLU D 1 302 ? 84.759 -2.564 11.565 1.00 15.77 301 GLU D C 1
ATOM 11337 O O . GLU D 1 302 ? 84.667 -2.817 10.361 1.00 16.25 301 GLU D O 1
ATOM 11343 N N . TYR D 1 303 ? 85.785 -2.968 12.319 1.00 12.69 302 TYR D N 1
ATOM 11344 C CA . TYR D 1 303 ? 86.854 -3.789 11.820 1.00 14.23 302 TYR D CA 1
ATOM 11345 C C . TYR D 1 303 ? 86.395 -5.256 11.732 1.00 18.71 302 TYR D C 1
ATOM 11346 O O . TYR D 1 303 ? 85.933 -5.845 12.726 1.00 18.93 302 TYR D O 1
ATOM 11355 N N . LEU D 1 304 ? 86.517 -5.830 10.550 1.00 18.21 303 LEU D N 1
ATOM 11356 C CA . LEU D 1 304 ? 86.074 -7.227 10.302 1.00 17.97 303 LEU D CA 1
ATOM 11357 C C . LEU D 1 304 ? 87.275 -8.148 10.146 1.00 19.32 303 LEU D C 1
ATOM 11358 O O . LEU D 1 304 ? 87.273 -9.271 10.592 1.00 20.04 303 LEU D O 1
ATOM 11363 N N . GLY D 1 305 ? 88.342 -7.653 9.533 1.00 16.36 304 GLY D N 1
ATOM 11364 C CA . GLY D 1 305 ? 89.575 -8.392 9.396 1.00 18.03 304 GLY D CA 1
ATOM 11365 C C . GLY D 1 305 ? 90.244 -8.507 10.727 1.00 19.27 304 GLY D C 1
ATOM 11366 O O . GLY D 1 305 ? 90.630 -7.530 11.305 1.00 18.39 304 GLY D O 1
ATOM 11367 N N . LYS D 1 306 ? 90.377 -9.734 11.232 1.00 18.89 305 LYS D N 1
ATOM 11368 C CA . LYS D 1 306 ? 90.997 -9.985 12.527 1.00 20.37 305 LYS D CA 1
ATOM 11369 C C . LYS D 1 306 ? 92.483 -10.019 12.376 1.00 19.82 305 LYS D C 1
ATOM 11370 O O . LYS D 1 306 ? 92.970 -10.610 11.455 1.00 18.67 305 LYS D O 1
ATOM 11376 N N . VAL D 1 307 ? 93.219 -9.415 13.301 1.00 18.67 306 VAL D N 1
ATOM 11377 C CA . VAL D 1 307 ? 94.662 -9.381 13.145 1.00 18.89 306 VAL D CA 1
ATOM 11378 C C . VAL D 1 307 ? 95.281 -10.766 13.277 1.00 20.04 306 VAL D C 1
ATOM 11379 O O . VAL D 1 307 ? 94.870 -11.560 14.149 1.00 18.57 306 VAL D O 1
ATOM 11383 N N . GLY D 1 308 ? 96.271 -11.043 12.433 1.00 19.86 307 GLY D N 1
ATOM 11384 C CA . GLY D 1 308 ? 96.992 -12.311 12.431 1.00 22.02 307 GLY D CA 1
ATOM 11385 C C . GLY D 1 308 ? 96.258 -13.485 11.795 1.00 22.36 307 GLY D C 1
ATOM 11386 O O . GLY D 1 308 ? 96.715 -14.639 11.900 1.00 21.42 307 GLY D O 1
ATOM 11387 N N . VAL D 1 309 ? 95.133 -13.203 11.140 1.00 21.49 308 VAL D N 1
ATOM 11388 C CA . VAL D 1 309 ? 94.322 -14.237 10.492 1.00 20.36 308 VAL D CA 1
ATOM 11389 C C . VAL D 1 309 ? 94.362 -13.989 8.989 1.00 22.83 308 VAL D C 1
ATOM 11390 O O . VAL D 1 309 ? 93.948 -12.931 8.526 1.00 23.59 308 VAL D O 1
ATOM 11394 N N . PRO D 1 310 ? 94.872 -14.959 8.221 1.00 23.61 309 PRO D N 1
ATOM 11395 C CA . PRO D 1 310 ? 94.874 -14.811 6.777 1.00 21.63 309 PRO D CA 1
ATOM 11396 C C . PRO D 1 310 ? 93.497 -14.552 6.170 1.00 20.73 309 PRO D C 1
ATOM 11397 O O . PRO D 1 310 ? 92.474 -15.091 6.672 1.00 21.47 309 PRO D O 1
ATOM 11409 N N . LYS D 1 312 ? 91.425 -13.311 2.122 1.00 25.41 311 LYS D N 1
ATOM 11410 C CA . LYS D 1 312 ? 91.491 -13.267 0.669 1.00 26.10 311 LYS D CA 1
ATOM 11411 C C . LYS D 1 312 ? 91.029 -11.926 0.165 1.00 26.44 311 LYS D C 1
ATOM 11412 O O . LYS D 1 312 ? 90.245 -11.238 0.816 1.00 30.72 311 LYS D O 1
ATOM 11418 N N A ALA D 1 313 ? 91.400 -11.519 -1.041 0.50 28.48 312 ALA D N 1
ATOM 11419 N N B ALA D 1 313 ? 91.633 -11.609 -0.982 0.50 27.71 312 ALA D N 1
ATOM 11420 C CA A ALA D 1 313 ? 90.913 -10.220 -1.554 0.50 27.86 312 ALA D CA 1
ATOM 11421 C CA B ALA D 1 313 ? 91.345 -10.448 -1.774 0.50 26.57 312 ALA D CA 1
ATOM 11422 C C A ALA D 1 313 ? 89.370 -10.116 -1.599 0.50 28.41 312 ALA D C 1
ATOM 11423 C C B ALA D 1 313 ? 89.870 -10.518 -1.993 0.50 26.75 312 ALA D C 1
ATOM 11424 O O A ALA D 1 313 ? 88.799 -9.020 -1.645 0.50 30.19 312 ALA D O 1
ATOM 11425 O O B ALA D 1 313 ? 89.325 -11.599 -2.270 0.50 24.40 312 ALA D O 1
ATOM 11428 N N A THR D 1 314 ? 88.689 -11.258 -1.564 0.50 26.58 313 THR D N 1
ATOM 11429 N N B THR D 1 314 ? 89.235 -9.372 -1.818 0.50 26.36 313 THR D N 1
ATOM 11430 C CA A THR D 1 314 ? 87.231 -11.266 -1.642 0.50 25.64 313 THR D CA 1
ATOM 11431 C CA B THR D 1 314 ? 87.804 -9.211 -1.974 0.50 25.36 313 THR D CA 1
ATOM 11432 C C A THR D 1 314 ? 86.534 -11.092 -0.292 0.50 25.08 313 THR D C 1
ATOM 11433 C C B THR D 1 314 ? 87.032 -9.537 -0.702 0.50 25.19 313 THR D C 1
ATOM 11434 O O A THR D 1 314 ? 85.314 -10.897 -0.239 0.50 25.87 313 THR D O 1
ATOM 11435 O O B THR D 1 314 ? 85.864 -9.235 -0.653 0.50 26.96 313 THR D O 1
ATOM 11442 N N A ASP D 1 315 ? 87.303 -11.155 0.789 0.50 25.70 314 ASP D N 1
ATOM 11443 N N B ASP D 1 315 ? 87.651 -10.147 0.316 0.50 25.50 314 ASP D N 1
ATOM 11444 C CA A ASP D 1 315 ? 86.753 -10.999 2.126 0.50 24.55 314 ASP D CA 1
ATOM 11445 C CA B ASP D 1 315 ? 86.934 -10.472 1.592 0.50 25.74 314 ASP D CA 1
ATOM 11446 C C A ASP D 1 315 ? 86.619 -9.517 2.536 0.50 24.45 314 ASP D C 1
ATOM 11447 C C B ASP D 1 315 ? 86.607 -9.187 2.387 0.50 24.64 314 ASP D C 1
ATOM 11448 O O A ASP D 1 315 ? 87.467 -8.689 2.229 0.50 20.73 314 ASP D O 1
ATOM 11449 O O B ASP D 1 315 ? 87.322 -8.196 2.238 0.50 22.39 314 ASP D O 1
ATOM 11458 N N . PRO D 1 316 ? 85.528 -9.187 3.216 1.00 26.04 315 PRO D N 1
ATOM 11459 C CA . PRO D 1 316 ? 85.279 -7.904 3.893 1.00 25.24 315 PRO D CA 1
ATOM 11460 C C . PRO D 1 316 ? 86.358 -7.585 4.923 1.00 23.80 315 PRO D C 1
ATOM 11461 O O . PRO D 1 316 ? 86.687 -8.422 5.764 1.00 24.04 315 PRO D O 1
ATOM 11465 N N . LEU D 1 317 ? 86.888 -6.369 4.849 1.00 24.10 316 LEU D N 1
ATOM 11466 C CA . LEU D 1 317 ? 87.945 -5.906 5.748 1.00 22.04 316 LEU D CA 1
ATOM 11467 C C . LEU D 1 317 ? 87.317 -4.996 6.827 1.00 19.76 316 LEU D C 1
ATOM 11468 O O . LEU D 1 317 ? 87.613 -5.140 8.012 1.00 19.55 316 LEU D O 1
ATOM 11473 N N . VAL D 1 318 ? 86.441 -4.071 6.418 1.00 17.55 317 VAL D N 1
ATOM 11474 C CA . VAL D 1 318 ? 85.721 -3.252 7.359 1.00 18.47 317 VAL D CA 1
ATOM 11475 C C . VAL D 1 318 ? 84.351 -2.941 6.769 1.00 17.33 317 VAL D C 1
ATOM 11476 O O . VAL D 1 318 ? 84.160 -3.003 5.523 1.00 17.40 317 VAL D O 1
ATOM 11480 N N . ASN D 1 319 ? 83.409 -2.638 7.661 1.00 14.49 318 ASN D N 1
ATOM 11481 C CA . ASN D 1 319 ? 82.160 -1.976 7.286 1.00 17.46 318 ASN D CA 1
ATOM 11482 C C . ASN D 1 319 ? 82.403 -0.479 7.582 1.00 18.11 318 ASN D C 1
ATOM 11483 O O . ASN D 1 319 ? 82.853 -0.110 8.683 1.00 16.37 318 ASN D O 1
ATOM 11488 N N . LEU D 1 320 ? 82.047 0.355 6.619 1.00 16.16 319 LEU D N 1
ATOM 11489 C CA . LEU D 1 320 ? 82.153 1.812 6.699 1.00 17.14 319 LEU D CA 1
ATOM 11490 C C . LEU D 1 320 ? 80.748 2.354 6.814 1.00 16.69 319 LEU D C 1
ATOM 11491 O O . LEU D 1 320 ? 79.952 2.249 5.877 1.00 18.23 319 LEU D O 1
ATOM 11496 N N . LEU D 1 321 ? 80.457 2.986 7.950 1.00 14.39 320 LEU D N 1
ATOM 11497 C CA . LEU D 1 321 ? 79.138 3.488 8.283 1.00 15.07 320 LEU D CA 1
ATOM 11498 C C . LEU D 1 321 ? 79.095 5.009 8.194 1.00 15.57 320 LEU D C 1
ATOM 11499 O O . LEU D 1 321 ? 79.940 5.701 8.775 1.00 15.77 320 LEU D O 1
ATOM 11504 N N . ARG D 1 322 ? 78.102 5.502 7.468 1.00 14.68 321 ARG D N 1
ATOM 11505 C CA . ARG D 1 322 ? 77.931 6.904 7.149 1.00 15.02 321 ARG D CA 1
ATOM 11506 C C . ARG D 1 322 ? 76.516 7.357 7.463 1.00 15.31 321 ARG D C 1
ATOM 11507 O O . ARG D 1 322 ? 75.651 7.386 6.588 1.00 16.66 321 ARG D O 1
ATOM 11515 N N . LEU D 1 323 ? 76.318 7.800 8.694 1.00 16.71 322 LEU D N 1
ATOM 11516 C CA . LEU D 1 323 ? 75.013 8.300 9.145 1.00 16.57 322 LEU D CA 1
ATOM 11517 C C . LEU D 1 323 ? 74.565 9.532 8.409 1.00 19.29 322 LEU D C 1
ATOM 11518 O O . LEU D 1 323 ? 73.359 9.728 8.230 1.00 18.48 322 LEU D O 1
ATOM 11523 N N . ASP D 1 324 ? 75.531 10.328 7.945 1.00 15.79 323 ASP D N 1
ATOM 11524 C CA . ASP D 1 324 ? 75.231 11.500 7.131 1.00 15.67 323 ASP D CA 1
ATOM 11525 C C . ASP D 1 324 ? 74.687 11.164 5.709 1.00 17.01 323 ASP D C 1
ATOM 11526 O O . ASP D 1 324 ? 74.156 12.066 5.010 1.00 17.18 323 ASP D O 1
ATOM 11531 N N . LEU D 1 325 ? 74.838 9.904 5.310 1.00 15.27 324 LEU D N 1
ATOM 11532 C CA . LEU D 1 325 ? 74.410 9.400 4.003 1.00 16.77 324 LEU D CA 1
ATOM 11533 C C . LEU D 1 325 ? 73.261 8.372 4.101 1.00 21.08 324 LEU D C 1
ATOM 11534 O O . LEU D 1 325 ? 72.988 7.635 3.132 1.00 20.67 324 LEU D O 1
ATOM 11539 N N . TYR D 1 326 ? 72.582 8.358 5.243 1.00 19.11 325 TYR D N 1
ATOM 11540 C CA . TYR D 1 326 ? 71.464 7.439 5.474 1.00 21.58 325 TYR D CA 1
ATOM 11541 C C . TYR D 1 326 ? 70.401 7.604 4.395 1.00 22.00 325 TYR D C 1
ATOM 11542 O O . TYR D 1 326 ? 70.066 8.730 3.998 1.00 22.57 325 TYR D O 1
ATOM 11551 N N . GLY D 1 327 ? 69.875 6.468 3.948 1.00 25.35 326 GLY D N 1
ATOM 11552 C CA . GLY D 1 327 ? 68.856 6.452 2.901 1.00 27.11 326 GLY D CA 1
ATOM 11553 C C . GLY D 1 327 ? 69.453 6.410 1.508 1.00 28.31 326 GLY D C 1
ATOM 11554 O O . GLY D 1 327 ? 68.727 6.598 0.522 1.00 28.42 326 GLY D O 1
ATOM 11555 N N . THR D 1 328 ? 70.769 6.224 1.406 1.00 26.26 327 THR D N 1
ATOM 11556 C CA . THR D 1 328 ? 71.429 6.088 0.118 1.00 24.59 327 THR D CA 1
ATOM 11557 C C . THR D 1 328 ? 72.269 4.827 0.206 1.00 24.97 327 THR D C 1
ATOM 11558 O O . THR D 1 328 ? 72.503 4.310 1.283 1.00 25.14 327 THR D O 1
ATOM 11562 N N . GLY D 1 329 ? 72.772 4.358 -0.924 1.00 26.20 328 GLY D N 1
ATOM 11563 C CA . GLY D 1 329 ? 73.612 3.168 -0.947 1.00 24.22 328 GLY D CA 1
ATOM 11564 C C . GLY D 1 329 ? 74.920 3.320 -0.189 1.00 26.97 328 GLY D C 1
ATOM 11565 O O . GLY D 1 329 ? 75.537 2.322 0.183 1.00 30.77 328 GLY D O 1
ATOM 11566 N N . GLU D 1 330 ? 75.334 4.562 0.076 1.00 22.57 329 GLU D N 1
ATOM 11567 C CA . GLU D 1 330 ? 76.596 4.793 0.771 1.00 23.11 329 GLU D CA 1
ATOM 11568 C C . GLU D 1 330 ? 76.441 4.828 2.287 1.00 19.77 329 GLU D C 1
ATOM 11569 O O . GLU D 1 330 ? 77.416 5.079 2.976 1.00 20.42 329 GLU D O 1
ATOM 11575 N N . GLU D 1 331 ? 75.227 4.568 2.797 1.00 20.80 330 GLU D N 1
ATOM 11576 C CA . GLU D 1 331 ? 74.963 4.573 4.237 1.00 21.09 330 GLU D CA 1
ATOM 11577 C C . GLU D 1 331 ? 75.824 3.529 4.963 1.00 19.27 330 GLU D C 1
ATOM 11578 O O . GLU D 1 331 ? 76.275 3.741 6.094 1.00 19.45 330 GLU D O 1
ATOM 11584 N N . LEU D 1 332 ? 76.066 2.400 4.307 1.00 18.38 331 LEU D N 1
ATOM 11585 C CA . LEU D 1 332 ? 76.872 1.327 4.874 1.00 18.69 331 LEU D CA 1
ATOM 11586 C C . LEU D 1 332 ? 77.484 0.566 3.723 1.00 22.81 331 LEU D C 1
ATOM 11587 O O . LEU D 1 332 ? 76.758 -0.029 2.923 1.00 23.90 331 LEU D O 1
ATOM 11592 N N . THR D 1 333 ? 78.801 0.549 3.653 1.00 19.64 332 THR D N 1
ATOM 11593 C CA . THR D 1 333 ? 79.491 -0.126 2.598 1.00 22.45 332 THR D CA 1
ATOM 11594 C C . THR D 1 333 ? 80.624 -0.971 3.155 1.00 21.39 332 THR D C 1
ATOM 11595 O O . THR D 1 333 ? 81.033 -0.796 4.306 1.00 21.46 332 THR D O 1
ATOM 11599 N N . VAL D 1 334 ? 81.080 -1.925 2.355 1.00 20.39 333 VAL D N 1
ATOM 11600 C CA . VAL D 1 334 ? 82.087 -2.856 2.758 1.00 21.62 333 VAL D CA 1
ATOM 11601 C C . VAL D 1 334 ? 83.364 -2.557 1.976 1.00 22.33 333 VAL D C 1
ATOM 11602 O O . VAL D 1 334 ? 83.324 -2.432 0.741 1.00 24.23 333 VAL D O 1
ATOM 11606 N N . LEU D 1 335 ? 84.484 -2.424 2.686 1.00 20.84 334 LEU D N 1
ATOM 11607 C CA . LEU D 1 335 ? 85.783 -2.186 2.057 1.00 20.95 334 LEU D CA 1
ATOM 11608 C C . LEU D 1 335 ? 86.502 -3.529 2.101 1.00 21.79 334 LEU D C 1
ATOM 11609 O O . LEU D 1 335 ? 86.429 -4.254 3.086 1.00 20.58 334 LEU D O 1
ATOM 11614 N N . ARG D 1 336 ? 87.210 -3.839 1.023 1.00 22.42 335 ARG D N 1
ATOM 11615 C CA . ARG D 1 336 ? 87.885 -5.113 0.861 1.00 23.96 335 ARG D CA 1
ATOM 11616 C C . ARG D 1 336 ? 89.372 -4.955 0.565 1.00 22.99 335 ARG D C 1
ATOM 11617 O O . ARG D 1 336 ? 89.809 -3.941 0.052 1.00 24.61 335 ARG D O 1
ATOM 11625 N N A LEU D 1 337 ? 90.112 -6.014 0.841 0.50 26.30 336 LEU D N 1
ATOM 11626 N N B LEU D 1 337 ? 90.166 -5.948 0.923 0.50 26.44 336 LEU D N 1
ATOM 11627 C CA A LEU D 1 337 ? 91.569 -6.077 0.677 0.50 28.82 336 LEU D CA 1
ATOM 11628 C CA B LEU D 1 337 ? 91.593 -5.846 0.635 0.50 28.82 336 LEU D CA 1
ATOM 11629 C C A LEU D 1 337 ? 91.889 -6.224 -0.825 0.50 30.20 336 LEU D C 1
ATOM 11630 C C B LEU D 1 337 ? 91.800 -6.075 -0.836 0.50 29.97 336 LEU D C 1
ATOM 11631 O O A LEU D 1 337 ? 91.334 -7.115 -1.461 0.50 31.91 336 LEU D O 1
ATOM 11632 O O B LEU D 1 337 ? 91.080 -6.852 -1.459 0.50 30.46 336 LEU D O 1
ATOM 11641 N N . PRO D 1 338 ? 92.738 -5.338 -1.411 1.00 30.33 337 PRO D N 1
ATOM 11642 C CA . PRO D 1 338 ? 93.083 -5.498 -2.809 1.00 28.23 337 PRO D CA 1
ATOM 11643 C C . PRO D 1 338 ? 93.726 -6.844 -3.175 1.00 26.90 337 PRO D C 1
ATOM 11644 O O . PRO D 1 338 ? 93.626 -7.271 -4.317 1.00 27.50 337 PRO D O 1
ATOM 11648 N N . GLU D 1 339 ? 94.366 -7.498 -2.221 1.00 26.90 338 GLU D N 1
ATOM 11649 C CA . GLU D 1 339 ? 95.118 -8.688 -2.478 1.00 26.18 338 GLU D CA 1
ATOM 11650 C C . GLU D 1 339 ? 95.070 -9.616 -1.262 1.00 26.53 338 GLU D C 1
ATOM 11651 O O . GLU D 1 339 ? 94.884 -9.148 -0.151 1.00 27.45 338 GLU D O 1
ATOM 11657 N N . ASP D 1 340 ? 95.276 -10.918 -1.468 1.00 24.31 339 ASP D N 1
ATOM 11658 C CA . ASP D 1 340 ? 95.291 -11.880 -0.386 1.00 22.84 339 ASP D CA 1
ATOM 11659 C C . ASP D 1 340 ? 96.409 -11.503 0.556 1.00 23.05 339 ASP D C 1
ATOM 11660 O O . ASP D 1 340 ? 97.484 -11.100 0.115 1.00 21.36 339 ASP D O 1
ATOM 11665 N N . GLY D 1 341 ? 96.186 -11.676 1.852 1.00 20.07 340 GLY D N 1
ATOM 11666 C CA . GLY D 1 341 ? 97.219 -11.357 2.800 1.00 20.75 340 GLY D CA 1
ATOM 11667 C C . GLY D 1 341 ? 96.787 -11.573 4.223 1.00 21.67 340 GLY D C 1
ATOM 11668 O O . GLY D 1 341 ? 95.674 -12.053 4.511 1.00 22.24 340 GLY D O 1
ATOM 11669 N N . VAL D 1 342 ? 97.693 -11.226 5.119 1.00 20.82 341 VAL D N 1
ATOM 11670 C CA . VAL D 1 342 ? 97.440 -11.337 6.520 1.00 18.95 341 VAL D CA 1
ATOM 11671 C C . VAL D 1 342 ? 97.430 -9.960 7.155 1.00 18.65 341 VAL D C 1
ATOM 11672 O O . VAL D 1 342 ? 98.481 -9.345 7.240 1.00 15.74 341 VAL D O 1
ATOM 11676 N N . PRO D 1 343 ? 96.251 -9.491 7.590 1.00 19.17 342 PRO D N 1
ATOM 11677 C CA . PRO D 1 343 ? 96.255 -8.228 8.345 1.00 17.45 342 PRO D CA 1
ATOM 11678 C C . PRO D 1 343 ? 97.046 -8.392 9.636 1.00 17.77 342 PRO D C 1
ATOM 11679 O O . PRO D 1 343 ? 96.826 -9.319 10.402 1.00 18.64 342 PRO D O 1
ATOM 11683 N N . ILE D 1 344 ? 97.996 -7.501 9.867 1.00 15.97 343 ILE D N 1
ATOM 11684 C CA . ILE D 1 344 ? 98.835 -7.547 11.061 1.00 13.50 343 ILE D CA 1
ATOM 11685 C C . ILE D 1 344 ? 98.312 -6.615 12.150 1.00 16.45 343 ILE D C 1
ATOM 11686 O O . ILE D 1 344 ? 98.343 -6.934 13.308 1.00 15.45 343 ILE D O 1
ATOM 11691 N N . LEU D 1 345 ? 97.846 -5.440 11.740 1.00 14.13 344 LEU D N 1
ATOM 11692 C CA . LEU D 1 345 ? 97.445 -4.419 12.687 1.00 14.65 344 LEU D CA 1
ATOM 11693 C C . LEU D 1 345 ? 96.441 -3.485 12.055 1.00 13.86 344 LEU D C 1
ATOM 11694 O O . LEU D 1 345 ? 96.381 -3.375 10.827 1.00 12.44 344 LEU D O 1
ATOM 11699 N N . HIS D 1 346 ? 95.592 -2.880 12.894 1.00 13.13 345 HIS D N 1
ATOM 11700 C CA . HIS D 1 346 ? 94.633 -1.887 12.436 1.00 12.03 345 HIS D CA 1
ATOM 11701 C C . HIS D 1 346 ? 94.564 -0.681 13.369 1.00 13.08 345 HIS D C 1
ATOM 11702 O O . HIS D 1 346 ? 95.059 -0.693 14.523 1.00 12.36 345 HIS D O 1
ATOM 11709 N N . PHE D 1 347 ? 93.960 0.363 12.833 1.00 13.02 346 PHE D N 1
ATOM 11710 C CA . PHE D 1 347 ? 93.852 1.663 13.494 1.00 12.99 346 PHE D CA 1
ATOM 11711 C C . PHE D 1 347 ? 93.108 1.505 14.810 1.00 12.81 346 PHE D C 1
ATOM 11712 O O . PHE D 1 347 ? 92.117 0.746 14.883 1.00 12.50 346 PHE D O 1
ATOM 11720 N N . ALA D 1 348 ? 93.559 2.225 15.846 1.00 11.41 347 ALA D N 1
ATOM 11721 C CA . ALA D 1 348 ? 93.037 2.070 17.202 1.00 12.08 347 ALA D CA 1
ATOM 11722 C C . ALA D 1 348 ? 91.727 2.757 17.498 1.00 16.81 347 ALA D C 1
ATOM 11723 O O . ALA D 1 348 ? 91.197 2.641 18.609 1.00 15.27 347 ALA D O 1
ATOM 11725 N N . SER D 1 349 ? 91.215 3.494 16.518 1.00 16.84 348 SER D N 1
ATOM 11726 C CA . SER D 1 349 ? 90.017 4.307 16.673 1.00 16.34 348 SER D CA 1
ATOM 11727 C C . SER D 1 349 ? 88.993 3.900 15.598 1.00 12.76 348 SER D C 1
ATOM 11728 O O . SER D 1 349 ? 89.340 3.315 14.584 1.00 14.32 348 SER D O 1
ATOM 11731 N N . ALA D 1 350 ? 87.729 4.224 15.820 1.00 14.94 349 ALA D N 1
ATOM 11732 C CA . ALA D 1 350 ? 86.641 3.844 14.896 1.00 16.28 349 ALA D CA 1
ATOM 11733 C C . ALA D 1 350 ? 86.201 4.954 13.949 1.00 17.99 349 ALA D C 1
ATOM 11734 O O . ALA D 1 350 ? 85.266 4.755 13.202 1.00 19.83 349 ALA D O 1
ATOM 11736 N N . SER D 1 351 ? 86.805 6.145 14.015 1.00 13.99 350 SER D N 1
ATOM 11737 C CA . SER D 1 351 ? 86.390 7.225 13.133 1.00 15.60 350 SER D CA 1
ATOM 11738 C C . SER D 1 351 ? 87.624 7.643 12.343 1.00 16.62 350 SER D C 1
ATOM 11739 O O . SER D 1 351 ? 88.686 7.879 12.920 1.00 14.74 350 SER D O 1
ATOM 11742 N N . VAL D 1 352 ? 87.483 7.647 11.022 1.00 13.68 351 VAL D N 1
ATOM 11743 C CA . VAL D 1 352 ? 88.587 7.925 10.115 1.00 15.57 351 VAL D CA 1
ATOM 11744 C C . VAL D 1 352 ? 88.255 9.034 9.113 1.00 14.38 351 VAL D C 1
ATOM 11745 O O . VAL D 1 352 ? 87.103 9.195 8.680 1.00 15.94 351 VAL D O 1
ATOM 11749 N N . HIS D 1 353 ? 89.291 9.762 8.728 1.00 13.22 352 HIS D N 1
ATOM 11750 C CA . HIS D 1 353 ? 89.180 10.690 7.605 1.00 12.23 352 HIS D CA 1
ATOM 11751 C C . HIS D 1 353 ? 89.648 9.964 6.381 1.00 12.25 352 HIS D C 1
ATOM 11752 O O . HIS D 1 353 ? 90.263 8.862 6.472 1.00 13.69 352 HIS D O 1
ATOM 11759 N N . GLN D 1 354 ? 89.368 10.522 5.206 1.00 15.17 353 GLN D N 1
ATOM 11760 C CA . GLN D 1 354 ? 89.872 9.908 4.003 1.00 15.54 353 GLN D CA 1
ATOM 11761 C C . GLN D 1 354 ? 91.397 9.894 4.130 1.00 14.56 353 GLN D C 1
ATOM 11762 O O . GLN D 1 354 ? 92.002 10.888 4.566 1.00 11.58 353 GLN D O 1
ATOM 11768 N N . GLY D 1 355 ? 91.995 8.747 3.865 1.00 13.38 354 GLY D N 1
ATOM 117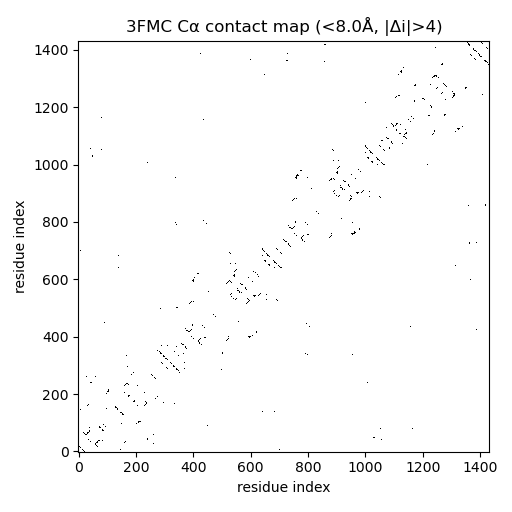69 C CA . GLY D 1 355 ? 93.441 8.618 3.941 1.00 13.99 354 GLY D CA 1
ATOM 11770 C C . GLY D 1 355 ? 94.006 8.090 5.233 1.00 12.80 354 GLY D C 1
ATOM 11771 O O . GLY D 1 355 ? 95.172 7.725 5.280 1.00 12.87 354 GLY D O 1
ATOM 11772 N N . THR D 1 356 ? 93.198 8.030 6.298 1.00 12.16 355 THR D N 1
ATOM 11773 C CA . THR D 1 356 ? 93.671 7.447 7.581 1.00 12.89 355 THR D CA 1
ATOM 11774 C C . THR D 1 356 ? 94.082 6.007 7.318 1.00 14.08 355 THR D C 1
ATOM 11775 O O . THR D 1 356 ? 93.414 5.276 6.558 1.00 14.66 355 THR D O 1
ATOM 11779 N N . GLU D 1 357 ? 95.245 5.617 7.818 1.00 13.16 356 GLU D N 1
ATOM 11780 C CA . GLU D 1 357 ? 95.725 4.284 7.645 1.00 17.09 356 GLU D CA 1
ATOM 11781 C C . GLU D 1 357 ? 94.847 3.331 8.466 1.00 15.56 356 GLU D C 1
ATOM 11782 O O . GLU D 1 357 ? 94.835 3.384 9.706 1.00 18.85 356 GLU D O 1
ATOM 11788 N N . LEU D 1 358 ? 94.138 2.439 7.775 1.00 14.87 357 LEU D N 1
ATOM 11789 C CA . LEU D 1 358 ? 93.242 1.487 8.453 1.00 13.05 357 LEU D CA 1
ATOM 11790 C C . LEU D 1 358 ? 93.924 0.199 8.904 1.00 13.90 357 LEU D C 1
ATOM 11791 O O . LEU D 1 358 ? 93.662 -0.312 10.006 1.00 13.04 357 LEU D O 1
ATOM 11796 N N . TYR D 1 359 ? 94.740 -0.354 8.030 1.00 12.97 358 TYR D N 1
ATOM 11797 C CA . TYR D 1 359 ? 95.445 -1.614 8.269 1.00 16.34 358 TYR D CA 1
ATOM 11798 C C . TYR D 1 359 ? 96.807 -1.663 7.657 1.00 16.95 358 TYR D C 1
ATOM 11799 O O . TYR D 1 359 ? 97.078 -0.946 6.694 1.00 12.48 358 TYR D O 1
ATOM 11808 N N . LYS D 1 360 ? 97.672 -2.494 8.226 1.00 17.19 359 LYS D N 1
ATOM 11809 C CA . LYS D 1 360 ? 98.909 -2.923 7.538 1.00 18.20 359 LYS D CA 1
ATOM 11810 C C . LYS D 1 360 ? 98.749 -4.449 7.329 1.00 17.44 359 LYS D C 1
ATOM 11811 O O . LYS D 1 360 ? 98.359 -5.189 8.246 1.00 15.48 359 LYS D O 1
ATOM 11817 N N . VAL D 1 361 ? 99.068 -4.910 6.121 1.00 16.80 360 VAL D N 1
ATOM 11818 C CA . VAL D 1 361 ? 98.829 -6.256 5.681 1.00 14.39 360 VAL D CA 1
ATOM 11819 C C . VAL D 1 361 ? 100.049 -6.879 5.050 1.00 15.40 360 VAL D C 1
ATOM 11820 O O . VAL D 1 361 ? 100.633 -6.300 4.133 1.00 15.28 360 VAL D O 1
ATOM 11832 N N . THR D 1 363 ? 101.591 -9.360 2.536 1.00 19.56 362 THR D N 1
ATOM 11833 C CA . THR D 1 363 ? 101.179 -10.054 1.310 1.00 20.14 362 THR D CA 1
ATOM 11834 C C . THR D 1 363 ? 102.330 -10.970 0.867 1.00 19.38 362 THR D C 1
ATOM 11835 O O . THR D 1 363 ? 103.489 -10.833 1.324 1.00 20.57 362 THR D O 1
ATOM 11839 N N . LYS D 1 364 ? 102.021 -11.941 0.010 1.00 22.58 363 LYS D N 1
ATOM 11840 C CA . LYS D 1 364 ? 103.048 -12.897 -0.453 1.00 22.42 363 LYS D CA 1
ATOM 11841 C C . LYS D 1 364 ? 103.782 -13.564 0.711 1.00 21.64 363 LYS D C 1
ATOM 11842 O O . LYS D 1 364 ? 105.028 -13.711 0.726 1.00 22.71 363 LYS D O 1
ATOM 11848 N N . VAL D 1 365 ? 102.969 -13.994 1.670 1.00 21.83 364 VAL D N 1
ATOM 11849 C CA . VAL D 1 365 ? 103.410 -14.635 2.863 1.00 21.83 364 VAL D CA 1
ATOM 11850 C C . VAL D 1 365 ? 103.782 -16.095 2.587 1.00 26.38 364 VAL D C 1
ATOM 11851 O O . VAL D 1 365 ? 103.118 -16.794 1.808 1.00 23.66 364 VAL D O 1
ATOM 11855 N N . PHE D 1 366 ? 104.849 -16.534 3.227 1.00 25.35 365 PHE D N 1
ATOM 11856 C CA . PHE D 1 366 ? 105.333 -17.910 3.087 1.00 27.48 365 PHE D CA 1
ATOM 11857 C C . PHE D 1 366 ? 105.632 -18.495 4.452 1.00 26.07 365 PHE D C 1
ATOM 11858 O O . PHE D 1 366 ? 105.867 -17.762 5.413 1.00 25.67 365 PHE D O 1
ATOM 11866 N N . GLU D 1 367 ? 105.618 -19.820 4.559 1.00 25.15 366 GLU D N 1
ATOM 11867 C CA . GLU D 1 367 ? 105.920 -20.430 5.815 1.00 25.06 366 GLU D CA 1
ATOM 11868 C C . GLU D 1 367 ? 107.423 -20.353 5.987 1.00 29.51 366 GLU D C 1
ATOM 11869 O O . GLU D 1 367 ? 108.153 -20.589 5.039 1.00 31.09 366 GLU D O 1
ATOM 11875 N N . LEU D 1 368 ? 107.894 -19.997 7.180 1.00 31.36 367 LEU D N 1
ATOM 11876 C CA . LEU D 1 368 ? 109.341 -19.797 7.390 1.00 36.96 367 LEU D CA 1
ATOM 11877 C C . LEU D 1 368 ? 110.121 -21.093 7.256 1.00 38.84 367 LEU D C 1
ATOM 11878 O O . LEU D 1 368 ? 109.591 -22.138 7.634 1.00 39.64 367 LEU D O 1
#

Organism: Shewanella amazonensis (strain ATCC BAA-1098 / SB2B) (NCBI:txid326297)

Secondary structure (DSSP, 8-state):
-EEEEEEEEE-TTS-EEEEEEEEE---SSPPPEEEEE-SSTT-THHHHHHHH---GGGS-BSS-EEEE-S--HHHHT-EETTEE--SB-TTT--BGGG------S-HHHHHHHHTTS-HHHHHHHHHHHHHHHHHHHHT-TT---HHHHHHHHHH--TT-SEEEEEEEESEE-EEEEEEGGGGGGGGTSS-SEEEEE-S------HHHHHHHHHHHHHHHHTT-------EEEEEEEEESS---HHHHHHHHHHHHHHHHHTTSBSS--PPP---EEEEGGG--EEE-SS---EE-SPTT---TT-EEEEEE-GGGTTSS-SEEEEE-SSS----EE-SSS---TT-EEEE----EE-/-EEEEEEEEE-TTSPEEEEEEEEEPPSSSPPPEEEEE-SSTT-THHHHHHHH---GGGS-BSS-EEEE-S--HHHHT-EETTEE--SB-TTT--BGGG-PPPP-S-HHHHHHHHTTS-HHHHHHHHHHHHHHHHHHHH--TT---HHHHHHHHHH--TTSSEEEEEEEESEE-EEEEEEGGGGGGGGTSS-SEEEEE-S------HHHHHHHHHHHHHHHHTT-------EEEEEEEEESS---HHHHHHHHHHHHHHHHHTTSBSS--PPP---EEEEGGG--EEE-SS---EE-SPTT---TTSEEEEEE-GGGTTTT-SEEEEE-SS-----EE-SSS---TT-EEEE----EE-/-EEEEEEEEEE-TTSPEEEEEEEEE--SSSPPPEEEEE-SSTT-THHHHHHHH---GGGS-BSS-EEEESS--HHHHT-BSSSSB--SB-TTT--BGGG-PPPP-S-HHHHHHHHTTS-HHHHHHHHHHHHHHHHHHHH--TT---HHHHHHHHHH--TT-SEEEEEEEESEE-EEEEEEGGGGGGGGTSS-SEEEEE-S------HHHHHHHHHHHHHHHHTT-------EEEEEEEEESS---HHHHHHHHHHHHHHHHHTTSBSS--PPP---EEEEGGG--EEE-SS---EE-SPTT---TTSEEEEEE-GGGTTSGGGEEEEE-SS-----EE-SSS---TT-EEEE----EE-/-EEEEEEEEE-TTS-EEEEEEEEE---SS---EEEEE-SSTT-THHHHHHHH---GGGS-BSS-EEEE-S--HHHHT-BSSSSB--SB-TTT--BGGG-PPPP-S-HHHHHHHHTTS-HHHHHHHHHHHHHHHHHHHH--TT---HHHHHHHHHH--TT-SEEEEEEEESEE--EEEEEGGGGGGGGTSS-SEEEEE-S------HHHHHHHHHHHHHHHHTT-------EEEEEEEEESS---HHHHHHHHHHHHHHHHHTTSBSS--PPP---EEEEGGG--EEE-SS---EE-S-TT---TTSEEEEEE-GGGTTSGGGEEEEE-SS-----EE-SSS---TT-EEEE----EE-

Radius of gyration: 33.44 Å; Cα contacts (8 Å, |Δi|>4): 3828; chains: 4; bounding box: 101×82×105 Å

Nearest PDB structures (foldseek):
  3fmc-assembly1_A  TM=1.001E+00  e=3.262E-76  Shewanella amazonensis SB2B
  3lwu-assembly1_A  TM=9.955E-01  e=9.404E-62  Shewanella frigidimarina NCIMB 400
  8ein-assembly2_D  TM=8.564E-01  e=4.795E-26  Acinetobacter baylyi ADP1
  8eip-assembly1_D  TM=8.393E-01  e=2.797E-26  Acinetobacter baylyi ADP1
  6twm-assembly14_L  TM=7.458E-01  e=2.267E-16  Ruegeria pomeroyi DSS-3

InterPro domains:
  IPR053138 N-alpha-acetyl-L-2,4-diaminobutyric acid deacetylase [PTHR37326] (5-362)
  IPR055438 Succinylglutamate desuccinylase/Aspartoacylase, catalytic domain [PF24827] (31-266)

Foldseek 3Di:
DDKDKAFQAADPVGRTDIWIKDKDAAAADFFEEEEEECQQQQFQQSVLLVVLLCVVVPFHFNYMYMYTYCLHVVQNVDDDPPGRNRQADPVPRHGLQQQADDDDDDLLVLCVVCVVDDLVVSLVVLLVVLLVVLVVQCPDPVGDDSSNSSNSSSLVLSVTQEYEYEGAAAQFAKEKEFEQVPPVLQQQFPGAEYEHEYLDDRRHLNSRQNSQVVNQVSCVVVVHRSDRRHTHMYIHHGHTNDHDNVSSNSRSLSVVSSCQVSVRTVDHRHGDDWHKYDYNVFWDWDFAQAWAFDADQRAPDWAAFPFGTWGADPVCPPPPVRIDTDTDHGTWGWGDADNDGTGHGGHTGTIIYPMDTD/DDWDKAFQAADPVGRTDIWIKDKDAAAADFFEEEEEECQQQQFQQSVLLLVLLCVVVPFHFHHMYIYTYCLHVVQNVDDDPVGRNGQADPVPRHGLQQQADDDDDDLLVLCVVCVPDDLVVSLVVVLVVLLVVLVVVQPDPVGDDSSNSSNSSSLVLSVGQEYEYEGAAAQFAKEKEFEPLPPVLQQQFPGAEYEHEYLDRRRHLNSNQNSQVVNCVSCVVVVHRSGRRHTRMYIHHGHTNDHDNVSSNSRSLSVVCSSCVSPRTVDHRHGDDWHKYDYPVPWDWDWAQAWAFDADQHAQDWAQVDFGTWGADPVCPPPVPRTDTDGDNGTWGWGDADNDGTDHGGHGGTIIHPMDTD/DKDWDKDFQAADPVGRTDIWIKIKDAAPADFFEEEEEECQQQQFQQSVLLVVLLCVVVPFHFRHMYIYIYCLHVVQNVDDDPPGGNRQADPVPRHGLQLQADDDDDDLLVLCVVCVVDDLVVSLVVLLVVLLVVLVVQQPDPVGDDSSNSSNSSSLVLSVGQEYEYEGAAAQFAKEKEFEQLPPVLQQQFPGAEYAHEYLDDRRHLNSNQNSQVVNQVSCVVVVHGNGRRHTRMYIHHGHGNDHDNVSSNSRSLSVVSSCCVRVRTVDHRHHDDWHKYDYNVFWDWDFAQAWAFDADQHAQDWAFPPFGTWGADPVQPPDPNRIDTDTDNGTWGWGRADNDGTGHGGHGGTIIDPMDTD/DDWDKDWQAADPVGHTDIWIKDKDAADADFFEEEEEECQQQQFQQSVLLVVLLCVVVPFHFHYMYIYIYCLHVVQNPDDDPPGRNGQADPVPRHGLQQQADDDPDDLLVLCVVCVVPDLVVSLVVLLVVLLVSLVVQQPDVVGDDSSNSSNSSSLVLSVGQEYEYEGAAAQFAKEKEFEPLPPVLQQLFPGAEYEHEYLDDRRHLNSNQNSQVVNCVSCVVVVHRSGRRHTRMYIHHGHGNDHDNVSSNSRNLSVVCSSCVRVRTVDHRHGDDWHKYDYPVFWDWDWAQAWAFDADQRAQDWAFPPFGTWGADPVQPPDPNRIDTDTDRGTWGWGDADNDGTGHGGHTGTIIDPMDTD